Protein AF-0000000085769544 (afdb_homodimer)

Radius of gyration: 34.04 Å; Cα contacts (8 Å, |Δi|>4): 1632; chains: 2; bounding box: 81×108×80 Å

Secondary structure (DSSP, 8-state):
------------SS--S----HHHHHHHHHHHHHTTS---------------SSS-GGG-TTS------SSS-S--S-S------SS--SSSS-------------------------------------SSS-HHHHHHHS-EEEEEHHHHHHHHHT-B-TTT-PBEEEEEEEEETTEEEEEEEETTS-EEEEEESS-EETTEEHHHHHHHHHHHHHT--HHHHHHHHHHHTB----HHHHHHHIIIIIHHHHHHHHHHHHHHHHHHHTTSEEEEEEEEEEPPBTBSTTEEEEEEEETTT--EEEEEEEETTT-S-HHHHHHHHHHHHHHTTPEEEEEEE-S-HHHHHHHHHH-TTSEEEE-HHHHHHHHHHHHHHHHTSTT-GGGGGGHHHHHHHHHHHHHHSTT-HHHHHHHHHTHHHHTTT--B-S-SSS--B-SSPPPPHHHHHHS-PPPTTSHHHHHHHHHHT-HHHHHHGGGSTT----HHHHHHHHHHHHHS-TTS---HHHHHHHHH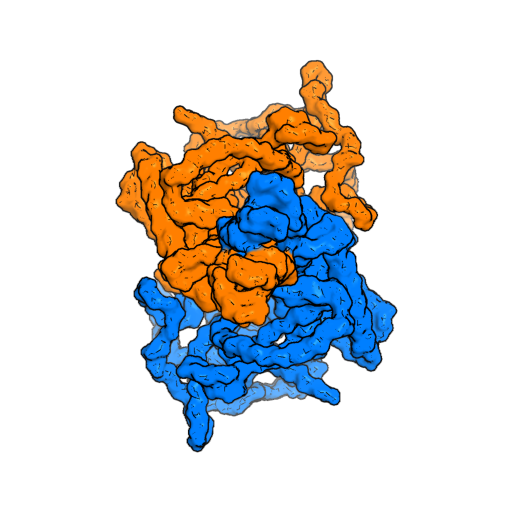HHHHHHHHTTTPPBPB--S--SSS-STTPBPEEEEEETTTTEEEEEEPBPPPP-HHHH-/------------SS----B--HHHHHHHHHHHHHTTS---------------STT-GGG-TTS------SSS-S--S------S--S---SSS-------------------------------------SS--HHHHHHHS-EEEEEHHHHHHHHHT-B-TTT-PBEEEEEEEEETTEEEEEEEETTS-EEEEEESS-EETTEEHHHHHHHHHHHHHT--HHHHHHHHHHHTB----HHHHHHHIIIIIHHHHHHHHHHHHHHHHHHHTTSEEEEEEEEEEPPBTBSTTEEEEEEEETTT--EEEEEEEETTT-S-HHHHHHHHHHHHHHTTPEEEEEEE-S-HHHHHHHHHH-TTSEEEE-HHHHHHHHHHHHHHHHTSTT-GGGGGGHHHHHHHHHHHHHHSTT-HHHHHHHHHTHHHHTTT--B-S-SSS--B-SSPPPPHHHHHHB-PPPTTSHHHHHHHHHHT-HHHHHHGGGSTT----HHHHHHHHHHHHHS-TTS---HHHHHHHHHHHHHHHHHTTTPPBPB--S--SSS-STTPBPEEEEEETTTTEEEEEEPBPPPP-HHHH-

Solvent-accessible surface area (backbone atoms only — not comparable to full-atom values): 65311 Å² total; per-residue (Å²): 132,84,81,71,70,74,67,70,75,59,83,72,79,74,77,46,62,53,69,50,52,73,67,57,50,51,48,53,62,52,48,66,65,68,66,71,68,90,74,77,82,78,78,70,80,66,68,80,71,68,72,52,64,22,43,42,35,77,69,33,72,70,72,68,78,66,91,76,82,85,80,74,67,92,73,74,68,59,88,58,73,52,87,66,75,68,85,53,68,73,84,81,89,90,87,80,86,79,77,88,48,62,21,35,39,77,42,77,68,66,74,64,73,64,79,62,70,64,64,70,76,70,76,66,73,67,76,66,78,67,77,84,61,55,74,64,54,51,60,54,68,36,50,25,36,52,30,29,49,68,36,53,48,54,54,46,45,63,22,44,27,92,84,77,60,38,48,31,38,82,72,44,78,47,74,55,45,28,33,45,36,39,35,32,22,24,85,84,68,46,76,65,50,80,47,50,26,48,61,63,56,85,88,41,46,42,57,45,56,38,48,46,47,14,32,58,76,52,26,49,54,67,68,55,51,50,46,24,32,54,62,43,23,37,52,54,63,52,71,67,60,41,54,49,47,36,66,73,50,48,42,56,51,46,48,50,53,38,55,53,50,40,51,52,52,52,59,69,46,44,91,41,77,36,45,36,30,46,54,70,48,68,46,52,81,80,40,40,34,60,40,27,36,39,40,33,28,32,65,82,78,64,33,68,65,47,73,46,81,40,46,30,58,78,34,54,29,68,47,54,51,54,47,53,54,52,50,54,46,44,70,69,65,32,49,59,44,30,40,29,28,67,95,43,67,64,48,52,51,44,38,59,71,76,35,64,83,38,44,65,31,31,26,45,60,62,51,45,52,54,49,49,51,53,50,52,58,51,23,67,38,88,79,12,59,79,41,57,64,43,49,63,28,52,51,50,46,47,55,50,27,27,69,64,27,77,63,30,46,68,44,28,50,45,48,51,51,43,50,72,38,44,49,48,73,38,57,67,52,79,66,76,89,78,54,44,57,60,87,59,76,87,74,50,73,67,57,59,67,44,37,82,62,47,55,82,79,33,68,41,46,49,55,47,47,53,62,64,64,25,64,67,60,56,58,51,41,58,26,28,26,78,49,43,63,54,62,67,58,50,53,48,56,54,53,32,35,54,40,54,43,56,85,47,82,67,54,69,70,56,44,50,32,34,49,40,48,35,48,52,57,46,55,72,45,65,86,56,49,70,26,48,31,79,62,63,42,98,89,41,61,60,61,65,38,74,37,66,42,30,12,22,28,64,89,69,69,38,56,39,79,34,80,31,56,42,79,78,75,63,69,69,75,80,105,132,84,81,74,69,75,69,71,76,56,82,73,77,75,79,44,63,50,68,52,53,71,68,57,50,53,49,51,64,54,48,66,65,67,65,72,69,93,74,76,88,71,82,70,78,68,69,79,70,69,72,53,64,22,42,41,37,78,67,34,68,71,72,67,77,63,91,74,78,88,80,74,66,93,71,75,74,50,100,52,81,71,55,82,65,80,60,67,93,40,78,86,94,56,88,79,82,76,72,83,73,33,56,38,34,81,58,71,70,71,78,62,78,66,82,65,71,66,66,70,76,69,77,67,73,66,77,67,78,67,76,84,62,54,74,65,54,52,61,53,69,36,49,24,36,53,30,28,48,68,37,53,49,54,54,46,47,66,22,45,26,90,85,78,62,38,48,31,36,82,73,44,78,48,76,56,46,29,32,45,35,38,36,32,22,23,86,84,68,48,77,65,48,79,46,50,27,50,60,63,56,85,88,40,46,42,57,45,54,38,48,45,48,12,32,58,75,55,26,50,53,68,65,53,50,50,46,22,32,54,62,42,22,37,51,53,63,53,72,67,59,41,54,48,46,36,66,73,47,49,40,54,52,46,48,50,53,37,54,54,48,40,51,52,53,52,58,67,46,43,89,41,78,36,45,34,32,48,53,72,47,68,46,53,83,74,40,42,35,62,40,29,37,38,39,33,27,32,65,82,78,64,32,68,65,46,73,46,79,40,48,30,57,77,34,53,28,67,49,54,52,52,48,54,55,52,49,54,46,44,70,70,64,31,50,60,44,29,40,29,28,70,95,42,68,65,47,52,51,44,38,58,72,77,34,65,82,38,44,66,31,32,24,44,59,62,50,44,53,53,50,49,52,51,50,53,58,52,21,67,38,88,80,12,58,79,42,58,63,44,50,64,27,52,47,49,48,47,54,49,27,27,70,65,27,77,62,30,46,69,43,28,51,44,49,53,52,41,50,71,39,44,48,47,74,39,58,68,54,79,66,76,90,78,51,44,56,60,86,60,76,87,73,52,72,67,57,61,67,43,38,82,61,47,54,83,78,33,68,39,46,50,54,47,47,54,61,65,66,26,65,67,60,57,59,51,40,59,26,28,24,78,50,42,62,56,62,69,57,50,45,48,54,55,53,32,36,55,41,54,41,56,85,50,82,68,53,67,68,57,43,50,34,34,49,41,48,35,47,51,55,46,56,72,45,65,86,56,51,69,25,49,32,80,62,62,40,98,86,40,62,60,59,66,39,74,37,67,42,80,38,72,2,58,77,36,65,20,65,18,80,36,79,31,54,44,79,78,73,63,69,70,76,79,106

Nearest PDB structures (foldseek):
  6xgx-assembly1_B  TM=5.788E-01  e=4.417E-07  Acetivibrio thermocellus ATCC 27405
  6xg8-assembly1_A  TM=5.164E-01  e=3.560E-07  Acetivibrio thermocellus ATCC 27405
  6ozi-assembly1_B  TM=4.200E-01  e=2.528E-02  Ciona intestinalis
  3f2k-assembly1_A  TM=3.263E-01  e=1.188E-02  Homo sapiens
  3k9k-assembly3_B  TM=3.362E-01  e=1.188E-02  Homo sapiens

pLDDT: mean 72.61, std 26.91, range [18.3, 98.06]

Foldseek 3Di:
DDPPPVCPPQPDDLPQFQFDDPVNVVVVVVVVVPPPDDPDDPPPPPPPCPVPPPPCCVLVLVVPDDPDDDDDDPDAPPPCPDPDCDPPDPPDDDPFDPRPFAAAAPLVPPPPVPPPVPPPPPPPVPVPPVPPDDPLLCQLPDDADDDDPVRVQVVQQVDAAPVPRAGKDWDDWDDDFQKIWTWIDGPVGHGRDIDMRADDPVPHGPVQLSVLLVCQLQQHDPVVVVVVCVVVPHRHHDPVSSVVSCVPPVLVVLVVVLVVVLVVVLVVQAPDAWEKEKDKDADDPLWQNQKMKMWIATPPLRATNDMDIDGPVPDPDPLVVVVVVVCVSVVSVHHYAEYEYAPDPSNVVCCVPVPVNHQYAYALVNVLVVLLVLQVVLCPDPPQVLSVSCSSSLSSQLLVLLVPQQLDLQSSLVSSLCVLQVLQPHAAADDGDDDGGDPDDDDDPVSVVRGSRDHRPGPNSVSVCCSSVPPVSSVNSNNSNNVDHCVSVVSLVSLLCSNVPGNDYDDPSSSVSSNSSSSVQCSQFVPFAFDFACDDDPPHDDTGHGDWHWRQHPVVSGTDTDTHTDDGDDPVSSD/DDPPPVCPVQPDDLPQFQFDDPVNVVVVVVVVVPPPDDDDDPPPPPPPCPVPPPPCCVLVLVVPDDPDDDDDDPDDDPCDPPDDPDQPVAPDPHPRPCPPFQNFAPPVPPCPPPPPPPPPPPPPVPVPPVPPDDPLLCQLPDDDDDDDPVRVQVVQQVDAAPVPRAGKDWDDWDDDFQKIWTWIDGPVGHGRDIDMRADDPVPHGPVQLSVLLCCQLQQHDPVVVVVVCVVVPHRHHDPVSSVVSCVPPVLVVLVVVLVVVLVVVLVVQAPDAWEKEKDKDADDPLWQNQKMKMWIATPPLRATNDMDIDGPVPDPDPLVVVVVVVCVSVVSVHHYAEYEYAPDPSNVVCCVPVPVNHQYAYALVNVLVVLLVLQVVLCPDDPQVLSVSCSSSLSSQLLVLLVPQQLDLQSSLVSSLCVLQVLQPHAAADDGDDDGGDPDDDDDPVSVVRGSRDHRPGPNSVSVCCSSVPPVSSVNSNNSNNVDHCSSVVSLVVLLCSNVPGNDYDDPSSSVSSNSSSSVQCSQFVPFAFDFACDDDPPHDDGGHGDWDWDQRPVSSHTHTDTHTDDGDDPVSSD

Sequence (1150 aa):
MADFSEEVEGPLGYDFEPTMSEEQYQMMAASKATEQHEGTGSSDDEPELEEDRIGNTAWCQCGLCEAMESRVESVCCTEIGKLEEKVSERSEGSRAVTSSSSPSIPTSPLYSPSEEEEPEPYDSSDTSDDGSRSREEKLVNQKKFIIFEQSLDDLIGKMRCNQCLTPAVETSKSFKGTMVSVQLSCLNGHKITSWQSQPLLKETPCGNVLLAAAILYSGCSFSQIEQCMKFMGVQCIGKSMFYDTLRTTLIPVVNHTYLKHQAEVMQQLRGRDIWLSGDGRCDSPGYNAKYCSYTLMDSKTQQIVNTELVQVTDTTSSVAMEKKCVDKIEGNNIKVASVATDRHAGIRKLIRTDYPHITHNFDVWHFVKSLRKKLLAKAKKKDCDELTPWIQAICNHLWWCCQHCGQDAKTLREMWTSILKHIVNVHSWVDGEKFHQCAHPPLSEEETRLKCWLKAGSSTHLVLQEVVLNKTVLKDMEHLVHSCHTGALEVFHNSLLKYCPKRQEFTYPHMQARMHLAVLDHNMNINRKQAVVKRATKSTGAIGIPRFTMTYSKAQRKWVAKKVYEAKSYDYVKKMADFSEEVEGPLGYDFEPTMSEEQYQMMAASKATEQHEGTGSSDDEPELEEDRIGNTAWCQCGLCEAMESRVESVCCTEIGKLEEKVSERSEGSRAVTSSSSPSIPTSPLYSPSEEEEPEPYDSSDTSDDGSRSREEKLVNQKKFIIFEQSLDDLIGKMRCNQCLTPAVETSKSFKGTMVSVQLSCLNGHKITSWQSQPLLKETPCGNVLLAAAILYSGCSFSQIEQCMKFMGVQCIGKSMFYDTLRTTLIPVVNHTYLKHQAEVMQQLRGRDIWLSGDGRCDSPGYNAKYCSYTLMDSKTQQIVNTELVQVTDTTSSVAMEKKCVDKIEGNNIKVASVATDRHAGIRKLIRTDYPHITHNFDVWHFVKSLRKKLLAKAKKKDCDELTPWIQAICNHLWWCCQHCGQDAKTLREMWTSILKHIVNVHSWVDGEKFHQCAHPPLSEEETRLKCWLKAGSSTHLVLQEVVLNKTVLKDMEHLVHSCHTGALEVFHNSLLKYCPKRQEFTYPHMQARMHLAVLDHNMNINRKQAVVKRATKSTGAIGIPRFTMTYSKAQRKWVAKKVYEAKSYDYVKK

Structure (mmCIF, N/CA/C/O backbone):
data_AF-0000000085769544-model_v1
#
loop_
_entity.id
_entity.type
_entity.pdbx_description
1 polymer Transposase
#
loop_
_atom_site.group_PDB
_atom_site.id
_atom_site.type_symbol
_atom_site.label_atom_id
_atom_site.label_alt_id
_atom_site.label_comp_id
_atom_site.label_asym_id
_atom_site.label_entity_id
_atom_site.label_seq_id
_atom_site.pdbx_PDB_ins_code
_atom_site.Cartn_x
_atom_site.Cartn_y
_atom_site.Cartn_z
_atom_site.occupancy
_atom_site.B_iso_or_equiv
_atom_site.auth_seq_id
_atom_site.auth_comp_id
_atom_site.auth_asym_id
_atom_site.auth_atom_id
_atom_site.pdbx_PDB_model_num
ATOM 1 N N . MET A 1 1 ? -41.062 -4.812 2.402 1 18.3 1 MET A N 1
ATOM 2 C CA . MET A 1 1 ? -40.219 -3.623 2.414 1 18.3 1 MET A CA 1
ATOM 3 C C . MET A 1 1 ? -39.125 -3.74 3.473 1 18.3 1 MET A C 1
ATOM 5 O O . MET A 1 1 ? -39.375 -3.508 4.656 1 18.3 1 MET A O 1
ATOM 9 N N . ALA A 1 2 ? -38.312 -4.793 3.41 1 18.66 2 ALA A N 1
ATOM 10 C CA . ALA A 1 2 ? -37.5 -5.391 4.453 1 18.66 2 ALA A CA 1
ATOM 11 C C . ALA A 1 2 ? -36.438 -4.406 4.949 1 18.66 2 ALA A C 1
ATOM 13 O O . ALA A 1 2 ? -35.844 -3.686 4.156 1 18.66 2 ALA A O 1
ATOM 14 N N . ASP A 1 3 ? -36.656 -3.816 6.195 1 19.58 3 ASP A N 1
ATOM 15 C CA . ASP A 1 3 ? -36.062 -2.846 7.105 1 19.58 3 ASP A CA 1
ATOM 16 C C . ASP A 1 3 ? -34.594 -3.172 7.359 1 19.58 3 ASP A C 1
ATOM 18 O O . ASP A 1 3 ? -34.25 -4.016 8.203 1 19.58 3 ASP A O 1
ATOM 22 N N . PHE A 1 4 ? -33.906 -3.467 6.352 1 20.8 4 PHE A N 1
ATOM 23 C CA . PHE A 1 4 ? -32.469 -3.811 6.426 1 20.8 4 PHE A CA 1
ATOM 24 C C . PHE A 1 4 ? -31.688 -2.684 7.078 1 20.8 4 PHE A C 1
ATOM 26 O O . PHE A 1 4 ? -30.938 -1.977 6.398 1 20.8 4 PHE A O 1
ATOM 33 N N . SER A 1 5 ? -32.281 -1.913 8.062 1 22.41 5 SER A N 1
ATOM 34 C CA . SER A 1 5 ? -31.609 -0.896 8.852 1 22.41 5 SER A CA 1
ATOM 35 C C . SER A 1 5 ? -30.375 -1.474 9.547 1 22.41 5 SER A C 1
ATOM 37 O O . SER A 1 5 ? -30.5 -2.201 10.531 1 22.41 5 SER A O 1
ATOM 39 N N . GLU A 1 6 ? -29.578 -2.133 8.828 1 24.47 6 GLU A N 1
ATOM 40 C CA . GLU A 1 6 ? -28.375 -2.561 9.547 1 24.47 6 GLU A CA 1
ATOM 41 C C . GLU A 1 6 ? -27.844 -1.443 10.43 1 24.47 6 GLU A C 1
ATOM 43 O O . GLU A 1 6 ? -27.531 -0.352 9.945 1 24.47 6 GLU A O 1
ATOM 48 N N . GLU A 1 7 ? -28.219 -1.371 11.68 1 24.52 7 GLU A N 1
ATOM 49 C CA . GLU A 1 7 ? -27.984 -0.497 12.82 1 24.52 7 GLU A CA 1
ATOM 50 C C . GLU A 1 7 ? -26.484 -0.284 13.047 1 24.52 7 GLU A C 1
ATOM 52 O O . GLU A 1 7 ? -25.766 -1.23 13.344 1 24.52 7 GLU A O 1
ATOM 57 N N . VAL A 1 8 ? -25.797 0.271 12.117 1 28.41 8 VAL A N 1
ATOM 58 C CA . VAL A 1 8 ? -24.547 0.833 12.617 1 28.41 8 VAL A CA 1
ATOM 59 C C . VAL A 1 8 ? -24.734 1.288 14.062 1 28.41 8 VAL A C 1
ATOM 61 O O . VAL A 1 8 ? -25.578 2.143 14.352 1 28.41 8 VAL A O 1
ATOM 64 N N . GLU A 1 9 ? -24.656 0.336 14.93 1 28.03 9 GLU A N 1
ATOM 65 C CA . GLU A 1 9 ? -24.844 0.625 16.344 1 28.03 9 GLU A CA 1
ATOM 66 C C . GLU A 1 9 ? -24.219 1.957 16.734 1 28.03 9 GLU A C 1
ATOM 68 O O . GLU A 1 9 ? -23 2.139 16.594 1 28.03 9 GLU A O 1
ATOM 73 N N . GLY A 1 10 ? -24.797 3.131 16.406 1 28.88 10 GLY A N 1
ATOM 74 C CA . GLY A 1 10 ? -24.484 4.391 17.078 1 28.88 10 GLY A CA 1
ATOM 75 C C . GLY A 1 10 ? -24.078 4.215 18.516 1 28.88 10 GLY A C 1
ATOM 76 O O . GLY A 1 10 ? -24.281 3.154 19.109 1 28.88 10 GLY A O 1
ATOM 77 N N . PRO A 1 11 ? -22.891 4.867 18.891 1 29.56 11 PRO A N 1
ATOM 78 C CA . PRO A 1 11 ? -22.594 4.691 20.312 1 29.56 11 PRO A CA 1
ATOM 79 C C . PRO A 1 11 ? -23.859 4.57 21.156 1 29.56 11 PRO A C 1
ATOM 81 O O . PRO A 1 11 ? -24.922 5.074 20.766 1 29.56 11 PRO A O 1
ATOM 84 N N . LEU A 1 12 ? -24 3.471 21.859 1 29.02 12 LEU A N 1
ATOM 85 C CA . LEU A 1 12 ? -25.047 3.332 22.859 1 29.02 12 LEU A CA 1
ATOM 86 C C . LEU A 1 12 ? -25.391 4.68 23.484 1 29.02 12 LEU A C 1
ATOM 88 O O . LEU A 1 12 ? -24.625 5.641 23.359 1 29.02 12 LEU A O 1
ATOM 92 N N . GLY A 1 13 ? -26.312 4.734 24.609 1 28.17 13 GLY A N 1
ATOM 93 C CA . GLY A 1 13 ? -26.859 5.828 25.391 1 28.17 13 GLY A CA 1
ATOM 94 C C . GLY A 1 13 ? -25.828 6.859 25.781 1 28.17 13 GLY A C 1
ATOM 95 O O . GLY A 1 13 ? -24.656 6.723 25.453 1 28.17 13 GLY A O 1
ATOM 96 N N . TYR A 1 14 ? -26.328 7.934 26.594 1 32.69 14 TYR A N 1
ATOM 97 C CA . TYR A 1 14 ? -25.75 9.148 27.172 1 32.69 14 TYR A CA 1
ATOM 98 C C . TYR A 1 14 ? -24.453 8.836 27.922 1 32.69 14 TYR A C 1
ATOM 100 O O . TYR A 1 14 ? -23.891 9.719 28.562 1 32.69 14 TYR A O 1
ATOM 108 N N . ASP A 1 15 ? -24.141 7.602 28.141 1 33.41 15 ASP A N 1
ATOM 109 C CA . ASP A 1 15 ? -23.109 7.422 29.156 1 33.41 15 ASP A CA 1
ATOM 110 C C . ASP A 1 15 ? -21.734 7.801 28.625 1 33.41 15 ASP A C 1
ATOM 112 O O . ASP A 1 15 ? -20.844 6.949 28.516 1 33.41 15 ASP A O 1
ATOM 116 N N . PHE A 1 16 ? -21.688 8.789 27.891 1 38.16 16 PHE A N 1
ATOM 117 C CA . PHE A 1 16 ? -20.438 9.047 27.188 1 38.16 16 PHE A CA 1
ATOM 118 C C . PHE A 1 16 ? -19.484 9.859 28.062 1 38.16 16 PHE A C 1
ATOM 120 O O . PHE A 1 16 ? -18.516 10.445 27.547 1 38.16 16 PHE A O 1
ATOM 127 N N . GLU A 1 17 ? -19.922 9.992 29.391 1 38.97 17 GLU A N 1
ATOM 128 C CA . GLU A 1 17 ? -19.141 10.961 30.141 1 38.97 17 GLU A CA 1
ATOM 129 C C . GLU A 1 17 ? -17.812 10.359 30.609 1 38.97 17 GLU A C 1
ATOM 131 O O . GLU A 1 17 ? -17.766 9.18 30.969 1 38.97 17 GLU A O 1
ATOM 136 N N . PRO A 1 18 ? -16.812 10.992 30.297 1 36.19 18 PRO A N 1
ATOM 137 C CA . PRO A 1 18 ? -15.531 10.492 30.828 1 36.19 18 PRO A CA 1
ATOM 138 C C . PRO A 1 18 ? -15.57 10.258 32.344 1 36.19 18 PRO A C 1
ATOM 140 O O . PRO A 1 18 ? -16.172 11.047 33.062 1 36.19 18 PRO A O 1
ATOM 143 N N . THR A 1 19 ? -15.602 9.016 32.781 1 35.47 19 THR A N 1
ATOM 144 C CA . THR A 1 19 ? -15.523 8.711 34.219 1 35.47 19 THR A CA 1
ATOM 145 C C . THR A 1 19 ? -14.078 8.789 34.719 1 35.47 19 THR A C 1
ATOM 147 O O . THR A 1 19 ? -13.156 8.336 34.031 1 35.47 19 THR A O 1
ATOM 150 N N . MET A 1 20 ? -13.711 9.75 35.438 1 32.97 20 MET A N 1
ATOM 151 C CA . MET A 1 20 ? -12.422 9.781 36.125 1 32.97 20 MET A CA 1
ATOM 152 C C . MET A 1 20 ? -12.281 8.594 37.062 1 32.97 20 MET A C 1
ATOM 154 O O . MET A 1 20 ? -13.258 8.164 37.688 1 32.97 20 MET A O 1
ATOM 158 N N . SER A 1 21 ? -11.414 7.836 36.812 1 33.84 21 SER A N 1
ATOM 159 C CA . SER A 1 21 ? -11.211 6.84 37.875 1 33.84 21 SER A CA 1
ATOM 160 C C . SER A 1 21 ? -11.102 7.492 39.25 1 33.84 21 SER A C 1
ATOM 162 O O . SER A 1 21 ? -10.797 8.68 39.344 1 33.84 21 SER A O 1
ATOM 164 N N . GLU A 1 22 ? -11.539 6.875 40.281 1 33.72 22 GLU A N 1
ATOM 165 C CA . GLU A 1 22 ? -11.414 7.316 41.656 1 33.72 22 GLU A CA 1
ATOM 166 C C . GLU A 1 22 ? -9.992 7.789 41.969 1 33.72 22 GLU A C 1
ATOM 168 O O . GLU A 1 22 ? -9.797 8.797 42.656 1 33.72 22 GLU A O 1
ATOM 173 N N . GLU A 1 23 ? -8.992 7.09 41.5 1 35.09 23 GLU A N 1
ATOM 174 C CA . GLU A 1 23 ? -7.598 7.406 41.812 1 35.09 23 GLU A CA 1
ATOM 175 C C . GLU A 1 23 ? -7.152 8.672 41.062 1 35.09 23 GLU A C 1
ATOM 177 O O . GLU A 1 23 ? -6.48 9.523 41.656 1 35.09 23 GLU A O 1
ATOM 182 N N . GLN A 1 24 ? -7.551 8.898 39.938 1 33.81 24 GLN A N 1
ATOM 183 C CA . GLN A 1 24 ? -7.18 10.109 39.219 1 33.81 24 GLN A CA 1
ATOM 184 C C . GLN A 1 24 ? -7.906 11.328 39.781 1 33.81 24 GLN A C 1
ATOM 186 O O . GLN A 1 24 ? -7.336 12.422 39.875 1 33.81 24 GLN A O 1
ATOM 191 N N . TYR A 1 25 ? -9.117 11.156 40.312 1 31.83 25 TYR A N 1
ATOM 192 C CA . TYR A 1 25 ? -9.844 12.188 41.031 1 31.83 25 TYR A CA 1
ATOM 193 C C . TYR A 1 25 ? -9.109 12.586 42.281 1 31.83 25 TYR A C 1
ATOM 195 O O . TYR A 1 25 ? -8.977 13.773 42.594 1 31.83 25 TYR A O 1
ATOM 203 N N . GLN A 1 26 ? -8.617 11.617 42.969 1 33.28 26 GLN A N 1
ATOM 204 C CA . GLN A 1 26 ? -7.883 11.898 44.188 1 33.28 26 GLN A CA 1
ATOM 205 C C . GLN A 1 26 ? -6.57 12.617 43.906 1 33.28 26 GLN A C 1
ATOM 207 O O . GLN A 1 26 ? -6.176 13.531 44.625 1 33.28 26 GLN A O 1
ATOM 212 N N . MET A 1 27 ? -5.918 12.258 42.875 1 31.28 27 MET A N 1
ATOM 213 C CA . MET A 1 27 ? -4.633 12.891 42.594 1 31.28 27 MET A CA 1
ATOM 214 C C . MET A 1 27 ? -4.832 14.312 42.094 1 31.28 27 MET A C 1
ATOM 216 O O . MET A 1 27 ? -4.07 15.219 42.438 1 31.28 27 MET A O 1
ATOM 220 N N . MET A 1 28 ? -5.777 14.547 41.219 1 30.92 28 MET A N 1
ATOM 221 C CA . MET A 1 28 ? -6.012 15.922 40.812 1 30.92 28 MET A CA 1
ATOM 222 C C . MET A 1 28 ? -6.531 16.766 41.969 1 30.92 28 MET A C 1
ATOM 224 O O . MET A 1 28 ? -6.203 17.953 42.094 1 30.92 28 MET A O 1
ATOM 228 N N . ALA A 1 29 ? -7.387 16.219 42.781 1 28.75 29 ALA A N 1
ATOM 229 C CA . ALA A 1 29 ? -7.773 16.969 43.969 1 28.75 29 ALA A CA 1
ATOM 230 C C . ALA A 1 29 ? -6.559 17.328 44.812 1 28.75 29 ALA A C 1
ATOM 232 O O . ALA A 1 29 ? -6.492 18.422 45.375 1 28.75 29 ALA A O 1
ATOM 233 N N . ALA A 1 30 ? -5.629 16.406 44.938 1 29.17 30 ALA A N 1
ATOM 234 C CA . ALA A 1 30 ? -4.461 16.703 45.75 1 29.17 30 ALA A CA 1
ATOM 235 C C . ALA A 1 30 ? -3.539 17.703 45.062 1 29.17 30 ALA A C 1
ATOM 237 O O . ALA A 1 30 ? -2.932 18.562 45.688 1 29.17 30 ALA A O 1
ATOM 238 N N . SER A 1 31 ? -3.365 17.516 43.719 1 28.11 31 SER A N 1
ATOM 239 C CA . SER A 1 31 ? -2.387 18.375 43.094 1 28.11 31 SER A CA 1
ATOM 240 C C . SER A 1 31 ? -2.91 19.812 42.938 1 28.11 31 SER A C 1
ATOM 242 O O . SER A 1 31 ? -2.154 20.719 42.625 1 28.11 31 SER A O 1
ATOM 244 N N . LYS A 1 32 ? -4.23 20.047 42.938 1 28.16 32 LYS A N 1
ATOM 245 C CA . LYS A 1 32 ? -4.594 21.469 43 1 28.16 32 LYS A CA 1
ATOM 246 C C . LYS A 1 32 ? -3.924 22.172 44.188 1 28.16 32 LYS A C 1
ATOM 248 O O . LYS A 1 32 ? -3.914 23.406 44.25 1 28.16 32 LYS A O 1
ATOM 253 N N . ALA A 1 33 ? -3.771 21.422 45.25 1 25.39 33 ALA A N 1
ATOM 254 C CA . ALA A 1 33 ? -3.24 22.234 46.344 1 25.39 33 ALA A CA 1
ATOM 255 C C . ALA A 1 33 ? -1.842 22.75 46.031 1 25.39 33 ALA A C 1
ATOM 257 O O . ALA A 1 33 ? -1.482 23.875 46.406 1 25.39 33 ALA A O 1
ATOM 258 N N . THR A 1 34 ? -0.954 21.812 45.531 1 24.56 34 THR A N 1
ATOM 259 C CA . THR A 1 34 ? 0.44 22.234 45.625 1 24.56 34 THR A CA 1
ATOM 260 C C . THR A 1 34 ? 0.807 23.125 44.438 1 24.56 34 THR A C 1
ATOM 262 O O . THR A 1 34 ? 1.972 23.5 44.281 1 24.56 34 THR A O 1
ATOM 265 N N . GLU A 1 35 ? -0.039 23.297 43.438 1 23.84 35 GLU A N 1
ATOM 266 C CA . GLU A 1 35 ? 0.525 24.031 42.312 1 23.84 35 GLU A CA 1
ATOM 267 C C . GLU A 1 35 ? 0.774 25.484 42.656 1 23.84 35 GLU A C 1
ATOM 269 O O . GLU A 1 35 ? 0.875 26.344 41.781 1 23.84 35 GLU A O 1
ATOM 274 N N . GLN A 1 36 ? 0.928 25.859 43.906 1 21.53 36 GLN A N 1
ATOM 275 C CA . GLN A 1 36 ? 1.173 27.297 43.969 1 21.53 36 GLN A CA 1
ATOM 276 C C . GLN A 1 36 ? 2.338 27.688 43.094 1 21.53 36 GLN A C 1
ATOM 278 O O . GLN A 1 36 ? 2.264 28.703 42.375 1 21.53 36 GLN A O 1
ATOM 283 N N . HIS A 1 37 ? 3.604 27.406 43.5 1 19.39 37 HIS A N 1
ATOM 284 C CA . HIS A 1 37 ? 4.645 28.422 43.438 1 19.39 37 HIS A CA 1
ATOM 285 C C . HIS A 1 37 ? 5.246 28.484 42.031 1 19.39 37 HIS A C 1
ATOM 287 O O . HIS A 1 37 ? 5.836 29.5 41.656 1 19.39 37 HIS A O 1
ATOM 293 N N . GLU A 1 38 ? 5.766 27.312 41.438 1 20.84 38 GLU A N 1
ATOM 294 C CA . GLU A 1 38 ? 6.984 27.594 40.688 1 20.84 38 GLU A CA 1
ATOM 295 C C . GLU A 1 38 ? 6.66 28.219 39.312 1 20.84 38 GLU A C 1
ATOM 297 O O . GLU A 1 38 ? 5.934 27.625 38.531 1 20.84 38 GLU A O 1
ATOM 302 N N . GLY A 1 39 ? 6.586 29.562 39.125 1 19.05 39 GLY A N 1
ATOM 303 C CA . GLY A 1 39 ? 6.328 30.594 38.125 1 19.05 39 GLY A CA 1
ATOM 304 C C . GLY A 1 39 ? 7.137 30.422 36.844 1 19.05 39 GLY A C 1
ATOM 305 O O . GLY A 1 39 ? 7.105 31.266 35.969 1 19.05 39 GLY A O 1
ATOM 306 N N . THR A 1 40 ? 8.297 29.641 36.906 1 20.62 40 THR A N 1
ATOM 307 C CA . THR A 1 40 ? 9.344 30.266 36.094 1 20.62 40 THR A CA 1
ATOM 308 C C . THR A 1 40 ? 8.914 30.359 34.656 1 20.62 40 THR A C 1
ATOM 310 O O . THR A 1 40 ? 7.926 29.734 34.25 1 20.62 40 THR A O 1
ATOM 313 N N . GLY A 1 41 ? 9.953 30.531 33.688 1 18.61 41 GLY A N 1
ATOM 314 C CA . GLY A 1 41 ? 10.297 31.203 32.438 1 18.61 41 GLY A CA 1
ATOM 315 C C . GLY A 1 41 ? 9.68 30.547 31.219 1 18.61 41 GLY A C 1
ATOM 316 O O . GLY A 1 41 ? 9.516 29.328 31.172 1 18.61 41 GLY A O 1
ATOM 317 N N . SER A 1 42 ? 8.789 31.25 30.578 1 21.03 42 SER A N 1
ATOM 318 C CA . SER A 1 42 ? 7.906 31.219 29.406 1 21.03 42 SER A CA 1
ATOM 319 C C . SER A 1 42 ? 8.672 30.797 28.156 1 21.03 42 SER A C 1
ATOM 321 O O . SER A 1 42 ? 8.859 31.609 27.25 1 21.03 42 SER A O 1
ATOM 323 N N . SER A 1 43 ? 9.922 30.141 28.328 1 20.97 43 SER A N 1
ATOM 324 C CA . SER A 1 43 ? 10.562 30.172 27.016 1 20.97 43 SER A CA 1
ATOM 325 C C . SER A 1 43 ? 9.664 29.562 25.953 1 20.97 43 SER A C 1
ATOM 327 O O . SER A 1 43 ? 9.016 28.547 26.188 1 20.97 43 SER A O 1
ATOM 329 N N . ASP A 1 44 ? 9.18 30.375 25 1 22.52 44 ASP A N 1
ATOM 330 C CA . ASP A 1 44 ? 8.305 30.422 23.828 1 22.52 44 ASP A CA 1
ATOM 331 C C . ASP A 1 44 ? 8.555 29.219 22.906 1 22.52 44 ASP A C 1
ATOM 333 O O . ASP A 1 44 ? 7.832 29 21.938 1 22.52 44 ASP A O 1
ATOM 337 N N . ASP A 1 45 ? 9.852 28.875 22.781 1 24.28 45 ASP A N 1
ATOM 338 C CA . ASP A 1 45 ? 10.117 28.062 21.594 1 24.28 45 ASP A CA 1
ATOM 339 C C . ASP A 1 45 ? 9.391 26.719 21.688 1 24.28 45 ASP A C 1
ATOM 341 O O . ASP A 1 45 ? 9.789 25.844 22.453 1 24.28 45 ASP A O 1
ATOM 345 N N . GLU A 1 46 ? 8.133 26.812 21.797 1 24.58 46 GLU A N 1
ATOM 346 C CA . GLU A 1 46 ? 7.387 25.578 22.031 1 24.58 46 GLU A CA 1
ATOM 347 C C . GLU A 1 46 ? 7.758 24.5 21 1 24.58 46 GLU A C 1
ATOM 349 O O . GLU A 1 46 ? 7.602 24.703 19.797 1 24.58 46 GLU A O 1
ATOM 354 N N . PRO A 1 47 ? 8.773 23.703 21.297 1 26.16 47 PRO A N 1
ATOM 355 C CA . PRO A 1 47 ? 9.141 22.578 20.438 1 26.16 47 PRO A CA 1
ATOM 356 C C . PRO A 1 47 ? 7.926 21.828 19.906 1 26.16 47 PRO A C 1
ATOM 358 O O . PRO A 1 47 ? 6.93 21.672 20.625 1 26.16 47 PRO A O 1
ATOM 361 N N . GLU A 1 48 ? 7.562 22.094 18.672 1 26.53 48 GLU A N 1
ATOM 362 C CA . GLU A 1 48 ? 6.578 21.219 18.047 1 26.53 48 GLU A CA 1
ATOM 363 C C . GLU A 1 48 ? 6.645 19.812 18.625 1 26.53 48 GLU A C 1
ATOM 365 O O . GLU A 1 48 ? 7.672 19.141 18.516 1 26.53 48 GLU A O 1
ATOM 370 N N . LEU A 1 49 ? 6.09 19.641 19.75 1 26.02 49 LEU A N 1
ATOM 371 C CA . LEU A 1 49 ? 5.941 18.344 20.422 1 26.02 49 LEU A CA 1
ATOM 372 C C . LEU A 1 49 ? 5.523 17.266 19.438 1 26.02 49 LEU A C 1
ATOM 374 O O . LEU A 1 49 ? 4.371 17.234 18.984 1 26.02 49 LEU A O 1
ATOM 378 N N . GLU A 1 50 ? 6.238 17.125 18.359 1 27.61 50 GLU A N 1
ATOM 379 C CA . GLU A 1 50 ? 6.02 15.828 17.734 1 27.61 50 GLU A CA 1
ATOM 380 C C . GLU A 1 50 ? 5.82 14.734 18.781 1 27.61 50 GLU A C 1
ATOM 382 O O . GLU A 1 50 ? 6.746 14.414 19.531 1 27.61 50 GLU A O 1
ATOM 387 N N . GLU A 1 51 ? 4.715 14.773 19.422 1 29.11 51 GLU A N 1
ATOM 388 C CA . GLU A 1 51 ? 4.324 13.758 20.391 1 29.11 51 GLU A CA 1
ATOM 389 C C . GLU A 1 51 ? 4.938 12.398 20.031 1 29.11 51 GLU A C 1
ATOM 391 O O . GLU A 1 51 ? 4.715 11.875 18.938 1 29.11 51 GLU A O 1
ATOM 396 N N . ASP A 1 52 ? 6.098 12.203 20.484 1 29.7 52 ASP A N 1
ATOM 397 C CA . ASP A 1 52 ? 6.863 10.969 20.422 1 29.7 52 ASP A CA 1
ATOM 398 C C . ASP A 1 52 ? 5.969 9.758 20.672 1 29.7 52 ASP A C 1
ATOM 400 O O . ASP A 1 52 ? 5.324 9.656 21.719 1 29.7 52 ASP A O 1
ATOM 404 N N . ARG A 1 53 ? 5.332 9.297 19.656 1 32.94 53 ARG A N 1
ATOM 405 C CA . ARG A 1 53 ? 4.543 8.07 19.688 1 32.94 53 ARG A CA 1
ATOM 406 C C . ARG A 1 53 ? 5.23 7.004 20.531 1 32.94 53 ARG A C 1
ATOM 408 O O . ARG A 1 53 ? 4.578 6.086 21.031 1 32.94 53 ARG A O 1
ATOM 415 N N . ILE A 1 54 ? 6.582 7.098 20.688 1 30.81 54 ILE A N 1
ATOM 416 C CA . ILE A 1 54 ? 7.352 6.191 21.531 1 30.81 54 ILE A CA 1
ATOM 417 C C . ILE A 1 54 ? 7.141 6.547 23 1 30.81 54 ILE A C 1
ATOM 419 O O . ILE A 1 54 ? 7.273 7.711 23.391 1 30.81 54 ILE A O 1
ATOM 423 N N . GLY A 1 55 ? 6.68 5.773 23.984 1 30.45 55 GLY A N 1
ATOM 424 C CA . GLY A 1 55 ? 6.344 5.859 25.406 1 30.45 55 GLY A CA 1
ATOM 425 C C . GLY A 1 55 ? 4.871 6.113 25.656 1 30.45 55 GLY A C 1
ATOM 426 O O . GLY A 1 55 ? 4.422 6.129 26.797 1 30.45 55 GLY A O 1
ATOM 427 N N . ASN A 1 56 ? 4.414 6.875 24.781 1 30.48 56 ASN A N 1
ATOM 428 C CA . ASN A 1 56 ? 2.98 7.055 24.984 1 30.48 56 ASN A CA 1
ATOM 429 C C . ASN A 1 56 ? 2.219 5.746 24.812 1 30.48 56 ASN A C 1
ATOM 431 O O . ASN A 1 56 ? 2.139 5.219 23.688 1 30.48 56 ASN A O 1
ATOM 435 N N . THR A 1 57 ? 2.428 4.988 25.953 1 29.33 57 THR A N 1
ATOM 436 C CA . THR A 1 57 ? 1.73 3.715 26.094 1 29.33 57 THR A CA 1
ATOM 437 C C . THR A 1 57 ? 0.247 3.871 25.781 1 29.33 57 THR A C 1
ATOM 439 O O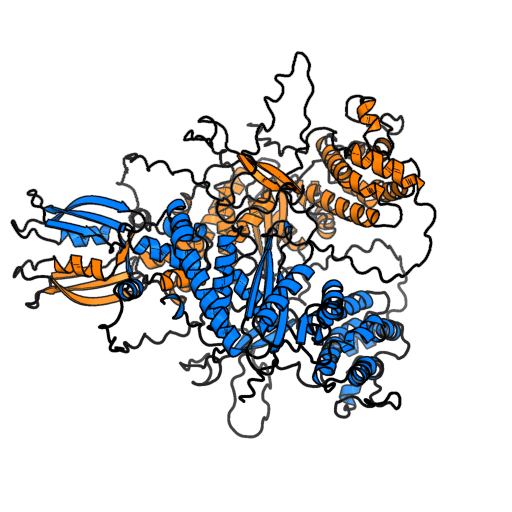 . THR A 1 57 ? -0.511 2.9 25.828 1 29.33 57 THR A O 1
ATOM 442 N N . ALA A 1 58 ? 0.022 5.172 25.891 1 31.09 58 ALA A N 1
ATOM 443 C CA . ALA A 1 58 ? -1.423 5.371 25.797 1 31.09 58 ALA A CA 1
ATOM 444 C C . ALA A 1 58 ? -1.971 4.816 24.484 1 31.09 58 ALA A C 1
ATOM 446 O O . ALA A 1 58 ? -3.174 4.574 24.359 1 31.09 58 ALA A O 1
ATOM 447 N N . TRP A 1 59 ? -0.969 4.805 23.703 1 29.3 59 TRP A N 1
ATOM 448 C CA . TRP A 1 59 ? -1.39 4.402 22.359 1 29.3 59 TRP A CA 1
ATOM 449 C C . TRP A 1 59 ? -1.469 2.885 22.25 1 29.3 59 TRP A C 1
ATOM 451 O O . TRP A 1 59 ? -1.964 2.354 21.25 1 29.3 59 TRP A O 1
ATOM 461 N N . CYS A 1 60 ? -0.568 2.279 23.25 1 29.83 60 CYS A N 1
ATOM 462 C CA . CYS A 1 60 ? -0.729 0.831 23.328 1 29.83 60 CYS A CA 1
ATOM 463 C C . CYS A 1 60 ? -2.131 0.462 23.797 1 29.83 60 CYS A C 1
ATOM 465 O O . CYS A 1 60 ? -2.523 0.797 24.906 1 29.83 60 CYS A O 1
ATOM 467 N N . GLN A 1 61 ? -2.783 0.586 22.906 1 27.78 61 GLN A N 1
ATOM 468 C CA . GLN A 1 61 ? -4.207 0.419 23.172 1 27.78 61 GLN A CA 1
ATOM 469 C C . GLN A 1 61 ? -4.445 -0.682 24.203 1 27.78 61 GLN A C 1
ATOM 471 O O . GLN A 1 61 ? -5.531 -0.774 24.781 1 27.78 61 GLN A O 1
ATOM 476 N N . CYS A 1 62 ? -3.447 -1.804 24.25 1 28.69 62 CYS A N 1
ATOM 477 C CA . CYS A 1 62 ? -3.799 -2.809 25.234 1 28.69 62 CYS A CA 1
ATOM 478 C C . CYS A 1 62 ? -3.383 -2.359 26.641 1 28.69 62 CYS A C 1
ATOM 480 O O . CYS A 1 62 ? -3.77 -2.975 27.625 1 28.69 62 CYS A O 1
ATOM 482 N N . GLY A 1 63 ? -2.893 -1.166 26.828 1 26.97 63 GLY A N 1
ATOM 483 C CA . GLY A 1 63 ? -2.48 -0.657 28.125 1 26.97 63 GLY A CA 1
ATOM 484 C C . GLY A 1 63 ? -1.724 -1.678 28.953 1 26.97 63 GLY A C 1
ATOM 485 O O . GLY A 1 63 ? -1.256 -1.37 30.062 1 26.97 63 GLY A O 1
ATOM 486 N N . LEU A 1 64 ? -2.195 -3.053 29.016 1 27.17 64 LEU A N 1
ATOM 487 C CA . LEU A 1 64 ? -1.74 -4.125 29.891 1 27.17 64 LEU A CA 1
ATOM 488 C C . LEU A 1 64 ? -0.53 -4.836 29.297 1 27.17 64 LEU A C 1
ATOM 490 O O . LEU A 1 64 ? -0.111 -5.879 29.812 1 27.17 64 LEU A O 1
ATOM 494 N N . CYS A 1 65 ? -0.058 -4.527 28.156 1 30.66 65 CYS A N 1
ATOM 495 C CA . CYS A 1 65 ? 1.031 -5.336 27.625 1 30.66 65 CYS A CA 1
ATOM 496 C C . CYS A 1 65 ? 2.311 -5.125 28.422 1 30.66 65 CYS A C 1
ATOM 498 O O . CYS A 1 65 ? 2.797 -4 28.547 1 30.66 65 CYS A O 1
ATOM 500 N N . GLU A 1 66 ? 2.525 -5.98 29.422 1 28.97 66 GLU A N 1
ATOM 501 C CA . GLU A 1 66 ? 3.846 -6.168 30.016 1 28.97 66 GLU A CA 1
ATOM 502 C C . GLU A 1 66 ? 4.859 -6.637 28.969 1 28.97 66 GLU A C 1
ATOM 504 O O . GLU A 1 66 ? 4.477 -7.09 27.891 1 28.97 66 GLU A O 1
ATOM 509 N N . ALA A 1 67 ? 6.207 -6.809 29.203 1 28.3 67 ALA A N 1
ATOM 510 C CA . ALA A 1 67 ? 7.348 -7.332 28.453 1 28.3 67 ALA A CA 1
ATOM 511 C C . ALA A 1 67 ? 7.051 -8.719 27.891 1 28.3 67 ALA A C 1
ATOM 513 O O . ALA A 1 67 ? 6.68 -9.625 28.641 1 28.3 67 ALA A O 1
ATOM 514 N N . MET A 1 68 ? 6.637 -9.023 26.781 1 28.75 68 MET A N 1
ATOM 515 C CA . MET A 1 68 ? 6.258 -10.367 26.359 1 28.75 68 MET A CA 1
ATOM 516 C C . MET A 1 68 ? 7.492 -11.211 26.062 1 28.75 68 MET A C 1
ATOM 518 O O . MET A 1 68 ? 8.43 -10.742 25.422 1 28.75 68 MET A O 1
ATOM 522 N N . GLU A 1 69 ? 7.871 -12.336 26.703 1 25.11 69 GLU A N 1
ATOM 523 C CA . GLU A 1 69 ? 8.812 -13.406 26.391 1 25.11 69 GLU A CA 1
ATOM 524 C C . GLU A 1 69 ? 8.625 -13.891 24.953 1 25.11 69 GLU A C 1
ATOM 526 O O . GLU A 1 69 ? 7.516 -13.828 24.406 1 25.11 69 GLU A O 1
ATOM 531 N N . SER A 1 70 ? 9.789 -14.344 24.125 1 25.2 70 SER A N 1
ATOM 532 C CA . SER A 1 70 ? 10.133 -14.711 22.766 1 25.2 70 SER A CA 1
ATOM 533 C C . SER A 1 70 ? 9.164 -15.766 22.219 1 25.2 70 SER A C 1
ATOM 535 O O . SER A 1 70 ? 9.188 -16.078 21.031 1 25.2 70 SER A O 1
ATOM 537 N N . ARG A 1 71 ? 9.109 -17 22.906 1 21.73 71 ARG A N 1
ATOM 538 C CA . ARG A 1 71 ? 8.719 -18.25 22.266 1 21.73 71 ARG A CA 1
ATOM 539 C C . ARG A 1 71 ? 7.406 -18.094 21.5 1 21.73 71 ARG A C 1
ATOM 541 O O . ARG A 1 71 ? 7.246 -18.625 20.406 1 21.73 71 ARG A O 1
ATOM 548 N N . VAL A 1 72 ? 6.371 -18.391 22.297 1 22.81 72 VAL A N 1
ATOM 549 C CA . VAL A 1 72 ? 5.047 -18.828 21.875 1 22.81 72 VAL A CA 1
ATOM 550 C C . VAL A 1 72 ? 4.395 -17.75 21.016 1 22.81 72 VAL A C 1
ATOM 552 O O . VAL A 1 72 ? 4.684 -16.562 21.172 1 22.81 72 VAL A O 1
ATOM 555 N N . GLU A 1 73 ? 3.746 -18.172 19.922 1 24.06 73 GLU A N 1
ATOM 556 C CA . GLU A 1 73 ? 2.854 -17.641 18.891 1 24.06 73 GLU A CA 1
ATOM 557 C C . GLU A 1 73 ? 1.963 -16.531 19.453 1 24.06 73 GLU A C 1
ATOM 559 O O . GLU A 1 73 ? 1.482 -16.641 20.594 1 24.06 73 GLU A O 1
ATOM 564 N N . SER A 1 74 ? 2.102 -15.32 19.188 1 25.52 74 SER A N 1
ATOM 565 C CA . SER A 1 74 ? 1.557 -14.211 19.969 1 25.52 74 SER A CA 1
ATOM 566 C C . SER A 1 74 ? 0.173 -14.547 20.516 1 25.52 74 SER A C 1
ATOM 568 O O . SER A 1 74 ? -0.808 -14.562 19.766 1 25.52 74 SER A O 1
ATOM 570 N N . VAL A 1 75 ? 0.088 -15.555 21.438 1 24 75 VAL A N 1
ATOM 571 C CA . VAL A 1 75 ? -1.086 -15.984 22.188 1 24 75 VAL A CA 1
ATOM 572 C C . VAL A 1 75 ? -1.878 -14.766 22.656 1 24 75 VAL A C 1
ATOM 574 O O . VAL A 1 75 ? -1.37 -13.641 22.641 1 24 75 VAL A O 1
ATOM 577 N N . CYS A 1 76 ? -2.895 -15.461 23.672 1 24.16 76 CYS A N 1
ATOM 578 C CA . CYS A 1 76 ? -4.074 -15.156 24.469 1 24.16 76 CYS A CA 1
ATOM 579 C C . CYS A 1 76 ? -3.744 -14.133 25.562 1 24.16 76 CYS A C 1
ATOM 581 O O . CYS A 1 76 ? -2.709 -14.234 26.219 1 24.16 76 CYS A O 1
ATOM 583 N N . CYS A 1 77 ? -3.979 -13.086 25.719 1 24.3 77 CYS A N 1
ATOM 584 C CA . CYS A 1 77 ? -3.932 -12.414 27.016 1 24.3 77 CYS A CA 1
ATOM 585 C C . CYS A 1 77 ? -4.219 -13.398 28.141 1 24.3 77 CYS A C 1
ATOM 587 O O . CYS A 1 77 ? -4.895 -14.406 27.938 1 24.3 77 CYS A O 1
ATOM 589 N N . THR A 1 78 ? -3.928 -13.969 29.016 1 24.38 78 THR A N 1
ATOM 590 C CA . THR A 1 78 ? -4.266 -15.031 29.953 1 24.38 78 THR A CA 1
ATOM 591 C C . THR A 1 78 ? -5.641 -15.617 29.641 1 24.38 78 THR A C 1
ATOM 593 O O . THR A 1 78 ? -6.504 -14.922 29.094 1 24.38 78 THR A O 1
ATOM 596 N N . GLU A 1 79 ? -5.633 -16.328 30.656 1 26.88 79 GLU A N 1
ATOM 597 C CA . GLU A 1 79 ? -5.199 -16.375 32.031 1 26.88 79 GLU A CA 1
ATOM 598 C C . GLU A 1 79 ? -4.895 -14.969 32.562 1 26.88 79 GLU A C 1
ATOM 600 O O . GLU A 1 79 ? -4.398 -14.805 33.688 1 26.88 79 GLU A O 1
ATOM 605 N N . ILE A 1 80 ? -5.047 -14 31.828 1 26.19 80 ILE A N 1
ATOM 606 C CA . ILE A 1 80 ? -5.707 -12.773 32.219 1 26.19 80 ILE A CA 1
ATOM 607 C C . ILE A 1 80 ? -7.117 -13.078 32.719 1 26.19 80 ILE A C 1
ATOM 609 O O . ILE A 1 80 ? -7.941 -13.617 31.984 1 26.19 80 ILE A O 1
ATOM 613 N N . GLY A 1 81 ? -7.168 -13.438 33.938 1 27.03 81 GLY A N 1
ATOM 614 C CA . GLY A 1 81 ? -7.98 -14.219 34.844 1 27.03 81 GLY A CA 1
ATOM 615 C C . GLY A 1 81 ? -9.469 -14.117 34.562 1 27.03 81 GLY A C 1
ATOM 616 O O . GLY A 1 81 ? -10.125 -15.133 34.312 1 27.03 81 GLY A O 1
ATOM 617 N N . LYS A 1 82 ? -10.031 -13.336 35.469 1 22.28 82 LYS A N 1
ATOM 618 C CA . LYS A 1 82 ? -11.352 -12.758 35.719 1 22.28 82 LYS A CA 1
ATOM 619 C C . LYS A 1 82 ? -11.742 -11.773 34.594 1 22.28 82 LYS A C 1
ATOM 621 O O . LYS A 1 82 ? -12.758 -11.086 34.719 1 22.28 82 LYS A O 1
ATOM 626 N N . LEU A 1 83 ? -10.977 -11.523 34.062 1 25.69 83 LEU A N 1
ATOM 627 C CA . LEU A 1 83 ? -11.617 -10.422 33.344 1 25.69 83 LEU A CA 1
ATOM 628 C C . LEU A 1 83 ? -13.094 -10.719 33.094 1 25.69 83 LEU A C 1
ATOM 630 O O . LEU A 1 83 ? -13.438 -11.75 32.531 1 25.69 83 LEU A O 1
ATOM 634 N N . GLU A 1 84 ? -13.75 -10 34.062 1 27.8 84 GLU A N 1
ATOM 635 C CA . GLU A 1 84 ? -14.5 -9.828 35.312 1 27.8 84 GLU A CA 1
ATOM 636 C C . GLU A 1 84 ? -15.82 -10.602 35.25 1 27.8 84 GLU A C 1
ATOM 638 O O . GLU A 1 84 ? -16.219 -11.102 34.219 1 27.8 84 GLU A O 1
ATOM 643 N N . GLU A 1 85 ? -16.734 -10.039 35.781 1 24.52 85 GLU A N 1
ATOM 644 C CA . GLU A 1 85 ? -18.172 -9.75 35.844 1 24.52 85 GLU A CA 1
ATOM 645 C C . GLU A 1 85 ? -18.75 -9.43 34.469 1 24.52 85 GLU A C 1
ATOM 647 O O . GLU A 1 85 ? -18.594 -8.32 33.969 1 24.52 85 GLU A O 1
ATOM 652 N N . LYS A 1 86 ? -18.297 -9.367 33.438 1 26.7 86 LYS A N 1
ATOM 653 C CA . LYS A 1 86 ? -19.156 -9.281 32.25 1 26.7 86 LYS A CA 1
ATOM 654 C C . LYS A 1 86 ? -20.625 -9.445 32.625 1 26.7 86 LYS A C 1
ATOM 656 O O . LYS A 1 86 ? -21.234 -8.508 33.156 1 26.7 86 LYS A O 1
ATOM 661 N N . VAL A 1 87 ? -21.641 -10.352 31.734 1 26.89 87 VAL A N 1
ATOM 662 C CA . VAL A 1 87 ? -23.078 -10.5 31.891 1 26.89 87 VAL A CA 1
ATOM 663 C C . VAL A 1 87 ? -23.406 -10.789 33.344 1 26.89 87 VAL A C 1
ATOM 665 O O . VAL A 1 87 ? -23.047 -11.836 33.875 1 26.89 87 VAL A O 1
ATOM 668 N N . SER A 1 88 ? -22.906 -10.234 34.344 1 27 88 SER A N 1
ATOM 669 C CA . SER A 1 88 ? -23.578 -10.43 35.625 1 27 88 SER A CA 1
ATOM 670 C C . SER A 1 88 ? -24.891 -11.203 35.469 1 27 88 SER A C 1
ATOM 672 O O . SER A 1 88 ? -25.422 -11.281 34.344 1 27 88 SER A O 1
ATOM 674 N N . GLU A 1 89 ? -25.719 -10.953 35.875 1 24.06 89 GLU A N 1
ATOM 675 C CA . GLU A 1 89 ? -27.141 -11.242 35.938 1 24.06 89 GLU A CA 1
ATOM 676 C C . GLU A 1 89 ? -27.844 -10.766 34.656 1 24.06 89 GLU A C 1
ATOM 678 O O . GLU A 1 89 ? -28.156 -9.586 34.531 1 24.06 89 GLU A O 1
ATOM 683 N N . ARG A 1 90 ? -27.438 -10.578 33.562 1 24.81 90 ARG A N 1
ATOM 684 C CA . ARG A 1 90 ? -28.688 -11.023 32.969 1 24.81 90 ARG A CA 1
ATOM 685 C C . ARG A 1 90 ? -29.125 -12.367 33.531 1 24.81 90 ARG A C 1
ATOM 687 O O . ARG A 1 90 ? -28.297 -13.242 33.812 1 24.81 90 ARG A O 1
ATOM 694 N N . SER A 1 91 ? -30.438 -12.531 34 1 25.05 91 SER A N 1
ATOM 695 C CA . SER A 1 91 ? -31.078 -13.016 35.219 1 25.05 91 SER A CA 1
ATOM 696 C C . SER A 1 91 ? -30.531 -14.383 35.625 1 25.05 91 SER A C 1
ATOM 698 O O . SER A 1 91 ? -30.109 -14.57 36.75 1 25.05 91 SER A O 1
ATOM 700 N N . GLU A 1 92 ? -31.125 -15.562 35.531 1 23.44 92 GLU A N 1
ATOM 701 C CA . GLU A 1 92 ? -31.219 -17 35.719 1 23.44 92 GLU A CA 1
ATOM 702 C C . GLU A 1 92 ? -30.328 -17.766 34.75 1 23.44 92 GLU A C 1
ATOM 704 O O . GLU A 1 92 ? -29.562 -18.641 35.156 1 23.44 92 GLU A O 1
ATOM 709 N N . GLY A 1 93 ? -30.484 -18.469 33.5 1 20.95 93 GLY A N 1
ATOM 710 C CA . GLY A 1 93 ? -29.875 -19.719 33.062 1 20.95 93 GLY A CA 1
ATOM 711 C C . GLY A 1 93 ? -28.578 -19.5 32.312 1 20.95 93 GLY A C 1
ATOM 712 O O . GLY A 1 93 ? -27.578 -20.172 32.562 1 20.95 93 GLY A O 1
ATOM 713 N N . SER A 1 94 ? -28.203 -19.172 30.875 1 20.42 94 SER A N 1
ATOM 714 C CA . SER A 1 94 ? -27.219 -19.672 29.922 1 20.42 94 SER A CA 1
ATOM 715 C C . SER A 1 94 ? -25.984 -18.797 29.875 1 20.42 94 SER A C 1
ATOM 717 O O . SER A 1 94 ? -26.062 -17.609 29.562 1 20.42 94 SER A O 1
ATOM 719 N N . ARG A 1 95 ? -24.75 -18.953 30.594 1 22.59 95 ARG A N 1
ATOM 720 C CA . ARG A 1 95 ? -23.438 -18.422 30.984 1 22.59 95 ARG A CA 1
ATOM 721 C C . ARG A 1 95 ? -22.578 -18.125 29.75 1 22.59 95 ARG A C 1
ATOM 723 O O . ARG A 1 95 ? -21.969 -19.031 29.188 1 22.59 95 ARG A O 1
ATOM 730 N N . ALA A 1 96 ? -22.828 -17.062 28.797 1 19.78 96 ALA A N 1
ATOM 731 C CA . ALA A 1 96 ? -22.25 -16.828 27.484 1 19.78 96 ALA A CA 1
ATOM 732 C C . ALA A 1 96 ? -20.781 -16.391 27.578 1 19.78 96 ALA A C 1
ATOM 734 O O . ALA A 1 96 ? -20.453 -15.523 28.406 1 19.78 96 ALA A O 1
ATOM 735 N N . VAL A 1 97 ? -19.672 -17.047 27.172 1 21.33 97 VAL A N 1
ATOM 736 C CA . VAL A 1 97 ? -18.219 -17.125 27.188 1 21.33 97 VAL A CA 1
ATOM 737 C C . VAL A 1 97 ? -17.625 -15.961 26.406 1 21.33 97 VAL A C 1
ATOM 739 O O . VAL A 1 97 ? -17.844 -15.852 25.188 1 21.33 97 VAL A O 1
ATOM 742 N N . THR A 1 98 ? -17.516 -14.617 26.875 1 20.75 98 THR A N 1
ATOM 743 C CA . THR A 1 98 ? -17.203 -13.344 26.25 1 20.75 98 THR A CA 1
ATOM 744 C C . THR A 1 98 ? -15.695 -13.227 26 1 20.75 98 THR A C 1
ATOM 746 O O . THR A 1 98 ? -14.906 -13.211 26.953 1 20.75 98 THR A O 1
ATOM 749 N N . SER A 1 99 ? -15.008 -13.898 25.156 1 21.03 99 SER A N 1
ATOM 750 C CA . SER A 1 99 ? -13.586 -13.898 24.844 1 21.03 99 SER A CA 1
ATOM 751 C C . SER A 1 99 ? -13.109 -12.508 24.438 1 21.03 99 SER A C 1
ATOM 753 O O . SER A 1 99 ? -13.805 -11.805 23.703 1 21.03 99 SER A O 1
ATOM 755 N N . SER A 1 100 ? -12.367 -11.789 25.266 1 22.11 100 SER A N 1
ATOM 756 C CA . SER A 1 100 ? -11.867 -10.414 25.312 1 22.11 100 SER A CA 1
ATOM 757 C C . SER A 1 100 ? -11.109 -10.062 24.047 1 22.11 100 SER A C 1
ATOM 759 O O . SER A 1 100 ? -9.977 -10.508 23.844 1 22.11 100 SER A O 1
ATOM 761 N N . SER A 1 101 ? -11.719 -10 22.891 1 20.47 101 SER A N 1
ATOM 762 C CA . SER A 1 101 ? -11.211 -9.906 21.516 1 20.47 101 SER A CA 1
ATOM 763 C C . SER A 1 101 ? -10.719 -8.5 21.203 1 20.47 101 SER A C 1
ATOM 765 O O . SER A 1 101 ? -11.414 -7.516 21.469 1 20.47 101 SER A O 1
ATOM 767 N N . SER A 1 102 ? -9.422 -8.258 21.312 1 22.47 102 SER A N 1
ATOM 768 C CA . SER A 1 102 ? -8.656 -7.031 21.109 1 22.47 102 SER A CA 1
ATOM 769 C C . SER A 1 102 ? -9.141 -6.289 19.859 1 22.47 102 SER A C 1
ATOM 771 O O . SER A 1 102 ? -9.484 -6.91 18.859 1 22.47 102 SER A O 1
ATOM 773 N N . PRO A 1 103 ? -9.453 -5.023 20.094 1 21.41 103 PRO A N 1
ATOM 774 C CA . PRO A 1 103 ? -10.227 -4.227 19.141 1 21.41 103 PRO A CA 1
ATOM 775 C C . PRO A 1 103 ? -9.508 -4.051 17.797 1 21.41 103 PRO A C 1
ATOM 777 O O . PRO A 1 103 ? -8.375 -3.568 17.75 1 21.41 103 PRO A O 1
ATOM 780 N N . SER A 1 104 ? -9.531 -4.934 16.859 1 22.19 104 SER A N 1
ATOM 781 C CA . SER A 1 104 ? -8.945 -4.918 15.523 1 22.19 104 SER A CA 1
ATOM 782 C C . SER A 1 104 ? -9.438 -3.717 14.727 1 22.19 104 SER A C 1
ATOM 784 O O . SER A 1 104 ? -10.625 -3.383 14.758 1 22.19 104 SER A O 1
ATOM 786 N N . ILE A 1 105 ? -8.719 -2.576 14.719 1 23.02 105 ILE A N 1
ATOM 787 C CA . ILE A 1 105 ? -8.984 -1.494 13.781 1 23.02 105 ILE A CA 1
ATOM 788 C C . ILE A 1 105 ? -9.625 -2.055 12.516 1 23.02 105 ILE A C 1
ATOM 790 O O . ILE A 1 105 ? -9.195 -3.092 12 1 23.02 105 ILE A O 1
ATOM 794 N N . PRO A 1 106 ? -10.82 -1.553 12.312 1 23.38 106 PRO A N 1
ATOM 795 C CA . PRO A 1 106 ? -11.453 -2.154 11.133 1 23.38 106 PRO A CA 1
ATOM 796 C C . PRO A 1 106 ? -10.57 -2.08 9.891 1 23.38 106 PRO A C 1
ATOM 798 O O . PRO A 1 106 ? -10.391 -1.002 9.32 1 23.38 106 PRO A O 1
ATOM 801 N N . THR A 1 107 ? -9.273 -2.154 9.969 1 23.47 107 THR A N 1
ATOM 802 C CA . THR A 1 107 ? -8.625 -2.387 8.68 1 23.47 107 THR A CA 1
ATOM 803 C C . THR A 1 107 ? -9.477 -3.297 7.801 1 23.47 107 THR A C 1
ATOM 805 O O . THR A 1 107 ? -10.211 -4.148 8.305 1 23.47 107 THR A O 1
ATOM 808 N N . SER A 1 108 ? -10.07 -2.746 6.707 1 22.45 108 SER A N 1
ATOM 809 C CA . SER A 1 108 ? -10.742 -3.803 5.961 1 22.45 108 SER A CA 1
ATOM 810 C C . SER A 1 108 ? -10.133 -5.168 6.262 1 22.45 108 SER A C 1
ATOM 812 O O . SER A 1 108 ? -8.914 -5.332 6.215 1 22.45 108 SER A O 1
ATOM 814 N N . PRO A 1 109 ? -10.734 -5.852 7.191 1 24.72 109 PRO A N 1
ATOM 815 C CA . PRO A 1 109 ? -10.188 -7.164 7.547 1 24.72 109 PRO A CA 1
ATOM 816 C C . PRO A 1 109 ? -9.531 -7.871 6.367 1 24.72 109 PRO A C 1
ATOM 818 O O . PRO A 1 109 ? -10.148 -8.031 5.312 1 24.72 109 PRO A O 1
ATOM 821 N N . LEU A 1 110 ? -8.367 -7.465 6.082 1 23.31 110 LEU A N 1
ATOM 822 C CA . LEU A 1 110 ? -7.797 -8.492 5.219 1 23.31 110 LEU A CA 1
ATOM 823 C C . LEU A 1 110 ? -8.305 -9.875 5.609 1 23.31 110 LEU A C 1
ATOM 825 O O . LEU A 1 110 ? -8.352 -10.211 6.793 1 23.31 110 LEU A O 1
ATOM 829 N N . TYR A 1 111 ? -9.352 -10.32 4.938 1 22.31 111 TYR A N 1
ATOM 830 C CA . TYR A 1 111 ? -9.883 -11.664 5.152 1 22.31 111 TYR A CA 1
ATOM 831 C C . TYR A 1 111 ? -8.797 -12.609 5.648 1 22.31 111 TYR A C 1
ATOM 833 O O . TYR A 1 111 ? -7.848 -12.914 4.922 1 22.31 111 TYR A O 1
ATOM 841 N N . SER A 1 112 ? -8.273 -12.234 6.77 1 23.31 112 SER A N 1
ATOM 842 C CA . SER A 1 112 ? -7.598 -13.477 7.152 1 23.31 112 SER A CA 1
ATOM 843 C C . SER A 1 112 ? -8.586 -14.625 7.281 1 23.31 112 SER A C 1
ATOM 845 O O . SER A 1 112 ? -9.547 -14.547 8.055 1 23.31 112 SER A O 1
ATOM 847 N N . PRO A 1 113 ? -8.844 -15.391 6.293 1 23.11 113 PRO A N 1
ATOM 848 C CA . PRO A 1 113 ? -9.711 -16.547 6.551 1 23.11 113 PRO A CA 1
ATOM 849 C C . PRO A 1 113 ? -9.445 -17.188 7.91 1 23.11 113 PRO A C 1
ATOM 851 O O . PRO A 1 113 ? -8.289 -17.375 8.297 1 23.11 113 PRO A O 1
ATOM 854 N N . SER A 1 114 ? -10.031 -16.703 8.945 1 24.08 114 SER A N 1
ATOM 855 C CA . SER A 1 114 ? -9.984 -17.562 10.109 1 24.08 114 SER A CA 1
ATOM 856 C C . SER A 1 114 ? -9.789 -19.031 9.711 1 24.08 114 SER A C 1
ATOM 858 O O . SER A 1 114 ? -10.219 -19.438 8.633 1 24.08 114 SER A O 1
ATOM 860 N N . GLU A 1 115 ? -8.906 -19.641 10.398 1 24.59 115 GLU A N 1
ATOM 861 C CA . GLU A 1 115 ? -8.609 -21.062 10.297 1 24.59 115 GLU A CA 1
ATOM 862 C C . GLU A 1 115 ? -9.891 -21.891 10.266 1 24.59 115 GLU A C 1
ATOM 864 O O . GLU A 1 115 ? -10.266 -22.516 11.266 1 24.59 115 GLU A O 1
ATOM 869 N N . GLU A 1 116 ? -11.031 -21.281 10.008 1 24.61 116 GLU A N 1
ATOM 870 C CA . GLU A 1 116 ? -11.961 -22.406 10.016 1 24.61 116 GLU A CA 1
ATOM 871 C C . GLU A 1 116 ? -11.422 -23.578 9.188 1 24.61 116 GLU A C 1
ATOM 873 O O . GLU A 1 116 ? -10.875 -23.375 8.102 1 24.61 116 GLU A O 1
ATOM 878 N N . GLU A 1 117 ? -11 -24.562 9.953 1 24.83 117 GLU A N 1
ATOM 879 C CA . GLU A 1 117 ? -10.844 -25.859 9.289 1 24.83 117 GLU A CA 1
ATOM 880 C C . GLU A 1 117 ? -11.859 -26.016 8.156 1 24.83 117 GLU A C 1
ATOM 882 O O . GLU A 1 117 ? -13.062 -25.953 8.391 1 24.83 117 GLU A O 1
ATOM 887 N N . GLU A 1 118 ? -11.672 -25.375 7.152 1 26.89 118 GLU A N 1
ATOM 888 C CA . GLU A 1 118 ? -12.586 -25.812 6.105 1 26.89 118 GLU A CA 1
ATOM 889 C C . GLU A 1 118 ? -13.008 -27.266 6.309 1 26.89 118 GLU A C 1
ATOM 891 O O . GLU A 1 118 ? -12.164 -28.141 6.52 1 26.89 118 GLU A O 1
ATOM 896 N N . PRO A 1 119 ? -14.164 -27.5 6.945 1 26.08 119 PRO A N 1
ATOM 897 C CA . PRO A 1 119 ? -14.469 -28.922 6.84 1 26.08 119 PRO A CA 1
ATOM 898 C C . PRO A 1 119 ? -13.891 -29.562 5.574 1 26.08 119 PRO A C 1
ATOM 900 O O . PRO A 1 119 ? -13.625 -28.859 4.598 1 26.08 119 PRO A O 1
ATOM 903 N N . GLU A 1 120 ? -13.227 -30.703 5.762 1 26.14 120 GLU A N 1
ATOM 904 C CA . GLU A 1 120 ? -12.922 -31.516 4.586 1 26.14 120 GLU A CA 1
ATOM 905 C C . GLU A 1 120 ? -13.953 -31.281 3.479 1 26.14 120 GLU A C 1
ATOM 907 O O . GLU A 1 120 ? -15.156 -31.234 3.742 1 26.14 120 GLU A O 1
ATOM 912 N N . PRO A 1 121 ? -13.625 -30.516 2.527 1 27.91 121 PRO A N 1
ATOM 913 C CA . PRO A 1 121 ? -14.648 -30.562 1.481 1 27.91 121 PRO A CA 1
ATOM 914 C C . PRO A 1 121 ? -15.445 -31.859 1.486 1 27.91 121 PRO A C 1
ATOM 916 O O . PRO A 1 121 ? -14.852 -32.938 1.489 1 27.91 121 PRO A O 1
ATOM 919 N N . TYR A 1 122 ? -16.406 -32 2.373 1 25.47 122 TYR A N 1
ATOM 920 C CA . TYR A 1 122 ? -17.312 -33.094 1.953 1 25.47 122 TYR A CA 1
ATOM 921 C C . TYR A 1 122 ? -17.438 -33.125 0.435 1 25.47 122 TYR A C 1
ATOM 923 O O . TYR A 1 122 ? -17.469 -32.062 -0.218 1 25.47 122 TYR A O 1
ATOM 931 N N . ASP A 1 123 ? -16.969 -34.188 -0.127 1 25.72 123 ASP A N 1
ATOM 932 C CA . ASP A 1 123 ? -17.234 -34.656 -1.48 1 25.72 123 ASP A CA 1
ATOM 933 C C . ASP A 1 123 ? -18.672 -34.344 -1.897 1 25.72 123 ASP A C 1
ATOM 935 O O . ASP A 1 123 ? -19.594 -35.125 -1.622 1 25.72 123 ASP A O 1
ATOM 939 N N . SER A 1 124 ? -19.219 -33.312 -1.4 1 27.94 124 SER A N 1
ATOM 940 C CA . SER A 1 124 ? -20.5 -33.312 -2.078 1 27.94 124 SER A CA 1
ATOM 941 C C . SER A 1 124 ? -20.344 -33.5 -3.58 1 27.94 124 SER A C 1
ATOM 943 O O . SER A 1 124 ? -19.578 -32.812 -4.23 1 27.94 124 SER A O 1
ATOM 945 N N . SER A 1 125 ? -20.5 -34.688 -3.947 1 27.11 125 SER A N 1
ATOM 946 C CA . SER A 1 125 ? -20.797 -35.125 -5.305 1 27.11 125 SER A CA 1
ATOM 947 C C . SER A 1 125 ? -21.766 -34.188 -6 1 27.11 125 SER A C 1
ATOM 949 O O . SER A 1 125 ? -22.984 -34.281 -5.844 1 27.11 125 SER A O 1
ATOM 951 N N . ASP A 1 126 ? -21.641 -32.938 -5.707 1 29.42 126 ASP A N 1
ATOM 952 C CA . ASP A 1 126 ? -22.547 -32.25 -6.633 1 29.42 126 ASP A CA 1
ATOM 953 C C . ASP A 1 126 ? -22.484 -32.906 -8.016 1 29.42 126 ASP A C 1
ATOM 955 O O . ASP A 1 126 ? -21.406 -33.094 -8.578 1 29.42 126 ASP A O 1
ATOM 959 N N . THR A 1 127 ? -23.312 -33.75 -8.258 1 29.44 127 THR A N 1
ATOM 960 C CA . THR A 1 127 ? -23.75 -34.219 -9.562 1 29.44 127 THR A CA 1
ATOM 961 C C . THR A 1 127 ? -23.703 -33.094 -10.594 1 29.44 127 THR A C 1
ATOM 963 O O . THR A 1 127 ? -24.516 -32.156 -10.523 1 29.44 127 THR A O 1
ATOM 966 N N . SER A 1 128 ? -22.578 -32.531 -10.805 1 32.5 128 SER A N 1
ATOM 967 C CA . SER A 1 128 ? -22.344 -31.672 -11.953 1 32.5 128 SER A CA 1
ATOM 968 C C . SER A 1 128 ? -23.172 -32.125 -13.164 1 32.5 128 SER A C 1
ATOM 970 O O . SER A 1 128 ? -23.062 -33.281 -13.602 1 32.5 128 SER A O 1
ATOM 972 N N . ASP A 1 129 ? -24.281 -31.734 -13.195 1 32.03 129 ASP A N 1
ATOM 973 C CA . ASP A 1 129 ? -24.875 -31.688 -14.516 1 32.03 129 ASP A CA 1
ATOM 974 C C . ASP A 1 129 ? -23.891 -31.172 -15.555 1 32.03 129 ASP A C 1
ATOM 976 O O . ASP A 1 129 ? -23.703 -29.969 -15.703 1 32.03 129 ASP A O 1
ATOM 980 N N . ASP A 1 130 ? -22.766 -31.688 -15.758 1 39.06 130 ASP A N 1
ATOM 981 C CA . ASP A 1 130 ? -21.641 -31.688 -16.672 1 39.06 130 ASP A CA 1
ATOM 982 C C . ASP A 1 130 ? -22.078 -31.406 -18.109 1 39.06 130 ASP A C 1
ATOM 984 O O . ASP A 1 130 ? -21.25 -31.234 -19 1 39.06 130 ASP A O 1
ATOM 988 N N . GLY A 1 131 ? -23.25 -31.75 -18.469 1 39.75 131 GLY A N 1
ATOM 989 C CA . GLY A 1 131 ? -23.578 -31.781 -19.875 1 39.75 131 GLY A CA 1
ATOM 990 C C . GLY A 1 131 ? -23.516 -30.422 -20.547 1 39.75 131 GLY A C 1
ATOM 991 O O . GLY A 1 131 ? -23.047 -30.297 -21.672 1 39.75 131 GLY A O 1
ATOM 992 N N . SER A 1 132 ? -24.328 -29.312 -20.031 1 46.12 132 SER A N 1
ATOM 993 C CA . SER A 1 132 ? -24.672 -28.141 -20.844 1 46.12 132 SER A CA 1
ATOM 994 C C . SER A 1 132 ? -23.625 -27.047 -20.688 1 46.12 132 SER A C 1
ATOM 996 O O . SER A 1 132 ? -23.828 -25.922 -21.141 1 46.12 132 SER A O 1
ATOM 998 N N . ARG A 1 133 ? -22.547 -27.312 -20.031 1 57.75 133 ARG A N 1
ATOM 999 C CA . ARG A 1 133 ? -21.609 -26.203 -19.953 1 57.75 133 ARG A CA 1
ATOM 1000 C C . ARG A 1 133 ? -20.781 -26.078 -21.234 1 57.75 133 ARG A C 1
ATOM 1002 O O . ARG A 1 133 ? -20.453 -27.094 -21.859 1 57.75 133 ARG A O 1
ATOM 1009 N N . SER A 1 134 ? -20.469 -24.781 -21.484 1 72.25 134 SER A N 1
ATOM 1010 C CA . SER A 1 134 ? -19.672 -24.484 -22.672 1 72.25 134 SER A CA 1
ATOM 1011 C C . SER A 1 134 ? -18.25 -25 -22.516 1 72.25 134 SER A C 1
ATOM 1013 O O . SER A 1 134 ? -17.828 -25.344 -21.406 1 72.25 134 SER A O 1
ATOM 1015 N N . ARG A 1 135 ? -17.594 -25.375 -23.453 1 71.31 135 ARG A N 1
ATOM 1016 C CA . ARG A 1 135 ? -16.203 -25.828 -23.484 1 71.31 135 ARG A CA 1
ATOM 1017 C C . ARG A 1 135 ? -15.305 -24.938 -22.656 1 71.31 135 ARG A C 1
ATOM 1019 O O . ARG A 1 135 ? -14.445 -25.422 -21.922 1 71.31 135 ARG A O 1
ATOM 1026 N N . GLU A 1 136 ? -15.578 -23.703 -22.594 1 75.56 136 GLU A N 1
ATOM 1027 C CA . GLU A 1 136 ? -14.758 -22.719 -21.891 1 75.56 136 GLU A CA 1
ATOM 1028 C C . GLU A 1 136 ? -14.961 -22.812 -20.375 1 75.56 136 GLU A C 1
ATOM 1030 O O . GLU A 1 136 ? -14 -22.703 -19.609 1 75.56 136 GLU A O 1
ATOM 1035 N N . GLU A 1 137 ? -16.125 -23.094 -19.969 1 77.56 137 GLU A N 1
ATOM 1036 C CA . GLU A 1 137 ? -16.422 -23.234 -18.547 1 77.56 137 GLU A CA 1
ATOM 1037 C C . GLU A 1 137 ? -15.727 -24.453 -17.969 1 77.56 137 GLU A C 1
ATOM 1039 O O . GLU A 1 137 ? -15.266 -24.438 -16.828 1 77.56 137 GLU A O 1
ATOM 1044 N N . LYS A 1 138 ? -15.625 -25.391 -18.812 1 81.56 138 LYS A N 1
ATOM 1045 C CA . LYS A 1 138 ? -14.961 -26.609 -18.375 1 81.56 138 LYS A CA 1
ATOM 1046 C C . LYS A 1 138 ? -13.469 -26.391 -18.172 1 81.56 138 LYS A C 1
ATOM 1048 O O . LYS A 1 138 ? -12.875 -26.906 -17.219 1 81.56 138 LYS A O 1
ATOM 1053 N N . LEU A 1 139 ? -12.953 -25.594 -19.016 1 86.44 139 LEU A N 1
ATOM 1054 C CA . LEU A 1 139 ? -11.523 -25.328 -18.953 1 86.44 139 LEU A CA 1
ATOM 1055 C C . LEU A 1 139 ? -11.195 -24.484 -17.703 1 86.44 139 LEU A C 1
ATOM 1057 O O . LEU A 1 139 ? -10.172 -24.719 -17.047 1 86.44 139 LEU A O 1
ATOM 1061 N N . VAL A 1 140 ? -12.094 -23.594 -17.359 1 87.38 140 VAL A N 1
ATOM 1062 C CA . VAL A 1 140 ? -11.883 -22.703 -16.219 1 87.38 140 VAL A CA 1
ATOM 1063 C C . VAL A 1 140 ? -12.023 -23.5 -14.922 1 87.38 140 VAL A C 1
ATOM 1065 O O . VAL A 1 140 ? -11.242 -23.312 -13.984 1 87.38 140 VAL A O 1
ATOM 1068 N N . ASN A 1 141 ? -12.906 -24.453 -14.945 1 87.06 141 ASN A N 1
ATOM 1069 C CA . ASN A 1 141 ? -13.227 -25.156 -13.711 1 87.06 141 ASN A CA 1
ATOM 1070 C C . ASN A 1 141 ? -12.312 -26.359 -13.5 1 87.06 141 ASN A C 1
ATOM 1072 O O . ASN A 1 141 ? -12.25 -26.922 -12.406 1 87.06 141 ASN A O 1
ATOM 1076 N N . GLN A 1 142 ? -11.625 -26.609 -14.516 1 91.5 142 GLN A N 1
ATOM 1077 C CA . GLN A 1 142 ? -10.695 -27.734 -14.422 1 91.5 142 GLN A CA 1
ATOM 1078 C C . GLN A 1 142 ? -9.562 -27.438 -13.453 1 91.5 142 GLN A C 1
ATOM 1080 O O . GLN A 1 142 ? -9.039 -26.328 -13.422 1 91.5 142 GLN A O 1
ATOM 1085 N N . LYS A 1 143 ? -9.188 -28.531 -12.688 1 94.5 143 LYS A N 1
ATOM 1086 C CA . LYS A 1 143 ? -8.062 -28.375 -11.773 1 94.5 143 LYS A CA 1
ATOM 1087 C C . LYS A 1 143 ? -6.738 -28.344 -12.531 1 94.5 143 LYS A C 1
ATOM 1089 O O . LYS A 1 143 ? -6.598 -29 -13.57 1 94.5 143 LYS A O 1
ATOM 1094 N N . LYS A 1 144 ? -5.902 -27.625 -12.055 1 97.31 144 LYS A N 1
ATOM 1095 C CA . LYS A 1 144 ? -4.543 -27.578 -12.586 1 97.31 144 LYS A CA 1
ATOM 1096 C C . LYS A 1 144 ? -3.52 -27.906 -11.5 1 97.31 144 LYS A C 1
ATOM 1098 O O . LYS A 1 144 ? -3.744 -27.625 -10.32 1 97.31 144 LYS A O 1
ATOM 1103 N N . PHE A 1 145 ? -2.375 -28.453 -11.93 1 97.75 145 PHE A N 1
ATOM 1104 C CA . PHE A 1 145 ? -1.392 -28.938 -10.969 1 97.75 145 PHE A CA 1
ATOM 1105 C C . PHE A 1 145 ? -0.011 -28.375 -11.273 1 97.75 145 PHE A C 1
ATOM 1107 O O . PHE A 1 145 ? 0.322 -28.125 -12.438 1 97.75 145 PHE A O 1
ATOM 1114 N N . ILE A 1 146 ? 0.716 -28.172 -10.203 1 97.12 146 ILE A N 1
ATOM 1115 C CA . ILE A 1 146 ? 2.137 -27.875 -10.344 1 97.12 146 ILE A CA 1
ATOM 1116 C C . ILE A 1 146 ? 2.939 -29.172 -10.336 1 97.12 146 ILE A C 1
ATOM 1118 O O . ILE A 1 146 ? 2.949 -29.891 -9.336 1 97.12 146 ILE A O 1
ATOM 1122 N N . ILE A 1 147 ? 3.604 -29.422 -11.398 1 98 147 ILE A N 1
ATOM 1123 C CA . ILE A 1 147 ? 4.34 -30.688 -11.531 1 98 147 ILE A CA 1
ATOM 1124 C C . ILE A 1 147 ? 5.82 -30.391 -11.766 1 98 147 ILE A C 1
ATOM 1126 O O . ILE A 1 147 ? 6.168 -29.562 -12.609 1 98 147 ILE A O 1
ATOM 1130 N N . PHE A 1 148 ? 6.625 -31.078 -10.992 1 97.56 148 PHE A N 1
ATOM 1131 C CA . PHE A 1 148 ? 8.07 -30.938 -11.148 1 97.56 148 PHE A CA 1
ATOM 1132 C C . PHE A 1 148 ? 8.539 -31.625 -12.43 1 97.56 148 PHE A C 1
ATOM 1134 O O . PHE A 1 148 ? 8.023 -32.688 -12.797 1 97.56 148 PHE A O 1
ATOM 1141 N N . GLU A 1 149 ? 9.484 -31.016 -13.031 1 95.88 149 GLU A N 1
ATOM 1142 C CA . GLU A 1 149 ? 9.992 -31.531 -14.297 1 95.88 149 GLU A CA 1
ATOM 1143 C C . GLU A 1 149 ? 10.43 -32.969 -14.164 1 95.88 149 GLU A C 1
ATOM 1145 O O . GLU A 1 149 ? 10.102 -33.812 -15.008 1 95.88 149 GLU A O 1
ATOM 1150 N N . GLN A 1 150 ? 11.141 -33.312 -13.102 1 94.31 150 GLN A N 1
ATOM 1151 C CA . GLN A 1 150 ? 11.617 -34.688 -12.891 1 94.31 150 GLN A CA 1
ATOM 1152 C C . GLN A 1 150 ? 10.453 -35.656 -12.734 1 94.31 150 GLN A C 1
ATOM 1154 O O . GLN A 1 150 ? 10.523 -36.781 -13.203 1 94.31 150 GLN A O 1
ATOM 1159 N N . SER A 1 151 ? 9.461 -35.25 -12.055 1 95.88 151 SER A N 1
ATOM 1160 C CA . SER A 1 151 ? 8.289 -36.125 -11.883 1 95.88 151 SER A CA 1
ATOM 1161 C C . SER A 1 151 ? 7.578 -36.344 -13.211 1 95.88 151 SER A C 1
ATOM 1163 O O . SER A 1 151 ? 7.062 -37.438 -13.461 1 95.88 151 SER A O 1
ATOM 1165 N N . LEU A 1 152 ? 7.5 -35.344 -14.023 1 95.06 152 LEU A N 1
ATOM 1166 C CA . LEU A 1 152 ? 6.93 -35.5 -15.359 1 95.06 152 LEU A CA 1
ATOM 1167 C C . LEU A 1 152 ? 7.758 -36.469 -16.188 1 95.06 152 LEU A C 1
ATOM 1169 O O . LEU A 1 152 ? 7.207 -37.344 -16.859 1 95.06 152 LEU A O 1
ATOM 1173 N N . ASP A 1 153 ? 9.055 -36.312 -16.094 1 93.19 153 ASP A N 1
ATOM 1174 C CA . ASP A 1 153 ? 9.953 -37.219 -16.812 1 93.19 153 ASP A CA 1
ATOM 1175 C C . ASP A 1 153 ? 9.805 -38.656 -16.344 1 93.19 153 ASP A C 1
ATOM 1177 O O . ASP A 1 153 ? 9.852 -39.594 -17.156 1 93.19 153 ASP A O 1
ATOM 1181 N N . ASP A 1 154 ? 9.648 -38.812 -15.078 1 92 154 ASP A N 1
ATOM 1182 C CA . ASP A 1 154 ? 9.453 -40.125 -14.508 1 92 154 ASP A CA 1
ATOM 1183 C C . ASP A 1 154 ? 8.188 -40.781 -15.062 1 92 154 ASP A C 1
ATOM 1185 O O . ASP A 1 154 ? 8.164 -42 -15.328 1 92 154 ASP A O 1
ATOM 1189 N N . LEU A 1 155 ? 7.227 -40 -15.172 1 91.5 155 LEU A N 1
ATOM 1190 C CA . LEU A 1 155 ? 5.969 -40.5 -15.703 1 91.5 155 LEU A CA 1
ATOM 1191 C C . LEU A 1 155 ? 6.117 -40.906 -17.172 1 91.5 155 LEU A C 1
ATOM 1193 O O . LEU A 1 155 ? 5.656 -41.969 -17.594 1 91.5 155 LEU A O 1
ATOM 1197 N N . ILE A 1 156 ? 6.738 -40.125 -17.953 1 90.12 156 ILE A N 1
ATOM 1198 C CA . ILE A 1 156 ? 6.969 -40.344 -19.359 1 90.12 156 ILE A CA 1
ATOM 1199 C C . ILE A 1 156 ? 7.832 -41.594 -19.547 1 90.12 156 ILE A C 1
ATOM 1201 O O . ILE A 1 156 ? 7.602 -42.406 -20.453 1 90.12 156 ILE A O 1
ATOM 1205 N N . GLY A 1 157 ? 8.773 -41.719 -18.688 1 87.5 157 GLY A N 1
ATOM 1206 C CA . GLY A 1 157 ? 9.672 -42.875 -18.75 1 87.5 157 GLY A CA 1
ATOM 1207 C C . GLY A 1 157 ? 8.969 -44.188 -18.547 1 87.5 157 GLY A C 1
ATOM 1208 O O . GLY A 1 157 ? 9.461 -45.219 -18.969 1 87.5 157 GLY A O 1
ATOM 1209 N N . LYS A 1 158 ? 7.879 -44.156 -17.953 1 85.69 158 LYS A N 1
ATOM 1210 C CA . LYS A 1 158 ? 7.125 -45.375 -17.688 1 85.69 158 LYS A CA 1
ATOM 1211 C C . LYS A 1 158 ? 6.25 -45.75 -18.875 1 85.69 158 LYS A C 1
ATOM 1213 O O . LYS A 1 158 ? 5.691 -46.844 -18.922 1 85.69 158 LYS A O 1
ATOM 1218 N N . MET A 1 159 ? 6.211 -44.875 -19.844 1 87.38 159 MET A N 1
ATOM 1219 C CA . MET A 1 159 ? 5.434 -45.156 -21.062 1 87.38 159 MET A CA 1
ATOM 1220 C C . MET A 1 159 ? 6.203 -46.094 -22 1 87.38 159 MET A C 1
ATOM 1222 O O . MET A 1 159 ? 7.43 -46.031 -22.078 1 87.38 159 MET A O 1
ATOM 1226 N N . ARG A 1 160 ? 5.43 -46.906 -22.656 1 85.88 160 ARG A N 1
ATOM 1227 C CA . ARG A 1 160 ? 6.043 -47.844 -23.578 1 85.88 160 ARG A CA 1
ATOM 1228 C C . ARG A 1 160 ? 5.508 -47.625 -25 1 85.88 160 ARG A C 1
ATOM 1230 O O . ARG A 1 160 ? 4.344 -47.281 -25.188 1 85.88 160 ARG A O 1
ATOM 1237 N N . CYS A 1 161 ? 6.449 -47.844 -25.891 1 86.69 161 CYS A N 1
ATOM 1238 C CA . CYS A 1 161 ? 6.082 -47.781 -27.297 1 86.69 161 CYS A CA 1
ATOM 1239 C C . CYS A 1 161 ? 5.09 -48.875 -27.656 1 86.69 161 CYS A C 1
ATOM 1241 O O . CYS A 1 161 ? 5.277 -50.031 -27.281 1 86.69 161 CYS A O 1
ATOM 1243 N N . ASN A 1 162 ? 4.09 -48.5 -28.375 1 79.88 162 ASN A N 1
ATOM 1244 C CA . ASN A 1 162 ? 3.074 -49.469 -28.766 1 79.88 162 ASN A CA 1
ATOM 1245 C C . ASN A 1 162 ? 3.605 -50.469 -29.812 1 79.88 162 ASN A C 1
ATOM 1247 O O . ASN A 1 162 ? 3.104 -51.562 -29.938 1 79.88 162 ASN A O 1
ATOM 1251 N N . GLN A 1 163 ? 4.645 -49.969 -30.453 1 83.31 163 GLN A N 1
ATOM 1252 C CA . GLN A 1 163 ? 5.164 -50.781 -31.547 1 83.31 163 GLN A CA 1
ATOM 1253 C C . GLN A 1 163 ? 6.266 -51.719 -31.078 1 83.31 163 GLN A C 1
ATOM 1255 O O . GLN A 1 163 ? 6.281 -52.906 -31.438 1 83.31 163 GLN A O 1
ATOM 1260 N N . CYS A 1 164 ? 7.234 -51.25 -30.328 1 86.44 164 CYS A N 1
ATOM 1261 C CA . CYS A 1 164 ? 8.383 -52.094 -29.969 1 86.44 164 CYS A CA 1
ATOM 1262 C C . CYS A 1 164 ? 8.461 -52.281 -28.453 1 86.44 164 CYS A C 1
ATOM 1264 O O . CYS A 1 164 ? 9.383 -52.938 -27.953 1 86.44 164 CYS A O 1
ATOM 1266 N N . LEU A 1 165 ? 7.648 -51.75 -27.672 1 82.19 165 LEU A N 1
ATOM 1267 C CA . LEU A 1 165 ? 7.465 -51.906 -26.234 1 82.19 165 LEU A CA 1
ATOM 1268 C C . LEU A 1 165 ? 8.648 -51.312 -25.484 1 82.19 165 LEU A C 1
ATOM 1270 O O . LEU A 1 165 ? 8.781 -51.531 -24.266 1 82.19 165 LEU A O 1
ATOM 1274 N N . THR A 1 166 ? 9.492 -50.656 -26.266 1 85.81 166 THR A N 1
ATOM 1275 C CA . THR A 1 166 ? 10.602 -49.938 -25.609 1 85.81 166 THR A CA 1
ATOM 1276 C C . THR A 1 166 ? 10.109 -48.688 -24.906 1 85.81 166 THR A C 1
ATOM 1278 O O . THR A 1 166 ? 9.094 -48.094 -25.297 1 85.81 166 THR A O 1
ATOM 1281 N N . PRO A 1 167 ? 10.836 -48.281 -23.859 1 85.88 167 PRO A N 1
ATOM 1282 C CA . PRO A 1 167 ? 10.414 -47.125 -23.094 1 85.88 167 PRO A CA 1
ATOM 1283 C C . PRO A 1 167 ? 10.406 -45.844 -23.938 1 85.88 167 PRO A C 1
ATOM 1285 O O . PRO A 1 167 ? 11.203 -45.719 -24.875 1 85.88 167 PRO A O 1
ATOM 1288 N N . ALA A 1 168 ? 9.469 -44.969 -23.578 1 87.88 168 ALA A N 1
ATOM 1289 C CA . ALA A 1 168 ? 9.367 -43.688 -24.234 1 87.88 168 ALA A CA 1
ATOM 1290 C C . ALA A 1 168 ? 10.492 -42.75 -23.797 1 87.88 168 ALA A C 1
ATOM 1292 O O . ALA A 1 168 ? 10.945 -42.812 -22.641 1 87.88 168 ALA A O 1
ATOM 1293 N N . VAL A 1 169 ? 10.984 -42 -24.703 1 86.81 169 VAL A N 1
ATOM 1294 C CA . VAL A 1 169 ? 12 -41 -24.406 1 86.81 169 VAL A CA 1
ATOM 1295 C C . VAL A 1 169 ? 11.562 -39.656 -24.969 1 86.81 169 VAL A C 1
ATOM 1297 O O . VAL A 1 169 ? 10.938 -39.562 -26.031 1 86.81 169 VAL A O 1
ATOM 1300 N N . GLU A 1 170 ? 11.867 -38.688 -24.078 1 82.75 170 GLU A N 1
ATOM 1301 C CA . GLU A 1 170 ? 11.586 -37.344 -24.516 1 82.75 170 GLU A CA 1
ATOM 1302 C C . GLU A 1 170 ? 12.57 -36.875 -25.594 1 82.75 170 GLU A C 1
ATOM 1304 O O . GLU A 1 170 ? 13.781 -36.875 -25.359 1 82.75 170 GLU A O 1
ATOM 1309 N N . THR A 1 171 ? 12.039 -36.469 -26.688 1 79.62 171 THR A N 1
ATOM 1310 C CA . THR A 1 171 ? 12.898 -36.062 -27.797 1 79.62 171 THR A CA 1
ATOM 1311 C C . THR A 1 171 ? 12.977 -34.531 -27.891 1 79.62 171 THR A C 1
ATOM 1313 O O . THR A 1 171 ? 13.992 -34 -28.328 1 79.62 171 THR A O 1
ATOM 1316 N N . SER A 1 172 ? 11.922 -33.906 -27.594 1 89.38 172 SER A N 1
ATOM 1317 C CA . SER A 1 172 ? 11.922 -32.469 -27.656 1 89.38 172 SER A CA 1
ATOM 1318 C C . SER A 1 172 ? 10.977 -31.859 -26.609 1 89.38 172 SER A C 1
ATOM 1320 O O . SER A 1 172 ? 9.938 -32.469 -26.297 1 89.38 172 SER A O 1
ATOM 1322 N N . LYS A 1 173 ? 11.461 -30.797 -26.031 1 92.75 173 LYS A N 1
ATOM 1323 C CA . LYS A 1 173 ? 10.664 -30.047 -25.062 1 92.75 173 LYS A CA 1
ATOM 1324 C C . LYS A 1 173 ? 10.633 -28.562 -25.422 1 92.75 173 LYS A C 1
ATOM 1326 O O . LYS A 1 173 ? 11.68 -27.953 -25.672 1 92.75 173 LYS A O 1
ATOM 1331 N N . SER A 1 174 ? 9.445 -28.016 -25.562 1 94.12 174 SER A N 1
ATOM 1332 C CA . SER A 1 174 ? 9.305 -26.594 -25.875 1 94.12 174 SER A CA 1
ATOM 1333 C C . SER A 1 174 ? 8.352 -25.922 -24.906 1 94.12 174 SER A C 1
ATOM 1335 O O . SER A 1 174 ? 7.527 -26.578 -24.266 1 94.12 174 SER A O 1
ATOM 1337 N N . PHE A 1 175 ? 8.555 -24.594 -24.797 1 94.44 175 PHE A N 1
ATOM 1338 C CA . PHE A 1 175 ? 7.773 -23.828 -23.828 1 94.44 175 PHE A CA 1
ATOM 1339 C C . PHE A 1 175 ? 7.094 -22.641 -24.5 1 94.44 175 PHE A C 1
ATOM 1341 O O . PHE A 1 175 ? 7.684 -21.984 -25.359 1 94.44 175 PHE A O 1
ATOM 1348 N N . LYS A 1 176 ? 5.875 -22.438 -24.203 1 94.88 176 LYS A N 1
ATOM 1349 C CA . LYS A 1 176 ? 5.117 -21.234 -24.547 1 94.88 176 LYS A CA 1
ATOM 1350 C C . LYS A 1 176 ? 4.352 -20.703 -23.344 1 94.88 176 LYS A C 1
ATOM 1352 O O . LYS A 1 176 ? 3.217 -21.109 -23.094 1 94.88 176 LYS A O 1
ATOM 1357 N N . GLY A 1 177 ? 4.961 -19.703 -22.688 1 95.38 177 GLY A N 1
ATOM 1358 C CA . GLY A 1 177 ? 4.371 -19.219 -21.453 1 95.38 177 GLY A CA 1
ATOM 1359 C C . GLY A 1 177 ? 4.258 -20.297 -20.391 1 95.38 177 GLY A C 1
ATOM 1360 O O . GLY A 1 177 ? 5.254 -20.922 -20.016 1 95.38 177 GLY A O 1
ATOM 1361 N N . THR A 1 178 ? 2.988 -20.641 -20.062 1 96.69 178 THR A N 1
ATOM 1362 C CA . THR A 1 178 ? 2.775 -21.625 -19.016 1 96.69 178 THR A CA 1
ATOM 1363 C C . THR A 1 178 ? 2.705 -23.031 -19.594 1 96.69 178 THR A C 1
ATOM 1365 O O . THR A 1 178 ? 2.664 -24.016 -18.859 1 96.69 178 THR A O 1
ATOM 1368 N N . MET A 1 179 ? 2.775 -23.172 -20.875 1 97.31 179 MET A N 1
ATOM 1369 C CA . MET A 1 179 ? 2.584 -24.469 -21.531 1 97.31 179 MET A CA 1
ATOM 1370 C C . MET A 1 179 ? 3.924 -25.141 -21.812 1 97.31 179 MET A C 1
ATOM 1372 O O . MET A 1 179 ? 4.859 -24.484 -22.281 1 97.31 179 MET A O 1
ATOM 1376 N N . VAL A 1 180 ? 3.986 -26.359 -21.469 1 96.81 180 VAL A N 1
ATOM 1377 C CA . VAL A 1 180 ? 5.094 -27.203 -21.891 1 96.81 180 VAL A CA 1
ATOM 1378 C C . VAL A 1 180 ? 4.594 -28.234 -22.906 1 96.81 180 VAL A C 1
ATOM 1380 O O . VAL A 1 180 ? 3.512 -28.797 -22.734 1 96.81 180 VAL A O 1
ATOM 1383 N N . SER A 1 181 ? 5.277 -28.328 -24.031 1 95.75 181 SER A N 1
ATOM 1384 C CA . SER A 1 181 ? 5 -29.312 -25.062 1 95.75 181 SER A CA 1
ATOM 1385 C C . SER A 1 181 ? 6.148 -30.312 -25.203 1 95.75 181 SER A C 1
ATOM 1387 O O . SER A 1 181 ? 7.312 -29.922 -25.266 1 95.75 181 SER A O 1
ATOM 1389 N N . VAL A 1 182 ? 5.73 -31.562 -25.203 1 94.94 182 VAL A N 1
ATOM 1390 C CA . VAL A 1 182 ? 6.75 -32.625 -25.266 1 94.94 182 VAL A CA 1
ATOM 1391 C C . VAL A 1 182 ? 6.461 -33.562 -26.422 1 94.94 182 VAL A C 1
ATOM 1393 O O . VAL A 1 182 ? 5.312 -33.938 -26.656 1 94.94 182 VAL A O 1
ATOM 1396 N N . GLN A 1 183 ? 7.535 -33.875 -27.188 1 93.81 183 GLN A N 1
ATOM 1397 C CA . GLN A 1 183 ? 7.469 -34.906 -28.203 1 93.81 183 GLN A CA 1
ATOM 1398 C C . GLN A 1 183 ? 8.117 -36.188 -27.719 1 93.81 183 GLN A C 1
ATOM 1400 O O . GLN A 1 183 ? 9.266 -36.188 -27.25 1 93.81 183 GLN A O 1
ATOM 1405 N N . LEU A 1 184 ? 7.34 -37.25 -27.766 1 92.25 184 LEU A N 1
ATOM 1406 C CA . LEU A 1 184 ? 7.809 -38.5 -27.219 1 92.25 184 LEU A CA 1
ATOM 1407 C C . LEU A 1 184 ? 8.062 -39.531 -28.328 1 92.25 184 LEU A C 1
ATOM 1409 O O . LEU A 1 184 ? 7.246 -39.688 -29.234 1 92.25 184 LEU A O 1
ATOM 1413 N N . SER A 1 185 ? 9.227 -40.062 -28.281 1 91.62 185 SER A N 1
ATOM 1414 C CA . SER A 1 185 ? 9.594 -41.156 -29.156 1 91.62 185 SER A CA 1
ATOM 1415 C C . SER A 1 185 ? 10.25 -42.281 -28.375 1 91.62 185 SER A C 1
ATOM 1417 O O . SER A 1 185 ? 10.508 -42.156 -27.172 1 91.62 185 SER A O 1
ATOM 1419 N N . CYS A 1 186 ? 10.312 -43.469 -29 1 88.56 186 CYS A N 1
ATOM 1420 C CA . CYS A 1 186 ? 11.008 -44.531 -28.328 1 88.56 186 CYS A CA 1
ATOM 1421 C C . CYS A 1 186 ? 12.469 -44.594 -28.766 1 88.56 186 CYS A C 1
ATOM 1423 O O . CYS A 1 186 ? 12.883 -43.875 -29.672 1 88.56 186 CYS A O 1
ATOM 1425 N N . LEU A 1 187 ? 13.219 -45.406 -28.125 1 86.12 187 LEU A N 1
ATOM 1426 C CA . LEU A 1 187 ? 14.648 -45.531 -28.406 1 86.12 187 LEU A CA 1
ATOM 1427 C C . LEU A 1 187 ? 14.891 -46 -29.828 1 86.12 187 LEU A C 1
ATOM 1429 O O . LEU A 1 187 ? 15.961 -45.75 -30.391 1 86.12 187 LEU A O 1
ATOM 1433 N N . ASN A 1 188 ? 13.914 -46.625 -30.375 1 88.94 188 ASN A N 1
ATOM 1434 C CA . ASN A 1 188 ? 14.047 -47.125 -31.734 1 88.94 188 ASN A CA 1
ATOM 1435 C C . ASN A 1 188 ? 13.555 -46.125 -32.781 1 88.94 188 ASN A C 1
ATOM 1437 O O . ASN A 1 188 ? 13.461 -46.469 -33.969 1 88.94 188 ASN A O 1
ATOM 1441 N N . GLY A 1 189 ? 13.18 -44.938 -32.375 1 87.19 189 GLY A N 1
ATOM 1442 C CA . GLY A 1 189 ? 12.836 -43.875 -33.281 1 87.19 189 GLY A CA 1
ATOM 1443 C C . GLY A 1 189 ? 11.359 -43.812 -33.594 1 87.19 189 GLY A C 1
ATOM 1444 O O . GLY A 1 189 ? 10.93 -43 -34.438 1 87.19 189 GLY A O 1
ATOM 1445 N N . HIS A 1 190 ? 10.555 -44.719 -33 1 90.69 190 HIS A N 1
ATOM 1446 C CA . HIS A 1 190 ? 9.117 -44.656 -33.219 1 90.69 190 HIS A CA 1
ATOM 1447 C C . HIS A 1 190 ? 8.484 -43.469 -32.5 1 90.69 190 HIS A C 1
ATOM 1449 O O . HIS A 1 190 ? 8.766 -43.25 -31.328 1 90.69 190 HIS A O 1
ATOM 1455 N N . LYS A 1 191 ? 7.711 -42.781 -33.312 1 87.94 191 LYS A N 1
ATOM 1456 C CA . LYS A 1 191 ? 6.984 -41.688 -32.688 1 87.94 191 LYS A CA 1
ATOM 1457 C C . LYS A 1 191 ? 5.84 -42.188 -31.828 1 87.94 191 LYS A C 1
ATOM 1459 O O . LYS A 1 191 ? 4.984 -42.938 -32.312 1 87.94 191 LYS A O 1
ATOM 1464 N N . ILE A 1 192 ? 5.883 -41.906 -30.625 1 85.81 192 ILE A N 1
ATOM 1465 C CA . ILE A 1 192 ? 4.848 -42.344 -29.703 1 85.81 192 ILE A CA 1
ATOM 1466 C C . ILE A 1 192 ? 3.695 -41.344 -29.688 1 85.81 192 ILE A C 1
ATOM 1468 O O . ILE A 1 192 ? 2.576 -41.688 -30.094 1 85.81 192 ILE A O 1
ATOM 1472 N N . THR A 1 193 ? 3.941 -40.062 -29.203 1 86 193 THR A N 1
ATOM 1473 C CA . THR A 1 193 ? 2.879 -39.062 -29.172 1 86 193 THR A CA 1
ATOM 1474 C C . THR A 1 193 ? 3.455 -37.656 -28.922 1 86 193 THR A C 1
ATOM 1476 O O . THR A 1 193 ? 4.633 -37.531 -28.578 1 86 193 THR A O 1
ATOM 1479 N N . SER A 1 194 ? 2.66 -36.688 -29.375 1 91.19 194 SER A N 1
ATOM 1480 C CA . SER A 1 194 ? 2.889 -35.312 -28.969 1 91.19 194 SER A CA 1
ATOM 1481 C C . SER A 1 194 ? 1.938 -34.875 -27.844 1 91.19 194 SER A C 1
ATOM 1483 O O . SER A 1 194 ? 0.729 -35.094 -27.938 1 91.19 194 SER A O 1
ATOM 1485 N N . TRP A 1 195 ? 2.543 -34.438 -26.781 1 94.94 195 TRP A N 1
ATOM 1486 C CA . TRP A 1 195 ? 1.75 -34.156 -25.594 1 94.94 195 TRP A CA 1
ATOM 1487 C C . TRP A 1 195 ? 1.937 -32.688 -25.188 1 94.94 195 TRP A C 1
ATOM 1489 O O . TRP A 1 195 ? 3.049 -32.156 -25.234 1 94.94 195 TRP A O 1
ATOM 1499 N N . GLN A 1 196 ? 0.804 -32.062 -24.812 1 96.12 196 GLN A N 1
ATOM 1500 C CA . GLN A 1 196 ? 0.815 -30.703 -24.312 1 96.12 196 GLN A CA 1
ATOM 1501 C C . GLN A 1 196 ? 0.194 -30.625 -22.922 1 96.12 196 GLN A C 1
ATOM 1503 O O . GLN A 1 196 ? -0.793 -31.297 -22.641 1 96.12 196 GLN A O 1
ATOM 1508 N N . SER A 1 197 ? 0.716 -29.75 -22.078 1 97.06 197 SER A N 1
ATOM 1509 C CA . SER A 1 197 ? 0.318 -29.672 -20.672 1 97.06 197 SER A CA 1
ATOM 1510 C C . SER A 1 197 ? -1.048 -29.016 -20.531 1 97.06 197 SER A C 1
ATOM 1512 O O . SER A 1 197 ? -1.635 -29.031 -19.453 1 97.06 197 SER A O 1
ATOM 1514 N N . GLN A 1 198 ? -1.547 -28.375 -21.562 1 96.5 198 GLN A N 1
ATOM 1515 C CA . GLN A 1 198 ? -2.812 -27.656 -21.531 1 96.5 198 GLN A CA 1
ATOM 1516 C C . GLN A 1 198 ? -3.416 -27.531 -22.922 1 96.5 198 GLN A C 1
ATOM 1518 O O . GLN A 1 198 ? -2.711 -27.672 -23.938 1 96.5 198 GLN A O 1
ATOM 1523 N N . PRO A 1 199 ? -4.738 -27.281 -22.938 1 94.69 199 PRO A N 1
ATOM 1524 C CA . PRO A 1 199 ? -5.367 -27.062 -24.25 1 94.69 199 PRO A CA 1
ATOM 1525 C C . PRO A 1 199 ? -5.055 -25.688 -24.828 1 94.69 199 PRO A C 1
ATOM 1527 O O . PRO A 1 199 ? -4.602 -24.797 -24.109 1 94.69 199 PRO A O 1
ATOM 1530 N N . LEU A 1 200 ? -5.285 -25.562 -26.094 1 93.19 200 LEU A N 1
ATOM 1531 C CA . LEU A 1 200 ? -5.07 -24.297 -26.797 1 93.19 200 LEU A CA 1
ATOM 1532 C C . LEU A 1 200 ? -6.395 -23.594 -27.047 1 93.19 200 LEU A C 1
ATOM 1534 O O . LEU A 1 200 ? -7.395 -24.234 -27.391 1 93.19 200 LEU A O 1
ATOM 1538 N N . LEU A 1 201 ? -6.453 -22.328 -26.703 1 90 201 LEU A N 1
ATOM 1539 C CA . LEU A 1 201 ? -7.512 -21.438 -27.172 1 90 201 LEU A CA 1
ATOM 1540 C C . LEU A 1 201 ? -7.102 -20.734 -28.453 1 90 201 LEU A C 1
ATOM 1542 O O . LEU A 1 201 ? -6.402 -19.719 -28.422 1 90 201 LEU A O 1
ATOM 1546 N N . LYS A 1 202 ? -7.504 -21.312 -29.531 1 84.88 202 LYS A N 1
ATOM 1547 C CA . LYS A 1 202 ? -6.98 -20.922 -30.844 1 84.88 202 LYS A CA 1
ATOM 1548 C C . LYS A 1 202 ? -5.477 -21.156 -30.922 1 84.88 202 LYS A C 1
ATOM 1550 O O . LYS A 1 202 ? -5.016 -22.297 -30.906 1 84.88 202 LYS A O 1
ATOM 1555 N N . GLU A 1 203 ? -4.711 -20.078 -30.703 1 88.38 203 GLU A N 1
ATOM 1556 C CA . GLU A 1 203 ? -3.266 -20.25 -30.812 1 88.38 203 GLU A CA 1
ATOM 1557 C C . GLU A 1 203 ? -2.57 -19.953 -29.484 1 88.38 203 GLU A C 1
ATOM 1559 O O . GLU A 1 203 ? -1.356 -20.125 -29.359 1 88.38 203 GLU A O 1
ATOM 1564 N N . THR A 1 204 ? -3.373 -19.656 -28.578 1 91.56 204 THR A N 1
ATOM 1565 C CA . THR A 1 204 ? -2.801 -19.266 -27.297 1 91.56 204 THR A CA 1
ATOM 1566 C C . THR A 1 204 ? -3.088 -20.328 -26.234 1 91.56 204 THR A C 1
ATOM 1568 O O . THR A 1 204 ? -4.238 -20.734 -26.047 1 91.56 204 THR A O 1
ATOM 1571 N N . PRO A 1 205 ? -2.029 -20.828 -25.625 1 95.62 205 PRO A N 1
ATOM 1572 C CA . PRO A 1 205 ? -2.285 -21.766 -24.531 1 95.62 205 PRO A CA 1
ATOM 1573 C C . PRO A 1 205 ? -3.287 -21.219 -23.516 1 95.62 205 PRO A C 1
ATOM 1575 O O . PRO A 1 205 ? -3.193 -20.062 -23.109 1 95.62 205 PRO A O 1
ATOM 1578 N N . CYS A 1 206 ? -4.246 -22.016 -23.078 1 95.75 206 CYS A N 1
ATOM 1579 C CA . CYS A 1 206 ? -5.32 -21.625 -22.172 1 95.75 206 CYS A CA 1
ATOM 1580 C C . CYS A 1 206 ? -4.754 -21.109 -20.859 1 95.75 206 CYS A C 1
ATOM 1582 O O . CYS A 1 206 ? -5.273 -20.156 -20.281 1 95.75 206 CYS A O 1
ATOM 1584 N N . GLY A 1 207 ? -3.736 -21.75 -20.391 1 96.44 207 GLY A N 1
ATOM 1585 C CA . GLY A 1 207 ? -3.131 -21.375 -19.125 1 96.44 207 GLY A CA 1
ATOM 1586 C C . GLY A 1 207 ? -2.594 -19.953 -19.125 1 96.44 207 GLY A C 1
ATOM 1587 O O . GLY A 1 207 ? -2.564 -19.312 -18.078 1 96.44 207 GLY A O 1
ATOM 1588 N N . ASN A 1 208 ? -2.156 -19.484 -20.266 1 96.44 208 ASN A N 1
ATOM 1589 C CA . ASN A 1 208 ? -1.656 -18.125 -20.375 1 96.44 208 ASN A CA 1
ATOM 1590 C C . ASN A 1 208 ? -2.758 -17.094 -20.094 1 96.44 208 ASN A C 1
ATOM 1592 O O . ASN A 1 208 ? -2.553 -16.141 -19.344 1 96.44 208 ASN A O 1
ATOM 1596 N N . VAL A 1 209 ? -3.863 -17.359 -20.625 1 95.38 209 VAL A N 1
ATOM 1597 C CA . VAL A 1 209 ? -4.996 -16.453 -20.484 1 95.38 209 VAL A CA 1
ATOM 1598 C C . VAL A 1 209 ? -5.547 -16.531 -19.062 1 95.38 209 VAL A C 1
ATOM 1600 O O . VAL A 1 209 ? -5.84 -15.508 -18.438 1 95.38 209 VAL A O 1
ATOM 1603 N N . LEU A 1 210 ? -5.641 -17.719 -18.578 1 96.19 210 LEU A N 1
ATOM 1604 C CA . LEU A 1 210 ? -6.188 -17.922 -17.25 1 96.19 210 LEU A CA 1
ATOM 1605 C C . LEU A 1 210 ? -5.293 -17.281 -16.188 1 96.19 210 LEU A C 1
ATOM 1607 O O . LEU A 1 210 ? -5.785 -16.719 -15.211 1 96.19 210 LEU A O 1
ATOM 1611 N N . LEU A 1 211 ? -4.004 -17.438 -16.391 1 97.12 211 LEU A N 1
ATOM 1612 C CA . LEU A 1 211 ? -3.084 -16.828 -15.438 1 97.12 211 LEU A CA 1
ATOM 1613 C C . LEU A 1 211 ? -3.205 -15.305 -15.469 1 97.12 211 LEU A C 1
ATOM 1615 O O . LEU A 1 211 ? -3.26 -14.656 -14.422 1 97.12 211 LEU A O 1
ATOM 1619 N N . ALA A 1 212 ? -3.234 -14.758 -16.625 1 97 212 ALA A N 1
ATOM 1620 C CA . ALA A 1 212 ? -3.404 -13.312 -16.766 1 97 212 ALA A CA 1
ATOM 1621 C C . ALA A 1 212 ? -4.695 -12.844 -16.094 1 97 212 ALA A C 1
ATOM 1623 O O . ALA A 1 212 ? -4.707 -11.836 -15.391 1 97 212 ALA A O 1
ATOM 1624 N N . ALA A 1 213 ? -5.746 -13.57 -16.328 1 96.75 213 ALA A N 1
ATOM 1625 C CA . ALA A 1 213 ? -7.035 -13.25 -15.727 1 96.75 213 ALA A CA 1
ATOM 1626 C C . ALA A 1 213 ? -6.973 -13.352 -14.211 1 96.75 213 ALA A C 1
ATOM 1628 O O . ALA A 1 213 ? -7.473 -12.469 -13.5 1 96.75 213 ALA A O 1
ATOM 1629 N N . ALA A 1 214 ? -6.363 -14.398 -13.781 1 96.81 214 ALA A N 1
ATOM 1630 C CA . ALA A 1 214 ? -6.25 -14.602 -12.336 1 96.81 214 ALA A CA 1
ATOM 1631 C C . ALA A 1 214 ? -5.5 -13.445 -11.68 1 96.81 214 ALA A C 1
ATOM 1633 O O . ALA A 1 214 ? -5.887 -12.977 -10.609 1 96.81 214 ALA A O 1
ATOM 1634 N N . ILE A 1 215 ? -4.449 -13.008 -12.297 1 96.62 215 ILE A N 1
ATOM 1635 C CA . ILE A 1 215 ? -3.654 -11.898 -11.773 1 96.62 215 ILE A CA 1
ATOM 1636 C C . ILE A 1 215 ? -4.512 -10.641 -11.703 1 96.62 215 ILE A C 1
ATOM 1638 O O . ILE A 1 215 ? -4.594 -10 -10.656 1 96.62 215 ILE A O 1
ATOM 1642 N N . LEU A 1 216 ? -5.164 -10.336 -12.766 1 96.31 216 LEU A N 1
ATOM 1643 C CA . LEU A 1 216 ? -5.973 -9.117 -12.828 1 96.31 216 LEU A CA 1
ATOM 1644 C C . LEU A 1 216 ? -7.148 -9.203 -11.859 1 96.31 216 LEU A C 1
ATOM 1646 O O . LEU A 1 216 ? -7.402 -8.266 -11.102 1 96.31 216 LEU A O 1
ATOM 1650 N N . TYR A 1 217 ? -7.871 -10.312 -11.836 1 96.56 217 TYR A N 1
ATOM 1651 C CA . TYR A 1 217 ? -9.125 -10.438 -11.109 1 96.56 217 TYR A CA 1
ATOM 1652 C C . TYR A 1 217 ? -8.883 -10.539 -9.609 1 96.56 217 TYR A C 1
ATOM 1654 O O . TYR A 1 217 ? -9.773 -10.25 -8.812 1 96.56 217 TYR A O 1
ATOM 1662 N N . SER A 1 218 ? -7.699 -10.953 -9.258 1 94.44 218 SER A N 1
ATOM 1663 C CA . SER A 1 218 ? -7.387 -11.039 -7.836 1 94.44 218 SER A CA 1
ATOM 1664 C C . SER A 1 218 ? -6.852 -9.711 -7.312 1 94.44 218 SER A C 1
ATOM 1666 O O . SER A 1 218 ? -6.703 -9.531 -6.102 1 94.44 218 SER A O 1
ATOM 1668 N N . GLY A 1 219 ? -6.551 -8.805 -8.188 1 92.81 219 GLY A N 1
ATOM 1669 C CA . GLY A 1 219 ? -6 -7.523 -7.781 1 92.81 219 GLY A CA 1
ATOM 1670 C C . GLY A 1 219 ? -4.488 -7.543 -7.637 1 92.81 219 GLY A C 1
ATOM 1671 O O . GLY A 1 219 ? -3.893 -6.57 -7.168 1 92.81 219 GLY A O 1
ATOM 1672 N N . CYS A 1 220 ? -3.844 -8.609 -8.055 1 92.94 220 CYS A N 1
ATOM 1673 C CA . CYS A 1 220 ? -2.393 -8.727 -7.969 1 92.94 220 CYS A CA 1
ATOM 1674 C C . CYS A 1 220 ? -1.715 -7.977 -9.109 1 92.94 220 CYS A C 1
ATOM 1676 O O . CYS A 1 220 ? -2.344 -7.688 -10.133 1 92.94 220 CYS A O 1
ATOM 1678 N N . SER A 1 221 ? -0.461 -7.66 -8.844 1 90.25 221 SER A N 1
ATOM 1679 C CA . SER A 1 221 ? 0.36 -7.113 -9.914 1 90.25 221 SER A CA 1
ATOM 1680 C C . SER A 1 221 ? 1.149 -8.211 -10.625 1 90.25 221 SER A C 1
ATOM 1682 O O . SER A 1 221 ? 1.496 -9.227 -10.016 1 90.25 221 SER A O 1
ATOM 1684 N N . PHE A 1 222 ? 1.348 -7.98 -11.875 1 93.12 222 PHE A N 1
ATOM 1685 C CA . PHE A 1 222 ? 2.098 -8.961 -12.656 1 93.12 222 PHE A CA 1
ATOM 1686 C C . PHE A 1 222 ? 3.492 -9.156 -12.07 1 93.12 222 PHE A C 1
ATOM 1688 O O . PHE A 1 222 ? 3.965 -10.289 -11.953 1 93.12 222 PHE A O 1
ATOM 1695 N N . SER A 1 223 ? 4.137 -8.094 -11.711 1 89.56 223 SER A N 1
ATOM 1696 C CA . SER A 1 223 ? 5.512 -8.164 -11.234 1 89.56 223 SER A CA 1
ATOM 1697 C C . SER A 1 223 ? 5.621 -9.023 -9.977 1 89.56 223 SER A C 1
ATOM 1699 O O . SER A 1 223 ? 6.582 -9.781 -9.82 1 89.56 223 SER A O 1
ATOM 1701 N N . GLN A 1 224 ? 4.699 -8.922 -9.18 1 89.12 224 GLN A N 1
ATOM 1702 C CA . GLN A 1 224 ? 4.707 -9.688 -7.941 1 89.12 224 GLN A CA 1
ATOM 1703 C C . GLN A 1 224 ? 4.527 -11.18 -8.219 1 89.12 224 GLN A C 1
ATOM 1705 O O . GLN A 1 224 ? 5.254 -12.008 -7.672 1 89.12 224 GLN A O 1
ATOM 1710 N N . ILE A 1 225 ? 3.584 -11.438 -9.016 1 94.31 225 ILE A N 1
ATOM 1711 C CA . ILE A 1 225 ? 3.293 -12.828 -9.328 1 94.31 225 ILE A CA 1
ATOM 1712 C C . ILE A 1 225 ? 4.453 -13.438 -10.117 1 94.31 225 ILE A C 1
ATOM 1714 O O . ILE A 1 225 ? 4.848 -14.578 -9.867 1 94.31 225 ILE A O 1
ATOM 1718 N N . GLU A 1 226 ? 4.945 -12.664 -11.008 1 94.56 226 GLU A N 1
ATOM 1719 C CA . GLU A 1 226 ? 6.082 -13.141 -11.797 1 94.56 226 GLU A CA 1
ATOM 1720 C C . GLU A 1 226 ? 7.262 -13.5 -10.891 1 94.56 226 GLU A C 1
ATOM 1722 O O . GLU A 1 226 ? 7.883 -14.547 -11.062 1 94.56 226 GLU A O 1
ATOM 1727 N N . GLN A 1 227 ? 7.582 -12.641 -10 1 93.38 227 GLN A N 1
ATOM 1728 C CA . GLN A 1 227 ? 8.695 -12.898 -9.086 1 93.38 227 GLN A CA 1
ATOM 1729 C C . GLN A 1 227 ? 8.422 -14.125 -8.219 1 93.38 227 GLN A C 1
ATOM 1731 O O . GLN A 1 227 ? 9.32 -14.945 -7.996 1 93.38 227 GLN A O 1
ATOM 1736 N N . CYS A 1 228 ? 7.227 -14.211 -7.75 1 95.62 228 CYS A N 1
ATOM 1737 C CA . CYS A 1 228 ? 6.844 -15.367 -6.945 1 95.62 228 CYS A CA 1
ATOM 1738 C C . CYS A 1 228 ? 7.012 -16.656 -7.73 1 95.62 228 CYS A C 1
ATOM 1740 O O . CYS A 1 228 ? 7.598 -17.625 -7.23 1 95.62 228 CYS A O 1
ATOM 1742 N N . MET A 1 229 ? 6.543 -16.656 -8.961 1 96.06 229 MET A N 1
ATOM 1743 C CA . MET A 1 229 ? 6.645 -17.844 -9.812 1 96.06 229 MET A CA 1
ATOM 1744 C C . MET A 1 229 ? 8.102 -18.156 -10.141 1 96.06 229 MET A C 1
ATOM 1746 O O . MET A 1 229 ? 8.5 -19.312 -10.18 1 96.06 229 MET A O 1
ATOM 1750 N N . LYS A 1 230 ? 8.844 -17.109 -10.32 1 94.19 230 LYS A N 1
ATOM 1751 C CA . LYS A 1 230 ? 10.266 -17.297 -10.594 1 94.19 230 LYS A CA 1
ATOM 1752 C C . LYS A 1 230 ? 10.977 -17.938 -9.398 1 94.19 230 LYS A C 1
ATOM 1754 O O . LYS A 1 230 ? 11.805 -18.828 -9.57 1 94.19 230 LYS A O 1
ATOM 1759 N N . PHE A 1 231 ? 10.688 -17.484 -8.266 1 94.75 231 PHE A N 1
ATOM 1760 C CA . PHE A 1 231 ? 11.312 -18.031 -7.062 1 94.75 231 PHE A CA 1
ATOM 1761 C C . PHE A 1 231 ? 10.914 -19.484 -6.863 1 94.75 231 PHE A C 1
ATOM 1763 O O . PHE A 1 231 ? 11.711 -20.297 -6.379 1 94.75 231 PHE A O 1
ATOM 1770 N N . MET A 1 232 ? 9.711 -19.781 -7.242 1 94.94 232 MET A N 1
ATOM 1771 C CA . MET A 1 232 ? 9.25 -21.156 -7.113 1 94.94 232 MET A CA 1
ATOM 1772 C C . MET A 1 232 ? 9.789 -22.016 -8.25 1 94.94 232 MET A C 1
ATOM 1774 O O . MET A 1 232 ? 9.812 -23.25 -8.148 1 94.94 232 MET A O 1
ATOM 1778 N N . GLY A 1 233 ? 10.141 -21.453 -9.344 1 94.62 233 GLY A N 1
ATOM 1779 C CA . GLY A 1 233 ? 10.648 -22.156 -10.5 1 94.62 233 GLY A CA 1
ATOM 1780 C C . GLY A 1 233 ? 9.555 -22.609 -11.453 1 94.62 233 GLY A C 1
ATOM 1781 O O . GLY A 1 233 ? 9.734 -23.594 -12.188 1 94.62 233 GLY A O 1
ATOM 1782 N N . VAL A 1 234 ? 8.43 -21.984 -11.383 1 96.88 234 VAL A N 1
ATOM 1783 C CA . VAL A 1 234 ? 7.305 -22.344 -12.242 1 96.88 234 VAL A CA 1
ATOM 1784 C C . VAL A 1 234 ? 7.371 -21.547 -13.547 1 96.88 234 VAL A C 1
ATOM 1786 O O . VAL A 1 234 ? 7.539 -20.328 -13.531 1 96.88 234 VAL A O 1
ATOM 1789 N N . GLN A 1 235 ? 7.242 -22.281 -14.609 1 95.62 235 GLN A N 1
ATOM 1790 C CA . GLN A 1 235 ? 7.191 -21.641 -15.914 1 95.62 235 GLN A CA 1
ATOM 1791 C C . GLN A 1 235 ? 5.977 -20.719 -16.031 1 95.62 235 GLN A C 1
ATOM 1793 O O . GLN A 1 235 ? 4.855 -21.109 -15.711 1 95.62 235 GLN A O 1
ATOM 1798 N N . CYS A 1 236 ? 6.215 -19.453 -16.469 1 94.5 236 CYS A N 1
ATOM 1799 C CA . CYS A 1 236 ? 5.16 -18.438 -16.438 1 94.5 236 CYS A CA 1
ATOM 1800 C C . CYS A 1 236 ? 5.184 -17.594 -17.703 1 94.5 236 CYS A C 1
ATOM 1802 O O . CYS A 1 236 ? 6.09 -17.719 -18.531 1 94.5 236 CYS A O 1
ATOM 1804 N N . ILE A 1 237 ? 4.191 -16.812 -17.922 1 96.06 237 ILE A N 1
ATOM 1805 C CA . ILE A 1 237 ? 4.109 -15.914 -19.062 1 96.06 237 ILE A CA 1
ATOM 1806 C C . ILE A 1 237 ? 5.027 -14.711 -18.828 1 96.06 237 ILE A C 1
ATOM 1808 O O . ILE A 1 237 ? 5.332 -14.367 -17.688 1 96.06 237 ILE A O 1
ATOM 1812 N N . GLY A 1 238 ? 5.43 -14.094 -19.922 1 94.19 238 GLY A N 1
ATOM 1813 C CA . GLY A 1 238 ? 6.223 -12.883 -19.828 1 94.19 238 GLY A CA 1
ATOM 1814 C C . GLY A 1 238 ? 5.383 -11.625 -19.688 1 94.19 238 GLY A C 1
ATOM 1815 O O . GLY A 1 238 ? 4.156 -11.68 -19.781 1 94.19 238 GLY A O 1
ATOM 1816 N N . LYS A 1 239 ? 6.035 -10.562 -19.438 1 91.62 239 LYS A N 1
ATOM 1817 C CA . LYS A 1 239 ? 5.398 -9.266 -19.219 1 91.62 239 LYS A CA 1
ATOM 1818 C C . LYS A 1 239 ? 4.617 -8.82 -20.453 1 91.62 239 LYS A C 1
ATOM 1820 O O . LYS A 1 239 ? 3.469 -8.391 -20.344 1 91.62 239 LYS A O 1
ATOM 1825 N N . SER A 1 240 ? 5.223 -8.953 -21.578 1 89.88 240 SER A N 1
ATOM 1826 C CA . SER A 1 240 ? 4.586 -8.508 -22.812 1 89.88 240 SER A CA 1
ATOM 1827 C C . SER A 1 240 ? 3.314 -9.305 -23.094 1 89.88 240 SER A C 1
ATOM 1829 O O . SER A 1 240 ? 2.289 -8.734 -23.469 1 89.88 240 SER A O 1
ATOM 1831 N N . MET A 1 241 ? 3.432 -10.539 -22.922 1 93.25 241 MET A N 1
ATOM 1832 C CA . MET A 1 241 ? 2.266 -11.391 -23.141 1 93.25 241 MET A CA 1
ATOM 1833 C C . MET A 1 241 ? 1.142 -11.031 -22.172 1 93.25 241 MET A C 1
ATOM 1835 O O . MET A 1 241 ? -0.029 -11.008 -22.562 1 93.25 241 MET A O 1
ATOM 1839 N N . PHE A 1 242 ? 1.45 -10.75 -21 1 95.31 242 PHE A N 1
ATOM 1840 C CA . PHE A 1 242 ? 0.463 -10.367 -20 1 95.31 242 PHE A CA 1
ATOM 1841 C C . PHE A 1 242 ? -0.276 -9.102 -20.422 1 95.31 242 PHE A C 1
ATOM 1843 O O . PHE A 1 242 ? -1.508 -9.078 -20.453 1 95.31 242 PHE A O 1
ATOM 1850 N N . TYR A 1 243 ? 0.427 -8.141 -20.734 1 93.38 243 TYR A N 1
ATOM 1851 C CA . TYR A 1 243 ? -0.198 -6.855 -21.016 1 93.38 243 TYR A CA 1
ATOM 1852 C C . TYR A 1 243 ? -0.943 -6.898 -22.344 1 93.38 243 TYR A C 1
ATOM 1854 O O . TYR A 1 243 ? -1.959 -6.219 -22.516 1 93.38 243 TYR A O 1
ATOM 1862 N N . ASP A 1 244 ? -0.445 -7.684 -23.219 1 92.5 244 ASP A N 1
ATOM 1863 C CA . ASP A 1 244 ? -1.185 -7.871 -24.453 1 92.5 244 ASP A CA 1
ATOM 1864 C C . ASP A 1 244 ? -2.529 -8.547 -24.203 1 92.5 244 ASP A C 1
ATOM 1866 O O . ASP A 1 244 ? -3.555 -8.125 -24.734 1 92.5 244 ASP A O 1
ATOM 1870 N N . THR A 1 245 ? -2.463 -9.602 -23.438 1 94.5 245 THR A N 1
ATOM 1871 C CA . THR A 1 245 ? -3.691 -10.297 -23.078 1 94.5 245 THR A CA 1
ATOM 1872 C C . THR A 1 245 ? -4.637 -9.367 -22.328 1 94.5 245 THR A C 1
ATOM 1874 O O . THR A 1 245 ? -5.852 -9.414 -22.531 1 94.5 245 THR A O 1
ATOM 1877 N N . LEU A 1 246 ? -4.121 -8.562 -21.5 1 95.44 246 LEU A N 1
ATOM 1878 C CA . LEU A 1 246 ? -4.891 -7.59 -20.734 1 95.44 246 LEU A CA 1
ATOM 1879 C C . LEU A 1 246 ? -5.625 -6.629 -21.672 1 95.44 246 LEU A C 1
ATOM 1881 O O . LEU A 1 246 ? -6.84 -6.445 -21.547 1 95.44 246 LEU A O 1
ATOM 1885 N N . ARG A 1 247 ? -4.977 -6.059 -22.547 1 94 247 ARG A N 1
ATOM 1886 C CA . ARG A 1 247 ? -5.5 -5.02 -23.422 1 94 247 ARG A CA 1
ATOM 1887 C C . ARG A 1 247 ? -6.512 -5.594 -24.422 1 94 247 ARG A C 1
ATOM 1889 O O . ARG A 1 247 ? -7.559 -4.988 -24.672 1 94 247 ARG A O 1
ATOM 1896 N N . THR A 1 248 ? -6.18 -6.711 -24.875 1 92.75 248 THR A N 1
ATOM 1897 C CA . THR A 1 248 ? -6.957 -7.227 -26 1 92.75 248 THR A CA 1
ATOM 1898 C C . THR A 1 248 ? -8.148 -8.047 -25.5 1 92.75 248 THR A C 1
ATOM 1900 O O . THR A 1 248 ? -9.188 -8.109 -26.172 1 92.75 248 THR A O 1
ATOM 1903 N N . THR A 1 249 ? -8 -8.656 -24.359 1 93.62 249 THR A N 1
ATOM 1904 C CA . THR A 1 249 ? -9.031 -9.617 -23.984 1 93.62 249 THR A CA 1
ATOM 1905 C C . THR A 1 249 ? -9.641 -9.258 -22.625 1 93.62 249 THR A C 1
ATOM 1907 O O . THR A 1 249 ? -10.859 -9.125 -22.516 1 93.62 249 THR A O 1
ATOM 1910 N N . LEU A 1 250 ? -8.906 -9.055 -21.672 1 96 250 LEU A N 1
ATOM 1911 C CA . LEU A 1 250 ? -9.406 -9.008 -20.312 1 96 250 LEU A CA 1
ATOM 1912 C C . LEU A 1 250 ? -10.102 -7.684 -20.031 1 96 250 LEU A C 1
ATOM 1914 O O . LEU A 1 250 ? -11.18 -7.656 -19.438 1 96 250 LEU A O 1
ATOM 1918 N N . ILE A 1 251 ? -9.531 -6.551 -20.406 1 96.25 251 ILE A N 1
ATOM 1919 C CA . ILE A 1 251 ? -10.094 -5.234 -20.141 1 96.25 251 ILE A CA 1
ATOM 1920 C C . ILE A 1 251 ? -11.461 -5.105 -20.812 1 96.25 251 ILE A C 1
ATOM 1922 O O . ILE A 1 251 ? -12.445 -4.719 -20.172 1 96.25 251 ILE A O 1
ATOM 1926 N N . PRO A 1 252 ? -11.547 -5.461 -22.031 1 95.12 252 PRO A N 1
ATOM 1927 C CA . PRO A 1 252 ? -12.867 -5.391 -22.656 1 95.12 252 PRO A CA 1
ATOM 1928 C C . PRO A 1 252 ? -13.906 -6.254 -21.953 1 95.12 252 PRO A C 1
ATOM 1930 O O . PRO A 1 252 ? -15.055 -5.84 -21.812 1 95.12 252 PRO A O 1
ATOM 1933 N N . VAL A 1 253 ? -13.531 -7.438 -21.516 1 95.12 253 VAL A N 1
ATOM 1934 C CA . VAL A 1 253 ? -14.453 -8.336 -20.828 1 95.12 253 VAL A CA 1
ATOM 1935 C C . VAL A 1 253 ? -14.906 -7.707 -19.516 1 95.12 253 VAL A C 1
ATOM 1937 O O . VAL A 1 253 ? -16.094 -7.73 -19.188 1 95.12 253 VAL A O 1
ATOM 1940 N N . VAL A 1 254 ? -13.984 -7.164 -18.75 1 96.44 254 VAL A N 1
ATOM 1941 C CA . VAL A 1 254 ? -14.289 -6.539 -17.469 1 96.44 254 VAL A CA 1
ATOM 1942 C C . VAL A 1 254 ? -15.227 -5.352 -17.688 1 96.44 254 VAL A C 1
ATOM 1944 O O . VAL A 1 254 ? -16.234 -5.215 -16.984 1 96.44 254 VAL A O 1
ATOM 1947 N N . ASN A 1 255 ? -14.914 -4.52 -18.656 1 95.62 255 ASN A N 1
ATOM 1948 C CA . ASN A 1 255 ? -15.719 -3.332 -18.938 1 95.62 255 ASN A CA 1
ATOM 1949 C C . ASN A 1 255 ? -17.125 -3.703 -19.375 1 95.62 255 ASN A C 1
ATOM 1951 O O . ASN A 1 255 ? -18.109 -3.094 -18.938 1 95.62 255 ASN A O 1
ATOM 1955 N N . HIS A 1 256 ? -17.156 -4.672 -20.172 1 95.5 256 HIS A N 1
ATOM 1956 C CA . HIS A 1 256 ? -18.453 -5.133 -20.625 1 95.5 256 HIS A CA 1
ATOM 1957 C C . HIS A 1 256 ? -19.297 -5.66 -19.469 1 95.5 256 HIS A C 1
ATOM 1959 O O . HIS A 1 256 ? -20.484 -5.336 -19.359 1 95.5 256 HIS A O 1
ATOM 1965 N N . THR A 1 257 ? -18.719 -6.496 -18.688 1 96 257 THR A N 1
ATOM 1966 C CA . THR A 1 257 ? -19.422 -7.066 -17.531 1 96 257 THR A CA 1
ATOM 1967 C C . THR A 1 257 ? -19.859 -5.965 -16.578 1 96 257 THR A C 1
ATOM 1969 O O . THR A 1 257 ? -20.969 -6.023 -16.031 1 96 257 THR A O 1
ATOM 1972 N N . TYR A 1 258 ? -19.047 -4.992 -16.359 1 96.5 258 TYR A N 1
ATOM 1973 C CA . TYR A 1 258 ? -19.375 -3.873 -15.492 1 96.5 258 TYR A CA 1
ATOM 1974 C C . TYR A 1 258 ? -20.562 -3.078 -16.031 1 96.5 258 TYR A C 1
ATOM 1976 O O . TYR A 1 258 ? -21.484 -2.756 -15.281 1 96.5 258 TYR A O 1
ATOM 1984 N N . LEU A 1 259 ? -20.484 -2.734 -17.281 1 95.94 259 LEU A N 1
ATOM 1985 C CA . LEU A 1 259 ? -21.547 -1.935 -17.891 1 95.94 259 LEU A CA 1
ATOM 1986 C C . LEU A 1 259 ? -22.875 -2.668 -17.828 1 95.94 259 LEU A C 1
ATOM 1988 O O . LEU A 1 259 ? -23.922 -2.055 -17.562 1 95.94 259 LEU A O 1
ATOM 1992 N N . LYS A 1 260 ? -22.797 -3.93 -18.031 1 95.56 260 LYS A N 1
ATOM 1993 C CA . LYS A 1 260 ? -24.016 -4.734 -17.906 1 95.56 260 LYS A CA 1
ATOM 1994 C C . LYS A 1 260 ? -24.531 -4.715 -16.469 1 95.56 260 LYS A C 1
ATOM 1996 O O . LYS A 1 260 ? -25.734 -4.543 -16.234 1 95.56 260 LYS A O 1
ATOM 2001 N N . HIS A 1 261 ? -23.656 -4.93 -15.57 1 95.81 261 HIS A N 1
ATOM 2002 C CA . HIS A 1 261 ? -24.031 -4.91 -14.156 1 95.81 261 HIS A CA 1
ATOM 2003 C C . HIS A 1 261 ? -24.578 -3.543 -13.75 1 95.81 261 HIS A C 1
ATOM 2005 O O . HIS A 1 261 ? -25.562 -3.451 -13.023 1 95.81 261 HIS A O 1
ATOM 2011 N N . GLN A 1 262 ? -23.953 -2.498 -14.172 1 95.12 262 GLN A N 1
ATOM 2012 C CA . GLN A 1 262 ? -24.391 -1.141 -13.875 1 95.12 262 GLN A CA 1
ATOM 2013 C C . GLN A 1 262 ? -25.812 -0.901 -14.383 1 95.12 262 GLN A C 1
ATOM 2015 O O . GLN A 1 262 ? -26.625 -0.293 -13.688 1 95.12 262 GLN A O 1
ATOM 2020 N N . ALA A 1 263 ? -26.062 -1.373 -15.547 1 94.19 263 ALA A N 1
ATOM 2021 C CA . ALA A 1 263 ? -27.391 -1.236 -16.125 1 94.19 263 ALA A CA 1
ATOM 2022 C C . ALA A 1 263 ? -28.438 -1.955 -15.258 1 94.19 263 ALA A C 1
ATOM 2024 O O . ALA A 1 263 ? -29.531 -1.447 -15.055 1 94.19 263 ALA A O 1
ATOM 2025 N N . GLU A 1 264 ? -28.031 -3.07 -14.789 1 94.88 264 GLU A N 1
ATOM 2026 C CA . GLU A 1 264 ? -28.922 -3.818 -13.906 1 94.88 264 GLU A CA 1
ATOM 2027 C C . GLU A 1 264 ? -29.188 -3.059 -12.609 1 94.88 264 GLU A C 1
ATOM 2029 O O . GLU A 1 264 ? -30.312 -3.008 -12.133 1 94.88 264 GLU A O 1
ATOM 2034 N N . VAL A 1 265 ? -28.141 -2.516 -12.062 1 94.5 265 VAL A N 1
ATOM 2035 C CA . VAL A 1 265 ? -28.266 -1.752 -10.82 1 94.5 265 VAL A CA 1
ATOM 2036 C C . VAL A 1 265 ? -29.156 -0.529 -11.055 1 94.5 265 VAL A C 1
ATOM 2038 O O . VAL A 1 265 ? -30.031 -0.236 -10.25 1 94.5 265 VAL A O 1
ATOM 2041 N N . MET A 1 266 ? -29 0.131 -12.148 1 92.56 266 MET A N 1
ATOM 2042 C CA . MET A 1 266 ? -29.781 1.322 -12.461 1 92.56 266 MET A CA 1
ATOM 2043 C C . MET A 1 266 ? -31.25 0.973 -12.656 1 92.56 266 MET A C 1
ATOM 2045 O O . MET A 1 266 ? -32.125 1.729 -12.25 1 92.56 266 MET A O 1
ATOM 2049 N N . GLN A 1 267 ? -31.438 -0.13 -13.219 1 92.31 267 GLN A N 1
ATOM 2050 C CA . GLN A 1 267 ? -32.812 -0.583 -13.414 1 92.31 267 GLN A CA 1
ATOM 2051 C C . GLN A 1 267 ? -33.5 -0.857 -12.078 1 92.31 267 GLN A C 1
ATOM 2053 O O . GLN A 1 267 ? -34.656 -0.537 -11.906 1 92.31 267 GLN A O 1
ATOM 2058 N N . GLN A 1 268 ? -32.75 -1.327 -11.164 1 91.88 268 GLN A N 1
ATOM 2059 C CA . GLN A 1 268 ? -33.281 -1.632 -9.844 1 91.88 268 GLN A CA 1
ATOM 2060 C C . GLN A 1 268 ? -33.594 -0.355 -9.07 1 91.88 268 GLN A C 1
ATOM 2062 O O . GLN A 1 268 ? -34.438 -0.358 -8.18 1 91.88 268 GLN A O 1
ATOM 2067 N N . LEU A 1 269 ? -32.938 0.662 -9.391 1 91.56 269 LEU A N 1
ATOM 2068 C CA . LEU A 1 269 ? -33.062 1.907 -8.648 1 91.56 269 LEU A CA 1
ATOM 2069 C C . LEU A 1 269 ? -34.188 2.762 -9.219 1 91.56 269 LEU A C 1
ATOM 2071 O O . LEU A 1 269 ? -34.656 3.717 -8.578 1 91.56 269 LEU A O 1
ATOM 2075 N N . ARG A 1 270 ? -34.656 2.35 -10.375 1 89.81 270 ARG A N 1
ATOM 2076 C CA . ARG A 1 270 ? -35.719 3.121 -11.016 1 89.81 270 ARG A CA 1
ATOM 2077 C C . ARG A 1 270 ? -37.031 3.035 -10.211 1 89.81 270 ARG A C 1
ATOM 2079 O O . ARG A 1 270 ? -37.375 1.979 -9.672 1 89.81 270 ARG A O 1
ATOM 2086 N N . GLY A 1 271 ? -37.719 4.195 -10.07 1 85.81 271 GLY A N 1
ATOM 2087 C CA . GLY A 1 271 ? -39.031 4.227 -9.438 1 85.81 271 GLY A CA 1
ATOM 2088 C C . GLY A 1 271 ? -38.969 4.613 -7.973 1 85.81 271 GLY A C 1
ATOM 2089 O O . GLY A 1 271 ? -40 4.773 -7.324 1 85.81 271 GLY A O 1
ATOM 2090 N N . ARG A 1 272 ? -37.812 4.68 -7.461 1 86.19 272 ARG A N 1
ATOM 2091 C CA . ARG A 1 272 ? -37.719 5.086 -6.062 1 86.19 272 ARG A CA 1
ATOM 2092 C C . ARG A 1 272 ? -36.812 6.305 -5.91 1 86.19 272 ARG A C 1
ATOM 2094 O O . ARG A 1 272 ? -36.031 6.605 -6.797 1 86.19 272 ARG A O 1
ATOM 2101 N N . ASP A 1 273 ? -37.062 7.008 -4.785 1 89.12 273 ASP A N 1
ATOM 2102 C CA . ASP A 1 273 ? -36.156 8.102 -4.43 1 89.12 273 ASP A CA 1
ATOM 2103 C C . ASP A 1 273 ? -34.844 7.57 -3.848 1 89.12 273 ASP A C 1
ATOM 2105 O O . ASP A 1 273 ? -34.844 6.859 -2.842 1 89.12 273 ASP A O 1
ATOM 2109 N N . ILE A 1 274 ? -33.812 7.984 -4.512 1 91.44 274 ILE A N 1
ATOM 2110 C CA . ILE A 1 274 ? -32.562 7.367 -4.129 1 91.44 274 ILE A CA 1
ATOM 2111 C C . ILE A 1 274 ? -31.719 8.359 -3.318 1 91.44 274 ILE A C 1
ATOM 2113 O O . ILE A 1 274 ? -31.734 9.562 -3.596 1 91.44 274 ILE A O 1
ATOM 2117 N N . TRP A 1 275 ? -31.078 7.816 -2.291 1 92.06 275 TRP A N 1
ATOM 2118 C CA . TRP A 1 275 ? -30.125 8.555 -1.473 1 92.06 275 TRP A CA 1
ATOM 2119 C C . TRP A 1 275 ? -28.688 8.141 -1.806 1 92.06 275 TRP A C 1
ATOM 2121 O O . TRP A 1 275 ? -28.312 6.984 -1.627 1 92.06 275 TRP A O 1
ATOM 2131 N N . LEU A 1 276 ? -27.969 9.117 -2.258 1 92.06 276 LEU A N 1
ATOM 2132 C CA . LEU A 1 276 ? -26.625 8.812 -2.754 1 92.06 276 LEU A CA 1
ATOM 2133 C C . LEU A 1 276 ? -25.562 9.383 -1.826 1 92.06 276 LEU A C 1
ATOM 2135 O O . LEU A 1 276 ? -25.781 10.406 -1.175 1 92.06 276 LEU A O 1
ATOM 2139 N N . SER A 1 277 ? -24.5 8.641 -1.692 1 91.5 277 SER A N 1
ATOM 2140 C CA . SER A 1 277 ? -23.25 9.125 -1.092 1 91.5 277 SER A CA 1
ATOM 2141 C C . SER A 1 277 ? -22.125 9.188 -2.119 1 91.5 277 SER A C 1
ATOM 2143 O O . SER A 1 277 ? -21.953 8.258 -2.912 1 91.5 277 SER A O 1
ATOM 2145 N N . GLY A 1 278 ? -21.438 10.281 -2.166 1 89 278 GLY A N 1
ATOM 2146 C CA . GLY A 1 278 ? -20.375 10.461 -3.139 1 89 278 GLY A CA 1
ATOM 2147 C C . GLY A 1 278 ? -19.047 10.852 -2.508 1 89 278 GLY A C 1
ATOM 2148 O O . GLY A 1 278 ? -19.016 11.578 -1.512 1 89 278 GLY A O 1
ATOM 2149 N N . ASP A 1 279 ? -17.953 10.297 -3.039 1 86.62 279 ASP A N 1
ATOM 2150 C CA . ASP A 1 279 ? -16.625 10.648 -2.576 1 86.62 279 ASP A CA 1
ATOM 2151 C C . ASP A 1 279 ? -15.594 10.5 -3.699 1 86.62 279 ASP A C 1
ATOM 2153 O O . ASP A 1 279 ? -15.695 9.586 -4.52 1 86.62 279 ASP A O 1
ATOM 2157 N N . GLY A 1 280 ? -14.734 11.477 -3.691 1 82.12 280 GLY A N 1
ATOM 2158 C CA . GLY A 1 280 ? -13.656 11.445 -4.66 1 82.12 280 GLY A CA 1
ATOM 2159 C C . GLY A 1 280 ? -12.32 11.047 -4.051 1 82.12 280 GLY A C 1
ATOM 2160 O O . GLY A 1 280 ? -12.047 11.352 -2.889 1 82.12 280 GLY A O 1
ATOM 2161 N N . ARG A 1 281 ? -11.609 10.328 -4.816 1 80.31 281 ARG A N 1
ATOM 2162 C CA . ARG A 1 281 ? -10.266 9.945 -4.402 1 80.31 281 ARG A CA 1
ATOM 2163 C C . ARG A 1 281 ? -9.219 10.492 -5.355 1 80.31 281 ARG A C 1
ATOM 2165 O O . ARG A 1 281 ? -9.234 10.195 -6.551 1 80.31 281 ARG A O 1
ATOM 2172 N N . CYS A 1 282 ? -8.461 11.414 -4.809 1 73.88 282 CYS A N 1
ATOM 2173 C CA . CYS A 1 282 ? -7.324 11.977 -5.527 1 73.88 282 CYS A CA 1
ATOM 2174 C C . CYS A 1 282 ? -6.031 11.773 -4.75 1 73.88 282 CYS A C 1
ATOM 2176 O O . CYS A 1 282 ? -5.926 12.195 -3.596 1 73.88 282 CYS A O 1
ATOM 2178 N N . ASP A 1 283 ? -5.219 11.039 -5.34 1 65.62 283 ASP A N 1
ATOM 2179 C CA . ASP A 1 283 ? -3.967 10.773 -4.637 1 65.62 283 ASP A CA 1
ATOM 2180 C C . ASP A 1 283 ? -3.006 11.953 -4.762 1 65.62 283 ASP A C 1
ATOM 2182 O O . ASP A 1 283 ? -3.188 12.82 -5.617 1 65.62 283 ASP A O 1
ATOM 2186 N N . SER A 1 284 ? -2.189 12.023 -3.773 1 58.78 284 SER A N 1
ATOM 2187 C CA . SER A 1 284 ? -1.169 13.062 -3.76 1 58.78 284 SER A CA 1
ATOM 2188 C C . SER A 1 284 ? -0.044 12.75 -4.742 1 58.78 284 SER A C 1
ATOM 2190 O O . SER A 1 284 ? 0.104 11.602 -5.176 1 58.78 284 SER A O 1
ATOM 2192 N N . PRO A 1 285 ? 0.637 13.836 -4.996 1 51.47 285 PRO A N 1
ATOM 2193 C CA . PRO A 1 285 ? 1.8 13.578 -5.852 1 51.47 285 PRO A CA 1
ATOM 2194 C C . PRO A 1 285 ? 2.77 12.57 -5.242 1 51.47 285 PRO A C 1
ATOM 2196 O O . PRO A 1 285 ? 3.018 12.602 -4.035 1 51.47 285 PRO A O 1
ATOM 2199 N N . GLY A 1 286 ? 3.207 11.68 -5.93 1 51.97 286 GLY A N 1
ATOM 2200 C CA . GLY A 1 286 ? 4.016 10.562 -5.473 1 51.97 286 GLY A CA 1
ATOM 2201 C C . GLY A 1 286 ? 3.287 9.234 -5.539 1 51.97 286 GLY A C 1
ATOM 2202 O O . GLY A 1 286 ? 3.914 8.172 -5.5 1 51.97 286 GLY A O 1
ATOM 2203 N N . TYR A 1 287 ? 2.023 9.484 -5.539 1 61.25 287 TYR A N 1
ATOM 2204 C CA . TYR A 1 287 ? 1.181 8.32 -5.754 1 61.25 287 TYR A CA 1
ATOM 2205 C C . TYR A 1 287 ? 0.476 8.391 -7.105 1 61.25 287 TYR A C 1
ATOM 2207 O O . TYR A 1 287 ? 1.005 8.969 -8.055 1 61.25 287 TYR A O 1
ATOM 2215 N N . ASN A 1 288 ? -0.548 7.543 -7.27 1 62.09 288 ASN A N 1
ATOM 2216 C CA . ASN A 1 288 ? -1.325 7.594 -8.508 1 62.09 288 ASN A CA 1
ATOM 2217 C C . ASN A 1 288 ? -2.115 8.898 -8.617 1 62.09 288 ASN A C 1
ATOM 2219 O O . ASN A 1 288 ? -3.346 8.875 -8.633 1 62.09 288 ASN A O 1
ATOM 2223 N N . ALA A 1 289 ? -1.344 10.055 -8.703 1 63.25 289 ALA A N 1
ATOM 2224 C CA . ALA A 1 289 ? -1.981 11.367 -8.648 1 63.25 289 ALA A CA 1
ATOM 2225 C C . ALA A 1 289 ? -2.492 11.781 -10.023 1 63.25 289 ALA A C 1
ATOM 2227 O O . ALA A 1 289 ? -3.148 12.82 -10.164 1 63.25 289 ALA A O 1
ATOM 2228 N N . LYS A 1 290 ? -2.264 10.945 -10.938 1 69.62 290 LYS A N 1
ATOM 2229 C CA . LYS A 1 290 ? -2.641 11.289 -12.305 1 69.62 290 LYS A CA 1
ATOM 2230 C C . LYS A 1 290 ? -4.152 11.227 -12.492 1 69.62 290 LYS A C 1
ATOM 2232 O O . LYS A 1 290 ? -4.715 11.945 -13.312 1 69.62 290 LYS A O 1
ATOM 2237 N N . TYR A 1 291 ? -4.676 10.375 -11.734 1 78.44 291 TYR A N 1
ATOM 2238 C CA . TYR A 1 291 ? -6.102 10.141 -11.938 1 78.44 291 TYR A CA 1
ATOM 2239 C C . TYR A 1 291 ? -6.879 10.359 -10.641 1 78.44 291 TYR A C 1
ATOM 2241 O O . TYR A 1 291 ? -6.34 10.172 -9.547 1 78.44 291 TYR A O 1
ATOM 2249 N N . CYS A 1 292 ? -8.07 10.844 -10.867 1 83.06 292 CYS A N 1
ATOM 2250 C CA . CYS A 1 292 ? -9.031 10.977 -9.781 1 83.06 292 CYS A CA 1
ATOM 2251 C C . CYS A 1 292 ? -10.273 10.141 -10.047 1 83.06 292 CYS A C 1
ATOM 2253 O O . CYS A 1 292 ? -10.75 10.07 -11.18 1 83.06 292 CYS A O 1
ATOM 2255 N N . SER A 1 293 ? -10.641 9.484 -9.047 1 87.69 293 SER A N 1
ATOM 2256 C CA . SER A 1 293 ? -11.852 8.68 -9.172 1 87.69 293 SER A CA 1
ATOM 2257 C C . SER A 1 293 ? -12.977 9.234 -8.297 1 87.69 293 SER A C 1
ATOM 2259 O O . SER A 1 293 ? -12.719 9.812 -7.238 1 87.69 293 SER A O 1
ATOM 2261 N N . TYR A 1 294 ? -14.164 9.195 -8.742 1 88.69 294 TYR A N 1
ATOM 2262 C CA . TYR A 1 294 ? -15.352 9.578 -7.984 1 88.69 294 TYR A CA 1
ATOM 2263 C C . TYR A 1 294 ? -16.375 8.445 -7.973 1 88.69 294 TYR A C 1
ATOM 2265 O O . TYR A 1 294 ? -16.703 7.879 -9.016 1 88.69 294 TYR A O 1
ATOM 2273 N N . THR A 1 295 ? -16.797 8.102 -6.848 1 92.81 295 THR A N 1
ATOM 2274 C CA . THR A 1 295 ? -17.703 6.969 -6.688 1 92.81 295 THR A CA 1
ATOM 2275 C C . THR A 1 295 ? -19.016 7.406 -6.023 1 92.81 295 THR A C 1
ATOM 2277 O O . THR A 1 295 ? -19 8.211 -5.09 1 92.81 295 THR A O 1
ATOM 2280 N N . LEU A 1 296 ? -20.109 6.945 -6.535 1 93.31 296 LEU A N 1
ATOM 2281 C CA . LEU A 1 296 ? -21.438 7.164 -5.957 1 93.31 296 LEU A CA 1
ATOM 2282 C C . LEU A 1 296 ? -22.031 5.848 -5.469 1 93.31 296 LEU A C 1
ATOM 2284 O O . LEU A 1 296 ? -22.047 4.855 -6.199 1 93.31 296 LEU A O 1
ATOM 2288 N N . MET A 1 297 ? -22.516 5.852 -4.281 1 94.75 297 MET A N 1
ATOM 2289 C CA . MET A 1 297 ? -23.094 4.672 -3.65 1 94.75 297 MET A CA 1
ATOM 2290 C C . MET A 1 297 ? -24.531 4.953 -3.201 1 94.75 297 MET A C 1
ATOM 2292 O O . MET A 1 297 ? -24.828 6.035 -2.688 1 94.75 297 MET A O 1
ATOM 2296 N N . ASP A 1 298 ? -25.375 4.012 -3.465 1 93.5 298 ASP A N 1
ATOM 2297 C CA . ASP A 1 298 ? -26.703 4.082 -2.896 1 93.5 298 ASP A CA 1
ATOM 2298 C C . ASP A 1 298 ? -26.688 3.746 -1.406 1 93.5 298 ASP A C 1
ATOM 2300 O O . ASP A 1 298 ? -26.25 2.666 -1.013 1 93.5 298 ASP A O 1
ATOM 2304 N N . SER A 1 299 ? -27.234 4.613 -0.641 1 88.56 299 SER A N 1
ATOM 2305 C CA . SER A 1 299 ? -27.141 4.477 0.809 1 88.56 299 SER A CA 1
ATOM 2306 C C . SER A 1 299 ? -27.984 3.314 1.313 1 88.56 299 SER A C 1
ATOM 2308 O O . SER A 1 299 ? -27.656 2.693 2.324 1 88.56 299 SER A O 1
ATOM 2310 N N . LYS A 1 300 ? -28.953 2.98 0.698 1 86.25 300 LYS A N 1
ATOM 2311 C CA . LYS A 1 300 ? -29.875 1.928 1.146 1 86.25 300 LYS A CA 1
ATOM 2312 C C . LYS A 1 300 ? -29.312 0.545 0.804 1 86.25 300 LYS A C 1
ATOM 2314 O O . LYS A 1 300 ? -29.219 -0.322 1.674 1 86.25 300 LYS A O 1
ATOM 2319 N N . THR A 1 301 ? -29 0.393 -0.417 1 89.44 301 THR A N 1
ATOM 2320 C CA . THR A 1 301 ? -28.562 -0.919 -0.877 1 89.44 301 THR A CA 1
ATOM 2321 C C . THR A 1 301 ? -27.062 -1.088 -0.667 1 89.44 301 THR A C 1
ATOM 2323 O O . THR A 1 301 ? -26.547 -2.205 -0.725 1 89.44 301 THR A O 1
ATOM 2326 N N . GLN A 1 302 ? -26.312 0.022 -0.539 1 91.56 302 GLN A N 1
ATOM 2327 C CA . GLN A 1 302 ? -24.859 0.068 -0.412 1 91.56 302 GLN A CA 1
ATOM 2328 C C . GLN A 1 302 ? -24.188 -0.385 -1.701 1 91.56 302 GLN A C 1
ATOM 2330 O O . GLN A 1 302 ? -23 -0.738 -1.696 1 91.56 302 GLN A O 1
ATOM 2335 N N . GLN A 1 303 ? -24.969 -0.403 -2.74 1 94.69 303 GLN A N 1
ATOM 2336 C CA . GLN A 1 303 ? -24.391 -0.723 -4.039 1 94.69 303 GLN A CA 1
ATOM 2337 C C . GLN A 1 303 ? -23.75 0.509 -4.676 1 94.69 303 GLN A C 1
ATOM 2339 O O . GLN A 1 303 ? -24.281 1.616 -4.562 1 94.69 303 GLN A O 1
ATOM 2344 N N . ILE A 1 304 ? -22.625 0.256 -5.262 1 96.5 304 ILE A N 1
ATOM 2345 C CA . ILE A 1 304 ? -22.016 1.317 -6.062 1 96.5 304 ILE A CA 1
ATOM 2346 C C . ILE A 1 304 ? -22.797 1.486 -7.363 1 96.5 304 ILE A C 1
ATOM 2348 O O . ILE A 1 304 ? -22.938 0.538 -8.141 1 96.5 304 ILE A O 1
ATOM 2352 N N . VAL A 1 305 ? -23.25 2.637 -7.539 1 94.75 305 VAL A N 1
ATOM 2353 C CA . VAL A 1 305 ? -24.125 2.906 -8.68 1 94.75 305 VAL A CA 1
ATOM 2354 C C . VAL A 1 305 ? -23.281 3.365 -9.875 1 94.75 305 VAL A C 1
ATOM 2356 O O . VAL A 1 305 ? -23.578 3.006 -11.016 1 94.75 305 VAL A O 1
ATOM 2359 N N . ASN A 1 306 ? -22.312 4.172 -9.555 1 93.19 306 ASN A N 1
ATOM 2360 C CA . ASN A 1 306 ? -21.484 4.715 -10.617 1 93.19 306 ASN A CA 1
ATOM 2361 C C . ASN A 1 306 ? -20.094 5.074 -10.109 1 93.19 306 ASN A C 1
ATOM 2363 O O . ASN A 1 306 ? -19.922 5.445 -8.945 1 93.19 306 ASN A O 1
ATOM 2367 N N . THR A 1 307 ? -19.188 4.863 -10.938 1 93.25 307 THR A N 1
ATOM 2368 C CA . THR A 1 307 ? -17.828 5.316 -10.688 1 93.25 307 THR A CA 1
ATOM 2369 C C . THR A 1 307 ? -17.234 5.965 -11.938 1 93.25 307 THR A C 1
ATOM 2371 O O . THR A 1 307 ? -17.484 5.512 -13.055 1 93.25 307 THR A O 1
ATOM 2374 N N . GLU A 1 308 ? -16.547 7.066 -11.672 1 89.88 308 GLU A N 1
ATOM 2375 C CA . GLU A 1 308 ? -15.906 7.77 -12.773 1 89.88 308 GLU A CA 1
ATOM 2376 C C . GLU A 1 308 ? -14.422 7.984 -12.5 1 89.88 308 GLU A C 1
ATOM 2378 O O . GLU A 1 308 ? -14.023 8.25 -11.359 1 89.88 308 GLU A O 1
ATOM 2383 N N . LEU A 1 309 ? -13.688 7.738 -13.562 1 88.81 309 LEU A N 1
ATOM 2384 C CA . LEU A 1 309 ? -12.25 7.984 -13.523 1 88.81 309 LEU A CA 1
ATOM 2385 C C . LEU A 1 309 ? -11.867 9.109 -14.477 1 88.81 309 LEU A C 1
ATOM 2387 O O . LEU A 1 309 ? -12.227 9.086 -15.656 1 88.81 309 LEU A O 1
ATOM 2391 N N . VAL A 1 310 ? -11.195 10.141 -13.859 1 82.44 310 VAL A N 1
ATOM 2392 C CA . VAL A 1 310 ? -10.828 11.273 -14.703 1 82.44 310 VAL A CA 1
ATOM 2393 C C . VAL A 1 310 ? -9.359 11.633 -14.477 1 82.44 310 VAL A C 1
ATOM 2395 O O . VAL A 1 310 ? -8.828 11.438 -13.383 1 82.44 310 VAL A O 1
ATOM 2398 N N . GLN A 1 311 ? -8.805 12.016 -15.492 1 76.31 311 GLN A N 1
ATOM 2399 C CA . GLN A 1 311 ? -7.457 12.562 -15.344 1 76.31 311 GLN A CA 1
ATOM 2400 C C . GLN A 1 311 ? -7.492 13.93 -14.664 1 76.31 311 GLN A C 1
ATOM 2402 O O . GLN A 1 311 ? -8.352 14.758 -14.969 1 76.31 311 GLN A O 1
ATOM 2407 N N . VAL A 1 312 ? -6.637 14.047 -13.734 1 68 312 VAL A N 1
ATOM 2408 C CA . VAL A 1 312 ? -6.66 15.234 -12.883 1 68 312 VAL A CA 1
ATOM 2409 C C . VAL A 1 312 ? -6.531 16.484 -13.75 1 68 312 VAL A C 1
ATOM 2411 O O . VAL A 1 312 ? -7.082 17.547 -13.414 1 68 312 VAL A O 1
ATOM 2414 N N . THR A 1 313 ? -5.906 16.375 -14.938 1 59.97 313 THR A N 1
ATOM 2415 C CA . THR A 1 313 ? -5.711 17.516 -15.805 1 59.97 313 THR A CA 1
ATOM 2416 C C . THR A 1 313 ? -6.988 17.828 -16.578 1 59.97 313 THR A C 1
ATOM 2418 O O . THR A 1 313 ? -7.152 18.938 -17.109 1 59.97 313 THR A O 1
ATOM 2421 N N . ASP A 1 314 ? -7.832 16.922 -16.75 1 59.16 314 ASP A N 1
ATOM 2422 C CA . ASP A 1 314 ? -9.008 17.078 -17.609 1 59.16 314 ASP A CA 1
ATOM 2423 C C . ASP A 1 314 ? -10.117 17.828 -16.875 1 59.16 314 ASP A C 1
ATOM 2425 O O . ASP A 1 314 ? -11.008 18.406 -17.516 1 59.16 314 ASP A O 1
ATOM 2429 N N . THR A 1 315 ? -10.164 17.562 -15.625 1 57.97 315 THR A N 1
ATOM 2430 C CA . THR A 1 315 ? -11.281 18.219 -14.953 1 57.97 315 THR A CA 1
ATOM 2431 C C . THR A 1 315 ? -10.781 19.359 -14.07 1 57.97 315 THR A C 1
ATOM 2433 O O . THR A 1 315 ? -9.656 19.312 -13.562 1 57.97 315 THR A O 1
ATOM 2436 N N . THR A 1 316 ? -11.469 20.422 -14.164 1 53.19 316 THR A N 1
ATOM 2437 C CA . THR A 1 316 ? -11.164 21.672 -13.477 1 53.19 316 THR A CA 1
ATOM 2438 C C . THR A 1 316 ? -11.18 21.469 -11.961 1 53.19 316 THR A C 1
ATOM 2440 O O . THR A 1 316 ? -10.414 22.109 -11.234 1 53.19 316 THR A O 1
ATOM 2443 N N . SER A 1 317 ? -12.18 20.625 -11.477 1 60.16 317 SER A N 1
ATOM 2444 C CA . SER A 1 317 ? -12.336 20.516 -10.031 1 60.16 317 SER A CA 1
ATOM 2445 C C . SER A 1 317 ? -13.031 19.203 -9.648 1 60.16 317 SER A C 1
ATOM 2447 O O . SER A 1 317 ? -13.633 18.547 -10.5 1 60.16 317 SER A O 1
ATOM 2449 N N . SER A 1 318 ? -12.75 18.688 -8.5 1 64.75 318 SER A N 1
ATOM 2450 C CA . SER A 1 318 ? -13.531 17.594 -7.941 1 64.75 318 SER A CA 1
ATOM 2451 C C . SER A 1 318 ? -15.031 17.859 -8.078 1 64.75 318 SER A C 1
ATOM 2453 O O . SER A 1 318 ? -15.82 16.922 -8.219 1 64.75 318 SER A O 1
ATOM 2455 N N . VAL A 1 319 ? -15.344 19.031 -8.18 1 68.88 319 VAL A N 1
ATOM 2456 C CA . VAL A 1 319 ? -16.734 19.469 -8.297 1 68.88 319 VAL A CA 1
ATOM 2457 C C . VAL A 1 319 ? -17.281 19.062 -9.656 1 68.88 319 VAL A C 1
ATOM 2459 O O . VAL A 1 319 ? -18.438 18.609 -9.75 1 68.88 319 VAL A O 1
ATOM 2462 N N . ALA A 1 320 ? -16.453 19.172 -10.586 1 72.19 320 ALA A N 1
ATOM 2463 C CA . ALA A 1 320 ? -16.891 18.797 -11.93 1 72.19 320 ALA A CA 1
ATOM 2464 C C . ALA A 1 320 ? -17.172 17.297 -12.023 1 72.19 320 ALA A C 1
ATOM 2466 O O . ALA A 1 320 ? -18.078 16.875 -12.742 1 72.19 320 ALA A O 1
ATOM 2467 N N . MET A 1 321 ? -16.484 16.609 -11.242 1 74.5 321 MET A N 1
ATOM 2468 C CA . MET A 1 321 ? -16.656 15.164 -11.242 1 74.5 321 MET A CA 1
ATOM 2469 C C . MET A 1 321 ? -17.984 14.781 -10.578 1 74.5 321 MET A C 1
ATOM 2471 O O . MET A 1 321 ? -18.688 13.891 -11.055 1 74.5 321 MET A O 1
ATOM 2475 N N . GLU A 1 322 ? -18.219 15.383 -9.547 1 74.88 322 GLU A N 1
ATOM 2476 C CA . GLU A 1 322 ? -19.484 15.164 -8.875 1 74.88 322 GLU A CA 1
ATOM 2477 C C . GLU A 1 322 ? -20.672 15.453 -9.812 1 74.88 322 GLU A C 1
ATOM 2479 O O . GLU A 1 322 ? -21.625 14.68 -9.867 1 74.88 322 GLU A O 1
ATOM 2484 N N . LYS A 1 323 ? -20.516 16.516 -10.523 1 76.75 323 LYS A N 1
ATOM 2485 C CA . LYS A 1 323 ? -21.562 16.906 -11.469 1 76.75 323 LYS A CA 1
ATOM 2486 C C . LYS A 1 323 ? -21.766 15.836 -12.531 1 76.75 323 LYS A C 1
ATOM 2488 O O . LYS A 1 323 ? -22.906 15.445 -12.82 1 76.75 323 LYS A O 1
ATOM 2493 N N . LYS A 1 324 ? -20.703 15.398 -13.039 1 76.88 324 LYS A N 1
ATOM 2494 C CA . LYS A 1 324 ? -20.766 14.383 -14.078 1 76.88 324 LYS A CA 1
ATOM 2495 C C . LYS A 1 324 ? -21.469 13.125 -13.586 1 76.88 324 LYS A C 1
ATOM 2497 O O . LYS A 1 324 ? -22.281 12.539 -14.305 1 76.88 324 LYS A O 1
ATOM 2502 N N . CYS A 1 325 ? -21.203 12.758 -12.406 1 80.12 325 CYS A N 1
ATOM 2503 C CA . CYS A 1 325 ? -21.766 11.539 -11.844 1 80.12 325 CYS A CA 1
ATOM 2504 C C . CYS A 1 325 ? -23.25 11.695 -11.578 1 80.12 325 CYS A C 1
ATOM 2506 O O . CYS A 1 325 ? -24.047 10.797 -11.898 1 80.12 325 CYS A O 1
ATOM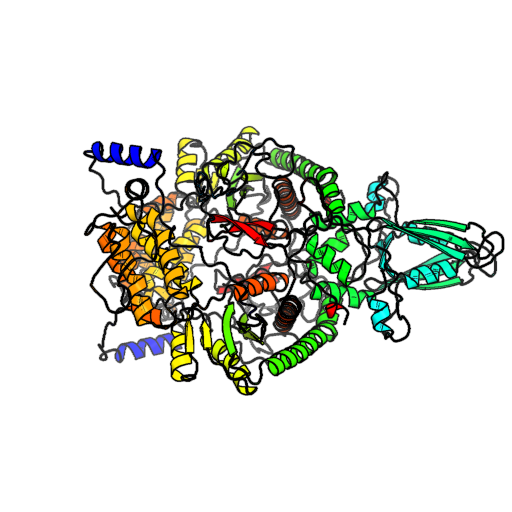 2508 N N . VAL A 1 326 ? -23.672 12.82 -11.086 1 82.5 326 VAL A N 1
ATOM 2509 C CA . VAL A 1 326 ? -25.078 13.055 -10.773 1 82.5 326 VAL A CA 1
ATOM 2510 C C . VAL A 1 326 ? -25.875 13.195 -12.062 1 82.5 326 VAL A C 1
ATOM 2512 O O . VAL A 1 326 ? -26.969 12.648 -12.18 1 82.5 326 VAL A O 1
ATOM 2515 N N . ASP A 1 327 ? -25.266 13.82 -13.047 1 85.56 327 ASP A N 1
ATOM 2516 C CA . ASP A 1 327 ? -25.922 13.984 -14.336 1 85.56 327 ASP A CA 1
ATOM 2517 C C . ASP A 1 327 ? -26.156 12.625 -15 1 85.56 327 ASP A C 1
ATOM 2519 O O . ASP A 1 327 ? -27.203 12.414 -15.609 1 85.56 327 ASP A O 1
ATOM 2523 N N . LYS A 1 328 ? -25.219 11.812 -14.859 1 84.81 328 LYS A N 1
ATOM 2524 C CA . LYS A 1 328 ? -25.344 10.484 -15.461 1 84.81 328 LYS A CA 1
ATOM 2525 C C . LYS A 1 328 ? -26.5 9.703 -14.82 1 84.81 328 LYS A C 1
ATOM 2527 O O . LYS A 1 328 ? -27.25 9.023 -15.516 1 84.81 328 LYS A O 1
ATOM 2532 N N . ILE A 1 329 ? -26.625 9.82 -13.562 1 87.19 329 ILE A N 1
ATOM 2533 C CA . ILE A 1 329 ? -27.672 9.094 -12.844 1 87.19 329 ILE A CA 1
ATOM 2534 C C . ILE A 1 329 ? -29.047 9.68 -13.188 1 87.19 329 ILE A C 1
ATOM 2536 O O . ILE A 1 329 ? -29.984 8.945 -13.5 1 87.19 329 ILE A O 1
ATOM 2540 N N . GLU A 1 330 ? -29.125 10.945 -13.164 1 85.81 330 GLU A N 1
ATOM 2541 C CA . GLU A 1 330 ? -30.391 11.602 -13.492 1 85.81 330 GLU A CA 1
ATOM 2542 C C . GLU A 1 330 ? -30.75 11.383 -14.953 1 85.81 330 GLU A C 1
ATOM 2544 O O . GLU A 1 330 ? -31.938 11.297 -15.297 1 85.81 330 GLU A O 1
ATOM 2549 N N . GLY A 1 331 ? -29.75 11.305 -15.781 1 85.25 331 GLY A N 1
ATOM 2550 C CA . GLY A 1 331 ? -29.969 11.031 -17.188 1 85.25 331 GLY A CA 1
ATOM 2551 C C . GLY A 1 331 ? -30.594 9.664 -17.438 1 85.25 331 GLY A C 1
ATOM 2552 O O . GLY A 1 331 ? -31.234 9.445 -18.469 1 85.25 331 GLY A O 1
ATOM 2553 N N . ASN A 1 332 ? -30.453 8.805 -16.562 1 88.25 332 ASN A N 1
ATOM 2554 C CA . ASN A 1 332 ? -31.031 7.465 -16.672 1 88.25 332 ASN A CA 1
ATOM 2555 C C . ASN A 1 332 ? -32.406 7.387 -16.016 1 88.25 332 ASN A C 1
ATOM 2557 O O . ASN A 1 332 ? -32.875 6.301 -15.656 1 88.25 332 ASN A O 1
ATOM 2561 N N . ASN A 1 333 ? -32.969 8.531 -15.742 1 87.06 333 ASN A N 1
ATOM 2562 C CA . ASN A 1 333 ? -34.344 8.656 -15.211 1 87.06 333 ASN A CA 1
ATOM 2563 C C . ASN A 1 333 ? -34.406 8.156 -13.773 1 87.06 333 ASN A C 1
ATOM 2565 O O . ASN A 1 333 ? -35.375 7.465 -13.406 1 87.06 333 ASN A O 1
ATOM 2569 N N . ILE A 1 334 ? -33.406 8.32 -13.07 1 90.62 334 ILE A N 1
ATOM 2570 C CA . ILE A 1 334 ? -33.375 8 -11.648 1 90.62 334 ILE A CA 1
ATOM 2571 C C . ILE A 1 334 ? -33.531 9.281 -10.828 1 90.62 334 ILE A C 1
ATOM 2573 O O . ILE A 1 334 ? -32.812 10.266 -11.07 1 90.62 334 ILE A O 1
ATOM 2577 N N . LYS A 1 335 ? -34.438 9.258 -9.961 1 90.75 335 LYS A N 1
ATOM 2578 C CA . LYS A 1 335 ? -34.688 10.43 -9.133 1 90.75 335 LYS A CA 1
ATOM 2579 C C . LYS A 1 335 ? -33.781 10.445 -7.906 1 90.75 335 LYS A C 1
ATOM 2581 O O . LYS A 1 335 ? -33.875 9.586 -7.031 1 90.75 335 LYS A O 1
ATOM 2586 N N . VAL A 1 336 ? -33 11.391 -7.836 1 91.56 336 VAL A N 1
ATOM 2587 C CA . VAL A 1 336 ? -32.062 11.539 -6.711 1 91.56 336 VAL A CA 1
ATOM 2588 C C . VAL A 1 336 ? -32.688 12.484 -5.672 1 91.56 336 VAL A C 1
ATOM 2590 O O . VAL A 1 336 ? -32.938 13.648 -5.957 1 91.56 336 VAL A O 1
ATOM 2593 N N . ALA A 1 337 ? -32.906 11.898 -4.543 1 91.38 337 ALA A N 1
ATOM 2594 C CA . ALA A 1 337 ? -33.5 12.68 -3.479 1 91.38 337 ALA A CA 1
ATOM 2595 C C . ALA A 1 337 ? -32.469 13.422 -2.66 1 91.38 337 ALA A C 1
ATOM 2597 O O . ALA A 1 337 ? -32.688 14.555 -2.221 1 91.38 337 ALA A O 1
ATOM 2598 N N . SER A 1 338 ? -31.422 12.75 -2.461 1 92.12 338 SER A N 1
ATOM 2599 C CA . SER A 1 338 ? -30.406 13.328 -1.593 1 92.12 338 SER A CA 1
ATOM 2600 C C . SER A 1 338 ? -29.016 12.852 -1.979 1 92.12 338 SER A C 1
ATOM 2602 O O . SER A 1 338 ? -28.844 11.758 -2.52 1 92.12 338 SER A O 1
ATOM 2604 N N . VAL A 1 339 ? -28.062 13.75 -1.737 1 90.25 339 VAL A N 1
ATOM 2605 C CA . VAL A 1 339 ? -26.672 13.406 -1.934 1 90.25 339 VAL A CA 1
ATOM 2606 C C . VAL A 1 339 ? -25.859 13.797 -0.695 1 90.25 339 VAL A C 1
ATOM 2608 O O . VAL A 1 339 ? -25.969 14.93 -0.21 1 90.25 339 VAL A O 1
ATOM 2611 N N . ALA A 1 340 ? -25.188 12.82 -0.185 1 90.81 340 ALA A N 1
ATOM 2612 C CA . ALA A 1 340 ? -24.312 13.07 0.957 1 90.81 340 ALA A CA 1
ATOM 2613 C C . ALA A 1 340 ? -22.859 13.188 0.517 1 90.81 340 ALA A C 1
ATOM 2615 O O . ALA A 1 340 ? -22.359 12.336 -0.221 1 90.81 340 ALA A O 1
ATOM 2616 N N . THR A 1 341 ? -22.219 14.266 0.817 1 87.25 341 THR A N 1
ATOM 2617 C CA . THR A 1 341 ? -20.812 14.492 0.479 1 87.25 341 THR A CA 1
ATOM 2618 C C . THR A 1 341 ? -20.047 15.039 1.68 1 87.25 341 THR A C 1
ATOM 2620 O O . THR A 1 341 ? -20.609 15.203 2.764 1 87.25 341 THR A O 1
ATOM 2623 N N . ASP A 1 342 ? -18.75 15.203 1.397 1 82.38 342 ASP A N 1
ATOM 2624 C CA . ASP A 1 342 ? -17.969 15.898 2.406 1 82.38 342 ASP A CA 1
ATOM 2625 C C . ASP A 1 342 ? -18.297 17.391 2.424 1 82.38 342 ASP A C 1
ATOM 2627 O O . ASP A 1 342 ? -19.078 17.875 1.6 1 82.38 342 ASP A O 1
ATOM 2631 N N . ARG A 1 343 ? -17.812 18.125 3.441 1 78.94 343 ARG A N 1
ATOM 2632 C CA . ARG A 1 343 ? -18.109 19.547 3.609 1 78.94 343 ARG A CA 1
ATOM 2633 C C . ARG A 1 343 ? -17.297 20.391 2.635 1 78.94 343 ARG A C 1
ATOM 2635 O O . ARG A 1 343 ? -16.453 21.203 3.049 1 78.94 343 ARG A O 1
ATOM 2642 N N . HIS A 1 344 ? -17.625 20.125 1.343 1 76.75 344 HIS A N 1
ATOM 2643 C CA . HIS A 1 344 ? -16.891 20.891 0.338 1 76.75 344 HIS A CA 1
ATOM 2644 C C . HIS A 1 344 ? -17.734 22.062 -0.167 1 76.75 344 HIS A C 1
ATOM 2646 O O . HIS A 1 344 ? -18.859 21.875 -0.637 1 76.75 344 HIS A O 1
ATOM 2652 N N . ALA A 1 345 ? -17.188 23.188 -0.061 1 76.44 345 ALA A N 1
ATOM 2653 C CA . ALA A 1 345 ? -17.922 24.406 -0.414 1 76.44 345 ALA A CA 1
ATOM 2654 C C . ALA A 1 345 ? -18.312 24.406 -1.889 1 76.44 345 ALA A C 1
ATOM 2656 O O . ALA A 1 345 ? -19.406 24.828 -2.246 1 76.44 345 ALA A O 1
ATOM 2657 N N . GLY A 1 346 ? -17.406 23.906 -2.707 1 77.19 346 GLY A N 1
ATOM 2658 C CA . GLY A 1 346 ? -17.688 23.844 -4.133 1 77.19 346 GLY A CA 1
ATOM 2659 C C . GLY A 1 346 ? -18.844 22.938 -4.473 1 77.19 346 GLY A C 1
ATOM 2660 O O . GLY A 1 346 ? -19.672 23.25 -5.328 1 77.19 346 GLY A O 1
ATOM 2661 N N . ILE A 1 347 ? -18.922 21.875 -3.783 1 81.38 347 ILE A N 1
ATOM 2662 C CA . ILE A 1 347 ? -20 20.906 -4.027 1 81.38 347 ILE A CA 1
ATOM 2663 C C . ILE A 1 347 ? -21.328 21.484 -3.527 1 81.38 347 ILE A C 1
ATOM 2665 O O . ILE A 1 347 ? -22.359 21.312 -4.172 1 81.38 347 ILE A O 1
ATOM 2669 N N . ARG A 1 348 ? -21.234 22.141 -2.414 1 82.69 348 ARG A N 1
ATOM 2670 C CA . ARG A 1 348 ? -22.438 22.781 -1.871 1 82.69 348 ARG A CA 1
ATOM 2671 C C . ARG A 1 348 ? -23.016 23.781 -2.863 1 82.69 348 ARG A C 1
ATOM 2673 O O . ARG A 1 348 ? -24.234 23.812 -3.074 1 82.69 348 ARG A O 1
ATOM 2680 N N . LYS A 1 349 ? -22.094 24.578 -3.363 1 84.31 349 LYS A N 1
ATOM 2681 C CA . LYS A 1 349 ? -22.531 25.562 -4.352 1 84.31 349 LYS A CA 1
ATOM 2682 C C . LYS A 1 349 ? -23.109 24.875 -5.586 1 84.31 349 LYS A C 1
ATOM 2684 O O . LYS A 1 349 ? -24.141 25.297 -6.109 1 84.31 349 LYS A O 1
ATOM 2689 N N . LEU A 1 350 ? -22.5 23.844 -5.996 1 85.56 350 LEU A N 1
ATOM 2690 C CA . LEU A 1 350 ? -22.938 23.094 -7.172 1 85.56 350 LEU A CA 1
ATOM 2691 C C . LEU A 1 350 ? -24.344 22.547 -6.98 1 85.56 350 LEU A C 1
ATOM 2693 O O . LEU A 1 350 ? -25.203 22.688 -7.863 1 85.56 350 LEU A O 1
ATOM 2697 N N . ILE A 1 351 ? -24.578 21.953 -5.895 1 86.19 351 ILE A N 1
ATOM 2698 C CA . ILE A 1 351 ? -25.875 21.328 -5.637 1 86.19 351 ILE A CA 1
ATOM 2699 C C . ILE A 1 351 ? -26.953 22.406 -5.52 1 86.19 351 ILE A C 1
ATOM 2701 O O . ILE A 1 351 ? -28.047 22.25 -6.059 1 86.19 351 ILE A O 1
ATOM 2705 N N . ARG A 1 352 ? -26.641 23.484 -4.918 1 86.31 352 ARG A N 1
ATOM 2706 C CA . ARG A 1 352 ? -27.594 24.562 -4.723 1 86.31 352 ARG A CA 1
ATOM 2707 C C . ARG A 1 352 ? -27.984 25.203 -6.055 1 86.31 352 ARG A C 1
ATOM 2709 O O . ARG A 1 352 ? -29.156 25.547 -6.266 1 86.31 352 ARG A O 1
ATOM 2716 N N . THR A 1 353 ? -27 25.312 -6.926 1 89.44 353 THR A N 1
ATOM 2717 C CA . THR A 1 353 ? -27.219 26.031 -8.172 1 89.44 353 THR A CA 1
ATOM 2718 C C . THR A 1 353 ? -27.75 25.109 -9.258 1 89.44 353 THR A C 1
ATOM 2720 O O . THR A 1 353 ? -28.719 25.438 -9.953 1 89.44 353 THR A O 1
ATOM 2723 N N . ASP A 1 354 ? -27.141 23.953 -9.367 1 87.56 354 ASP A N 1
ATOM 2724 C CA . ASP A 1 354 ? -27.438 23.094 -10.508 1 87.56 354 ASP A CA 1
ATOM 2725 C C . ASP A 1 354 ? -28.5 22.047 -10.156 1 87.56 354 ASP A C 1
ATOM 2727 O O . ASP A 1 354 ? -29.203 21.562 -11.039 1 87.56 354 ASP A O 1
ATOM 2731 N N . TYR A 1 355 ? -28.578 21.75 -8.859 1 90.12 355 TYR A N 1
ATOM 2732 C CA . TYR A 1 355 ? -29.516 20.703 -8.453 1 90.12 355 TYR A CA 1
ATOM 2733 C C . TYR A 1 355 ? -30.328 21.141 -7.234 1 90.12 355 TYR A C 1
ATOM 2735 O O . TYR A 1 355 ? -30.344 20.469 -6.211 1 90.12 355 TYR A O 1
ATOM 2743 N N . PRO A 1 356 ? -31.109 22.109 -7.344 1 89.25 356 PRO A N 1
ATOM 2744 C CA . PRO A 1 356 ? -31.844 22.641 -6.188 1 89.25 356 PRO A CA 1
ATOM 2745 C C . PRO A 1 356 ? -32.875 21.656 -5.645 1 89.25 356 PRO A C 1
ATOM 2747 O O . PRO A 1 356 ? -33.281 21.766 -4.484 1 89.25 356 PRO A O 1
ATOM 2750 N N . HIS A 1 357 ? -33.25 20.719 -6.434 1 90.19 357 HIS A N 1
ATOM 2751 C CA . HIS A 1 357 ? -34.25 19.75 -6.012 1 90.19 357 HIS A CA 1
ATOM 2752 C C . HIS A 1 357 ? -33.656 18.641 -5.164 1 90.19 357 HIS A C 1
ATOM 2754 O O . HIS A 1 357 ? -34.375 17.859 -4.551 1 90.19 357 HIS A O 1
ATOM 2760 N N . ILE A 1 358 ? -32.406 18.562 -5.125 1 91.38 358 ILE A N 1
ATOM 2761 C CA . ILE A 1 358 ? -31.703 17.516 -4.375 1 91.38 358 ILE A CA 1
ATOM 2762 C C . ILE A 1 358 ? -31.328 18.047 -2.994 1 91.38 358 ILE A C 1
ATOM 2764 O O . ILE A 1 358 ? -30.797 19.156 -2.869 1 91.38 358 ILE A O 1
ATOM 2768 N N . THR A 1 359 ? -31.609 17.281 -1.979 1 91.19 359 THR A N 1
ATOM 2769 C CA . THR A 1 359 ? -31.203 17.625 -0.625 1 91.19 359 THR A CA 1
ATOM 2770 C C . THR A 1 359 ? -29.734 17.297 -0.403 1 91.19 359 THR A C 1
ATOM 2772 O O . THR A 1 359 ? -29.297 16.156 -0.64 1 91.19 359 THR A O 1
ATOM 2775 N N . HIS A 1 360 ? -29.031 18.25 -0.009 1 91.38 360 HIS A N 1
ATOM 2776 C CA . HIS A 1 360 ? -27.609 18.016 0.236 1 91.38 360 HIS A CA 1
ATOM 2777 C C . HIS A 1 360 ? -27.344 17.688 1.703 1 91.38 360 HIS A C 1
ATOM 2779 O O . HIS A 1 360 ? -27.625 18.516 2.582 1 91.38 360 HIS A O 1
ATOM 2785 N N . ASN A 1 361 ? -26.812 16.578 1.957 1 91.62 361 ASN A N 1
ATOM 2786 C CA . ASN A 1 361 ? -26.438 16.156 3.303 1 91.62 361 ASN A CA 1
ATOM 2787 C C . ASN A 1 361 ? -24.922 16.078 3.465 1 91.62 361 ASN A C 1
ATOM 2789 O O . ASN A 1 361 ? -24.203 15.766 2.514 1 91.62 361 ASN A O 1
ATOM 2793 N N . PHE A 1 362 ? -24.5 16.406 4.672 1 91.38 362 PHE A N 1
ATOM 2794 C CA . PHE A 1 362 ? -23.078 16.25 4.992 1 91.38 362 PHE A CA 1
ATOM 2795 C C . PHE A 1 362 ? -22.812 14.914 5.672 1 91.38 362 PHE A C 1
ATOM 2797 O O . PHE A 1 362 ? -23.688 14.375 6.352 1 91.38 362 PHE A O 1
ATOM 2804 N N . ASP A 1 363 ? -21.609 14.438 5.402 1 88.62 363 ASP A N 1
ATOM 2805 C CA . ASP A 1 363 ? -21.141 13.258 6.121 1 88.62 363 ASP A CA 1
ATOM 2806 C C . ASP A 1 363 ? -20.906 13.57 7.598 1 88.62 363 ASP A C 1
ATOM 2808 O O . ASP A 1 363 ? -20 14.336 7.938 1 88.62 363 ASP A O 1
ATOM 2812 N N . VAL A 1 364 ? -21.641 12.961 8.438 1 87.69 364 VAL A N 1
ATOM 2813 C CA . VAL A 1 364 ? -21.594 13.227 9.875 1 87.69 364 VAL A CA 1
ATOM 2814 C C . VAL A 1 364 ? -20.219 12.852 10.414 1 87.69 364 VAL A C 1
ATOM 2816 O O . VAL A 1 364 ? -19.656 13.555 11.258 1 87.69 364 VAL A O 1
ATOM 2819 N N . TRP A 1 365 ? -19.719 11.836 9.891 1 84.38 365 TRP A N 1
ATOM 2820 C CA . TRP A 1 365 ? -18.422 11.383 10.375 1 84.38 365 TRP A CA 1
ATOM 2821 C C . TRP A 1 365 ? -17.344 12.43 10.102 1 84.38 365 TRP A C 1
ATOM 2823 O O . TRP A 1 365 ? -16.547 12.75 10.992 1 84.38 365 TRP A O 1
ATOM 2833 N N . HIS A 1 366 ? -17.312 12.859 8.93 1 84.75 366 HIS A N 1
ATOM 2834 C CA . HIS A 1 366 ? -16.312 13.867 8.578 1 84.75 366 HIS A CA 1
ATOM 2835 C C . HIS A 1 366 ? -16.531 15.141 9.383 1 84.75 366 HIS A C 1
ATOM 2837 O O . HIS A 1 366 ? -15.555 15.828 9.734 1 84.75 366 HIS A O 1
ATOM 2843 N N . PHE A 1 367 ? -17.719 15.422 9.602 1 89.75 367 PHE A N 1
ATOM 2844 C CA . PHE A 1 367 ? -18.031 16.609 10.406 1 89.75 367 PHE A CA 1
ATOM 2845 C C . PHE A 1 367 ? -17.531 16.438 11.828 1 89.75 367 PHE A C 1
ATOM 2847 O O . PHE A 1 367 ? -16.891 17.344 12.375 1 89.75 367 PHE A O 1
ATOM 2854 N N . VAL A 1 368 ? -17.766 15.336 12.391 1 87.25 368 VAL A N 1
ATOM 2855 C CA . VAL A 1 368 ? -17.344 15.047 13.758 1 87.25 368 VAL A CA 1
ATOM 2856 C C . VAL A 1 368 ? -15.82 15.047 13.844 1 87.25 368 VAL A C 1
ATOM 2858 O O . VAL A 1 368 ? -15.25 15.555 14.812 1 87.25 368 VAL A O 1
ATOM 2861 N N . LYS A 1 369 ? -15.242 14.508 12.844 1 82.31 369 LYS A N 1
ATOM 2862 C CA . LYS A 1 369 ? -13.789 14.5 12.812 1 82.31 369 LYS A CA 1
ATOM 2863 C C . LYS A 1 369 ? -13.227 15.922 12.812 1 82.31 369 LYS A C 1
ATOM 2865 O O . LYS A 1 369 ? -12.242 16.203 13.508 1 82.31 369 LYS A O 1
ATOM 2870 N N . SER A 1 370 ? -13.812 16.734 12.023 1 87.12 370 SER A N 1
ATOM 2871 C CA . SER A 1 370 ? -13.391 18.125 11.969 1 87.12 370 SER A CA 1
ATOM 2872 C C . SER A 1 370 ? -13.594 18.828 13.305 1 87.12 370 SER A C 1
ATOM 2874 O O . SER A 1 370 ? -12.75 19.609 13.742 1 87.12 370 SER A O 1
ATOM 2876 N N . LEU A 1 371 ? -14.664 18.547 13.891 1 90.88 371 LEU A N 1
ATOM 2877 C CA . LEU A 1 371 ? -14.977 19.125 15.188 1 90.88 371 LEU A CA 1
ATOM 2878 C C . LEU A 1 371 ? -13.992 18.641 16.25 1 90.88 371 LEU A C 1
ATOM 2880 O O . LEU A 1 371 ? -13.531 19.438 17.078 1 90.88 371 LEU A O 1
ATOM 2884 N N . ARG A 1 372 ? -13.727 17.422 16.203 1 88.69 372 ARG A N 1
ATOM 2885 C CA . ARG A 1 372 ? -12.773 16.844 17.141 1 88.69 372 ARG A CA 1
ATOM 2886 C C . ARG A 1 372 ? -11.414 17.531 17.031 1 88.69 372 ARG A C 1
ATOM 2888 O O . ARG A 1 372 ? -10.781 17.844 18.031 1 88.69 372 ARG A O 1
ATOM 2895 N N . LYS A 1 373 ? -11 17.734 15.859 1 86.12 373 LYS A N 1
ATOM 2896 C CA . LYS A 1 373 ? -9.727 18.391 15.625 1 86.12 373 LYS A CA 1
ATOM 2897 C C . LYS A 1 373 ? -9.719 19.797 16.219 1 86.12 373 LYS A C 1
ATOM 2899 O O . LYS A 1 373 ? -8.734 20.219 16.828 1 86.12 373 LYS A O 1
ATOM 2904 N N . LYS A 1 374 ? -10.773 20.5 16.031 1 90.75 374 LYS A N 1
ATOM 2905 C CA . LYS A 1 374 ? -10.906 21.859 16.578 1 90.75 374 LYS A CA 1
ATOM 2906 C C . LYS A 1 374 ? -10.867 21.844 18.109 1 90.75 374 LYS A C 1
ATOM 2908 O O . LYS A 1 374 ? -10.211 22.688 18.719 1 90.75 374 LYS A O 1
ATOM 2913 N N . LEU A 1 375 ? -11.547 20.922 18.672 1 92 375 LEU A N 1
ATOM 2914 C CA . LEU A 1 375 ? -11.594 20.797 20.125 1 92 375 LEU A CA 1
ATOM 2915 C C . LEU A 1 375 ? -10.219 20.453 20.688 1 92 375 LEU A C 1
ATOM 2917 O O . LEU A 1 375 ? -9.812 21 21.703 1 92 375 LEU A O 1
ATOM 2921 N N . LEU A 1 376 ? -9.555 19.609 19.938 1 89.06 376 LEU A N 1
ATOM 2922 C CA . LEU A 1 376 ? -8.211 19.219 20.375 1 89.06 376 LEU A CA 1
ATOM 2923 C C . LEU A 1 376 ? -7.262 20.422 20.312 1 89.06 376 LEU A C 1
ATOM 2925 O O . LEU A 1 376 ? -6.438 20.609 21.219 1 89.06 376 LEU A O 1
ATOM 2929 N N . ALA A 1 377 ? -7.371 21.156 19.297 1 89.19 377 ALA A N 1
ATOM 2930 C CA . ALA A 1 377 ? -6.547 22.359 19.156 1 89.19 377 ALA A CA 1
ATOM 2931 C C . ALA A 1 377 ? -6.828 23.359 20.266 1 89.19 377 ALA A C 1
ATOM 2933 O O . ALA A 1 377 ? -5.906 23.969 20.812 1 89.19 377 ALA A O 1
ATOM 2934 N N . LYS A 1 378 ? -8.07 23.484 20.641 1 91.19 378 LYS A N 1
ATOM 2935 C CA . LYS A 1 378 ? -8.469 24.391 21.703 1 91.19 378 LYS A CA 1
ATOM 2936 C C . LYS A 1 378 ? -8.031 23.875 23.062 1 91.19 378 LYS A C 1
ATOM 2938 O O . LYS A 1 378 ? -7.691 24.656 23.953 1 91.19 378 LYS A O 1
ATOM 2943 N N . ALA A 1 379 ? -8.055 22.609 23.172 1 89.12 379 ALA A N 1
ATOM 2944 C CA . ALA A 1 379 ? -7.68 21.984 24.438 1 89.12 379 ALA A CA 1
ATOM 2945 C C . ALA A 1 379 ? -6.191 22.172 24.719 1 89.12 379 ALA A C 1
ATOM 2947 O O . ALA A 1 379 ? -5.758 22.094 25.875 1 89.12 379 ALA A O 1
ATOM 2948 N N . LYS A 1 380 ? -5.5 22.375 23.672 1 83.94 380 LYS A N 1
ATOM 2949 C CA . LYS A 1 380 ? -4.059 22.562 23.812 1 83.94 380 LYS A CA 1
ATOM 2950 C C . LYS A 1 380 ? -3.729 23.984 24.281 1 83.94 380 LYS A C 1
ATOM 2952 O O . LYS A 1 380 ? -2.621 24.234 24.75 1 83.94 380 LYS A O 1
ATOM 2957 N N . LYS A 1 381 ? -4.688 24.828 24.203 1 84.81 381 LYS A N 1
ATOM 2958 C CA . LYS A 1 381 ? -4.465 26.188 24.656 1 84.81 381 LYS A CA 1
ATOM 2959 C C . LYS A 1 381 ? -4.246 26.234 26.172 1 84.81 381 LYS A C 1
ATOM 2961 O O . LYS A 1 381 ? -4.625 25.297 26.891 1 84.81 381 LYS A O 1
ATOM 2966 N N . LYS A 1 382 ? -3.59 27.297 26.531 1 81.56 382 LYS A N 1
ATOM 2967 C CA . LYS A 1 382 ? -3.271 27.453 27.953 1 81.56 382 LYS A CA 1
ATOM 2968 C C . LYS A 1 382 ? -4.535 27.438 28.797 1 81.56 382 LYS A C 1
ATOM 2970 O O . LYS A 1 382 ? -5.531 28.078 28.453 1 81.56 382 LYS A O 1
ATOM 2975 N N . ASP A 1 383 ? -4.715 26.703 29.891 1 81.69 383 ASP A N 1
ATOM 2976 C CA . ASP A 1 383 ? -5.766 26.625 30.906 1 81.69 383 ASP A CA 1
ATOM 2977 C C . ASP A 1 383 ? -7.016 25.953 30.359 1 81.69 383 ASP A C 1
ATOM 2979 O O . ASP A 1 383 ? -8.133 26.219 30.812 1 81.69 383 ASP A O 1
ATOM 2983 N N . CYS A 1 384 ? -6.879 25.219 29.297 1 89.38 384 CYS A N 1
ATOM 2984 C CA . CYS A 1 384 ? -8.047 24.547 28.734 1 89.38 384 CYS A CA 1
ATOM 2985 C C . CYS A 1 384 ? -7.871 23.047 28.734 1 89.38 384 CYS A C 1
ATOM 2987 O O . CYS A 1 384 ? -8.531 22.328 27.984 1 89.38 384 CYS A O 1
ATOM 2989 N N . ASP A 1 385 ? -7.027 22.609 29.547 1 86.06 385 ASP A N 1
ATOM 2990 C CA . ASP A 1 385 ? -6.691 21.188 29.609 1 86.06 385 ASP A CA 1
ATOM 2991 C C . ASP A 1 385 ? -7.883 20.375 30.109 1 86.06 385 ASP A C 1
ATOM 2993 O O . ASP A 1 385 ? -7.988 19.172 29.797 1 86.06 385 ASP A O 1
ATOM 2997 N N . GLU A 1 386 ? -8.727 21.031 30.781 1 87.25 386 GLU A N 1
ATOM 2998 C CA . GLU A 1 386 ? -9.891 20.344 31.344 1 87.25 386 GLU A CA 1
ATOM 2999 C C . GLU A 1 386 ? -10.844 19.906 30.234 1 87.25 386 GLU A C 1
ATOM 3001 O O . GLU A 1 386 ? -11.719 19.062 30.469 1 87.25 386 GLU A O 1
ATOM 3006 N N . LEU A 1 387 ? -10.562 20.406 29.109 1 90.75 387 LEU A N 1
ATOM 3007 C CA . LEU A 1 387 ? -11.438 20.078 27.984 1 90.75 387 LEU A CA 1
ATOM 3008 C C . LEU A 1 387 ? -11.117 18.703 27.406 1 90.75 387 LEU A C 1
ATOM 3010 O O . LEU A 1 387 ? -11.977 18.062 26.797 1 90.75 387 LEU A O 1
ATOM 3014 N N . THR A 1 388 ? -9.969 18.25 27.578 1 85.88 388 THR A N 1
ATOM 3015 C CA . THR A 1 388 ? -9.445 17.047 26.922 1 85.88 388 THR A CA 1
ATOM 3016 C C . THR A 1 388 ? -10.289 15.828 27.266 1 85.88 388 THR A C 1
ATOM 3018 O O . THR A 1 388 ? -10.711 15.086 26.375 1 85.88 388 THR A O 1
ATOM 3021 N N . PRO A 1 389 ? -10.688 15.711 28.484 1 82.19 389 PRO A N 1
ATOM 3022 C CA . PRO A 1 389 ? -11.469 14.508 28.812 1 82.19 389 PRO A CA 1
ATOM 3023 C C . PRO A 1 389 ? -12.883 14.562 28.25 1 82.19 389 PRO A C 1
ATOM 3025 O O . PRO A 1 389 ? -13.531 13.516 28.094 1 82.19 389 PRO A O 1
ATOM 3028 N N . TRP A 1 390 ? -13.336 15.727 27.906 1 89.19 390 TRP A N 1
ATOM 3029 C CA . TRP A 1 390 ? -14.711 15.891 27.453 1 89.19 390 TRP A CA 1
ATOM 3030 C C . TRP A 1 390 ? -14.812 15.742 25.938 1 89.19 390 TRP A C 1
ATOM 3032 O O . TRP A 1 390 ? -15.906 15.609 25.391 1 89.19 390 TRP A O 1
ATOM 3042 N N . ILE A 1 391 ? -13.773 15.695 25.234 1 88.06 391 ILE A N 1
ATOM 3043 C CA . ILE A 1 391 ? -13.773 15.773 23.781 1 88.06 391 ILE A CA 1
ATOM 3044 C C . ILE A 1 391 ? -14.555 14.594 23.203 1 88.06 391 ILE A C 1
ATOM 3046 O O . ILE A 1 391 ? -15.414 14.766 22.344 1 88.06 391 ILE A O 1
ATOM 3050 N N . GLN A 1 392 ? -14.305 13.422 23.672 1 82.12 392 GLN A N 1
ATOM 3051 C CA . GLN A 1 392 ? -15 12.242 23.156 1 82.12 392 GLN A CA 1
ATOM 3052 C C . GLN A 1 392 ? -16.5 12.328 23.453 1 82.12 392 GLN A C 1
ATOM 3054 O O . GLN A 1 392 ? -17.312 11.969 22.594 1 82.12 392 GLN A O 1
ATOM 3059 N N . ALA A 1 393 ? -16.75 12.758 24.594 1 84.38 393 ALA A N 1
ATOM 3060 C CA . ALA A 1 393 ? -18.156 12.883 24.984 1 84.38 393 ALA A CA 1
ATOM 3061 C C . ALA A 1 393 ? -18.875 13.914 24.109 1 84.38 393 ALA A C 1
ATOM 3063 O O . ALA A 1 393 ? -20.031 13.711 23.734 1 84.38 393 ALA A O 1
ATOM 3064 N N . ILE A 1 394 ? -18.203 14.906 23.844 1 90.94 394 ILE A N 1
ATOM 3065 C CA . ILE A 1 394 ? -18.781 15.961 23.016 1 90.94 394 ILE A CA 1
ATOM 3066 C C . ILE A 1 394 ? -19.031 15.43 21.594 1 90.94 394 ILE A C 1
ATOM 3068 O O . ILE A 1 394 ? -20.094 15.68 21.016 1 90.94 394 ILE A O 1
ATOM 3072 N N . CYS A 1 395 ? -18.125 14.688 21.062 1 87.69 395 CYS A N 1
ATOM 3073 C CA . CYS A 1 395 ? -18.266 14.094 19.734 1 87.69 395 CYS A CA 1
ATOM 3074 C C . CYS A 1 395 ? -19.422 13.109 19.703 1 87.69 395 CYS A C 1
ATOM 3076 O O . CYS A 1 395 ? -20.234 13.117 18.766 1 87.69 395 CYS A O 1
ATOM 3078 N N . ASN A 1 396 ? -19.547 12.359 20.719 1 85.81 396 ASN A N 1
ATOM 3079 C CA . ASN A 1 396 ? -20.641 11.406 20.828 1 85.81 396 ASN A CA 1
ATOM 3080 C C . ASN A 1 396 ? -22 12.117 20.922 1 85.81 396 ASN A C 1
ATOM 3082 O O . ASN A 1 396 ? -22.984 11.648 20.359 1 85.81 396 ASN A O 1
ATOM 3086 N N . HIS A 1 397 ? -21.938 13.148 21.609 1 91 397 HIS A N 1
ATOM 3087 C CA . HIS A 1 397 ? -23.141 13.953 21.75 1 91 397 HIS A CA 1
ATOM 3088 C C . HIS A 1 397 ? -23.625 14.461 20.391 1 91 397 HIS A C 1
ATOM 3090 O O . HIS A 1 397 ? -24.812 14.422 20.094 1 91 397 HIS A O 1
ATOM 3096 N N . LEU A 1 398 ? -22.719 14.883 19.641 1 92.44 398 LEU A N 1
ATOM 3097 C CA . LEU A 1 398 ? -23.094 15.367 18.328 1 92.44 398 LEU A CA 1
ATOM 3098 C C . LEU A 1 398 ? -23.703 14.234 17.484 1 92.44 398 LEU A C 1
ATOM 3100 O O . LEU A 1 398 ? -24.719 14.438 16.812 1 92.44 398 LEU A O 1
ATOM 3104 N N . TRP A 1 399 ? -23.078 13.117 17.547 1 87.75 399 TRP A N 1
ATOM 3105 C CA . TRP A 1 399 ? -23.609 11.953 16.844 1 87.75 399 TRP A CA 1
ATOM 3106 C C . TRP A 1 399 ? -25.031 11.641 17.281 1 87.75 399 TRP A C 1
ATOM 3108 O O . TRP A 1 399 ? -25.906 11.414 16.438 1 87.75 399 TRP A O 1
ATOM 3118 N N . TRP A 1 400 ? -25.172 11.664 18.484 1 89.25 400 TRP A N 1
ATOM 3119 C CA . TRP A 1 400 ? -26.469 11.383 19.062 1 89.25 400 TRP A CA 1
ATOM 3120 C C . TRP A 1 400 ? -27.5 12.422 18.609 1 89.25 400 TRP A C 1
ATOM 3122 O O . TRP A 1 400 ? -28.625 12.078 18.266 1 89.25 400 TRP A O 1
ATOM 3132 N N . CYS A 1 401 ? -27.125 13.602 18.656 1 92.62 401 CYS A N 1
ATOM 3133 C CA . CYS A 1 401 ? -28.016 14.68 18.234 1 92.62 401 CYS A CA 1
ATOM 3134 C C . CYS A 1 401 ? -28.469 14.492 16.797 1 92.62 401 CYS A C 1
ATOM 3136 O O . CYS A 1 401 ? -29.656 14.656 16.484 1 92.62 401 CYS A O 1
ATOM 3138 N N . CYS A 1 402 ? -27.578 14.125 15.961 1 90.88 402 CYS A N 1
ATOM 3139 C CA . CYS A 1 402 ? -27.891 13.945 14.547 1 90.88 402 CYS A CA 1
ATOM 3140 C C . CYS A 1 402 ? -28.875 12.789 14.344 1 90.88 402 CYS A C 1
ATOM 3142 O O . CYS A 1 402 ? -29.766 12.859 13.5 1 90.88 402 CYS A O 1
ATOM 3144 N N . GLN A 1 403 ? -28.781 11.812 15.109 1 88 403 GLN A N 1
ATOM 3145 C CA . GLN A 1 403 ? -29.594 10.617 14.969 1 88 403 GLN A CA 1
ATOM 3146 C C . GLN A 1 403 ? -31 10.828 15.547 1 88 403 GLN A C 1
ATOM 3148 O O . GLN A 1 403 ? -31.969 10.211 15.094 1 88 403 GLN A O 1
ATOM 3153 N N . HIS A 1 404 ? -31.094 11.766 16.484 1 90.06 404 HIS A N 1
ATOM 3154 C CA . HIS A 1 404 ? -32.344 11.82 17.25 1 90.06 404 HIS A CA 1
ATOM 3155 C C . HIS A 1 404 ? -33.031 13.156 17.047 1 90.06 404 HIS A C 1
ATOM 3157 O O . HIS A 1 404 ? -34.031 13.438 17.703 1 90.06 404 HIS A O 1
ATOM 3163 N N . CYS A 1 405 ? -32.625 13.906 16.219 1 91.75 405 CYS A N 1
ATOM 3164 C CA . CYS A 1 405 ? -33.188 15.234 16.016 1 91.75 405 CYS A CA 1
ATOM 3165 C C . CYS A 1 405 ? -34.5 15.156 15.227 1 91.75 405 CYS A C 1
ATOM 3167 O O . CYS A 1 405 ? -35.156 16.172 15.023 1 91.75 405 CYS A O 1
ATOM 3169 N N . GLY A 1 406 ? -34.875 13.992 14.75 1 89.31 406 GLY A N 1
ATOM 3170 C CA . GLY A 1 406 ? -36.094 13.852 14 1 89.31 406 GLY A CA 1
ATOM 3171 C C . GLY A 1 406 ? -36.094 14.609 12.68 1 89.31 406 GLY A C 1
ATOM 3172 O O . GLY A 1 406 ? -37.094 15.164 12.266 1 89.31 406 GLY A O 1
ATOM 3173 N N . GLN A 1 407 ? -35.062 14.883 12.094 1 91.38 407 GLN A N 1
ATOM 3174 C CA . GLN A 1 407 ? -34.844 15.523 10.797 1 91.38 407 GLN A CA 1
ATOM 3175 C C . GLN A 1 407 ? -35.25 16.984 10.844 1 91.38 407 GLN A C 1
ATOM 3177 O O . GLN A 1 407 ? -35.75 17.531 9.859 1 91.38 407 GLN A O 1
ATOM 3182 N N . ASP A 1 408 ? -35.094 17.578 12.016 1 93.62 408 ASP A N 1
ATOM 3183 C CA . ASP A 1 408 ? -35.375 19 12.219 1 93.62 408 ASP A CA 1
ATOM 3184 C C . ASP A 1 408 ? -34.125 19.75 12.633 1 93.62 408 ASP A C 1
ATOM 3186 O O . ASP A 1 408 ? -33.5 19.453 13.656 1 93.62 408 ASP A O 1
ATOM 3190 N N . ALA A 1 409 ? -33.844 20.766 11.859 1 94.38 409 ALA A N 1
ATOM 3191 C CA . ALA A 1 409 ? -32.594 21.5 12.062 1 94.38 409 ALA A CA 1
ATOM 3192 C C . ALA A 1 409 ? -32.625 22.281 13.375 1 94.38 409 ALA A C 1
ATOM 3194 O O . ALA A 1 409 ? -31.609 22.375 14.07 1 94.38 409 ALA A O 1
ATOM 3195 N N . LYS A 1 410 ? -33.75 22.828 13.703 1 94.44 410 LYS A N 1
ATOM 3196 C CA . LYS A 1 410 ? -33.875 23.594 14.945 1 94.44 410 LYS A CA 1
ATOM 3197 C C . LYS A 1 410 ? -33.688 22.703 16.172 1 94.44 410 LYS A C 1
ATOM 3199 O O . LYS A 1 410 ? -32.969 23.078 17.094 1 94.44 410 LYS A O 1
ATOM 3204 N N . THR A 1 411 ? -34.312 21.578 16.109 1 95.38 411 THR A N 1
ATOM 3205 C CA . THR A 1 411 ? -34.156 20.625 17.188 1 95.38 411 THR A CA 1
ATOM 3206 C C . THR A 1 411 ? -32.688 20.203 17.312 1 95.38 411 THR A C 1
ATOM 3208 O O . THR A 1 411 ? -32.156 20.094 18.422 1 95.38 411 THR A O 1
ATOM 3211 N N . LEU A 1 412 ? -32.062 19.953 16.219 1 96.12 412 LEU A N 1
ATOM 3212 C CA . LEU A 1 412 ? -30.672 19.547 16.219 1 96.12 412 LEU A CA 1
ATOM 3213 C C . LEU A 1 412 ? -29.781 20.609 16.844 1 96.12 412 LEU A C 1
ATOM 3215 O O . LEU A 1 412 ? -28.922 20.281 17.656 1 96.12 412 LEU A O 1
ATOM 3219 N N . ARG A 1 413 ? -30.016 21.875 16.562 1 96.31 413 ARG A N 1
ATOM 3220 C CA . ARG A 1 413 ? -29.219 22.984 17.094 1 96.31 413 ARG A CA 1
ATOM 3221 C C . ARG A 1 413 ? -29.375 23.094 18.609 1 96.31 413 ARG A C 1
ATOM 3223 O O . ARG A 1 413 ? -28.406 23.281 19.328 1 96.31 413 ARG A O 1
ATOM 3230 N N . GLU A 1 414 ? -30.578 22.953 19 1 95.56 414 GLU A N 1
ATOM 3231 C CA . GLU A 1 414 ? -30.844 23.047 20.438 1 95.56 414 GLU A CA 1
ATOM 3232 C C . GLU A 1 414 ? -30.234 21.891 21.203 1 95.56 414 GLU A C 1
ATOM 3234 O O . GLU A 1 414 ? -29.656 22.062 22.281 1 95.56 414 GLU A O 1
ATOM 3239 N N . MET A 1 415 ? -30.391 20.734 20.609 1 95.12 415 MET A N 1
ATOM 3240 C CA . MET A 1 415 ? -29.781 19.562 21.219 1 95.12 415 MET A CA 1
ATOM 3241 C C . MET A 1 415 ? -28.266 19.719 21.312 1 95.12 415 MET A C 1
ATOM 3243 O O . MET A 1 415 ? -27.672 19.453 22.344 1 95.12 415 MET A O 1
ATOM 3247 N N . TRP A 1 416 ? -27.688 20.125 20.219 1 96.06 416 TRP A N 1
ATOM 3248 C CA . TRP A 1 416 ? -26.25 20.297 20.141 1 96.06 416 TRP A CA 1
ATOM 3249 C C . TRP A 1 416 ? -25.75 21.328 21.156 1 96.06 416 TRP A C 1
ATOM 3251 O O . TRP A 1 416 ? -24.812 21.062 21.906 1 96.06 416 TRP A O 1
ATOM 3261 N N . THR A 1 417 ? -26.422 22.422 21.297 1 96 417 THR A N 1
ATOM 3262 C CA . THR A 1 417 ? -25.984 23.5 22.172 1 96 417 THR A CA 1
ATOM 3263 C C . THR A 1 417 ? -26.234 23.156 23.641 1 96 417 THR A C 1
ATOM 3265 O O . THR A 1 417 ? -25.656 23.781 24.531 1 96 417 THR A O 1
ATOM 3268 N N . SER A 1 418 ? -27.016 22.172 23.891 1 94.56 418 SER A N 1
ATOM 3269 C CA . SER A 1 418 ? -27.328 21.781 25.266 1 94.56 418 SER A CA 1
ATOM 3270 C C . SER A 1 418 ? -26.094 21.219 25.969 1 94.56 418 SER A C 1
ATOM 3272 O O . SER A 1 418 ? -26.078 21.109 27.203 1 94.56 418 SER A O 1
ATOM 3274 N N . ILE A 1 419 ? -25.125 20.891 25.156 1 94.94 419 ILE A N 1
ATOM 3275 C CA . ILE A 1 419 ? -23.906 20.344 25.75 1 94.94 419 ILE A CA 1
ATOM 3276 C C . ILE A 1 419 ? -23.266 21.375 26.672 1 94.94 419 ILE A C 1
ATOM 3278 O O . ILE A 1 419 ? -22.609 21.016 27.656 1 94.94 419 ILE A O 1
ATOM 3282 N N . LEU A 1 420 ? -23.484 22.688 26.391 1 94.94 420 LEU A N 1
ATOM 3283 C CA . LEU A 1 420 ? -22.922 23.766 27.188 1 94.94 420 LEU A CA 1
ATOM 3284 C C . LEU A 1 420 ? -23.516 23.797 28.594 1 94.94 420 LEU A C 1
ATOM 3286 O O . LEU A 1 420 ? -22.844 24.188 29.547 1 94.94 420 LEU A O 1
ATOM 3290 N N . LYS A 1 421 ? -24.703 23.312 28.703 1 94.12 421 LYS A N 1
ATOM 3291 C CA . LYS A 1 421 ? -25.375 23.219 30 1 94.12 421 LYS A CA 1
ATOM 3292 C C . LYS A 1 421 ? -25.047 21.891 30.688 1 94.12 421 LYS A C 1
ATOM 3294 O O . LYS A 1 421 ? -24.719 21.875 31.891 1 94.12 421 LYS A O 1
ATOM 3299 N N . HIS A 1 422 ? -25.016 20.891 29.891 1 92.38 422 HIS A N 1
ATOM 3300 C CA . HIS A 1 422 ? -24.766 19.547 30.422 1 92.38 422 HIS A CA 1
ATOM 3301 C C . HIS A 1 422 ? -23.375 19.469 31.062 1 92.38 422 HIS A C 1
ATOM 3303 O O . HIS A 1 422 ? -23.219 18.922 32.156 1 92.38 422 HIS A O 1
ATOM 3309 N N . ILE A 1 423 ? -22.438 20.016 30.438 1 92.31 423 ILE A N 1
ATOM 3310 C CA . ILE A 1 423 ? -21.031 19.859 30.828 1 92.31 423 ILE A CA 1
ATOM 3311 C C . ILE A 1 423 ? -20.781 20.578 32.156 1 92.31 423 ILE A C 1
ATOM 3313 O O . ILE A 1 423 ? -19.812 20.281 32.844 1 92.31 423 ILE A O 1
ATOM 3317 N N . VAL A 1 424 ? -21.641 21.562 32.531 1 92.81 424 VAL A N 1
ATOM 3318 C CA . VAL A 1 424 ? -21.516 22.281 33.812 1 92.81 424 VAL A CA 1
ATOM 3319 C C . VAL A 1 424 ? -22.531 21.734 34.812 1 92.81 424 VAL A C 1
ATOM 3321 O O . VAL A 1 424 ? -22.906 22.406 35.781 1 92.81 424 VAL A O 1
ATOM 3324 N N . ASN A 1 425 ? -23.125 20.594 34.562 1 91.38 425 ASN A N 1
ATOM 3325 C CA . ASN A 1 425 ? -24 19.828 35.438 1 91.38 425 ASN A CA 1
ATOM 3326 C C . ASN A 1 425 ? -25.391 20.453 35.531 1 91.38 425 ASN A C 1
ATOM 3328 O O . ASN A 1 425 ? -25.984 20.469 36.625 1 91.38 425 ASN A O 1
ATOM 3332 N N . VAL A 1 426 ? -25.797 21.047 34.531 1 92.25 426 VAL A N 1
ATOM 3333 C CA . VAL A 1 426 ? -27.156 21.531 34.375 1 92.25 426 VAL A CA 1
ATOM 3334 C C . VAL A 1 426 ? -27.922 20.641 33.406 1 92.25 426 VAL A C 1
ATOM 3336 O O . VAL A 1 426 ? -27.562 20.547 32.219 1 92.25 426 VAL A O 1
ATOM 3339 N N . HIS A 1 427 ? -29.016 20.031 33.844 1 92.06 427 HIS A N 1
ATOM 3340 C CA . HIS A 1 427 ? -29.641 18.984 33.031 1 92.06 427 HIS A CA 1
ATOM 3341 C C . HIS A 1 427 ? -31.062 19.375 32.656 1 92.06 427 HIS A C 1
ATOM 3343 O O . HIS A 1 427 ? -31.75 18.609 31.969 1 92.06 427 HIS A O 1
ATOM 3349 N N . SER A 1 428 ? -31.5 20.547 33.125 1 92.69 428 SER A N 1
ATOM 3350 C CA . SER A 1 428 ? -32.812 21.078 32.719 1 92.69 428 SER A CA 1
ATOM 3351 C C . SER A 1 428 ? -32.75 22.594 32.562 1 92.69 428 SER A C 1
ATOM 3353 O O . SER A 1 428 ? -32.094 23.281 33.312 1 92.69 428 SER A O 1
ATOM 3355 N N . TRP A 1 429 ? -33.438 23.047 31.484 1 92.56 429 TRP A N 1
ATOM 3356 C CA . TRP A 1 429 ? -33.438 24.469 31.188 1 92.56 429 TRP A CA 1
ATOM 3357 C C . TRP A 1 429 ? -34.75 24.906 30.531 1 92.56 429 TRP A C 1
ATOM 3359 O O . TRP A 1 429 ? -35.5 24.062 30.047 1 92.56 429 TRP A O 1
ATOM 3369 N N . VAL A 1 430 ? -35 26.188 30.578 1 89.06 430 VAL A N 1
ATOM 3370 C CA . VAL A 1 430 ? -36.25 26.734 30.062 1 89.06 430 VAL A CA 1
ATOM 3371 C C . VAL A 1 430 ? -36 27.375 28.703 1 89.06 430 VAL A C 1
ATOM 3373 O O . VAL A 1 430 ? -36.938 27.516 27.906 1 89.06 430 VAL A O 1
ATOM 3376 N N . ASP A 1 431 ? -34.844 27.641 28.453 1 87.56 431 ASP A N 1
ATOM 3377 C CA . ASP A 1 431 ? -34.531 28.328 27.203 1 87.56 431 ASP A CA 1
ATOM 3378 C C . ASP A 1 431 ? -34.656 27.391 26 1 87.56 431 ASP A C 1
ATOM 3380 O O . ASP A 1 431 ? -34.469 26.172 26.141 1 87.56 431 ASP A O 1
ATOM 3384 N N . GLY A 1 432 ? -35.094 27.906 24.922 1 86.25 432 GLY A N 1
ATOM 3385 C CA . GLY A 1 432 ? -35.25 27.109 23.719 1 86.25 432 GLY A CA 1
ATOM 3386 C C . GLY A 1 432 ? -36.719 26.75 23.438 1 86.25 432 GLY A C 1
ATOM 3387 O O . GLY A 1 432 ? -37.594 27.141 24.188 1 86.25 432 GLY A O 1
ATOM 3388 N N . GLU A 1 433 ? -36.969 26.047 22.391 1 91.56 433 GLU A N 1
ATOM 3389 C CA . GLU A 1 433 ? -38.312 25.75 21.969 1 91.56 433 GLU A CA 1
ATOM 3390 C C . GLU A 1 433 ? -38.594 24.25 22.031 1 91.56 433 GLU A C 1
ATOM 3392 O O . GLU A 1 433 ? -39.688 23.828 22.406 1 91.56 433 GLU A O 1
ATOM 3397 N N . LYS A 1 434 ? -37.656 23.484 21.734 1 92.31 434 LYS A N 1
ATOM 3398 C CA . LYS A 1 434 ? -37.969 22.094 21.453 1 92.31 434 LYS A CA 1
ATOM 3399 C C . LYS A 1 434 ? -37.25 21.156 22.406 1 92.31 434 LYS A C 1
ATOM 3401 O O . LYS A 1 434 ? -37.719 20.047 22.672 1 92.31 434 LYS A O 1
ATOM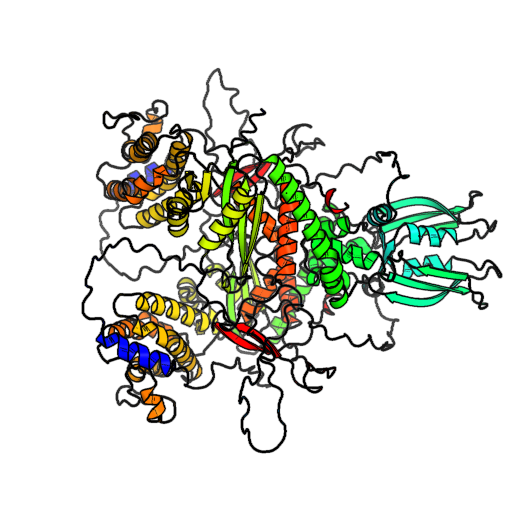 3406 N N . PHE A 1 435 ? -36.125 21.5 22.906 1 93.38 435 PHE A N 1
ATOM 3407 C CA . PHE A 1 435 ? -35.281 20.625 23.734 1 93.38 435 PHE A CA 1
ATOM 3408 C C . PHE A 1 435 ? -34.969 21.266 25.078 1 93.38 435 PHE A C 1
ATOM 3410 O O . PHE A 1 435 ? -34.25 22.25 25.141 1 93.38 435 PHE A O 1
ATOM 3417 N N . HIS A 1 436 ? -35.438 20.641 26.234 1 93.62 436 HIS A N 1
ATOM 3418 C CA . HIS A 1 436 ? -35.375 21.359 27.5 1 93.62 436 HIS A CA 1
ATOM 3419 C C . HIS A 1 436 ? -34.719 20.5 28.594 1 93.62 436 HIS A C 1
ATOM 3421 O O . HIS A 1 436 ? -34.625 20.938 29.75 1 93.62 436 HIS A O 1
ATOM 3427 N N . GLN A 1 437 ? -34.375 19.328 28.203 1 91.81 437 GLN A N 1
ATOM 3428 C CA . GLN A 1 437 ? -33.719 18.469 29.203 1 91.81 437 GLN A CA 1
ATOM 3429 C C . GLN A 1 437 ? -32.812 17.438 28.547 1 91.81 437 GLN A C 1
ATOM 3431 O O . GLN A 1 437 ? -33.062 17.031 27.406 1 91.81 437 GLN A O 1
ATOM 3436 N N . CYS A 1 438 ? -31.797 17.078 29.25 1 89.69 438 CYS A N 1
ATOM 3437 C CA . CYS A 1 438 ? -30.891 16.031 28.766 1 89.69 438 CYS A CA 1
ATOM 3438 C C . CYS A 1 438 ? -31.625 14.695 28.656 1 89.69 438 CYS A C 1
ATOM 3440 O O . CYS A 1 438 ? -32.531 14.422 29.422 1 89.69 438 CYS A O 1
ATOM 3442 N N . ALA A 1 439 ? -31.281 13.922 27.688 1 85.06 439 ALA A N 1
ATOM 3443 C CA . ALA A 1 439 ? -31.953 12.656 27.391 1 85.06 439 ALA A CA 1
ATOM 3444 C C . ALA A 1 439 ? -31.328 11.508 28.172 1 85.06 439 ALA A C 1
ATOM 3446 O O . ALA A 1 439 ? -30.875 10.516 27.594 1 85.06 439 ALA A O 1
ATOM 3447 N N . HIS A 1 440 ? -31.156 11.609 29.391 1 81.75 440 HIS A N 1
ATOM 3448 C CA . HIS A 1 440 ? -30.688 10.547 30.266 1 81.75 440 HIS A CA 1
ATOM 3449 C C . HIS A 1 440 ? -31.438 10.547 31.594 1 81.75 440 HIS A C 1
ATOM 3451 O O . HIS A 1 440 ? -32.031 11.562 31.984 1 81.75 440 HIS A O 1
ATOM 3457 N N . PRO A 1 441 ? -31.484 9.469 32.281 1 80.25 441 PRO A N 1
ATOM 3458 C CA . PRO A 1 441 ? -32.094 9.422 33.594 1 80.25 441 PRO A CA 1
ATOM 3459 C C . PRO A 1 441 ? -31.328 10.234 34.625 1 80.25 441 PRO A C 1
ATOM 3461 O O . PRO A 1 441 ? -30.156 10.555 34.438 1 80.25 441 PRO A O 1
ATOM 3464 N N . PRO A 1 442 ? -32.062 10.602 35.688 1 81.44 442 PRO A N 1
ATOM 3465 C CA . PRO A 1 442 ? -31.359 11.352 36.719 1 81.44 442 PRO A CA 1
ATOM 3466 C C . PRO A 1 442 ? -30.109 10.633 37.25 1 81.44 442 PRO A C 1
ATOM 3468 O O . PRO A 1 442 ? -30.125 9.406 37.375 1 81.44 442 PRO A O 1
ATOM 3471 N N . LEU A 1 443 ? -29.109 11.43 37.344 1 81.06 443 LEU A N 1
ATOM 3472 C CA . LEU A 1 443 ? -27.812 10.883 37.75 1 81.06 443 LEU A CA 1
ATOM 3473 C C . LEU A 1 443 ? -27.812 10.633 39.25 1 81.06 443 LEU A C 1
ATOM 3475 O O . LEU A 1 443 ? -28.375 11.422 40.031 1 81.06 443 LEU A O 1
ATOM 3479 N N . SER A 1 444 ? -27.25 9.578 39.625 1 78.19 444 SER A N 1
ATOM 3480 C CA . SER A 1 444 ? -27.078 9.312 41.031 1 78.19 444 SER A CA 1
ATOM 3481 C C . SER A 1 444 ? -26.031 10.25 41.656 1 78.19 444 SER A C 1
ATOM 3483 O O . SER A 1 444 ? -25.25 10.875 40.938 1 78.19 444 SER A O 1
ATOM 3485 N N . GLU A 1 445 ? -26.078 10.414 42.938 1 77.12 445 GLU A N 1
ATOM 3486 C CA . GLU A 1 445 ? -25.141 11.266 43.656 1 77.12 445 GLU A CA 1
ATOM 3487 C C . GLU A 1 445 ? -23.703 10.812 43.406 1 77.12 445 GLU A C 1
ATOM 3489 O O . GLU A 1 445 ? -22.797 11.641 43.281 1 77.12 445 GLU A O 1
ATOM 3494 N N . GLU A 1 446 ? -23.547 9.57 43.312 1 73.81 446 GLU A N 1
ATOM 3495 C CA . GLU A 1 446 ? -22.203 9.016 43.125 1 73.81 446 GLU A CA 1
ATOM 3496 C C . GLU A 1 446 ? -21.688 9.344 41.719 1 73.81 446 GLU A C 1
ATOM 3498 O O . GLU A 1 446 ? -20.516 9.711 41.562 1 73.81 446 GLU A O 1
ATOM 3503 N N . GLU A 1 447 ? -22.516 9.258 40.812 1 74.5 447 GLU A N 1
ATOM 3504 C CA . GLU A 1 447 ? -22.141 9.547 39.438 1 74.5 447 GLU A CA 1
ATOM 3505 C C . GLU A 1 447 ? -21.766 11.023 39.25 1 74.5 447 GLU A C 1
ATOM 3507 O O . GLU A 1 447 ? -20.812 11.352 38.562 1 74.5 447 GLU A O 1
ATOM 3512 N N . THR A 1 448 ? -22.531 11.82 39.938 1 78.44 448 THR A N 1
ATOM 3513 C CA . THR A 1 448 ? -22.328 13.258 39.812 1 78.44 448 THR A CA 1
ATOM 3514 C C . THR A 1 448 ? -21 13.664 40.438 1 78.44 448 THR A C 1
ATOM 3516 O O . THR A 1 448 ? -20.312 14.562 39.938 1 78.44 448 THR A O 1
ATOM 3519 N N . ARG A 1 449 ? -20.688 12.922 41.406 1 72.5 449 ARG A N 1
ATOM 3520 C CA . ARG A 1 449 ? -19.453 13.25 42.094 1 72.5 449 ARG A CA 1
ATOM 3521 C C . ARG A 1 449 ? -18.234 12.789 41.312 1 72.5 449 ARG A C 1
ATOM 3523 O O . ARG A 1 449 ? -17.172 13.438 41.344 1 72.5 449 ARG A O 1
ATOM 3530 N N . LEU A 1 450 ? -18.422 11.82 40.5 1 70.75 450 LEU A N 1
ATOM 3531 C CA . LEU A 1 450 ? -17.281 11.195 39.844 1 70.75 450 LEU A CA 1
ATOM 3532 C C . LEU A 1 450 ? -17 11.859 38.5 1 70.75 450 LEU A C 1
ATOM 3534 O O . LEU A 1 450 ? -15.914 11.703 37.938 1 70.75 450 LEU A O 1
ATOM 3538 N N . LYS A 1 451 ? -17.859 12.695 38.062 1 78.38 451 LYS A N 1
ATOM 3539 C CA . LYS A 1 451 ? -17.688 13.312 36.75 1 78.38 451 LYS A CA 1
ATOM 3540 C C . LYS A 1 451 ? -16.922 14.625 36.844 1 78.38 451 LYS A C 1
ATOM 3542 O O . LYS A 1 451 ? -16.984 15.32 37.875 1 78.38 451 LYS A O 1
ATOM 3547 N N . CYS A 1 452 ? -16.094 14.922 35.844 1 80.94 452 CYS A N 1
ATOM 3548 C CA . CYS A 1 452 ? -15.266 16.125 35.812 1 80.94 452 CYS A CA 1
ATOM 3549 C C . CYS A 1 452 ? -16.031 17.281 35.188 1 80.94 452 CYS A C 1
ATOM 3551 O O . CYS A 1 452 ? -15.734 17.719 34.062 1 80.94 452 CYS A O 1
ATOM 3553 N N . TRP A 1 453 ? -16.922 17.859 36.094 1 89.19 453 TRP A N 1
ATOM 3554 C CA . TRP A 1 453 ? -17.719 18.969 35.594 1 89.19 453 TRP A CA 1
ATOM 3555 C C . TRP A 1 453 ? -16.875 20.203 35.375 1 89.19 453 TRP A C 1
ATOM 3557 O O . TRP A 1 453 ? -15.93 20.453 36.125 1 89.19 453 TRP A O 1
ATOM 3567 N N . LEU A 1 454 ? -17.219 20.906 34.344 1 91 454 LEU A N 1
ATOM 3568 C CA . LEU A 1 454 ? -16.562 22.203 34.156 1 91 454 LEU A CA 1
ATOM 3569 C C . LEU A 1 454 ? -17.281 23.297 34.938 1 91 454 LEU A C 1
ATOM 3571 O O . LEU A 1 454 ? -18.453 23.141 35.281 1 91 454 LEU A O 1
ATOM 3575 N N . LYS A 1 455 ? -16.438 24.281 35.312 1 90.81 455 LYS A N 1
ATOM 3576 C CA . LYS A 1 455 ? -17.047 25.438 35.938 1 90.81 455 LYS A CA 1
ATOM 3577 C C . LYS A 1 455 ? -17.641 26.406 34.906 1 90.81 455 LYS A C 1
ATOM 3579 O O . LYS A 1 455 ? -16.984 26.734 33.938 1 90.81 455 LYS A O 1
ATOM 3584 N N . ALA A 1 456 ? -18.875 26.766 35.188 1 93.19 456 ALA A N 1
ATOM 3585 C CA . ALA A 1 456 ? -19.531 27.703 34.281 1 93.19 456 ALA A CA 1
ATOM 3586 C C . ALA A 1 456 ? -18.766 29.016 34.188 1 93.19 456 ALA A C 1
ATOM 3588 O O . ALA A 1 456 ? -18.375 29.578 35.219 1 93.19 456 ALA A O 1
ATOM 3589 N N . GLY A 1 457 ? -18.406 29.438 33.031 1 90.94 457 GLY A N 1
ATOM 3590 C CA . GLY A 1 457 ? -17.719 30.703 32.844 1 90.94 457 GLY A CA 1
ATOM 3591 C C . GLY A 1 457 ? -16.203 30.562 32.875 1 90.94 457 GLY A C 1
ATOM 3592 O O . GLY A 1 457 ? -15.484 31.531 32.688 1 90.94 457 GLY A O 1
ATOM 3593 N N . SER A 1 458 ? -15.781 29.406 33.188 1 91.69 458 SER A N 1
ATOM 3594 C CA . SER A 1 458 ? -14.344 29.172 33.188 1 91.69 458 SER A CA 1
ATOM 3595 C C . SER A 1 458 ? -13.766 29.375 31.781 1 91.69 458 SER A C 1
ATOM 3597 O O . SER A 1 458 ? -14.508 29.469 30.812 1 91.69 458 SER A O 1
ATOM 3599 N N . SER A 1 459 ? -12.523 29.578 31.703 1 91.25 459 SER A N 1
ATOM 3600 C CA . SER A 1 459 ? -11.852 29.75 30.422 1 91.25 459 SER A CA 1
ATOM 3601 C C . SER A 1 459 ? -12.133 28.578 29.484 1 91.25 459 SER A C 1
ATOM 3603 O O . SER A 1 459 ? -12.367 28.781 28.281 1 91.25 459 SER A O 1
ATOM 3605 N N . THR A 1 460 ? -12.156 27.438 30.062 1 92.12 460 THR A N 1
ATOM 3606 C CA . THR A 1 460 ? -12.445 26.234 29.281 1 92.12 460 THR A CA 1
ATOM 3607 C C . THR A 1 460 ? -13.875 26.25 28.766 1 92.12 460 THR A C 1
ATOM 3609 O O . THR A 1 460 ? -14.133 25.891 27.609 1 92.12 460 THR A O 1
ATOM 3612 N N . HIS A 1 461 ? -14.75 26.641 29.641 1 94.19 461 HIS A N 1
ATOM 3613 C CA . HIS A 1 461 ? -16.156 26.703 29.25 1 94.19 461 HIS A CA 1
ATOM 3614 C C . HIS A 1 461 ? -16.375 27.75 28.156 1 94.19 461 HIS A C 1
ATOM 3616 O O . HIS A 1 461 ? -17.172 27.516 27.234 1 94.19 461 HIS A O 1
ATOM 3622 N N . LEU A 1 462 ? -15.703 28.812 28.203 1 93.88 462 LEU A N 1
ATOM 3623 C CA . LEU A 1 462 ? -15.844 29.875 27.219 1 93.88 462 LEU A CA 1
ATOM 3624 C C . LEU A 1 462 ? -15.281 29.453 25.875 1 93.88 462 LEU A C 1
ATOM 3626 O O . LEU A 1 462 ? -15.859 29.766 24.828 1 93.88 462 LEU A O 1
ATOM 3630 N N . VAL A 1 463 ? -14.203 28.797 25.938 1 93.19 463 VAL A N 1
ATOM 3631 C CA . VAL A 1 463 ? -13.586 28.297 24.719 1 93.19 463 VAL A CA 1
ATOM 3632 C C . VAL A 1 463 ? -14.516 27.281 24.047 1 93.19 463 VAL A C 1
ATOM 3634 O O . VAL A 1 463 ? -14.648 27.266 22.828 1 93.19 463 VAL A O 1
ATOM 3637 N N . LEU A 1 464 ? -15.078 26.484 24.828 1 94.69 464 LEU A N 1
ATOM 3638 C CA . LEU A 1 464 ? -16.031 25.531 24.297 1 94.69 464 LEU A CA 1
ATOM 3639 C C . LEU A 1 464 ? -17.234 26.25 23.672 1 94.69 464 LEU A C 1
ATOM 3641 O O . LEU A 1 464 ? -17.734 25.812 22.641 1 94.69 464 LEU A O 1
ATOM 3645 N N . GLN A 1 465 ? -17.688 27.281 24.328 1 94.94 465 GLN A N 1
ATOM 3646 C CA . GLN A 1 465 ? -18.812 28.062 23.812 1 94.94 465 GLN A CA 1
ATOM 3647 C C . GLN A 1 465 ? -18.484 28.609 22.422 1 94.94 465 GLN A C 1
ATOM 3649 O O . GLN A 1 465 ? -19.359 28.672 21.547 1 94.94 465 GLN A O 1
ATOM 3654 N N . GLU A 1 466 ? -17.312 28.938 22.234 1 94.06 466 GLU A N 1
ATOM 3655 C CA . GLU A 1 466 ? -16.891 29.453 20.922 1 94.06 466 GLU A CA 1
ATOM 3656 C C . GLU A 1 466 ? -17.031 28.391 19.844 1 94.06 466 GLU A C 1
ATOM 3658 O O . GLU A 1 466 ? -17.422 28.688 18.719 1 94.06 466 GLU A O 1
ATOM 3663 N N . VAL A 1 467 ? -16.719 27.203 20.188 1 94.5 467 VAL A N 1
ATOM 3664 C CA . VAL A 1 467 ? -16.766 26.109 19.219 1 94.5 467 VAL A CA 1
ATOM 3665 C C . VAL A 1 467 ? -18.203 25.688 18.969 1 94.5 467 VAL A C 1
ATOM 3667 O O . VAL A 1 467 ? -18.625 25.516 17.812 1 94.5 467 VAL A O 1
ATOM 3670 N N . VAL A 1 468 ? -18.953 25.578 20.031 1 95.62 468 VAL A N 1
ATOM 3671 C CA . VAL A 1 468 ? -20.297 25.047 19.969 1 95.62 468 VAL A CA 1
ATOM 3672 C C . VAL A 1 468 ? -21.234 26.078 19.312 1 95.62 468 VAL A C 1
ATOM 3674 O O . VAL A 1 468 ? -22.109 25.719 18.531 1 95.62 468 VAL A O 1
ATOM 3677 N N . LEU A 1 469 ? -20.984 27.328 19.609 1 95.12 469 LEU A N 1
ATOM 3678 C CA . LEU A 1 469 ? -21.875 28.375 19.125 1 95.12 469 LEU A CA 1
ATOM 3679 C C . LEU A 1 469 ? -21.312 29.016 17.859 1 95.12 469 LEU A C 1
ATOM 3681 O O . LEU A 1 469 ? -21.781 30.078 17.438 1 95.12 469 LEU A O 1
ATOM 3685 N N . ASN A 1 470 ? -20.359 28.391 17.297 1 94.31 470 ASN A N 1
ATOM 3686 C CA . ASN A 1 470 ? -19.812 28.891 16.031 1 94.31 470 ASN A CA 1
ATOM 3687 C C . ASN A 1 470 ? -20.906 29 14.961 1 94.31 470 ASN A C 1
ATOM 3689 O O . ASN A 1 470 ? -21.641 28.047 14.727 1 94.31 470 ASN A O 1
ATOM 3693 N N . LYS A 1 471 ? -21 30.047 14.312 1 92.19 471 LYS A N 1
ATOM 3694 C CA . LYS A 1 471 ? -22.078 30.344 13.375 1 92.19 471 LYS A CA 1
ATOM 3695 C C . LYS A 1 471 ? -22.078 29.375 12.203 1 92.19 471 LYS A C 1
ATOM 3697 O O . LYS A 1 471 ? -23.125 28.906 11.766 1 92.19 471 LYS A O 1
ATOM 3702 N N . THR A 1 472 ? -20.906 29.125 11.695 1 90.19 472 THR A N 1
ATOM 3703 C CA . THR A 1 472 ? -20.781 28.219 10.547 1 90.19 472 THR A CA 1
ATOM 3704 C C . THR A 1 472 ? -21.203 26.812 10.93 1 90.19 472 THR A C 1
ATOM 3706 O O . THR A 1 472 ? -21.875 26.125 10.156 1 90.19 472 THR A O 1
ATOM 3709 N N . VAL A 1 473 ? -20.781 26.438 12.094 1 92.5 473 VAL A N 1
ATOM 3710 C CA . VAL A 1 473 ? -21.125 25.109 12.578 1 92.5 473 VAL A CA 1
ATOM 3711 C C . VAL A 1 473 ? -22.641 24.984 12.719 1 92.5 473 VAL A C 1
ATOM 3713 O O . VAL A 1 473 ? -23.234 24 12.258 1 92.5 473 VAL A O 1
ATOM 3716 N N . LEU A 1 474 ? -23.234 25.953 13.289 1 94.25 474 LEU A N 1
ATOM 3717 C CA . LEU A 1 474 ? -24.672 25.922 13.516 1 94.25 474 LEU A CA 1
ATOM 3718 C C . LEU A 1 474 ? -25.438 25.969 12.188 1 94.25 474 LEU A C 1
ATOM 3720 O O . LEU A 1 474 ? -26.453 25.297 12.031 1 94.25 474 LEU A O 1
ATOM 3724 N N . LYS A 1 475 ? -24.906 26.688 11.258 1 91.69 475 LYS A N 1
ATOM 3725 C CA . LYS A 1 475 ? -25.531 26.75 9.945 1 91.69 475 LYS A CA 1
ATOM 3726 C C . LYS A 1 475 ? -25.422 25.406 9.219 1 91.69 475 LYS A C 1
ATOM 3728 O O . LYS A 1 475 ? -26.375 24.969 8.57 1 91.69 475 LYS A O 1
ATOM 3733 N N . ASP A 1 476 ? -24.312 24.797 9.32 1 91.44 476 ASP A N 1
ATOM 3734 C CA . ASP A 1 476 ? -24.031 23.531 8.633 1 91.44 476 ASP A CA 1
ATOM 3735 C C . ASP A 1 476 ? -24.891 22.406 9.188 1 91.44 476 ASP A C 1
ATOM 3737 O O . ASP A 1 476 ? -25.078 21.375 8.523 1 91.44 476 ASP A O 1
ATOM 3741 N N . MET A 1 477 ? -25.406 22.594 10.359 1 92.88 477 MET A N 1
ATOM 3742 C CA . MET A 1 477 ? -26.188 21.531 11 1 92.88 477 MET A CA 1
ATOM 3743 C C . MET A 1 477 ? -27.453 21.25 10.211 1 92.88 477 MET A C 1
ATOM 3745 O O . MET A 1 477 ? -28.047 20.172 10.336 1 92.88 477 MET A O 1
ATOM 3749 N N . GLU A 1 478 ? -27.812 22.156 9.406 1 91.75 478 GLU A N 1
ATOM 3750 C CA . GLU A 1 478 ? -28.969 21.938 8.555 1 91.75 478 GLU A CA 1
ATOM 3751 C C . GLU A 1 478 ? -28.734 20.766 7.602 1 91.75 478 GLU A C 1
ATOM 3753 O O . GLU A 1 478 ? -29.688 20.094 7.195 1 91.75 478 GLU A O 1
ATOM 3758 N N . HIS A 1 479 ? -27.531 20.516 7.312 1 93.19 479 HIS A N 1
ATOM 3759 C CA . HIS A 1 479 ? -27.156 19.469 6.371 1 93.19 479 HIS A CA 1
ATOM 3760 C C . HIS A 1 479 ? -26.875 18.156 7.098 1 93.19 479 HIS A C 1
ATOM 3762 O O . HIS A 1 479 ? -26.453 17.172 6.473 1 93.19 479 HIS A O 1
ATOM 3768 N N . LEU A 1 480 ? -27.109 18.094 8.414 1 93.88 480 LEU A N 1
ATOM 3769 C CA . LEU A 1 480 ? -26.781 16.922 9.203 1 93.88 480 LEU A CA 1
ATOM 3770 C C . LEU A 1 480 ? -28.047 16.25 9.734 1 93.88 480 LEU A C 1
ATOM 3772 O O . LEU A 1 480 ? -27.984 15.242 10.438 1 93.88 480 LEU A O 1
ATOM 3776 N N . VAL A 1 481 ? -29.141 16.719 9.391 1 91.62 481 VAL A N 1
ATOM 3777 C CA . VAL A 1 481 ? -30.406 16.359 10.023 1 91.62 481 VAL A CA 1
ATOM 3778 C C . VAL A 1 481 ? -30.766 14.914 9.68 1 91.62 481 VAL A C 1
ATOM 3780 O O . VAL A 1 481 ? -31.469 14.242 10.438 1 91.62 481 VAL A O 1
ATOM 3783 N N . HIS A 1 482 ? -30.281 14.398 8.594 1 89.69 482 HIS A N 1
ATOM 3784 C CA . HIS A 1 482 ? -30.641 13.055 8.18 1 89.69 482 HIS A CA 1
ATOM 3785 C C . HIS A 1 482 ? -29.594 12.039 8.633 1 89.69 482 HIS A C 1
ATOM 3787 O O . HIS A 1 482 ? -29.734 10.844 8.352 1 89.69 482 HIS A O 1
ATOM 3793 N N . SER A 1 483 ? -28.562 12.414 9.32 1 85.88 483 SER A N 1
ATOM 3794 C CA . SER A 1 483 ? -27.531 11.57 9.898 1 85.88 483 SER A CA 1
ATOM 3795 C C . SER A 1 483 ? -26.922 10.641 8.859 1 85.88 483 SER A C 1
ATOM 3797 O O . SER A 1 483 ? -26.797 9.438 9.086 1 85.88 483 SER A O 1
ATOM 3799 N N . CYS A 1 484 ? -26.688 11.227 7.723 1 83.75 484 CYS A N 1
ATOM 3800 C CA . CYS A 1 484 ? -26.062 10.445 6.664 1 83.75 484 CYS A CA 1
ATOM 3801 C C . CYS A 1 484 ? -24.562 10.297 6.906 1 83.75 484 CYS A C 1
ATOM 3803 O O . CYS A 1 484 ? -23.906 11.234 7.367 1 83.75 484 CYS A O 1
ATOM 3805 N N . HIS A 1 485 ? -24.109 9.047 6.773 1 79.81 485 HIS A N 1
ATOM 3806 C CA . HIS A 1 485 ? -22.672 8.852 6.883 1 79.81 485 HIS A CA 1
ATOM 3807 C C . HIS A 1 485 ? -22.125 8.008 5.73 1 79.81 485 HIS A C 1
ATOM 3809 O O . HIS A 1 485 ? -22.859 7.191 5.164 1 79.81 485 HIS A O 1
ATOM 3815 N N . THR A 1 486 ? -20.891 8.258 5.371 1 78.5 486 THR A N 1
ATOM 3816 C CA . THR A 1 486 ? -20.281 7.633 4.203 1 78.5 486 THR A CA 1
ATOM 3817 C C . THR A 1 486 ? -19.375 6.484 4.625 1 78.5 486 THR A C 1
ATOM 3819 O O . THR A 1 486 ? -18.375 6.203 3.959 1 78.5 486 THR A O 1
ATOM 3822 N N . GLY A 1 487 ? -19.656 5.812 5.742 1 77 487 GLY A N 1
ATOM 3823 C CA . GLY A 1 487 ? -18.828 4.711 6.223 1 77 487 GLY A CA 1
ATOM 3824 C C . GLY A 1 487 ? -18.734 3.566 5.23 1 77 487 GLY A C 1
ATOM 3825 O O . GLY A 1 487 ? -17.656 3.029 5 1 77 487 GLY A O 1
ATOM 3826 N N . ALA A 1 488 ? -19.891 3.238 4.629 1 82.75 488 ALA A N 1
ATOM 3827 C CA . ALA A 1 488 ? -19.906 2.152 3.654 1 82.75 488 ALA A CA 1
ATOM 3828 C C . ALA A 1 488 ? -19.047 2.484 2.443 1 82.75 488 ALA A C 1
ATOM 3830 O O . ALA A 1 488 ? -18.375 1.608 1.889 1 82.75 488 ALA A O 1
ATOM 3831 N N . LEU A 1 489 ? -19.094 3.697 2.107 1 89.88 489 LEU A N 1
ATOM 3832 C CA . LEU A 1 489 ? -18.266 4.133 0.977 1 89.88 489 LEU A CA 1
ATOM 3833 C C . LEU A 1 489 ? -16.781 4.043 1.311 1 89.88 489 LEU A C 1
ATOM 3835 O O . LEU A 1 489 ? -15.977 3.703 0.448 1 89.88 489 LEU A O 1
ATOM 3839 N N . GLU A 1 490 ? -16.453 4.301 2.508 1 83.69 490 GLU A N 1
ATOM 3840 C CA . GLU A 1 490 ? -15.07 4.16 2.947 1 83.69 490 GLU A CA 1
ATOM 3841 C C . GLU A 1 490 ? -14.625 2.699 2.906 1 83.69 490 GLU A C 1
ATOM 3843 O O . GLU A 1 490 ? -13.469 2.406 2.576 1 83.69 490 GLU A O 1
ATOM 3848 N N . VAL A 1 491 ? -15.523 1.873 3.279 1 83.38 491 VAL A N 1
ATOM 3849 C CA . VAL A 1 491 ? -15.227 0.446 3.211 1 83.38 491 VAL A CA 1
ATOM 3850 C C . VAL A 1 491 ? -14.93 0.049 1.767 1 83.38 491 VAL A C 1
ATOM 3852 O O . VAL A 1 491 ? -13.969 -0.68 1.501 1 83.38 491 VAL A O 1
ATOM 3855 N N . PHE A 1 492 ? -15.711 0.556 0.901 1 92.12 492 PHE A N 1
ATOM 3856 C CA . PHE A 1 492 ? -15.461 0.277 -0.509 1 92.12 492 PHE A CA 1
ATOM 3857 C C . PHE A 1 492 ? -14.102 0.821 -0.938 1 92.12 492 PHE A C 1
ATOM 3859 O O . PHE A 1 492 ? -13.352 0.146 -1.649 1 92.12 492 PHE A O 1
ATOM 3866 N N . HIS A 1 493 ? -13.805 1.988 -0.576 1 88.81 493 HIS A N 1
ATOM 3867 C CA . HIS A 1 493 ? -12.547 2.604 -0.992 1 88.81 493 HIS A CA 1
ATOM 3868 C C . HIS A 1 493 ? -11.352 1.83 -0.449 1 88.81 493 HIS A C 1
ATOM 3870 O O . HIS A 1 493 ? -10.305 1.766 -1.097 1 88.81 493 HIS A O 1
ATOM 3876 N N . ASN A 1 494 ? -11.539 1.31 0.679 1 84 494 ASN A N 1
ATOM 3877 C CA . ASN A 1 494 ? -10.492 0.432 1.192 1 84 494 ASN A CA 1
ATOM 3878 C C . ASN A 1 494 ? -10.344 -0.826 0.341 1 84 494 ASN A C 1
ATOM 3880 O O . ASN A 1 494 ? -9.227 -1.271 0.069 1 84 494 ASN A O 1
ATOM 3884 N N . SER A 1 495 ? -11.5 -1.363 -0.028 1 87.88 495 SER A N 1
ATOM 3885 C CA . SER A 1 495 ? -11.492 -2.543 -0.886 1 87.88 495 SER A CA 1
ATOM 3886 C C . SER A 1 495 ? -10.906 -2.225 -2.258 1 87.88 495 SER A C 1
ATOM 3888 O O . SER A 1 495 ? -10.297 -3.088 -2.895 1 87.88 495 SER A O 1
ATOM 3890 N N . LEU A 1 496 ? -11.148 -0.995 -2.629 1 93.19 496 LEU A N 1
ATOM 3891 C CA . LEU A 1 496 ? -10.617 -0.54 -3.91 1 93.19 496 LEU A CA 1
ATOM 3892 C C . LEU A 1 496 ? -9.094 -0.615 -3.926 1 93.19 496 LEU A C 1
ATOM 3894 O O . LEU A 1 496 ? -8.492 -0.868 -4.973 1 93.19 496 LEU A O 1
ATOM 3898 N N . LEU A 1 497 ? -8.484 -0.52 -2.836 1 89.19 497 LEU A N 1
ATOM 3899 C CA . LEU A 1 497 ? -7.031 -0.517 -2.74 1 89.19 497 LEU A CA 1
ATOM 3900 C C . LEU A 1 497 ? -6.465 -1.9 -3.041 1 89.19 497 LEU A C 1
ATOM 3902 O O . LEU A 1 497 ? -5.289 -2.029 -3.398 1 89.19 497 LEU A O 1
ATOM 3906 N N . LYS A 1 498 ? -7.258 -2.914 -2.859 1 88.94 498 LYS A N 1
ATOM 3907 C CA . LYS A 1 498 ? -6.852 -4.258 -3.264 1 88.94 498 LYS A CA 1
ATOM 3908 C C . LYS A 1 498 ? -6.562 -4.316 -4.762 1 88.94 498 LYS A C 1
ATOM 3910 O O . LYS A 1 498 ? -5.609 -4.973 -5.188 1 88.94 498 LYS A O 1
ATOM 3915 N N . TYR A 1 499 ? -7.348 -3.568 -5.422 1 93.06 499 TYR A N 1
ATOM 3916 C CA . TYR A 1 499 ? -7.25 -3.615 -6.875 1 93.06 499 TYR A CA 1
ATOM 3917 C C . TYR A 1 499 ? -6.367 -2.492 -7.402 1 93.06 499 TYR A C 1
ATOM 3919 O O . TYR A 1 499 ? -5.609 -2.684 -8.359 1 93.06 499 TYR A O 1
ATOM 3927 N N . CYS A 1 500 ? -6.48 -1.356 -6.746 1 91.19 500 CYS A N 1
ATOM 3928 C CA . CYS A 1 500 ? -5.715 -0.186 -7.156 1 91.19 500 CYS A CA 1
ATOM 3929 C C . CYS A 1 500 ? -4.922 0.385 -5.988 1 91.19 500 CYS A C 1
ATOM 3931 O O . CYS A 1 500 ? -5.242 1.46 -5.48 1 91.19 500 CYS A O 1
ATOM 3933 N N . PRO A 1 501 ? -3.875 -0.318 -5.715 1 83.88 501 PRO A N 1
ATOM 3934 C CA . PRO A 1 501 ? -3.051 0.249 -4.645 1 83.88 501 PRO A CA 1
ATOM 3935 C C . PRO A 1 501 ? -2.471 1.613 -5.008 1 83.88 501 PRO A C 1
ATOM 3937 O O . PRO A 1 501 ? -2.117 1.85 -6.168 1 83.88 501 PRO A O 1
ATOM 3940 N N . LYS A 1 502 ? -2.291 2.502 -4.031 1 76.69 502 LYS A N 1
ATOM 3941 C CA . LYS A 1 502 ? -1.878 3.883 -4.262 1 76.69 502 LYS A CA 1
ATOM 3942 C C . LYS A 1 502 ? -0.421 3.953 -4.707 1 76.69 502 LYS A C 1
ATOM 3944 O O . LYS A 1 502 ? -0.016 4.906 -5.379 1 76.69 502 LYS A O 1
ATOM 3949 N N . ARG A 1 503 ? 0.357 2.979 -4.367 1 73.5 503 ARG A N 1
ATOM 3950 C CA . ARG A 1 503 ? 1.795 3.023 -4.613 1 73.5 503 ARG A CA 1
ATOM 3951 C C . ARG A 1 503 ? 2.125 2.547 -6.023 1 73.5 503 ARG A C 1
ATOM 3953 O O . ARG A 1 503 ? 3.264 2.678 -6.477 1 73.5 503 ARG A O 1
ATOM 3960 N N . GLN A 1 504 ? 1.13 1.994 -6.664 1 78.56 504 GLN A N 1
ATOM 3961 C CA . GLN A 1 504 ? 1.37 1.456 -7.996 1 78.56 504 GLN A CA 1
ATOM 3962 C C . GLN A 1 504 ? 0.793 2.373 -9.07 1 78.56 504 GLN A C 1
ATOM 3964 O O . GLN A 1 504 ? -0.292 2.932 -8.898 1 78.56 504 GLN A O 1
ATOM 3969 N N . GLU A 1 505 ? 1.561 2.428 -10.094 1 76.62 505 GLU A N 1
ATOM 3970 C CA . GLU A 1 505 ? 1.101 3.236 -11.219 1 76.62 505 GLU A CA 1
ATOM 3971 C C . GLU A 1 505 ? 0.338 2.387 -12.234 1 76.62 505 GLU A C 1
ATOM 3973 O O . GLU A 1 505 ? 0.718 1.248 -12.508 1 76.62 505 GLU A O 1
ATOM 3978 N N . PHE A 1 506 ? -0.71 2.963 -12.734 1 83.75 506 PHE A N 1
ATOM 3979 C CA . PHE A 1 506 ? -1.528 2.287 -13.734 1 83.75 506 PHE A CA 1
ATOM 3980 C C . PHE A 1 506 ? -1.78 3.193 -14.93 1 83.75 506 PHE A C 1
ATOM 3982 O O . PHE A 1 506 ? -1.841 4.418 -14.789 1 83.75 506 PHE A O 1
ATOM 3989 N N . THR A 1 507 ? -1.934 2.516 -16.094 1 81.81 507 THR A N 1
ATOM 3990 C CA . THR A 1 507 ? -2.51 3.24 -17.219 1 81.81 507 THR A CA 1
ATOM 3991 C C . THR A 1 507 ? -4.012 3.439 -17.016 1 81.81 507 THR A C 1
ATOM 3993 O O . THR A 1 507 ? -4.629 2.768 -16.188 1 81.81 507 THR A O 1
ATOM 3996 N N . TYR A 1 508 ? -4.594 4.371 -17.766 1 86.81 508 TYR A N 1
ATOM 3997 C CA . TYR A 1 508 ? -6.004 4.703 -17.594 1 86.81 508 TYR A CA 1
ATOM 3998 C C . TYR A 1 508 ? -6.879 3.475 -17.797 1 86.81 508 TYR A C 1
ATOM 4000 O O . TYR A 1 508 ? -7.676 3.123 -16.906 1 86.81 508 TYR A O 1
ATOM 4008 N N . PRO A 1 509 ? -6.73 2.771 -18.922 1 90.31 509 PRO A N 1
ATOM 4009 C CA . PRO A 1 509 ? -7.613 1.617 -19.109 1 90.31 509 PRO A CA 1
ATOM 4010 C C . PRO A 1 509 ? -7.422 0.547 -18.031 1 90.31 509 PRO A C 1
ATOM 4012 O O . PRO A 1 509 ? -8.383 -0.11 -17.641 1 90.31 509 PRO A O 1
ATOM 4015 N N . HIS A 1 510 ? -6.191 0.449 -17.688 1 91.75 510 HIS A N 1
ATOM 4016 C CA . HIS A 1 510 ? -5.875 -0.539 -16.656 1 91.75 510 HIS A CA 1
ATOM 4017 C C . HIS A 1 510 ? -6.516 -0.17 -15.32 1 91.75 510 HIS A C 1
ATOM 4019 O O . HIS A 1 510 ? -7.121 -1.019 -14.664 1 91.75 510 HIS A O 1
ATOM 4025 N N . MET A 1 511 ? -6.41 1.06 -14.961 1 91.88 511 MET A N 1
ATOM 4026 C CA . MET A 1 511 ? -6.98 1.527 -13.703 1 91.88 511 MET A CA 1
ATOM 4027 C C . MET A 1 511 ? -8.5 1.459 -13.734 1 91.88 511 MET A C 1
ATOM 4029 O O . MET A 1 511 ? -9.133 1.072 -12.75 1 91.88 511 MET A O 1
ATOM 4033 N N . GLN A 1 512 ? -8.984 1.853 -14.836 1 94.19 512 GLN A N 1
ATOM 4034 C CA . GLN A 1 512 ? -10.438 1.81 -14.984 1 94.19 512 GLN A CA 1
ATOM 4035 C C . GLN A 1 512 ? -10.969 0.387 -14.828 1 94.19 512 GLN A C 1
ATOM 4037 O O . GLN A 1 512 ? -11.953 0.162 -14.125 1 94.19 512 GLN A O 1
ATOM 4042 N N . ALA A 1 513 ? -10.344 -0.529 -15.469 1 96 513 ALA A N 1
ATOM 4043 C CA . ALA A 1 513 ? -10.766 -1.925 -15.375 1 96 513 ALA A CA 1
ATOM 4044 C C . ALA A 1 513 ? -10.68 -2.426 -13.93 1 96 513 ALA A C 1
ATOM 4046 O O . ALA A 1 513 ? -11.57 -3.141 -13.469 1 96 513 ALA A O 1
ATOM 4047 N N . ARG A 1 514 ? -9.625 -2.082 -13.281 1 96 514 ARG A N 1
ATOM 4048 C CA . ARG A 1 514 ? -9.445 -2.488 -11.891 1 96 514 ARG A CA 1
ATOM 4049 C C . ARG A 1 514 ? -10.516 -1.86 -11 1 96 514 ARG A C 1
ATOM 4051 O O . ARG A 1 514 ? -10.984 -2.49 -10.055 1 96 514 ARG A O 1
ATOM 4058 N N . MET A 1 515 ? -10.891 -0.679 -11.297 1 95.94 515 MET A N 1
ATOM 4059 C CA . MET A 1 515 ? -11.984 -0.034 -10.57 1 95.94 515 MET A CA 1
ATOM 4060 C C . MET A 1 515 ? -13.297 -0.77 -10.797 1 95.94 515 MET A C 1
ATOM 4062 O O . MET A 1 515 ? -14.062 -0.988 -9.859 1 95.94 515 MET A O 1
ATOM 4066 N N . HIS A 1 516 ? -13.5 -1.084 -12.031 1 97.12 516 HIS A N 1
ATOM 4067 C CA . HIS A 1 516 ? -14.703 -1.849 -12.359 1 97.12 516 HIS A CA 1
ATOM 4068 C C . HIS A 1 516 ? -14.727 -3.176 -11.609 1 97.12 516 HIS A C 1
ATOM 4070 O O . HIS A 1 516 ? -15.781 -3.592 -11.117 1 97.12 516 HIS A O 1
ATOM 4076 N N . LEU A 1 517 ? -13.602 -3.787 -11.562 1 96.69 517 LEU A N 1
ATOM 4077 C CA . LEU A 1 517 ? -13.508 -5.047 -10.828 1 96.69 517 LEU A CA 1
ATOM 4078 C C . LEU A 1 517 ? -13.836 -4.84 -9.352 1 96.69 517 LEU A C 1
ATOM 4080 O O . LEU A 1 517 ? -14.508 -5.672 -8.742 1 96.69 517 LEU A O 1
ATOM 4084 N N . ALA A 1 518 ? -13.32 -3.771 -8.789 1 96.62 518 ALA A N 1
ATOM 4085 C CA . ALA A 1 518 ? -13.594 -3.461 -7.387 1 96.62 518 ALA A CA 1
ATOM 4086 C C . ALA A 1 518 ? -15.086 -3.285 -7.148 1 96.62 518 ALA A C 1
ATOM 4088 O O . ALA A 1 518 ? -15.625 -3.764 -6.145 1 96.62 518 ALA A O 1
ATOM 4089 N N . VAL A 1 519 ? -15.734 -2.584 -8.047 1 97.12 519 VAL A N 1
ATOM 4090 C CA . VAL A 1 519 ? -17.172 -2.352 -7.926 1 97.12 519 VAL A CA 1
ATOM 4091 C C . VAL A 1 519 ? -17.922 -3.682 -8 1 97.12 519 VAL A C 1
ATOM 4093 O O . VAL A 1 519 ? -18.812 -3.947 -7.191 1 97.12 519 VAL A O 1
ATOM 4096 N N . LEU A 1 520 ? -17.547 -4.48 -8.992 1 96.19 520 LEU A N 1
ATOM 4097 C CA . LEU A 1 520 ? -18.188 -5.785 -9.141 1 96.19 520 LEU A CA 1
ATOM 4098 C C . LEU A 1 520 ? -18 -6.629 -7.883 1 96.19 520 LEU A C 1
ATOM 4100 O O . LEU A 1 520 ? -18.953 -7.242 -7.395 1 96.19 520 LEU A O 1
ATOM 4104 N N . ASP A 1 521 ? -16.812 -6.691 -7.418 1 94.81 521 ASP A N 1
ATOM 4105 C CA . ASP A 1 521 ? -16.5 -7.441 -6.203 1 94.81 521 ASP A CA 1
ATOM 4106 C C . ASP A 1 521 ? -17.328 -6.957 -5.027 1 94.81 521 ASP A C 1
ATOM 4108 O O . ASP A 1 521 ? -17.906 -7.766 -4.289 1 94.81 521 ASP A O 1
ATOM 4112 N N . HIS A 1 522 ? -17.438 -5.684 -4.895 1 95.25 522 HIS A N 1
ATOM 4113 C CA . HIS A 1 522 ? -18.203 -5.098 -3.799 1 95.25 522 HIS A CA 1
ATOM 4114 C C . HIS A 1 522 ? -19.703 -5.395 -3.949 1 95.25 522 HIS A C 1
ATOM 4116 O O . HIS A 1 522 ? -20.328 -5.918 -3.027 1 95.25 522 HIS A O 1
ATOM 4122 N N . ASN A 1 523 ? -20.266 -5.062 -5.09 1 95 523 ASN A N 1
ATOM 4123 C CA . ASN A 1 523 ? -21.703 -5.191 -5.32 1 95 523 ASN A CA 1
ATOM 4124 C C . ASN A 1 523 ? -22.156 -6.641 -5.215 1 95 523 ASN A C 1
ATOM 4126 O O . ASN A 1 523 ? -23.281 -6.914 -4.781 1 95 523 ASN A O 1
ATOM 4130 N N . MET A 1 524 ? -21.312 -7.543 -5.574 1 92.56 524 MET A N 1
ATOM 4131 C CA . MET A 1 524 ? -21.688 -8.953 -5.547 1 92.56 524 MET A CA 1
ATOM 4132 C C . MET A 1 524 ? -21.562 -9.523 -4.141 1 92.56 524 MET A C 1
ATOM 4134 O O . MET A 1 524 ? -22.062 -10.617 -3.859 1 92.56 524 MET A O 1
ATOM 4138 N N . ASN A 1 525 ? -20.938 -8.75 -3.217 1 89.81 525 ASN A N 1
ATOM 4139 C CA . ASN A 1 525 ? -20.672 -9.297 -1.889 1 89.81 525 ASN A CA 1
ATOM 4140 C C . ASN A 1 525 ? -21.203 -8.383 -0.791 1 89.81 525 ASN A C 1
ATOM 4142 O O . ASN A 1 525 ? -20.703 -8.398 0.335 1 89.81 525 ASN A O 1
ATOM 4146 N N . ILE A 1 526 ? -22.094 -7.477 -0.965 1 85.38 526 ILE A N 1
ATOM 4147 C CA . ILE A 1 526 ? -22.641 -6.535 0.003 1 85.38 526 ILE A CA 1
ATOM 4148 C C . ILE A 1 526 ? -23.469 -7.289 1.046 1 85.38 526 ILE A C 1
ATOM 4150 O O . ILE A 1 526 ? -23.422 -6.961 2.234 1 85.38 526 ILE A O 1
ATOM 4154 N N . ASN A 1 527 ? -24.297 -8.211 0.806 1 79.19 527 ASN A N 1
ATOM 4155 C CA . ASN A 1 527 ? -25.219 -8.852 1.734 1 79.19 527 ASN A CA 1
ATOM 4156 C C . ASN A 1 527 ? -24.703 -10.203 2.207 1 79.19 527 ASN A C 1
ATOM 4158 O O . ASN A 1 527 ? -25.438 -11.195 2.209 1 79.19 527 ASN A O 1
ATOM 4162 N N . ARG A 1 528 ? -23.406 -10.023 2.721 1 83.25 528 ARG A N 1
ATOM 4163 C CA . ARG A 1 528 ? -22.859 -11.266 3.256 1 83.25 528 ARG A CA 1
ATOM 4164 C C . ARG A 1 528 ? -23.391 -11.539 4.66 1 83.25 528 ARG A C 1
ATOM 4166 O O . ARG A 1 528 ? -23.516 -10.617 5.469 1 83.25 528 ARG A O 1
ATOM 4173 N N . LYS A 1 529 ? -23.75 -12.688 4.859 1 82.75 529 LYS A N 1
ATOM 4174 C CA . LYS A 1 529 ? -24.266 -13.078 6.172 1 82.75 529 LYS A CA 1
ATOM 4175 C C . LYS A 1 529 ? -23.125 -13.211 7.184 1 82.75 529 LYS A C 1
ATOM 4177 O O . LYS A 1 529 ? -21.984 -13.453 6.805 1 82.75 529 LYS A O 1
ATOM 4182 N N . GLN A 1 530 ? -23.516 -12.867 8.344 1 83.06 530 GLN A N 1
ATOM 4183 C CA . GLN A 1 530 ? -22.531 -13.055 9.406 1 83.06 530 GLN A CA 1
ATOM 4184 C C . GLN A 1 530 ? -22.141 -14.523 9.547 1 83.06 530 GLN A C 1
ATOM 4186 O O . GLN A 1 530 ? -23 -15.406 9.477 1 83.06 530 GLN A O 1
ATOM 4191 N N . ALA A 1 531 ? -20.875 -14.781 9.688 1 82 531 ALA A N 1
ATOM 4192 C CA . ALA A 1 531 ? -20.375 -16.141 9.836 1 82 531 ALA A CA 1
ATOM 4193 C C . ALA A 1 531 ? -20.797 -16.734 11.18 1 82 531 ALA A C 1
ATOM 4195 O O . ALA A 1 531 ? -20.922 -16 12.172 1 82 531 ALA A O 1
ATOM 4196 N N . VAL A 1 532 ? -21.094 -17.906 11.188 1 80.06 532 VAL A N 1
ATOM 4197 C CA . VAL A 1 532 ? -21.469 -18.609 12.406 1 80.06 532 VAL A CA 1
ATOM 4198 C C . VAL A 1 532 ? -20.453 -19.719 12.695 1 80.06 532 VAL A C 1
ATOM 4200 O O . VAL A 1 532 ? -19.734 -20.156 11.797 1 80.06 532 VAL A O 1
ATOM 4203 N N . VAL A 1 533 ? -20.312 -20 13.977 1 76.75 533 VAL A N 1
ATOM 4204 C CA . VAL A 1 533 ? -19.406 -21.078 14.383 1 76.75 533 VAL A CA 1
ATOM 4205 C C . VAL A 1 533 ? -19.906 -22.406 13.836 1 76.75 533 VAL A C 1
ATOM 4207 O O . VAL A 1 533 ? -21.031 -22.828 14.141 1 76.75 533 VAL A O 1
ATOM 4210 N N . LYS A 1 534 ? -19.172 -22.938 12.961 1 73.38 534 LYS A N 1
ATOM 4211 C CA . LYS A 1 534 ? -19.562 -24.188 12.328 1 73.38 534 LYS A CA 1
ATOM 4212 C C . LYS A 1 534 ? -19.062 -25.391 13.125 1 73.38 534 LYS A C 1
ATOM 4214 O O . LYS A 1 534 ? -19.703 -26.453 13.133 1 73.38 534 LYS A O 1
ATOM 4219 N N . ARG A 1 535 ? -17.938 -25.203 13.602 1 70.56 535 ARG A N 1
ATOM 4220 C CA . ARG A 1 535 ? -17.375 -26.266 14.422 1 70.56 535 ARG A CA 1
ATOM 4221 C C . ARG A 1 535 ? -17.031 -25.766 15.82 1 70.56 535 ARG A C 1
ATOM 4223 O O . ARG A 1 535 ? -16.375 -24.734 15.977 1 70.56 535 ARG A O 1
ATOM 4230 N N . ALA A 1 536 ? -17.688 -26.344 16.75 1 65.06 536 ALA A N 1
ATOM 4231 C CA . ALA A 1 536 ? -17.469 -25.953 18.141 1 65.06 536 ALA A CA 1
ATOM 4232 C C . ALA A 1 536 ? -16.078 -26.344 18.609 1 65.06 536 ALA A C 1
ATOM 4234 O O . ALA A 1 536 ? -15.68 -27.516 18.484 1 65.06 536 ALA A O 1
ATOM 4235 N N . THR A 1 537 ? -15.266 -25.469 18.547 1 60.47 537 THR A N 1
ATOM 4236 C CA . THR A 1 537 ? -14.008 -25.781 19.219 1 60.47 537 THR A CA 1
ATOM 4237 C C . THR A 1 537 ? -13.953 -25.125 20.594 1 60.47 537 THR A C 1
ATOM 4239 O O . THR A 1 537 ? -14.875 -24.406 20.984 1 60.47 537 THR A O 1
ATOM 4242 N N . LYS A 1 538 ? -12.898 -25.484 21.438 1 57.75 538 LYS A N 1
ATOM 4243 C CA . LYS A 1 538 ? -12.734 -24.969 22.797 1 57.75 538 LYS A CA 1
ATOM 4244 C C . LYS A 1 538 ? -12.695 -23.438 22.781 1 57.75 538 LYS A C 1
ATOM 4246 O O . LYS A 1 538 ? -13.156 -22.797 23.734 1 57.75 538 LYS A O 1
ATOM 4251 N N . SER A 1 539 ? -12.164 -22.984 21.641 1 58.47 539 SER A N 1
ATOM 4252 C CA . SER A 1 539 ? -11.945 -21.531 21.578 1 58.47 539 SER A CA 1
ATOM 4253 C C . SER A 1 539 ? -13.102 -20.828 20.875 1 58.47 539 SER A C 1
ATOM 4255 O O . SER A 1 539 ? -13.195 -19.609 20.906 1 58.47 539 SER A O 1
ATOM 4257 N N . THR A 1 540 ? -13.812 -21.766 20.234 1 62.31 540 THR A N 1
ATOM 4258 C CA . THR A 1 540 ? -14.922 -21.156 19.5 1 62.31 540 THR A CA 1
ATOM 4259 C C . THR A 1 540 ? -16.234 -21.375 20.234 1 62.31 540 THR A C 1
ATOM 4261 O O . THR A 1 540 ? -16.359 -22.297 21.047 1 62.31 540 THR A O 1
ATOM 4264 N N . GLY A 1 541 ? -17.156 -20.562 20.438 1 60.56 541 GLY A N 1
ATOM 4265 C CA . GLY A 1 541 ? -18.469 -20.688 21.047 1 60.56 541 GLY A CA 1
ATOM 4266 C C . GLY A 1 541 ? -19.281 -21.828 20.469 1 60.56 541 GLY A C 1
ATOM 4267 O O . GLY A 1 541 ? -18.75 -22.672 19.734 1 60.56 541 GLY A O 1
ATOM 4268 N N . ALA A 1 542 ? -20.438 -22.016 20.969 1 68.56 542 ALA A N 1
ATOM 4269 C CA . ALA A 1 542 ? -21.375 -23.062 20.516 1 68.56 542 ALA A CA 1
ATOM 4270 C C . ALA A 1 542 ? -21.672 -22.906 19.031 1 68.56 542 ALA A C 1
ATOM 4272 O O . ALA A 1 542 ? -21.562 -21.828 18.469 1 68.56 542 ALA A O 1
ATOM 4273 N N . ILE A 1 543 ? -21.859 -23.984 18.375 1 77 543 ILE A N 1
ATOM 4274 C CA . ILE A 1 543 ? -22.234 -24.016 16.969 1 77 543 ILE A CA 1
ATOM 4275 C C . ILE A 1 543 ? -23.422 -23.109 16.719 1 77 543 ILE A C 1
ATOM 4277 O O . ILE A 1 543 ? -24.375 -23.094 17.5 1 77 543 ILE A O 1
ATOM 4281 N N . GLY A 1 544 ? -23.359 -22.25 15.742 1 75.44 544 GLY A N 1
ATOM 4282 C CA . GLY A 1 544 ? -24.469 -21.375 15.367 1 75.44 544 GLY A CA 1
ATOM 4283 C C . GLY A 1 544 ? -24.328 -19.969 15.898 1 75.44 544 GLY A C 1
ATOM 4284 O O . GLY A 1 544 ? -25.094 -19.078 15.516 1 75.44 544 GLY A O 1
ATOM 4285 N N . ILE A 1 545 ? -23.438 -19.844 16.766 1 75.25 545 ILE A N 1
ATOM 4286 C CA . ILE A 1 545 ? -23.25 -18.516 17.359 1 75.25 545 ILE A CA 1
ATOM 4287 C C . ILE A 1 545 ? -22.516 -17.625 16.375 1 75.25 545 ILE A C 1
ATOM 4289 O O . ILE A 1 545 ? -21.562 -18.047 15.719 1 75.25 545 ILE A O 1
ATOM 4293 N N . PRO A 1 546 ? -23.172 -16.438 16.234 1 78.88 546 PRO A N 1
ATOM 4294 C CA . PRO A 1 546 ? -22.5 -15.5 15.336 1 78.88 546 PRO A CA 1
ATOM 4295 C C . PRO A 1 546 ? -21.062 -15.211 15.758 1 78.88 546 PRO A C 1
ATOM 4297 O O . PRO A 1 546 ? -20.766 -15.125 16.953 1 78.88 546 PRO A O 1
ATOM 4300 N N . ARG A 1 547 ? -20.203 -15.18 14.797 1 77.31 547 ARG A N 1
ATOM 4301 C CA . ARG A 1 547 ? -18.781 -14.969 15.039 1 77.31 547 ARG A CA 1
ATOM 4302 C C . ARG A 1 547 ? -18.453 -13.484 15.109 1 77.31 547 ARG A C 1
ATOM 4304 O O . ARG A 1 547 ? -18.969 -12.688 14.312 1 77.31 547 ARG A O 1
ATOM 4311 N N . PHE A 1 548 ? -17.688 -13.086 16.047 1 70.56 548 PHE A N 1
ATOM 4312 C CA . PHE A 1 548 ? -17.203 -11.711 16.188 1 70.56 548 PHE A CA 1
ATOM 4313 C C . PHE A 1 548 ? -15.688 -11.68 16.281 1 70.56 548 PHE A C 1
ATOM 4315 O O . PHE A 1 548 ? -15.055 -12.664 16.672 1 70.56 548 PHE A O 1
ATOM 4322 N N . THR A 1 549 ? -15.141 -10.672 15.609 1 66.12 549 THR A N 1
ATOM 4323 C CA . THR A 1 549 ? -13.703 -10.461 15.742 1 66.12 549 THR A CA 1
ATOM 4324 C C . THR A 1 549 ? -13.414 -9.141 16.453 1 66.12 549 THR A C 1
ATOM 4326 O O . THR A 1 549 ? -14.18 -8.18 16.328 1 66.12 549 THR A O 1
ATOM 4329 N N . MET A 1 550 ? -12.5 -9.102 17.312 1 58.09 550 MET A N 1
ATOM 4330 C CA . MET A 1 550 ? -12.133 -7.875 18.016 1 58.09 550 MET A CA 1
ATOM 4331 C C . MET A 1 550 ? -11.133 -7.062 17.203 1 58.09 550 MET A C 1
ATOM 4333 O O . MET A 1 550 ? -10.125 -7.594 16.734 1 58.09 550 MET A O 1
ATOM 4337 N N . THR A 1 551 ? -11.672 -5.879 16.781 1 56.84 551 THR A N 1
ATOM 4338 C CA . THR A 1 551 ? -10.781 -4.992 16.047 1 56.84 551 THR A CA 1
ATOM 4339 C C . THR A 1 551 ? -10.562 -3.689 16.812 1 56.84 551 THR A C 1
ATOM 4341 O O . THR A 1 551 ? -11.461 -3.211 17.5 1 56.84 551 THR A O 1
ATOM 4344 N N . TYR A 1 552 ? -9.383 -3.203 16.781 1 44.66 552 TYR A N 1
ATOM 4345 C CA . TYR A 1 552 ? -9.094 -1.937 17.453 1 44.66 552 TYR A CA 1
ATOM 4346 C C . TYR A 1 552 ? -9.492 -0.758 16.562 1 44.66 552 TYR A C 1
ATOM 4348 O O . TYR A 1 552 ? -9.031 -0.637 15.43 1 44.66 552 TYR A O 1
ATOM 4356 N N . SER A 1 553 ? -10.578 -0.032 16.969 1 51.91 553 SER A N 1
ATOM 4357 C CA . SER A 1 553 ? -11.031 1.169 16.266 1 51.91 553 SER A CA 1
ATOM 4358 C C . SER A 1 553 ? -10.094 2.344 16.531 1 51.91 553 SER A C 1
ATOM 4360 O O . SER A 1 553 ? -9.969 2.805 17.672 1 51.91 553 SER A O 1
ATOM 4362 N N . LYS A 1 554 ? -9.406 2.725 15.453 1 48.78 554 LYS A N 1
ATOM 4363 C CA . LYS A 1 554 ? -8.523 3.879 15.539 1 48.78 554 LYS A CA 1
ATOM 4364 C C . LYS A 1 554 ? -9.266 5.105 16.062 1 48.78 554 LYS A C 1
ATOM 4366 O O . LYS A 1 554 ? -8.734 5.863 16.875 1 48.78 554 LYS A O 1
ATOM 4371 N N . ALA A 1 555 ? -10.469 5.191 15.516 1 46.09 555 ALA A N 1
ATOM 4372 C CA . ALA A 1 555 ? -11.305 6.348 15.812 1 46.09 555 ALA A CA 1
ATOM 4373 C C . ALA A 1 555 ? -11.703 6.375 17.297 1 46.09 555 ALA A C 1
ATOM 4375 O O . ALA A 1 555 ? -11.672 7.434 17.922 1 46.09 555 ALA A O 1
ATOM 4376 N N . GLN A 1 556 ? -11.93 5.227 17.766 1 47.94 556 GLN A N 1
ATOM 4377 C CA . GLN A 1 556 ? -12.492 5.156 19.109 1 47.94 556 GLN A CA 1
ATOM 4378 C C . GLN A 1 556 ? -11.43 4.766 20.125 1 47.94 556 GLN A C 1
ATOM 4380 O O . GLN A 1 556 ? -11.672 4.816 21.344 1 47.94 556 GLN A O 1
ATOM 4385 N N . ARG A 1 557 ? -10.258 4.531 19.547 1 44.78 557 ARG A N 1
ATOM 4386 C CA . ARG A 1 557 ? -9.133 4.102 20.375 1 44.78 557 ARG A CA 1
ATOM 4387 C C . ARG A 1 557 ? -9.555 2.988 21.328 1 44.78 557 ARG A C 1
ATOM 4389 O O . ARG A 1 557 ? -9.211 3.016 22.516 1 44.78 557 ARG A O 1
ATOM 4396 N N . LYS A 1 558 ? -10.555 2.266 20.984 1 50.78 558 LYS A N 1
ATOM 4397 C CA . LYS A 1 558 ? -11.062 1.138 21.75 1 50.78 558 LYS A CA 1
ATOM 4398 C C . LYS A 1 558 ? -11.266 -0.089 20.875 1 50.78 558 LYS A C 1
ATOM 4400 O O . LYS A 1 558 ? -11.344 0.028 19.641 1 50.78 558 LYS A O 1
ATOM 4405 N N . TRP A 1 559 ? -11.125 -1.336 21.484 1 46.47 559 TRP A N 1
ATOM 4406 C CA . TRP A 1 559 ? -11.438 -2.574 20.781 1 46.47 559 TRP A CA 1
ATOM 4407 C C . TRP A 1 559 ? -12.938 -2.703 20.547 1 46.47 559 TRP A C 1
ATOM 4409 O O . TRP A 1 559 ? -13.734 -2.445 21.453 1 46.47 559 TRP A O 1
ATOM 4419 N N . VAL A 1 560 ? -13.289 -2.811 19.469 1 60 560 VAL A N 1
ATOM 4420 C CA . VAL A 1 560 ? -14.695 -2.951 19.094 1 60 560 VAL A CA 1
ATOM 4421 C C . VAL A 1 560 ? -14.93 -4.32 18.469 1 60 560 VAL A C 1
ATOM 4423 O O . VAL A 1 560 ? -14.07 -4.828 17.734 1 60 560 VAL A O 1
ATOM 4426 N N . ALA A 1 561 ? -15.93 -5.062 18.969 1 62.31 561 ALA A N 1
ATOM 4427 C CA . ALA A 1 561 ? -16.344 -6.312 18.344 1 62.31 561 ALA A CA 1
ATOM 4428 C C . ALA A 1 561 ? -16.984 -6.051 16.984 1 62.31 561 ALA A C 1
ATOM 4430 O O . ALA A 1 561 ? -17.922 -5.262 16.859 1 62.31 561 ALA A O 1
ATOM 4431 N N . LYS A 1 562 ? -16.281 -6.641 16.094 1 67.31 562 LYS A N 1
ATOM 4432 C CA . LYS A 1 562 ? -16.844 -6.512 14.75 1 67.31 562 LYS A CA 1
ATOM 4433 C C . LYS A 1 562 ? -17.406 -7.844 14.266 1 67.31 562 LYS A C 1
ATOM 4435 O O . LYS A 1 562 ? -16.859 -8.906 14.57 1 67.31 562 LYS A O 1
ATOM 4440 N N . LYS A 1 563 ? -18.469 -7.793 13.641 1 72.31 563 LYS A N 1
ATOM 4441 C CA . LYS A 1 563 ? -19.078 -8.977 13.031 1 72.31 563 LYS A CA 1
ATOM 4442 C C . LYS A 1 563 ? -18.156 -9.578 11.977 1 72.31 563 LYS A C 1
ATOM 4444 O O . LYS A 1 563 ? -17.5 -8.852 11.219 1 72.31 563 LYS A O 1
ATOM 4449 N N . VAL A 1 564 ? -18.016 -10.898 12.086 1 76.31 564 VAL A N 1
ATOM 4450 C CA . VAL A 1 564 ? -17.297 -11.617 11.039 1 76.31 564 VAL A CA 1
ATOM 4451 C C . VAL A 1 564 ? -18.281 -12.133 10 1 76.31 564 VAL A C 1
ATOM 4453 O O . VAL A 1 564 ? -19.266 -12.789 10.336 1 76.31 564 VAL A O 1
ATOM 4456 N N . TYR A 1 565 ? -18 -11.766 8.812 1 77.69 565 TYR A N 1
ATOM 4457 C CA . TYR A 1 565 ? -18.906 -12.164 7.738 1 77.69 565 TYR A CA 1
ATOM 4458 C C . TYR A 1 565 ? -18.391 -13.406 7.023 1 77.69 565 TYR A C 1
ATOM 4460 O O . TYR A 1 565 ? -17.203 -13.734 7.117 1 77.69 565 TYR A O 1
ATOM 4468 N N . GLU A 1 566 ? -19.297 -14.07 6.418 1 81.19 566 GLU A N 1
ATOM 4469 C CA . GLU A 1 566 ? -18.938 -15.211 5.578 1 81.19 566 GLU A CA 1
ATOM 4470 C C . GLU A 1 566 ? -17.984 -14.789 4.465 1 81.19 566 GLU A C 1
ATOM 4472 O O . GLU A 1 566 ? -17.922 -13.609 4.098 1 81.19 566 GLU A O 1
ATOM 4477 N N . ALA A 1 567 ? -17.266 -15.82 4.023 1 79.38 567 ALA A N 1
ATOM 4478 C CA . ALA A 1 567 ? -16.297 -15.547 2.973 1 79.38 567 ALA A CA 1
ATOM 4479 C C . ALA A 1 567 ? -16.984 -15.031 1.71 1 79.38 567 ALA A C 1
ATOM 4481 O O . ALA A 1 567 ? -18.125 -15.375 1.435 1 79.38 567 ALA A O 1
ATOM 4482 N N . LYS A 1 568 ? -16.328 -14.141 1.082 1 85.06 568 LYS A N 1
ATOM 4483 C CA . LYS A 1 568 ? -16.828 -13.609 -0.182 1 85.06 568 LYS A CA 1
ATOM 4484 C C . LYS A 1 568 ? -17.016 -14.727 -1.208 1 85.06 568 LYS A C 1
ATOM 4486 O O . LYS A 1 568 ? -16.281 -15.719 -1.197 1 85.06 568 LYS A O 1
ATOM 4491 N N . SER A 1 569 ? -17.984 -14.531 -1.952 1 83.25 569 SER A N 1
ATOM 4492 C CA . SER A 1 569 ? -18.203 -15.438 -3.074 1 83.25 569 SER A CA 1
ATOM 4493 C C . SER A 1 569 ? -17.625 -14.867 -4.367 1 83.25 569 SER A C 1
ATOM 4495 O O . SER A 1 569 ? -17.781 -13.68 -4.645 1 83.25 569 SER A O 1
ATOM 4497 N N . TYR A 1 570 ? -16.906 -15.688 -5.102 1 85.19 570 TYR A N 1
ATOM 4498 C CA . TYR A 1 570 ? -16.328 -15.234 -6.359 1 85.19 570 TYR A CA 1
ATOM 4499 C C . TYR A 1 570 ? -16.812 -16.078 -7.523 1 85.19 570 TYR A C 1
ATOM 4501 O O . TYR A 1 570 ? -16.125 -16.234 -8.531 1 85.19 570 TYR A O 1
ATOM 4509 N N . ASP A 1 571 ? -17.938 -16.5 -7.414 1 80.25 571 ASP A N 1
ATOM 4510 C CA . ASP A 1 571 ? -18.516 -17.328 -8.469 1 80.25 571 ASP A CA 1
ATOM 4511 C C . ASP A 1 571 ? -18.719 -16.516 -9.75 1 80.25 571 ASP A C 1
ATOM 4513 O O . ASP A 1 571 ? -18.672 -17.062 -10.852 1 80.25 571 ASP A O 1
ATOM 4517 N N . TYR A 1 572 ? -18.828 -15.289 -9.562 1 81.19 572 TYR A N 1
ATOM 4518 C CA . TYR A 1 572 ? -19.078 -14.414 -10.703 1 81.19 572 TYR A CA 1
ATOM 4519 C C . TYR A 1 572 ? -17.812 -14.258 -11.547 1 81.19 572 TYR A C 1
ATOM 4521 O O . TYR A 1 572 ? -17.891 -13.906 -12.727 1 81.19 572 TYR A O 1
ATOM 4529 N N . VAL A 1 573 ? -16.688 -14.492 -10.984 1 86.06 573 VAL A N 1
ATOM 4530 C CA . VAL A 1 573 ? -15.414 -14.32 -11.672 1 86.06 573 VAL A CA 1
ATOM 4531 C C . VAL A 1 573 ? -15.266 -15.391 -12.75 1 86.06 573 VAL A C 1
ATOM 4533 O O . VAL A 1 573 ? -14.727 -15.117 -13.828 1 86.06 573 VAL A O 1
ATOM 4536 N N . LYS A 1 574 ? -15.828 -16.594 -12.539 1 75.94 574 LYS A N 1
ATOM 4537 C CA . LYS A 1 574 ? -15.727 -17.703 -13.484 1 75.94 574 LYS A CA 1
ATOM 4538 C C . LYS A 1 574 ? -16.625 -17.469 -14.703 1 75.94 574 LYS A C 1
ATOM 4540 O O . LYS A 1 574 ? -16.359 -17.984 -15.781 1 75.94 574 LYS A O 1
ATOM 4545 N N . LYS A 1 575 ? -17.656 -16.594 -14.469 1 69.38 575 LYS A N 1
ATOM 4546 C CA . LYS A 1 575 ? -18.609 -16.344 -15.539 1 69.38 575 LYS A CA 1
ATOM 4547 C C . LYS A 1 575 ? -18.109 -15.25 -16.484 1 69.38 575 LYS A C 1
ATOM 4549 O O . LYS A 1 575 ? -18.359 -15.297 -17.688 1 69.38 575 LYS A O 1
ATOM 4554 N N . MET B 1 1 ? 41.344 2.92 -4.031 1 18.47 1 MET B N 1
ATOM 4555 C CA . MET B 1 1 ? 40.406 3.568 -3.102 1 18.47 1 MET B CA 1
ATOM 4556 C C . MET B 1 1 ? 39.281 4.277 -3.85 1 18.47 1 MET B C 1
ATOM 4558 O O . MET B 1 1 ? 39.469 5.383 -4.359 1 18.47 1 MET B O 1
ATOM 4562 N N . ALA B 1 2 ? 38.562 3.557 -4.68 1 18.7 2 ALA B N 1
ATOM 4563 C CA . ALA B 1 2 ? 37.75 3.973 -5.812 1 18.7 2 ALA B CA 1
ATOM 4564 C C . ALA B 1 2 ? 36.594 4.891 -5.359 1 18.7 2 ALA B C 1
ATOM 4566 O O . ALA B 1 2 ? 36 4.664 -4.312 1 18.7 2 ALA B O 1
ATOM 4567 N N . ASP B 1 3 ? 36.719 6.23 -5.656 1 19.56 3 ASP B N 1
ATOM 4568 C CA . ASP B 1 3 ? 36 7.488 -5.477 1 19.56 3 ASP B CA 1
ATOM 4569 C C . ASP B 1 3 ? 34.531 7.359 -5.938 1 19.56 3 ASP B C 1
ATOM 4571 O O . ASP B 1 3 ? 34.25 7.461 -7.133 1 19.56 3 ASP B O 1
ATOM 4575 N N . PHE B 1 4 ? 33.906 6.328 -5.578 1 20.86 4 PHE B N 1
ATOM 4576 C CA . PHE B 1 4 ? 32.531 6.039 -5.938 1 20.86 4 PHE B CA 1
ATOM 4577 C C . PHE B 1 4 ? 31.609 7.172 -5.508 1 20.86 4 PHE B C 1
ATOM 4579 O O . PHE B 1 4 ? 30.875 7.043 -4.527 1 20.86 4 PHE B O 1
ATOM 4586 N N . SER B 1 5 ? 32.125 8.469 -5.547 1 22.47 5 SER B N 1
ATOM 4587 C CA . SER B 1 5 ? 31.312 9.664 -5.305 1 22.47 5 SER B CA 1
ATOM 4588 C C . SER B 1 5 ? 30.078 9.695 -6.207 1 22.47 5 SER B C 1
ATOM 4590 O O . SER B 1 5 ? 30.188 9.984 -7.398 1 22.47 5 SER B O 1
ATOM 4592 N N . GLU B 1 6 ? 29.391 8.641 -6.254 1 24.45 6 GLU B N 1
ATOM 4593 C CA . GLU B 1 6 ? 28.188 8.75 -7.07 1 24.45 6 GLU B CA 1
ATOM 4594 C C . GLU B 1 6 ? 27.469 10.078 -6.816 1 24.45 6 GLU B C 1
ATOM 4596 O O . GLU B 1 6 ? 27.094 10.375 -5.68 1 24.45 6 GLU B O 1
ATOM 4601 N N . GLU B 1 7 ? 27.75 11.109 -7.562 1 24.69 7 GLU B N 1
ATOM 4602 C CA . GLU B 1 7 ? 27.359 12.508 -7.641 1 24.69 7 GLU B CA 1
ATOM 4603 C C . GLU B 1 7 ? 25.844 12.648 -7.656 1 24.69 7 GLU B C 1
ATOM 4605 O O . GLU B 1 7 ? 25.172 12.18 -8.586 1 24.69 7 GLU B O 1
ATOM 4610 N N . VAL B 1 8 ? 25.172 12.242 -6.66 1 28.75 8 VAL B N 1
ATOM 4611 C CA . VAL B 1 8 ? 23.844 12.844 -6.582 1 28.75 8 VAL B CA 1
ATOM 4612 C C . VAL B 1 8 ? 23.891 14.25 -7.164 1 28.75 8 VAL B C 1
ATOM 4614 O O . VAL B 1 8 ? 24.625 15.117 -6.672 1 28.75 8 VAL B O 1
ATOM 4617 N N . GLU B 1 9 ? 23.812 14.297 -8.461 1 28.88 9 GLU B N 1
ATOM 4618 C CA . GLU B 1 9 ? 23.891 15.578 -9.148 1 28.88 9 GLU B CA 1
ATOM 4619 C C . GLU B 1 9 ? 23.078 16.641 -8.422 1 28.88 9 GLU B C 1
ATOM 4621 O O . GLU B 1 9 ? 21.859 16.516 -8.281 1 28.88 9 GLU B O 1
ATOM 4626 N N . GLY B 1 10 ? 23.531 17.188 -7.254 1 29.7 10 GLY B N 1
ATOM 4627 C CA . GLY B 1 10 ? 23.047 18.453 -6.742 1 29.7 10 GLY B CA 1
ATOM 4628 C C . GLY B 1 10 ? 22.609 19.406 -7.836 1 29.7 10 GLY B C 1
ATOM 4629 O O . GLY B 1 10 ? 22.953 19.219 -9.008 1 29.7 10 GLY B O 1
ATOM 4630 N N . PRO B 1 11 ? 21.359 20 -7.668 1 30.23 11 PRO B N 1
ATOM 4631 C CA . PRO B 1 11 ? 21.062 20.953 -8.742 1 30.23 11 PRO B CA 1
ATOM 4632 C C . PRO B 1 11 ? 22.312 21.641 -9.289 1 30.23 11 PRO B C 1
ATOM 4634 O O . PRO B 1 11 ? 23.312 21.766 -8.578 1 30.23 11 PRO B O 1
ATOM 4637 N N . LEU B 1 12 ? 22.547 21.5 -10.562 1 30.08 12 LEU B N 1
ATOM 4638 C CA . LEU B 1 12 ? 23.594 22.266 -11.242 1 30.08 12 LEU B CA 1
ATOM 4639 C C . LEU B 1 12 ? 23.75 23.641 -10.617 1 30.08 12 LEU B C 1
ATOM 4641 O O . LEU B 1 12 ? 22.906 24.078 -9.836 1 30.08 12 LEU B O 1
ATOM 4645 N N . GLY B 1 13 ? 24.531 24.625 -11.336 1 29.56 13 GLY B N 1
ATOM 4646 C CA . GLY B 1 13 ? 24.938 25.984 -11.031 1 29.56 13 GLY B CA 1
ATOM 4647 C C . GLY B 1 13 ? 23.812 26.859 -10.523 1 29.56 13 GLY B C 1
ATOM 4648 O O . GLY B 1 13 ? 22.672 26.406 -10.438 1 29.56 13 GLY B O 1
ATOM 4649 N N . TYR B 1 14 ? 24.172 28.188 -10.164 1 33.53 14 TYR B N 1
ATOM 4650 C CA . TYR B 1 14 ? 23.453 29.328 -9.641 1 33.53 14 TYR B CA 1
ATOM 4651 C C . TYR B 1 14 ? 22.172 29.594 -10.445 1 33.53 14 TYR B C 1
ATOM 4653 O O . TYR B 1 14 ? 21.484 30.578 -10.219 1 33.53 14 TYR B O 1
ATOM 4661 N N . ASP B 1 15 ? 21.953 28.922 -11.531 1 34.47 15 ASP B N 1
ATOM 4662 C CA . ASP B 1 15 ? 20.906 29.469 -12.398 1 34.47 15 ASP B CA 1
ATOM 4663 C C . ASP B 1 15 ? 19.531 29.156 -11.844 1 34.47 15 ASP B C 1
ATOM 4665 O O . ASP B 1 15 ? 18.797 28.328 -12.406 1 34.47 15 ASP B O 1
ATOM 4669 N N . PHE B 1 16 ? 19.375 29.359 -10.633 1 39.25 16 PHE B N 1
ATOM 4670 C CA . PHE B 1 16 ? 18.141 28.844 -10.047 1 39.25 16 PHE B CA 1
ATOM 4671 C C . PHE B 1 16 ? 17.047 29.906 -10.078 1 39.25 16 PHE B C 1
ATOM 4673 O O . PHE B 1 16 ? 16.062 29.812 -9.352 1 39.25 16 PHE B O 1
ATOM 4680 N N . GLU B 1 17 ? 17.359 31.031 -10.875 1 39.78 17 GLU B N 1
ATOM 4681 C CA . GLU B 1 17 ? 16.438 32.125 -10.68 1 39.78 17 GLU B CA 1
ATOM 4682 C C . GLU B 1 17 ? 15.172 31.953 -11.508 1 39.78 17 GLU B C 1
ATOM 4684 O O . GLU B 1 17 ? 15.227 31.469 -12.633 1 39.78 17 GLU B O 1
ATOM 4689 N N . PRO B 1 18 ? 14.094 32.062 -10.867 1 37.09 18 PRO B N 1
ATOM 4690 C CA . PRO B 1 18 ? 12.859 32 -11.648 1 37.09 18 PRO B CA 1
ATOM 4691 C C . PRO B 1 18 ? 12.836 33 -12.797 1 37.09 18 PRO B C 1
ATOM 4693 O O . PRO B 1 18 ? 13.344 34.125 -12.656 1 37.09 18 PRO B O 1
ATOM 4696 N N . THR B 1 19 ? 12.914 32.562 -14.055 1 35.72 19 THR B N 1
ATOM 4697 C CA . THR B 1 19 ? 12.797 33.438 -15.211 1 35.72 19 THR B CA 1
ATOM 4698 C C . THR B 1 19 ? 11.336 33.719 -15.531 1 35.72 19 THR B C 1
ATOM 4700 O O . THR B 1 19 ? 10.492 32.812 -15.453 1 35.72 19 THR B O 1
ATOM 4703 N N . MET B 1 20 ? 10.836 34.844 -15.312 1 32.97 20 MET B N 1
ATOM 4704 C CA . MET B 1 20 ? 9.523 35.281 -15.781 1 32.97 20 MET B CA 1
ATOM 4705 C C . MET B 1 20 ? 9.438 35.188 -17.297 1 32.97 20 MET B C 1
ATOM 4707 O O . MET B 1 20 ? 10.43 35.469 -18 1 32.97 20 MET B O 1
ATOM 4711 N N . SER B 1 21 ? 8.625 34.469 -17.75 1 34.28 21 SER B N 1
ATOM 4712 C CA . SER B 1 21 ? 8.453 34.594 -19.203 1 34.28 21 SER B CA 1
ATOM 4713 C C . SER B 1 21 ? 8.242 36.062 -19.594 1 34.28 21 SER B C 1
ATOM 4715 O O . SER B 1 21 ? 7.84 36.875 -18.766 1 34.28 21 SER B O 1
ATOM 4717 N N . GLU B 1 22 ? 8.688 36.469 -20.734 1 34.09 22 GLU B N 1
ATOM 4718 C CA . GLU B 1 22 ? 8.469 37.812 -21.297 1 34.09 22 GLU B CA 1
ATOM 4719 C C . GLU B 1 22 ? 7 38.219 -21.188 1 34.09 22 GLU B C 1
ATOM 4721 O O . GLU B 1 22 ? 6.691 39.344 -20.875 1 34.09 22 GLU B O 1
ATOM 4726 N N . GLU B 1 23 ? 6.086 37.344 -21.484 1 35.12 23 GLU B N 1
ATOM 4727 C CA . GLU B 1 23 ? 4.66 37.656 -21.5 1 35.12 23 GLU B CA 1
ATOM 4728 C C . GLU B 1 23 ? 4.137 37.875 -20.078 1 35.12 23 GLU B C 1
ATOM 4730 O O . GLU B 1 23 ? 3.371 38.812 -19.844 1 35.12 23 GLU B O 1
ATOM 4735 N N . GLN B 1 24 ? 4.543 37.219 -19.156 1 33.22 24 GLN B N 1
ATOM 4736 C CA . GLN B 1 24 ? 4.105 37.438 -17.781 1 33.22 24 GLN B CA 1
ATOM 4737 C C . GLN B 1 24 ? 4.711 38.719 -17.203 1 33.22 24 GLN B C 1
ATOM 4739 O O . GLN B 1 24 ? 4.055 39.406 -16.438 1 33.22 24 GLN B O 1
ATOM 4744 N N . TYR B 1 25 ? 5.918 39.094 -17.594 1 31.73 25 TYR B N 1
ATOM 4745 C CA . TYR B 1 25 ? 6.527 40.375 -17.25 1 31.73 25 TYR B CA 1
ATOM 4746 C C . TYR B 1 25 ? 5.711 41.531 -17.812 1 31.73 25 TYR B C 1
ATOM 4748 O O . TYR B 1 25 ? 5.465 42.5 -17.109 1 31.73 25 TYR B O 1
ATOM 4756 N N . GLN B 1 26 ? 5.281 41.375 -19.016 1 33.47 26 GLN B N 1
ATOM 4757 C CA . GLN B 1 26 ? 4.473 42.438 -19.609 1 33.47 26 GLN B CA 1
ATOM 4758 C C . GLN B 1 26 ? 3.121 42.562 -18.922 1 33.47 26 GLN B C 1
ATOM 4760 O O . GLN B 1 26 ? 2.619 43.656 -18.719 1 33.47 26 GLN B O 1
ATOM 4765 N N . MET B 1 27 ? 2.533 41.5 -18.578 1 31.5 27 MET B N 1
ATOM 4766 C CA . MET B 1 27 ? 1.219 41.594 -17.938 1 31.5 27 MET B CA 1
ATOM 4767 C C . MET B 1 27 ? 1.324 42.125 -16.531 1 31.5 27 MET B C 1
ATOM 4769 O O . MET B 1 27 ? 0.481 42.938 -16.094 1 31.5 27 MET B O 1
ATOM 4773 N N . MET B 1 28 ? 2.289 41.719 -15.766 1 30.8 28 MET B N 1
ATOM 4774 C CA . MET B 1 28 ? 2.426 42.312 -14.438 1 30.8 28 MET B CA 1
ATOM 4775 C C . MET B 1 28 ? 2.836 43.781 -14.523 1 30.8 28 MET B C 1
ATOM 4777 O O . MET B 1 28 ? 2.41 44.594 -13.711 1 30.8 28 MET B O 1
ATOM 4781 N N . ALA B 1 29 ? 3.705 44.094 -15.43 1 28.83 29 ALA B N 1
ATOM 4782 C CA . ALA B 1 29 ? 3.986 45.531 -15.602 1 28.83 29 ALA B CA 1
ATOM 4783 C C . ALA B 1 29 ? 2.713 46.312 -15.93 1 28.83 29 ALA B C 1
ATOM 4785 O O . ALA B 1 29 ? 2.531 47.438 -15.469 1 28.83 29 ALA B O 1
ATOM 4786 N N . ALA B 1 30 ? 1.873 45.719 -16.766 1 29.19 30 ALA B N 1
ATOM 4787 C CA . ALA B 1 30 ? 0.655 46.438 -17.109 1 29.19 30 ALA B CA 1
ATOM 4788 C C . ALA B 1 30 ? -0.329 46.469 -15.945 1 29.19 30 ALA B C 1
ATOM 4790 O O . ALA B 1 30 ? -1.035 47.469 -15.734 1 29.19 30 ALA B O 1
ATOM 4791 N N . SER B 1 31 ? -0.425 45.312 -15.234 1 28.22 31 SER B N 1
ATOM 4792 C CA . SER B 1 31 ? -1.464 45.281 -14.211 1 28.22 31 SER B CA 1
ATOM 4793 C C . SER B 1 31 ? -1.064 46.125 -13 1 28.22 31 SER B C 1
ATOM 4795 O O . SER B 1 31 ? -1.884 46.375 -12.109 1 28.22 31 SER B O 1
ATOM 4797 N N . LYS B 1 32 ? 0.218 46.406 -12.719 1 29.08 32 LYS B N 1
ATOM 4798 C CA . LYS B 1 32 ? 0.435 47.375 -11.641 1 29.08 32 LYS B CA 1
ATOM 4799 C C . LYS B 1 32 ? -0.367 48.656 -11.883 1 29.08 32 LYS B C 1
ATOM 4801 O O . LYS B 1 32 ? -0.493 49.469 -10.984 1 29.08 32 LYS B O 1
ATOM 4806 N N . ALA B 1 33 ? -0.504 49 -13.141 1 25.25 33 ALA B N 1
ATOM 4807 C CA . ALA B 1 33 ? -1.175 50.312 -13.227 1 25.25 33 ALA B CA 1
ATOM 4808 C C . ALA B 1 33 ? -2.594 50.219 -12.672 1 25.25 33 ALA B C 1
ATOM 4810 O O . ALA B 1 33 ? -3.084 51.188 -12.07 1 25.25 33 ALA B O 1
ATOM 4811 N N . THR B 1 34 ? -3.363 49.156 -13.125 1 24.19 34 THR B N 1
ATOM 4812 C CA . THR B 1 34 ? -4.793 49.344 -12.906 1 24.19 34 THR B CA 1
ATOM 4813 C C . THR B 1 34 ? -5.18 48.969 -11.484 1 24.19 34 THR B C 1
ATOM 4815 O O . THR B 1 34 ? -6.363 49 -11.133 1 24.19 34 THR B O 1
ATOM 4818 N N . GLU B 1 35 ? -4.312 48.344 -10.703 1 23.91 35 GLU B N 1
ATOM 4819 C CA . GLU B 1 35 ? -4.902 47.875 -9.461 1 23.91 35 GLU B CA 1
ATOM 4820 C C . GLU B 1 35 ? -5.246 49.031 -8.523 1 23.91 35 GLU B C 1
ATOM 4822 O O . GLU B 1 35 ? -5.309 48.844 -7.309 1 23.91 35 GLU B O 1
ATOM 4827 N N . GLN B 1 36 ? -5.488 50.219 -9.016 1 21.44 36 GLN B N 1
ATOM 4828 C CA . GLN B 1 36 ? -5.828 51.156 -7.945 1 21.44 36 GLN B CA 1
ATOM 4829 C C . GLN B 1 36 ? -6.957 50.594 -7.078 1 21.44 36 GLN B C 1
ATOM 4831 O O . GLN B 1 36 ? -6.926 50.719 -5.852 1 21.44 36 GLN B O 1
ATOM 4836 N N . HIS B 1 37 ? -8.211 50.531 -7.641 1 19.12 37 HIS B N 1
ATOM 4837 C CA . HIS B 1 37 ? -9.336 51.031 -6.836 1 19.12 37 HIS B CA 1
ATOM 4838 C C . HIS B 1 37 ? -9.781 49.969 -5.832 1 19.12 37 HIS B C 1
ATOM 4840 O O . HIS B 1 37 ? -10.414 50.281 -4.824 1 19.12 37 HIS B O 1
ATOM 4846 N N . GLU B 1 38 ? -10.188 48.688 -6.324 1 21 38 GLU B N 1
ATOM 4847 C CA . GLU B 1 38 ? -11.359 48.188 -5.613 1 21 38 GLU B CA 1
ATOM 4848 C C . GLU B 1 38 ? -10.977 47.594 -4.254 1 21 38 GLU B C 1
ATOM 4850 O O . GLU B 1 38 ? -10.164 46.656 -4.172 1 21 38 GLU B O 1
ATOM 4855 N N . GLY B 1 39 ? -10.922 48.375 -3.117 1 18.86 39 GLY B N 1
ATOM 4856 C CA . GLY B 1 39 ? -10.602 48.344 -1.701 1 18.86 39 GLY B CA 1
ATOM 4857 C C . GLY B 1 39 ? -11.211 47.156 -0.97 1 18.86 39 GLY B C 1
ATOM 4858 O O . GLY B 1 39 ? -10.695 46.719 0.061 1 18.86 39 GLY B O 1
ATOM 4859 N N . THR B 1 40 ? -12.586 46.969 -1.063 1 19.38 40 THR B N 1
ATOM 4860 C CA . THR B 1 40 ? -13.266 46.938 0.226 1 19.38 40 THR B CA 1
ATOM 4861 C C . THR B 1 40 ? -12.992 45.594 0.932 1 19.38 40 THR B C 1
ATOM 4863 O O . THR B 1 40 ? -12.57 45.594 2.09 1 19.38 40 THR B O 1
ATOM 4866 N N . GLY B 1 41 ? -14.055 44.688 0.905 1 18.72 41 GLY B N 1
ATOM 4867 C CA . GLY B 1 41 ? -14.648 44 2.053 1 18.72 41 GLY B CA 1
ATOM 4868 C C . GLY B 1 41 ? -13.867 42.812 2.51 1 18.72 41 GLY B C 1
ATOM 4869 O O . GLY B 1 41 ? -13.195 42.156 1.705 1 18.72 41 GLY B O 1
ATOM 4870 N N . SER B 1 42 ? -13.43 42.781 3.76 1 20.31 42 SER B N 1
ATOM 4871 C CA . SER B 1 42 ? -12.641 42.031 4.738 1 20.31 42 SER B CA 1
ATOM 4872 C C . SER B 1 42 ? -13.094 40.594 4.824 1 20.31 42 SER B C 1
ATOM 4874 O O . SER B 1 42 ? -12.703 39.844 5.746 1 20.31 42 SER B O 1
ATOM 4876 N N . SER B 1 43 ? -14.125 40.125 4 1 21.06 43 SER B N 1
ATOM 4877 C CA . SER B 1 43 ? -14.703 39.031 4.742 1 21.06 43 SER B CA 1
ATOM 4878 C C . SER B 1 43 ? -13.672 37.938 4.98 1 21.06 43 SER B C 1
ATOM 4880 O O . SER B 1 43 ? -12.867 37.625 4.098 1 21.06 43 SER B O 1
ATOM 4882 N N . ASP B 1 44 ? -13.305 37.656 6.246 1 22.19 44 ASP B N 1
ATOM 4883 C CA . ASP B 1 44 ? -12.438 36.812 7.082 1 22.19 44 ASP B CA 1
ATOM 4884 C C . ASP B 1 44 ? -12.453 35.375 6.621 1 22.19 44 ASP B C 1
ATOM 4886 O O . ASP B 1 44 ? -11.648 34.562 7.086 1 22.19 44 ASP B O 1
ATOM 4890 N N . ASP B 1 45 ? -13.648 34.906 6.293 1 23.92 45 ASP B N 1
ATOM 4891 C CA . ASP B 1 45 ? -13.758 33.438 6.371 1 23.92 45 ASP B CA 1
ATOM 4892 C C . ASP B 1 45 ? -12.867 32.75 5.336 1 23.92 45 ASP B C 1
ATOM 4894 O O . ASP B 1 45 ? -13.156 32.781 4.137 1 23.92 45 ASP B O 1
ATOM 4898 N N . GLU B 1 46 ? -11.641 33.031 5.43 1 24.72 46 GLU B N 1
ATOM 4899 C CA . GLU B 1 46 ? -10.766 32.531 4.371 1 24.72 46 GLU B CA 1
ATOM 4900 C C . GLU B 1 46 ? -10.969 31.016 4.164 1 24.72 46 GLU B C 1
ATOM 4902 O O . GLU B 1 46 ? -10.781 30.234 5.09 1 24.72 46 GLU B O 1
ATOM 4907 N N . PRO B 1 47 ? -11.891 30.625 3.291 1 26.09 47 PRO B N 1
ATOM 4908 C CA . PRO B 1 47 ? -12.086 29.219 2.945 1 26.09 47 PRO B CA 1
ATOM 4909 C C . PRO B 1 47 ? -10.773 28.469 2.746 1 26.09 47 PRO B C 1
ATOM 4911 O O . PRO B 1 47 ? -9.812 29.031 2.215 1 26.09 47 PRO B O 1
ATOM 4914 N N . GLU B 1 48 ? -10.359 27.75 3.748 1 26.62 48 GLU B N 1
ATOM 4915 C CA . GLU B 1 48 ? -9.25 26.828 3.516 1 26.62 48 GLU B CA 1
ATOM 4916 C C . GLU B 1 48 ? -9.219 26.359 2.064 1 26.62 48 GLU B C 1
ATOM 4918 O O . GLU B 1 48 ? -10.172 25.734 1.584 1 26.62 48 GLU B O 1
ATOM 4923 N N . LEU B 1 49 ? -8.727 27.172 1.227 1 25.91 49 LEU B N 1
ATOM 4924 C CA . LEU B 1 49 ? -8.484 26.875 -0.181 1 25.91 49 LEU B CA 1
ATOM 4925 C C . LEU B 1 49 ? -7.918 25.469 -0.348 1 25.91 49 LEU B C 1
ATOM 4927 O O . LEU B 1 49 ? -6.75 25.219 -0.038 1 25.91 49 LEU B O 1
ATOM 4931 N N . GLU B 1 50 ? -8.547 24.484 0.223 1 27.95 50 GLU B N 1
ATOM 4932 C CA . GLU B 1 50 ? -8.172 23.188 -0.326 1 27.95 50 GLU B CA 1
ATOM 4933 C C . GLU B 1 50 ? -7.898 23.281 -1.824 1 27.95 50 GLU B C 1
ATOM 4935 O O . GLU B 1 50 ? -8.805 23.562 -2.611 1 27.95 50 GLU B O 1
ATOM 4940 N N . GLU B 1 51 ? -6.812 23.859 -2.168 1 29.75 51 GLU B N 1
ATOM 4941 C CA . GLU B 1 51 ? -6.336 23.953 -3.543 1 29.75 51 GLU B CA 1
ATOM 4942 C C . GLU B 1 51 ? -6.805 22.766 -4.379 1 29.75 51 GLU B C 1
ATOM 4944 O O . GLU B 1 51 ? -6.512 21.609 -4.051 1 29.75 51 GLU B O 1
ATOM 4949 N N . ASP B 1 52 ? -7.945 22.875 -4.902 1 30.66 52 ASP B N 1
ATOM 4950 C CA . ASP B 1 52 ? -8.594 21.969 -5.84 1 30.66 52 ASP B CA 1
ATOM 4951 C C . ASP B 1 52 ? -7.594 21.438 -6.867 1 30.66 52 ASP B C 1
ATOM 4953 O O . ASP B 1 52 ? -6.965 22.203 -7.586 1 30.66 52 ASP B O 1
ATOM 4957 N N . ARG B 1 53 ? -6.91 20.391 -6.531 1 34.19 53 ARG B N 1
ATOM 4958 C CA . ARG B 1 53 ? -6.023 19.672 -7.438 1 34.19 53 ARG B CA 1
ATOM 4959 C C . ARG B 1 53 ? -6.633 19.562 -8.828 1 34.19 53 ARG B C 1
ATOM 4961 O O . ARG B 1 53 ? -5.914 19.438 -9.82 1 34.19 53 ARG B O 1
ATOM 4968 N N . ILE B 1 54 ? -7.973 19.609 -8.914 1 31.47 54 ILE B N 1
ATOM 4969 C CA . ILE B 1 54 ? -8.672 19.562 -10.188 1 31.47 54 ILE B CA 1
ATOM 4970 C C . ILE B 1 54 ? -8.562 20.922 -10.883 1 31.47 54 ILE B C 1
ATOM 4972 O O . ILE B 1 54 ? -8.82 21.969 -10.281 1 31.47 54 ILE B O 1
ATOM 4976 N N . GLY B 1 55 ? -8.109 21.156 -12.102 1 31.02 55 GLY B N 1
ATOM 4977 C CA . GLY B 1 55 ? -7.863 22.312 -12.945 1 31.02 55 GLY B CA 1
ATOM 4978 C C . GLY B 1 55 ? -6.445 22.828 -12.836 1 31.02 55 GLY B C 1
ATOM 4979 O O . GLY B 1 55 ? -6.07 23.781 -13.531 1 31.02 55 GLY B O 1
ATOM 4980 N N . ASN B 1 56 ? -6.004 22.672 -11.672 1 30.67 56 ASN B N 1
ATOM 4981 C CA . ASN B 1 56 ? -4.609 23.094 -11.594 1 30.67 56 ASN B CA 1
ATOM 4982 C C . ASN B 1 56 ? -3.699 22.203 -12.43 1 30.67 56 ASN B C 1
ATOM 4984 O O . ASN B 1 56 ? -3.502 21.031 -12.102 1 30.67 56 ASN B O 1
ATOM 4988 N N . THR B 1 57 ? -3.861 22.562 -13.742 1 30.31 57 THR B N 1
ATOM 4989 C CA . THR B 1 57 ? -3.037 21.922 -14.758 1 30.31 57 THR B CA 1
ATOM 4990 C C . THR B 1 57 ? -1.566 21.938 -14.352 1 30.31 57 THR B C 1
ATOM 4992 O O . THR B 1 57 ? -0.715 21.391 -15.062 1 30.31 57 THR B O 1
ATOM 4995 N N . ALA B 1 58 ? -1.479 22.859 -13.414 1 31.56 58 ALA B N 1
ATOM 4996 C CA . ALA B 1 58 ? -0.065 23.062 -13.109 1 31.56 58 ALA B CA 1
ATOM 4997 C C . ALA B 1 58 ? 0.58 21.766 -12.625 1 31.56 58 ALA B C 1
ATOM 4999 O O . ALA B 1 58 ? 1.804 21.625 -12.664 1 31.56 58 ALA B O 1
ATOM 5000 N N . TRP B 1 59 ? -0.396 21.062 -12.219 1 29.36 59 TRP B N 1
ATOM 5001 C CA . TRP B 1 59 ? 0.129 19.844 -11.617 1 29.36 59 TRP B CA 1
ATOM 5002 C C . TRP B 1 59 ? 0.376 18.781 -12.68 1 29.36 59 TRP B C 1
ATOM 5004 O O . TRP B 1 59 ? 0.956 17.734 -12.391 1 29.36 59 TRP B O 1
ATOM 5014 N N . CYS B 1 60 ? -0.522 19.031 -13.82 1 30.11 60 CYS B N 1
ATOM 5015 C CA . CYS B 1 60 ? -0.215 18.125 -14.93 1 30.11 60 CYS B CA 1
ATOM 5016 C C . CYS B 1 60 ? 1.198 18.359 -15.453 1 30.11 60 CYS B C 1
ATOM 5018 O O . CYS B 1 60 ? 1.517 19.453 -15.922 1 30.11 60 CYS B O 1
ATOM 5020 N N . GLN B 1 61 ? 1.871 17.797 -14.781 1 27.73 61 GLN B N 1
ATOM 5021 C CA . GLN B 1 61 ? 3.295 18.016 -15.023 1 27.73 61 GLN B CA 1
ATOM 5022 C C . GLN B 1 61 ? 3.596 18.078 -16.516 1 27.73 61 GLN B C 1
ATOM 5024 O O . GLN B 1 61 ? 4.668 18.531 -16.922 1 27.73 61 GLN B O 1
ATOM 5029 N N . CYS B 1 62 ? 2.713 17.281 -17.438 1 28.67 62 CYS B N 1
ATOM 5030 C CA . CYS B 1 62 ? 3.111 17.391 -18.828 1 28.67 62 CYS B CA 1
ATOM 5031 C C . CYS B 1 62 ? 2.602 18.688 -19.453 1 28.67 62 CYS B C 1
ATOM 5033 O O . CYS B 1 62 ? 2.99 19.047 -20.562 1 28.67 62 CYS B O 1
ATOM 5035 N N . GLY B 1 63 ? 2.055 19.594 -18.703 1 27.06 63 GLY B N 1
ATOM 5036 C CA . GLY B 1 63 ? 1.545 20.859 -19.219 1 27.06 63 GLY B CA 1
ATOM 5037 C C . GLY B 1 63 ? 0.824 20.719 -20.547 1 27.06 63 GLY B C 1
ATOM 5038 O O . GLY B 1 63 ? 0.277 21.703 -21.062 1 27.06 63 GLY B O 1
ATOM 5039 N N . LEU B 1 64 ? 1.412 19.891 -21.594 1 27.03 64 LEU B N 1
ATOM 5040 C CA . LEU B 1 64 ? 0.965 19.766 -22.984 1 27.03 64 LEU B CA 1
ATOM 5041 C C . LEU B 1 64 ? -0.177 18.766 -23.094 1 27.03 64 LEU B C 1
ATOM 5043 O O . LEU B 1 64 ? -0.531 18.344 -24.203 1 27.03 64 LEU B O 1
ATOM 5047 N N . CYS B 1 65 ? -0.636 18.219 -22.094 1 30.8 65 CYS B N 1
ATOM 5048 C CA . CYS B 1 65 ? -1.666 17.203 -22.312 1 30.8 65 CYS B CA 1
ATOM 5049 C C . CYS B 1 65 ? -2.951 17.844 -22.828 1 30.8 65 CYS B C 1
ATOM 5051 O O . CYS B 1 65 ? -3.559 18.656 -22.141 1 30.8 65 CYS B O 1
ATOM 5053 N N . GLU B 1 66 ? -3.037 18.062 -24.141 1 29.16 66 GLU B N 1
ATOM 5054 C CA . GLU B 1 66 ? -4.336 18.219 -24.797 1 29.16 66 GLU B CA 1
ATOM 5055 C C . GLU B 1 66 ? -5.23 17.016 -24.547 1 29.16 66 GLU B C 1
ATOM 5057 O O . GLU B 1 66 ? -4.754 15.953 -24.125 1 29.16 66 GLU B O 1
ATOM 5062 N N . ALA B 1 67 ? -6.566 17.016 -24.922 1 28.25 67 ALA B N 1
ATOM 5063 C CA . ALA B 1 67 ? -7.582 15.969 -24.938 1 28.25 67 ALA B CA 1
ATOM 5064 C C . ALA B 1 67 ? -7.047 14.695 -25.578 1 28.25 67 ALA B C 1
ATOM 5066 O O . ALA B 1 67 ? -6.59 14.719 -26.719 1 28.25 67 ALA B O 1
ATOM 5067 N N . MET B 1 68 ? -6.453 13.82 -25.078 1 28.47 68 MET B N 1
ATOM 5068 C CA . MET B 1 68 ? -5.855 12.695 -25.797 1 28.47 68 MET B CA 1
ATOM 5069 C C . MET B 1 68 ? -6.93 11.742 -26.312 1 28.47 68 MET B C 1
ATOM 5071 O O . MET B 1 68 ? -7.895 11.445 -25.609 1 28.47 68 MET B O 1
ATOM 5075 N N . GLU B 1 69 ? -7.113 11.484 -27.578 1 24.89 69 GLU B N 1
ATOM 5076 C CA . GLU B 1 69 ? -7.871 10.414 -28.234 1 24.89 69 GLU B CA 1
ATOM 5077 C C . GLU B 1 69 ? -7.566 9.062 -27.594 1 24.89 69 GLU B C 1
ATOM 5079 O O . GLU B 1 69 ? -6.473 8.844 -27.062 1 24.89 69 GLU B O 1
ATOM 5084 N N . SER B 1 70 ? -8.602 8.055 -27.469 1 24.59 70 SER B N 1
ATOM 5085 C CA . SER B 1 70 ? -8.828 6.762 -26.828 1 24.59 70 SER B CA 1
ATOM 5086 C C . SER B 1 70 ? -7.688 5.789 -27.109 1 24.59 70 SER B C 1
ATOM 5088 O O . SER B 1 70 ? -7.629 4.703 -26.531 1 24.59 70 SER B O 1
ATOM 5090 N N . ARG B 1 71 ? -7.32 5.586 -28.469 1 21.22 71 ARG B N 1
ATOM 5091 C CA . ARG B 1 71 ? -6.648 4.375 -28.922 1 21.22 71 ARG B CA 1
ATOM 5092 C C . ARG B 1 71 ? -5.352 4.145 -28.156 1 21.22 71 ARG B C 1
ATOM 5094 O O . ARG B 1 71 ? -4.938 3 -27.953 1 21.22 71 ARG B O 1
ATOM 5101 N N . VAL B 1 72 ? -4.324 4.953 -28.578 1 23.06 72 VAL B N 1
ATOM 5102 C CA . VAL B 1 72 ? -2.912 4.605 -28.453 1 23.06 72 VAL B CA 1
ATOM 5103 C C . VAL B 1 72 ? -2.514 4.578 -26.969 1 23.06 72 VAL B C 1
ATOM 5105 O O . VAL B 1 72 ? -2.998 5.387 -26.172 1 23.06 72 VAL B O 1
ATOM 5108 N N . GLU B 1 73 ? -1.893 3.58 -26.469 1 24.53 73 GLU B N 1
ATOM 5109 C CA . GLU B 1 73 ? -1.189 3.121 -25.266 1 24.53 73 GLU B CA 1
ATOM 5110 C C . GLU B 1 73 ? -0.383 4.25 -24.641 1 24.53 73 GLU B C 1
ATOM 5112 O O . GLU B 1 73 ? 0.177 5.094 -25.344 1 24.53 73 GLU B O 1
ATOM 5117 N N . SER B 1 74 ? -0.573 4.723 -23.453 1 25.92 74 SER B N 1
ATOM 5118 C CA . SER B 1 74 ? -0.14 6.016 -22.922 1 25.92 74 SER B CA 1
ATOM 5119 C C . SER B 1 74 ? 1.295 6.324 -23.344 1 25.92 74 SER B C 1
ATOM 5121 O O . SER B 1 74 ? 2.244 5.883 -22.688 1 25.92 74 SER B O 1
ATOM 5123 N N . VAL B 1 75 ? 1.674 6.234 -24.672 1 23.66 75 VAL B N 1
ATOM 5124 C CA . VAL B 1 75 ? 2.973 6.574 -25.234 1 23.66 75 VAL B CA 1
ATOM 5125 C C . VAL B 1 75 ? 3.488 7.867 -24.609 1 23.66 75 VAL B C 1
ATOM 5127 O O . VAL B 1 75 ? 2.727 8.609 -23.984 1 23.66 75 VAL B O 1
ATOM 5130 N N . CYS B 1 76 ? 4.73 8.188 -25.438 1 24.41 76 CYS B N 1
ATOM 5131 C CA . CYS B 1 76 ? 5.816 9.156 -25.547 1 24.41 76 CYS B CA 1
ATOM 5132 C C . CYS B 1 76 ? 5.273 10.57 -25.719 1 24.41 76 CYS B C 1
ATOM 5134 O O . CYS B 1 76 ? 4.273 10.766 -26.406 1 24.41 76 CYS B O 1
ATOM 5136 N N . CYS B 1 77 ? 5.406 11.5 -25.078 1 24.59 77 CYS B N 1
ATOM 5137 C CA . CYS B 1 77 ? 5.191 12.875 -25.531 1 24.59 77 CYS B CA 1
ATOM 5138 C C . CYS B 1 77 ? 5.488 13.016 -27.016 1 24.59 77 CYS B C 1
ATOM 5140 O O . CYS B 1 77 ? 6.148 12.156 -27.609 1 24.59 77 CYS B O 1
ATOM 5142 N N . THR B 1 78 ? 5.977 13.648 -27.859 1 22.95 78 THR B N 1
ATOM 5143 C CA . THR B 1 78 ? 6.602 13.852 -29.156 1 22.95 78 THR B CA 1
ATOM 5144 C C . THR B 1 78 ? 7.785 12.898 -29.344 1 22.95 78 THR B C 1
ATOM 5146 O O . THR B 1 78 ? 8.656 12.82 -28.484 1 22.95 78 THR B O 1
ATOM 5149 N N . GLU B 1 79 ? 7.582 12.125 -30.391 1 26.88 79 GLU B N 1
ATOM 5150 C CA . GLU B 1 79 ? 7.113 12.516 -31.719 1 26.88 79 GLU B CA 1
ATOM 5151 C C . GLU B 1 79 ? 6.25 13.773 -31.656 1 26.88 79 GLU B C 1
ATOM 5153 O O . GLU B 1 79 ? 5.598 14.141 -32.625 1 26.88 79 GLU B O 1
ATOM 5158 N N . ILE B 1 80 ? 6.246 14.336 -30.656 1 25.78 80 ILE B N 1
ATOM 5159 C CA . ILE B 1 80 ? 6.586 15.734 -30.406 1 25.78 80 ILE B CA 1
ATOM 5160 C C . ILE B 1 80 ? 7.984 16.031 -30.938 1 25.78 80 ILE B C 1
ATOM 5162 O O . ILE B 1 80 ? 8.938 15.305 -30.641 1 25.78 80 ILE B O 1
ATOM 5166 N N . GLY B 1 81 ? 8.258 16.625 -32.156 1 26.47 81 GLY B N 1
ATOM 5167 C CA . GLY B 1 81 ? 9.227 16.859 -33.188 1 26.47 81 GLY B CA 1
ATOM 5168 C C . GLY B 1 81 ? 10.664 16.703 -32.75 1 26.47 81 GLY B C 1
ATOM 5169 O O . GLY B 1 81 ? 11.328 15.734 -33.125 1 26.47 81 GLY B O 1
ATOM 5170 N N . LYS B 1 82 ? 11.422 17.766 -33.125 1 22.52 82 LYS B N 1
ATOM 5171 C CA . LYS B 1 82 ? 12.773 18.266 -32.875 1 22.52 82 LYS B CA 1
ATOM 5172 C C . LYS B 1 82 ? 13.07 18.328 -31.375 1 22.52 82 LYS B C 1
ATOM 5174 O O . LYS B 1 82 ? 12.602 19.234 -30.672 1 22.52 82 LYS B O 1
ATOM 5179 N N . LEU B 1 83 ? 12.578 17.953 -30.891 1 25.25 83 LEU B N 1
ATOM 5180 C CA . LEU B 1 83 ? 13.031 18.406 -29.578 1 25.25 83 LEU B CA 1
ATOM 5181 C C . LEU B 1 83 ? 14.539 18.641 -29.578 1 25.25 83 LEU B C 1
ATOM 5183 O O . LEU B 1 83 ? 15.273 18.016 -30.344 1 25.25 83 LEU B O 1
ATOM 5187 N N . GLU B 1 84 ? 15.203 19.141 -28.766 1 24.45 84 GLU B N 1
ATOM 5188 C CA . GLU B 1 84 ? 16.375 19.969 -29.047 1 24.45 84 GLU B CA 1
ATOM 5189 C C . GLU B 1 84 ? 17.297 19.297 -30.047 1 24.45 84 GLU B C 1
ATOM 5191 O O . GLU B 1 84 ? 17.562 18.094 -29.938 1 24.45 84 GLU B O 1
ATOM 5196 N N . GLU B 1 85 ? 17.469 19.531 -31.25 1 25.38 85 GLU B N 1
ATOM 5197 C CA . GLU B 1 85 ? 18.781 19.703 -31.875 1 25.38 85 GLU B CA 1
ATOM 5198 C C . GLU B 1 85 ? 19.891 19.391 -30.891 1 25.38 85 GLU B C 1
ATOM 5200 O O . GLU B 1 85 ? 19.688 19.422 -29.672 1 25.38 85 GLU B O 1
ATOM 5205 N N . LYS B 1 86 ? 20.828 18.797 -31.219 1 25.58 86 LYS B N 1
ATOM 5206 C CA . LYS B 1 86 ? 22.266 19.016 -31.172 1 25.58 86 LYS B CA 1
ATOM 5207 C C . LYS B 1 86 ? 22.609 20.125 -30.172 1 25.58 86 LYS B C 1
ATOM 5209 O O . LYS B 1 86 ? 22.219 21.281 -30.359 1 25.58 86 LYS B O 1
ATOM 5214 N N . VAL B 1 87 ? 22.266 20.031 -28.891 1 26.69 87 VAL B N 1
ATOM 5215 C CA . VAL B 1 87 ? 23.078 20.734 -27.906 1 26.69 87 VAL B CA 1
ATOM 5216 C C . VAL B 1 87 ? 24.328 21.312 -28.578 1 26.69 87 VAL B C 1
ATOM 5218 O O . VAL B 1 87 ? 24.75 20.828 -29.625 1 26.69 87 VAL B O 1
ATOM 5221 N N . SER B 1 88 ? 25.016 21.922 -28.203 1 25.53 88 SER B N 1
ATOM 5222 C CA . SER B 1 88 ? 26.203 22.672 -28.609 1 25.53 88 SER B CA 1
ATOM 5223 C C . SER B 1 88 ? 27.156 21.781 -29.406 1 25.53 88 SER B C 1
ATOM 5225 O O . SER B 1 88 ? 27.688 20.812 -28.891 1 25.53 88 SER B O 1
ATOM 5227 N N . GLU B 1 89 ? 26.922 21.25 -30.453 1 26.69 89 GLU B N 1
ATOM 5228 C CA . GLU B 1 89 ? 27.578 22.047 -31.484 1 26.69 89 GLU B CA 1
ATOM 5229 C C . GLU B 1 89 ? 27.266 23.531 -31.328 1 26.69 89 GLU B C 1
ATOM 5231 O O . GLU B 1 89 ? 26.172 23.984 -31.641 1 26.69 89 GLU B O 1
ATOM 5236 N N . ARG B 1 90 ? 27.625 24.484 -30.188 1 24.23 90 ARG B N 1
ATOM 5237 C CA . ARG B 1 90 ? 28.672 24.891 -29.266 1 24.23 90 ARG B CA 1
ATOM 5238 C C . ARG B 1 90 ? 29.625 25.891 -29.922 1 24.23 90 ARG B C 1
ATOM 5240 O O . ARG B 1 90 ? 29.938 26.938 -29.328 1 24.23 90 ARG B O 1
ATOM 5247 N N . SER B 1 91 ? 31.047 25.859 -30.328 1 23.39 91 SER B N 1
ATOM 5248 C CA . SER B 1 91 ? 32.062 26.922 -30.406 1 23.39 91 SER B CA 1
ATOM 5249 C C . SER B 1 91 ? 31.797 27.828 -31.594 1 23.39 91 SER B C 1
ATOM 5251 O O . SER B 1 91 ? 32.5 28.812 -31.797 1 23.39 91 SER B O 1
ATOM 5253 N N . GLU B 1 92 ? 31.25 27.594 -32.656 1 24.08 92 GLU B N 1
ATOM 5254 C CA . GLU B 1 92 ? 31.438 29 -33.031 1 24.08 92 GLU B CA 1
ATOM 5255 C C . GLU B 1 92 ? 30.438 29.906 -32.312 1 24.08 92 GLU B C 1
ATOM 5257 O O . GLU B 1 92 ? 30.812 30.922 -31.75 1 24.08 92 GLU B O 1
ATOM 5262 N N . GLY B 1 93 ? 29.062 30.25 -32.844 1 22.72 93 GLY B N 1
ATOM 5263 C CA . GLY B 1 93 ? 27.969 31.172 -32.562 1 22.72 93 GLY B CA 1
ATOM 5264 C C . GLY B 1 93 ? 27.031 30.688 -31.484 1 22.72 93 GLY B C 1
ATOM 5265 O O . GLY B 1 93 ? 26.141 29.891 -31.734 1 22.72 93 GLY B O 1
ATOM 5266 N N . SER B 1 94 ? 27.266 30.375 -29.875 1 22.58 94 SER B N 1
ATOM 5267 C CA . SER B 1 94 ? 27.328 29.531 -28.688 1 22.58 94 SER B CA 1
ATOM 5268 C C . SER B 1 94 ? 25.953 29.422 -28.016 1 22.58 94 SER B C 1
ATOM 5270 O O . SER B 1 94 ? 25.875 29.297 -26.797 1 22.58 94 SER B O 1
ATOM 5272 N N . ARG B 1 95 ? 24.656 29.719 -28.516 1 21.67 95 ARG B N 1
ATOM 5273 C CA . ARG B 1 95 ? 23.5 30.156 -27.734 1 21.67 95 ARG B CA 1
ATOM 5274 C C . ARG B 1 95 ? 22.891 28.984 -26.969 1 21.67 95 ARG B C 1
ATOM 5276 O O . ARG B 1 95 ? 22.406 28.016 -27.562 1 21.67 95 ARG B O 1
ATOM 5283 N N . ALA B 1 96 ? 23.297 28.531 -25.594 1 21.02 96 ALA B N 1
ATOM 5284 C CA . ALA B 1 96 ? 23.156 27.547 -24.531 1 21.02 96 ALA B CA 1
ATOM 5285 C C . ALA B 1 96 ? 21.703 27.359 -24.141 1 21.02 96 ALA B C 1
ATOM 5287 O O . ALA B 1 96 ? 21.062 28.281 -23.625 1 21.02 96 ALA B O 1
ATOM 5288 N N . VAL B 1 97 ? 20.797 26.719 -24.906 1 21.81 97 VAL B N 1
ATOM 5289 C CA . VAL B 1 97 ? 19.375 26.547 -24.688 1 21.81 97 VAL B CA 1
ATOM 5290 C C . VAL B 1 97 ? 19.141 25.875 -23.328 1 21.81 97 VAL B C 1
ATOM 5292 O O . VAL B 1 97 ? 19.578 24.75 -23.109 1 21.81 97 VAL B O 1
ATOM 5295 N N . THR B 1 98 ? 19.188 26.453 -22.078 1 20.83 98 THR B N 1
ATOM 5296 C CA . THR B 1 98 ? 19.125 26.203 -20.641 1 20.83 98 THR B CA 1
ATOM 5297 C C . THR B 1 98 ? 17.812 25.516 -20.266 1 20.83 98 THR B C 1
ATOM 5299 O O . THR B 1 98 ? 16.75 26.141 -20.281 1 20.83 98 THR B O 1
ATOM 5302 N N . SER B 1 99 ? 17.578 24.406 -20.891 1 20.89 99 SER B N 1
ATOM 5303 C CA . SER B 1 99 ? 16.328 23.703 -20.578 1 20.89 99 SER B CA 1
ATOM 5304 C C . SER B 1 99 ? 16.266 23.344 -19.094 1 20.89 99 SER B C 1
ATOM 5306 O O . SER B 1 99 ? 17.219 22.828 -18.531 1 20.89 99 SER B O 1
ATOM 5308 N N . SER B 1 100 ? 15.594 24.109 -18.25 1 20.23 100 SER B N 1
ATOM 5309 C CA . SER B 1 100 ? 15.477 24.156 -16.797 1 20.23 100 SER B CA 1
ATOM 5310 C C . SER B 1 100 ? 15.039 22.812 -16.234 1 20.23 100 SER B C 1
ATOM 5312 O O . SER B 1 100 ? 13.945 22.328 -16.531 1 20.23 100 SER B O 1
ATOM 5314 N N . SER B 1 101 ? 15.992 21.938 -15.992 1 20.2 101 SER B N 1
ATOM 5315 C CA . SER B 1 101 ? 16.031 20.531 -15.602 1 20.2 101 SER B CA 1
ATOM 5316 C C . SER B 1 101 ? 15.531 20.344 -14.172 1 20.2 101 SER B C 1
ATOM 5318 O O . SER B 1 101 ? 16.203 20.75 -13.219 1 20.2 101 SER B O 1
ATOM 5320 N N . SER B 1 102 ? 14.258 20.562 -13.914 1 21.39 102 SER B N 1
ATOM 5321 C CA . SER B 1 102 ? 13.703 20.547 -12.562 1 21.39 102 SER B CA 1
ATOM 5322 C C . SER B 1 102 ? 14.023 19.25 -11.844 1 21.39 102 SER B C 1
ATOM 5324 O O . SER B 1 102 ? 14.023 18.172 -12.461 1 21.39 102 SER B O 1
ATOM 5326 N N . PRO B 1 103 ? 14.602 19.281 -10.648 1 20.38 103 PRO B N 1
ATOM 5327 C CA . PRO B 1 103 ? 15.227 18.219 -9.875 1 20.38 103 PRO B CA 1
ATOM 5328 C C . PRO B 1 103 ? 14.242 17.109 -9.5 1 20.38 103 PRO B C 1
ATOM 5330 O O . PRO B 1 103 ? 13.109 17.391 -9.117 1 20.38 103 PRO B O 1
ATOM 5333 N N . SER B 1 104 ? 14.242 15.969 -10.078 1 22.36 104 SER B N 1
ATOM 5334 C CA . SER B 1 104 ? 13.469 14.727 -10.016 1 22.36 104 SER B CA 1
ATOM 5335 C C . SER B 1 104 ? 13.531 14.109 -8.625 1 22.36 104 SER B C 1
ATOM 5337 O O . SER B 1 104 ? 14.617 13.945 -8.062 1 22.36 104 SER B O 1
ATOM 5339 N N . ILE B 1 105 ? 12.703 14.516 -7.711 1 22.45 105 ILE B N 1
ATOM 5340 C CA . ILE B 1 105 ? 12.695 13.742 -6.473 1 22.45 105 ILE B CA 1
ATOM 5341 C C . ILE B 1 105 ? 12.75 12.25 -6.785 1 22.45 105 ILE B C 1
ATOM 5343 O O . ILE B 1 105 ? 12.023 11.773 -7.664 1 22.45 105 ILE B O 1
ATOM 5347 N N . PRO B 1 106 ? 13.758 11.602 -6.375 1 22.92 106 PRO B N 1
ATOM 5348 C CA . PRO B 1 106 ? 14.023 10.195 -6.672 1 22.92 106 PRO B CA 1
ATOM 5349 C C . PRO B 1 106 ? 12.852 9.281 -6.285 1 22.92 106 PRO B C 1
ATOM 5351 O O . PRO B 1 106 ? 12.531 9.156 -5.102 1 22.92 106 PRO B O 1
ATOM 5354 N N . THR B 1 107 ? 11.695 9.562 -6.668 1 23.33 107 THR B N 1
ATOM 5355 C CA . THR B 1 107 ? 10.711 8.516 -6.434 1 23.33 107 THR B CA 1
ATOM 5356 C C . THR B 1 107 ? 11.25 7.16 -6.895 1 23.33 107 THR B C 1
ATOM 5358 O O . THR B 1 107 ? 11.906 7.07 -7.934 1 23.33 107 THR B O 1
ATOM 5361 N N . SER B 1 108 ? 11.648 6.344 -5.965 1 22.56 108 SER B N 1
ATOM 5362 C CA . SER B 1 108 ? 12.117 5.027 -6.395 1 22.56 108 SER B CA 1
ATOM 5363 C C . SER B 1 108 ? 11.297 4.516 -7.574 1 22.56 108 SER B C 1
ATOM 5365 O O . SER B 1 108 ? 10.062 4.52 -7.531 1 22.56 108 SER B O 1
ATOM 5367 N N . PRO B 1 109 ? 11.805 4.738 -8.734 1 24.38 109 PRO B N 1
ATOM 5368 C CA . PRO B 1 109 ? 11.164 4.234 -9.953 1 24.38 109 PRO B CA 1
ATOM 5369 C C . PRO B 1 109 ? 10.586 2.828 -9.773 1 24.38 109 PRO B C 1
ATOM 5371 O O . PRO B 1 109 ? 11.258 1.946 -9.234 1 24.38 109 PRO B O 1
ATOM 5374 N N . LEU B 1 110 ? 9.398 2.766 -9.414 1 23.02 110 LEU B N 1
ATOM 5375 C CA . LEU B 1 110 ? 8.797 1.45 -9.594 1 23.02 110 LEU B CA 1
ATOM 5376 C C . LEU B 1 110 ? 9.281 0.797 -10.883 1 23.02 110 LEU B C 1
ATOM 5378 O O . LEU B 1 110 ? 9.312 1.439 -11.938 1 23.02 110 LEU B O 1
ATOM 5382 N N . TYR B 1 111 ? 10.281 -0.06 -10.805 1 22.11 111 TYR B N 1
ATOM 5383 C CA . TYR B 1 111 ? 10.859 -0.835 -11.898 1 22.11 111 TYR B CA 1
ATOM 5384 C C . TYR B 1 111 ? 9.781 -1.272 -12.883 1 22.11 111 TYR B C 1
ATOM 5386 O O . TYR B 1 111 ? 8.891 -2.055 -12.531 1 22.11 111 TYR B O 1
ATOM 5394 N N . SER B 1 112 ? 9.219 -0.336 -13.531 1 23.03 112 SER B N 1
ATOM 5395 C CA . SER B 1 112 ? 8.539 -0.979 -14.648 1 23.03 112 SER B CA 1
ATOM 5396 C C . SER B 1 112 ? 9.523 -1.748 -15.531 1 23.03 112 SER B C 1
ATOM 5398 O O . SER B 1 112 ? 10.508 -1.182 -16.016 1 23.03 112 SER B O 1
ATOM 5400 N N . PRO B 1 113 ? 9.734 -3.023 -15.391 1 23.31 113 PRO B N 1
ATOM 5401 C CA . PRO B 1 113 ? 10.602 -3.688 -16.359 1 23.31 113 PRO B CA 1
ATOM 5402 C C . PRO B 1 113 ? 10.32 -3.242 -17.797 1 23.31 113 PRO B C 1
ATOM 5404 O O . PRO B 1 113 ? 9.156 -3.156 -18.203 1 23.31 113 PRO B O 1
ATOM 5407 N N . SER B 1 114 ? 10.898 -2.229 -18.234 1 23.77 114 SER B N 1
ATOM 5408 C CA . SER B 1 114 ? 10.859 -2.025 -19.672 1 23.77 114 SER B CA 1
ATOM 5409 C C . SER B 1 114 ? 10.82 -3.357 -20.422 1 23.77 114 SER B C 1
ATOM 5411 O O . SER B 1 114 ? 11.297 -4.371 -19.906 1 23.77 114 SER B O 1
ATOM 5413 N N . GLU B 1 115 ? 10.039 -3.398 -21.469 1 24.27 115 GLU B N 1
ATOM 5414 C CA . GLU B 1 115 ? 9.859 -4.477 -22.438 1 24.27 115 GLU B CA 1
ATOM 5415 C C . GLU B 1 115 ? 11.203 -5.004 -22.922 1 24.27 115 GLU B C 1
ATOM 5417 O O . GLU B 1 115 ? 11.633 -4.691 -24.047 1 24.27 115 GLU B O 1
ATOM 5422 N N . GLU B 1 116 ? 12.273 -4.758 -22.25 1 24.47 116 GLU B N 1
ATOM 5423 C CA . GLU B 1 116 ? 13.336 -5.422 -23 1 24.47 116 GLU B CA 1
ATOM 5424 C C . GLU B 1 116 ? 12.961 -6.863 -23.328 1 24.47 116 GLU B C 1
ATOM 5426 O O . GLU B 1 116 ? 12.414 -7.578 -22.484 1 24.47 116 GLU B O 1
ATOM 5431 N N . GLU B 1 117 ? 12.656 -7.02 -24.609 1 24.55 117 GLU B N 1
ATOM 5432 C CA . GLU B 1 117 ? 12.664 -8.383 -25.125 1 24.55 117 GLU B CA 1
ATOM 5433 C C . GLU B 1 117 ? 13.75 -9.219 -24.469 1 24.55 117 GLU B C 1
ATOM 5435 O O . GLU B 1 117 ? 14.93 -8.859 -24.516 1 24.55 117 GLU B O 1
ATOM 5440 N N . GLU B 1 118 ? 13.547 -9.641 -23.375 1 26.75 118 GLU B N 1
ATOM 5441 C CA . GLU B 1 118 ? 14.555 -10.594 -22.922 1 26.75 118 GLU B CA 1
ATOM 5442 C C . GLU B 1 118 ? 15.172 -11.344 -24.094 1 26.75 118 GLU B C 1
ATOM 5444 O O . GLU B 1 118 ? 14.461 -11.859 -24.953 1 26.75 118 GLU B O 1
ATOM 5449 N N . PRO B 1 119 ? 16.344 -10.891 -24.578 1 25.97 119 PRO B N 1
ATOM 5450 C CA . PRO B 1 119 ? 16.875 -11.844 -25.547 1 25.97 119 PRO B CA 1
ATOM 5451 C C . PRO B 1 119 ? 16.484 -13.289 -25.219 1 25.97 119 PRO B C 1
ATOM 5453 O O . PRO B 1 119 ? 16.188 -13.609 -24.078 1 25.97 119 PRO B O 1
ATOM 5456 N N . GLU B 1 120 ? 16.031 -14.008 -26.266 1 26.11 120 GLU B N 1
ATOM 5457 C CA . GLU B 1 120 ? 15.914 -15.461 -26.125 1 26.11 120 GLU B CA 1
ATOM 5458 C C . GLU B 1 120 ? 17 -16.016 -25.203 1 26.11 120 GLU B C 1
ATOM 5460 O O . GLU B 1 120 ? 18.156 -15.594 -25.281 1 26.11 120 GLU B O 1
ATOM 5465 N N . PRO B 1 121 ? 16.672 -16.312 -24.031 1 27.77 121 PRO B N 1
ATOM 5466 C CA . PRO B 1 121 ? 17.766 -16.969 -23.328 1 27.77 121 PRO B CA 1
ATOM 5467 C C . PRO B 1 121 ? 18.703 -17.719 -24.266 1 27.77 121 PRO B C 1
ATOM 5469 O O . PRO B 1 121 ? 18.25 -18.484 -25.125 1 27.77 121 PRO B O 1
ATOM 5472 N N . TYR B 1 122 ? 19.672 -17.031 -24.891 1 25.2 122 TYR B N 1
ATOM 5473 C CA . TYR B 1 122 ? 20.719 -17.906 -25.391 1 25.2 122 TYR B CA 1
ATOM 5474 C C . TYR B 1 122 ? 20.938 -19.078 -24.438 1 25.2 122 TYR B C 1
ATOM 5476 O O . TYR B 1 122 ? 20.875 -18.922 -23.219 1 25.2 122 TYR B O 1
ATOM 5484 N N . ASP B 1 123 ? 20.656 -20.25 -24.938 1 25.41 123 ASP B N 1
ATOM 5485 C CA . ASP B 1 123 ? 21.062 -21.562 -24.406 1 25.41 123 ASP B CA 1
ATOM 5486 C C . ASP B 1 123 ? 22.469 -21.5 -23.844 1 25.41 123 ASP B C 1
ATOM 5488 O O . ASP B 1 123 ? 23.453 -21.688 -24.578 1 25.41 123 ASP B O 1
ATOM 5492 N N . SER B 1 124 ? 22.859 -20.406 -23.359 1 27.94 124 SER B N 1
ATOM 5493 C CA . SER B 1 124 ? 24.188 -20.734 -22.828 1 27.94 124 SER B CA 1
ATOM 5494 C C . SER B 1 124 ? 24.156 -22.047 -22.047 1 27.94 124 SER B C 1
ATOM 5496 O O . SER B 1 124 ? 23.344 -22.203 -21.141 1 27.94 124 SER B O 1
ATOM 5498 N N . SER B 1 125 ? 24.516 -23.047 -22.688 1 27 125 SER B N 1
ATOM 5499 C CA . SER B 1 125 ? 24.953 -24.328 -22.156 1 27 125 SER B CA 1
ATOM 5500 C C . SER B 1 125 ? 25.812 -24.141 -20.891 1 27 125 SER B C 1
ATOM 5502 O O . SER B 1 125 ? 27.016 -23.938 -20.984 1 27 125 SER B O 1
ATOM 5504 N N . ASP B 1 126 ? 25.516 -23.172 -20.141 1 29.73 126 ASP B N 1
ATOM 5505 C CA . ASP B 1 126 ? 26.359 -23.344 -18.953 1 29.73 126 ASP B CA 1
ATOM 5506 C C . ASP B 1 126 ? 26.453 -24.828 -18.562 1 29.73 126 ASP B C 1
ATOM 5508 O O . ASP B 1 126 ? 25.438 -25.516 -18.469 1 29.73 126 ASP B O 1
ATOM 5512 N N . THR B 1 127 ? 27.438 -25.438 -18.953 1 29.7 127 THR B N 1
ATOM 5513 C CA . THR B 1 127 ? 27.984 -26.688 -18.438 1 29.7 127 THR B CA 1
ATOM 5514 C C . THR B 1 127 ? 27.75 -26.797 -16.938 1 29.7 127 THR B C 1
ATOM 5516 O O . THR B 1 127 ? 28.297 -26.016 -16.156 1 29.7 127 THR B O 1
ATOM 5519 N N . SER B 1 128 ? 26.547 -26.969 -16.547 1 32.56 128 SER B N 1
ATOM 5520 C CA . SER B 1 128 ? 26.125 -27.438 -15.219 1 32.56 128 SER B CA 1
ATOM 5521 C C . SER B 1 128 ? 27.141 -28.406 -14.641 1 32.56 128 SER B C 1
ATOM 5523 O O . SER B 1 128 ? 27.359 -29.5 -15.188 1 32.56 128 SER B O 1
ATOM 5525 N N . ASP B 1 129 ? 28.172 -27.953 -14.289 1 32.78 129 ASP B N 1
ATOM 5526 C CA . ASP B 1 129 ? 28.828 -28.797 -13.312 1 32.78 129 ASP B CA 1
ATOM 5527 C C . ASP B 1 129 ? 27.828 -29.359 -12.305 1 32.78 129 ASP B C 1
ATOM 5529 O O . ASP B 1 129 ? 27.516 -28.703 -11.312 1 32.78 129 ASP B O 1
ATOM 5533 N N . ASP B 1 130 ? 26.781 -29.969 -12.641 1 39.22 130 ASP B N 1
ATOM 5534 C CA . ASP B 1 130 ? 25.703 -30.766 -12.094 1 39.22 130 ASP B CA 1
ATOM 5535 C C . ASP B 1 130 ? 26.172 -31.625 -10.93 1 39.22 130 ASP B C 1
ATOM 5537 O O . ASP B 1 130 ? 25.375 -32.312 -10.281 1 39.22 130 ASP B O 1
ATOM 5541 N N . GLY B 1 131 ? 27.375 -32.031 -10.922 1 39.94 131 GLY B N 1
ATOM 5542 C CA . GLY B 1 131 ? 27.766 -33.062 -10.008 1 39.94 131 GLY B CA 1
ATOM 5543 C C . GLY B 1 131 ? 27.562 -32.719 -8.547 1 39.94 131 GLY B C 1
ATOM 5544 O O . GLY B 1 131 ? 27.109 -33.531 -7.754 1 39.94 131 GLY B O 1
ATOM 5545 N N . SER B 1 132 ? 28.234 -31.516 -7.98 1 46.62 132 SER B N 1
ATOM 5546 C CA . SER B 1 132 ? 28.453 -31.344 -6.551 1 46.62 132 SER B CA 1
ATOM 5547 C C . SER B 1 132 ? 27.297 -30.625 -5.887 1 46.62 132 SER B C 1
ATOM 5549 O O . SER B 1 132 ? 27.391 -30.219 -4.723 1 46.62 132 SER B O 1
ATOM 5551 N N . ARG B 1 133 ? 26.234 -30.422 -6.586 1 58.41 133 ARG B N 1
ATOM 5552 C CA . ARG B 1 133 ? 25.172 -29.719 -5.855 1 58.41 133 ARG B CA 1
ATOM 5553 C C . ARG B 1 133 ? 24.391 -30.688 -4.973 1 58.41 133 ARG B C 1
ATOM 5555 O O . ARG B 1 133 ? 24.203 -31.859 -5.336 1 58.41 133 ARG B O 1
ATOM 5562 N N . SER B 1 134 ? 23.953 -30.078 -3.826 1 72.5 134 SER B N 1
ATOM 5563 C CA . SER B 1 134 ? 23.188 -30.859 -2.867 1 72.5 134 SER B CA 1
ATOM 5564 C C . SER B 1 134 ? 21.812 -31.219 -3.43 1 72.5 134 SER B C 1
ATOM 5566 O O . SER B 1 134 ? 21.375 -30.641 -4.43 1 72.5 134 SER B O 1
ATOM 5568 N N . ARG B 1 135 ? 21.234 -32.219 -3.125 1 71.56 135 ARG B N 1
ATOM 5569 C CA . ARG B 1 135 ? 19.906 -32.688 -3.506 1 71.56 135 ARG B CA 1
ATOM 5570 C C . ARG B 1 135 ? 18.891 -31.562 -3.416 1 71.56 135 ARG B C 1
ATOM 5572 O O . ARG B 1 135 ? 18.047 -31.406 -4.301 1 71.56 135 ARG B O 1
ATOM 5579 N N . GLU B 1 136 ? 19.031 -30.688 -2.512 1 75.94 136 GLU B N 1
ATOM 5580 C CA . GLU B 1 136 ? 18.094 -29.594 -2.271 1 75.94 136 GLU B CA 1
ATOM 5581 C C . GLU B 1 136 ? 18.219 -28.5 -3.326 1 75.94 136 GLU B C 1
ATOM 5583 O O . GLU B 1 136 ? 17.219 -27.938 -3.787 1 75.94 136 GLU B O 1
ATOM 5588 N N . GLU B 1 137 ? 19.406 -28.266 -3.748 1 77.81 137 GLU B N 1
ATOM 5589 C CA . GLU B 1 137 ? 19.641 -27.25 -4.77 1 77.81 137 GLU B CA 1
ATOM 5590 C C . GLU B 1 137 ? 19.047 -27.672 -6.113 1 77.81 137 GLU B C 1
ATOM 5592 O O . GLU B 1 137 ? 18.531 -26.844 -6.863 1 77.81 137 GLU B O 1
ATOM 5597 N N . LYS B 1 138 ? 19.078 -28.922 -6.262 1 82 138 LYS B N 1
ATOM 5598 C CA . LYS B 1 138 ? 18.516 -29.438 -7.512 1 82 138 LYS B CA 1
ATOM 5599 C C . LYS B 1 138 ? 17 -29.297 -7.539 1 82 138 LYS B C 1
ATOM 5601 O O . LYS B 1 138 ? 16.422 -28.984 -8.578 1 82 138 LYS B O 1
ATOM 5606 N N . LEU B 1 139 ? 16.453 -29.484 -6.414 1 86.44 139 LEU B N 1
ATOM 5607 C CA . LEU B 1 139 ? 15 -29.391 -6.32 1 86.44 139 LEU B CA 1
ATOM 5608 C C . LEU B 1 139 ? 14.531 -27.953 -6.523 1 86.44 139 LEU B C 1
ATOM 5610 O O . LEU B 1 139 ? 13.516 -27.719 -7.184 1 86.44 139 LEU B O 1
ATOM 5614 N N . VAL B 1 140 ? 15.32 -27.016 -6.031 1 87.44 140 VAL B N 1
ATOM 5615 C CA . VAL B 1 140 ? 14.961 -25.609 -6.129 1 87.44 140 VAL B CA 1
ATOM 5616 C C . VAL B 1 140 ? 15.133 -25.125 -7.566 1 87.44 140 VAL B C 1
ATOM 5618 O O . VAL B 1 140 ? 14.297 -24.375 -8.078 1 87.44 140 VAL B O 1
ATOM 5621 N N . ASN B 1 141 ? 16.109 -25.672 -8.227 1 87.19 141 ASN B N 1
ATOM 5622 C CA . ASN B 1 141 ? 16.438 -25.172 -9.555 1 87.19 141 ASN B CA 1
ATOM 5623 C C . ASN B 1 141 ? 15.641 -25.906 -10.641 1 87.19 141 ASN B C 1
ATOM 5625 O O . ASN B 1 141 ? 15.594 -25.453 -11.789 1 87.19 141 ASN B O 1
ATOM 5629 N N . GLN B 1 142 ? 15.023 -26.906 -10.203 1 91.56 142 GLN B N 1
ATOM 5630 C CA . GLN B 1 142 ? 14.219 -27.656 -11.148 1 91.56 142 GLN B CA 1
ATOM 5631 C C . GLN B 1 142 ? 13.008 -26.859 -11.617 1 91.56 142 GLN B C 1
ATOM 5633 O O . GLN B 1 142 ? 12.375 -26.156 -10.82 1 91.56 142 GLN B O 1
ATOM 5638 N N . LYS B 1 143 ? 12.719 -27.031 -12.945 1 94.5 143 LYS B N 1
ATOM 5639 C CA . LYS B 1 143 ? 11.539 -26.359 -13.484 1 94.5 143 LYS B CA 1
ATOM 5640 C C . LYS B 1 143 ? 10.258 -27.047 -13.031 1 94.5 143 LYS B C 1
ATOM 5642 O O . LYS B 1 143 ? 10.234 -28.266 -12.844 1 94.5 143 LYS B O 1
ATOM 5647 N N . LYS B 1 144 ? 9.328 -26.312 -12.852 1 97.31 144 LYS B N 1
ATOM 5648 C CA . LYS B 1 144 ? 8 -26.812 -12.531 1 97.31 144 LYS B CA 1
ATOM 5649 C C . LYS B 1 144 ? 6.965 -26.312 -13.539 1 97.31 144 LYS B C 1
ATOM 5651 O O . LYS B 1 144 ? 7.105 -25.219 -14.086 1 97.31 144 LYS B O 1
ATOM 5656 N N . PHE B 1 145 ? 5.914 -27.125 -13.734 1 97.75 145 PHE B N 1
ATOM 5657 C CA . PHE B 1 145 ? 4.941 -26.812 -14.773 1 97.75 145 PHE B CA 1
ATOM 5658 C C . PHE B 1 145 ? 3.525 -26.812 -14.211 1 97.75 145 PHE B C 1
ATOM 5660 O O . PHE B 1 145 ? 3.225 -27.562 -13.281 1 97.75 145 PHE B O 1
ATOM 5667 N N . ILE B 1 146 ? 2.729 -25.953 -14.797 1 97.12 146 ILE B N 1
ATOM 5668 C CA . ILE B 1 146 ? 1.293 -26.016 -14.547 1 97.12 146 ILE B CA 1
ATOM 5669 C C . ILE B 1 146 ? 0.634 -26.938 -15.57 1 97.12 146 ILE B C 1
ATOM 5671 O O . ILE B 1 146 ? 0.659 -26.656 -16.766 1 97.12 146 ILE B O 1
ATOM 5675 N N . ILE B 1 147 ? 0.05 -27.984 -15.094 1 98.06 147 ILE B N 1
ATOM 5676 C CA . ILE B 1 147 ? -0.544 -28.969 -15.977 1 98.06 147 ILE B CA 1
ATOM 5677 C C . ILE B 1 147 ? -2.035 -29.109 -15.672 1 98.06 147 ILE B C 1
ATOM 5679 O O . ILE B 1 147 ? -2.428 -29.25 -14.516 1 98.06 147 ILE B O 1
ATOM 5683 N N . PHE B 1 148 ? -2.807 -29.047 -16.734 1 97.62 148 PHE B N 1
ATOM 5684 C CA . PHE B 1 148 ? -4.246 -29.234 -16.609 1 97.62 148 PHE B CA 1
ATOM 5685 C C . PHE B 1 148 ? -4.582 -30.688 -16.297 1 97.62 148 PHE B C 1
ATOM 5687 O O . PHE B 1 148 ? -3.945 -31.594 -16.828 1 97.62 148 PHE B O 1
ATOM 5694 N N . GLU B 1 149 ? -5.559 -30.844 -15.484 1 95.88 149 GLU B N 1
ATOM 5695 C CA . GLU B 1 149 ? -5.945 -32.188 -15.062 1 95.88 149 GLU B CA 1
ATOM 5696 C C . GLU B 1 149 ? -6.242 -33.062 -16.266 1 95.88 149 GLU B C 1
ATOM 5698 O O . GLU B 1 149 ? -5.789 -34.219 -16.312 1 95.88 149 GLU B O 1
ATOM 5703 N N . GLN B 1 150 ? -6.973 -32.562 -17.25 1 94.25 150 GLN B N 1
ATOM 5704 C CA . GLN B 1 150 ? -7.312 -33.344 -18.438 1 94.25 150 GLN B CA 1
ATOM 5705 C C . GLN B 1 150 ? -6.062 -33.75 -19.219 1 94.25 150 GLN B C 1
ATOM 5707 O O . GLN B 1 150 ? -5.992 -34.844 -19.766 1 94.25 150 GLN B O 1
ATOM 5712 N N . SER B 1 151 ? -5.137 -32.875 -19.328 1 95.81 151 SER B N 1
ATOM 5713 C CA . SER B 1 151 ? -3.893 -33.188 -20.016 1 95.81 151 SER B CA 1
ATOM 5714 C C . SER B 1 151 ? -3.105 -34.25 -19.297 1 95.81 151 SER B C 1
ATOM 5716 O O . SER B 1 151 ? -2.473 -35.125 -19.922 1 95.81 151 SER B O 1
ATOM 5718 N N . LEU B 1 152 ? -3.092 -34.188 -17.969 1 95.06 152 LEU B N 1
ATOM 5719 C CA . LEU B 1 152 ? -2.447 -35.25 -17.188 1 95.06 152 LEU B CA 1
ATOM 5720 C C . LEU B 1 152 ? -3.131 -36.594 -17.422 1 95.06 152 LEU B C 1
ATOM 5722 O O . LEU B 1 152 ? -2.459 -37.594 -17.625 1 95.06 152 LEU B O 1
ATOM 5726 N N . ASP B 1 153 ? -4.434 -36.562 -17.453 1 93.19 153 ASP B N 1
ATOM 5727 C CA . ASP B 1 153 ? -5.203 -37.781 -17.672 1 93.19 153 ASP B CA 1
ATOM 5728 C C . ASP B 1 153 ? -4.926 -38.344 -19.062 1 93.19 153 ASP B C 1
ATOM 5730 O O . ASP B 1 153 ? -4.844 -39.562 -19.234 1 93.19 153 ASP B O 1
ATOM 5734 N N . ASP B 1 154 ? -4.832 -37.469 -20.016 1 92 154 ASP B N 1
ATOM 5735 C CA . ASP B 1 154 ? -4.531 -37.906 -21.375 1 92 154 ASP B CA 1
ATOM 5736 C C . ASP B 1 154 ? -3.176 -38.594 -21.438 1 92 154 ASP B C 1
ATOM 5738 O O . ASP B 1 154 ? -3.018 -39.594 -22.172 1 92 154 ASP B O 1
ATOM 5742 N N . LEU B 1 155 ? -2.289 -38.062 -20.734 1 91.56 155 LEU B N 1
ATOM 5743 C CA . LEU B 1 155 ? -0.96 -38.688 -20.703 1 91.56 155 LEU B CA 1
ATOM 5744 C C . LEU B 1 155 ? -1 -40.062 -20.047 1 91.56 155 LEU B C 1
ATOM 5746 O O . LEU B 1 155 ? -0.412 -41 -20.562 1 91.56 155 LEU B O 1
ATOM 5750 N N . ILE B 1 156 ? -1.656 -40.188 -18.969 1 90.19 156 ILE B N 1
ATOM 5751 C CA . ILE B 1 156 ? -1.793 -41.438 -18.234 1 90.19 156 ILE B CA 1
ATOM 5752 C C . ILE B 1 156 ? -2.516 -42.469 -19.094 1 90.19 156 ILE B C 1
ATOM 5754 O O . ILE B 1 156 ? -2.16 -43.656 -19.094 1 90.19 156 ILE B O 1
ATOM 5758 N N . GLY B 1 157 ? -3.48 -42 -19.781 1 87.69 157 GLY B N 1
ATOM 5759 C CA . GLY B 1 157 ? -4.254 -42.875 -20.641 1 87.69 157 GLY B CA 1
ATOM 5760 C C . GLY B 1 157 ? -3.432 -43.5 -21.75 1 87.69 157 GLY B C 1
ATOM 5761 O O . GLY B 1 157 ? -3.795 -44.562 -22.281 1 87.69 157 GLY B O 1
ATOM 5762 N N . LYS B 1 158 ? -2.391 -42.906 -22.062 1 85.88 158 LYS B N 1
ATOM 5763 C CA . LYS B 1 158 ? -1.533 -43.438 -23.125 1 85.88 158 LYS B CA 1
ATOM 5764 C C . LYS B 1 158 ? -0.562 -44.469 -22.594 1 85.88 158 LYS B C 1
ATOM 5766 O O . LYS B 1 158 ? 0.107 -45.156 -23.375 1 85.88 158 LYS B O 1
ATOM 5771 N N . MET B 1 159 ? -0.563 -44.656 -21.297 1 87.38 159 MET B N 1
ATOM 5772 C CA . MET B 1 159 ? 0.296 -45.656 -20.672 1 87.38 159 MET B CA 1
ATOM 5773 C C . MET B 1 159 ? -0.323 -47.031 -20.781 1 87.38 159 MET B C 1
ATOM 5775 O O . MET B 1 159 ? -1.546 -47.188 -20.734 1 87.38 159 MET B O 1
ATOM 5779 N N . ARG B 1 160 ? 0.568 -47.969 -20.938 1 86 160 ARG B N 1
ATOM 5780 C CA . ARG B 1 160 ? 0.105 -49.344 -21.078 1 86 160 ARG B CA 1
ATOM 5781 C C . ARG B 1 160 ? 0.683 -50.219 -19.969 1 86 160 ARG B C 1
ATOM 5783 O O . ARG B 1 160 ? 1.812 -50.031 -19.516 1 86 160 ARG B O 1
ATOM 5790 N N . CYS B 1 161 ? -0.179 -51.156 -19.578 1 86.69 161 CYS B N 1
ATOM 5791 C CA . CYS B 1 161 ? 0.249 -52.125 -18.578 1 86.69 161 CYS B CA 1
ATOM 5792 C C . CYS B 1 161 ? 1.367 -53 -19.125 1 86.69 161 CYS B C 1
ATOM 5794 O O . CYS B 1 161 ? 1.286 -53.5 -20.25 1 86.69 161 CYS B O 1
ATOM 5796 N N . ASN B 1 162 ? 2.355 -53.156 -18.328 1 79.88 162 ASN B N 1
ATOM 5797 C CA . ASN B 1 162 ? 3.488 -54 -18.75 1 79.88 162 ASN B CA 1
ATOM 5798 C C . ASN B 1 162 ? 3.121 -55.469 -18.812 1 79.88 162 ASN B C 1
ATOM 5800 O O . ASN B 1 162 ? 3.752 -56.25 -19.547 1 79.88 162 ASN B O 1
ATOM 5804 N N . GLN B 1 163 ? 2.055 -55.781 -18.094 1 83.31 163 GLN B N 1
ATOM 5805 C CA . GLN B 1 163 ? 1.68 -57.188 -18 1 83.31 163 GLN B CA 1
ATOM 5806 C C . GLN B 1 163 ? 0.665 -57.562 -19.062 1 83.31 163 GLN B C 1
ATOM 5808 O O . GLN B 1 163 ? 0.792 -58.594 -19.719 1 83.31 163 GLN B O 1
ATOM 5813 N N . CYS B 1 164 ? -0.387 -56.781 -19.25 1 86.5 164 CYS B N 1
ATOM 5814 C CA . CYS B 1 164 ? -1.462 -57.188 -20.156 1 86.5 164 CYS B CA 1
ATOM 5815 C C . CYS B 1 164 ? -1.597 -56.188 -21.297 1 86.5 164 CYS B C 1
ATOM 5817 O O . CYS B 1 164 ? -2.457 -56.344 -22.172 1 86.5 164 CYS B O 1
ATOM 5819 N N . LEU B 1 165 ? -0.883 -55.188 -21.375 1 82.38 165 LEU B N 1
ATOM 5820 C CA . LEU B 1 165 ? -0.759 -54.188 -22.438 1 82.38 165 LEU B CA 1
ATOM 5821 C C . LEU B 1 165 ? -2.035 -53.344 -22.547 1 82.38 165 LEU B C 1
ATOM 5823 O O . LEU B 1 165 ? -2.203 -52.594 -23.516 1 82.38 165 LEU B O 1
ATOM 5827 N N . THR B 1 166 ? -2.914 -53.562 -21.562 1 85.88 166 THR B N 1
ATOM 5828 C CA . THR B 1 166 ? -4.117 -52.75 -21.516 1 85.88 166 THR B CA 1
ATOM 5829 C C . THR B 1 166 ? -3.791 -51.344 -21.016 1 85.88 166 THR B C 1
ATOM 5831 O O . THR B 1 166 ? -2.826 -51.156 -20.266 1 85.88 166 THR B O 1
ATOM 5834 N N . PRO B 1 167 ? -4.602 -50.406 -21.438 1 86.06 167 PRO B N 1
ATOM 5835 C CA . PRO B 1 167 ? -4.344 -49 -21.047 1 86.06 167 PRO B CA 1
ATOM 5836 C C . PRO B 1 167 ? -4.418 -48.812 -19.531 1 86.06 167 PRO B C 1
ATOM 5838 O O . PRO B 1 167 ? -5.176 -49.5 -18.844 1 86.06 167 PRO B O 1
ATOM 5841 N N . ALA B 1 168 ? -3.6 -47.844 -19.094 1 88.12 168 ALA B N 1
ATOM 5842 C CA . ALA B 1 168 ? -3.594 -47.5 -17.672 1 88.12 168 ALA B CA 1
ATOM 5843 C C . ALA B 1 168 ? -4.828 -46.688 -17.312 1 88.12 168 ALA B C 1
ATOM 5845 O O . ALA B 1 168 ? -5.332 -45.906 -18.125 1 88.12 168 ALA B O 1
ATOM 5846 N N . VAL B 1 169 ? -5.352 -46.938 -16.172 1 86.81 169 VAL B N 1
ATOM 5847 C CA . VAL B 1 169 ? -6.48 -46.156 -15.648 1 86.81 169 VAL B CA 1
ATOM 5848 C C . VAL B 1 169 ? -6.156 -45.656 -14.242 1 86.81 169 VAL B C 1
ATOM 5850 O O . VAL B 1 169 ? -5.488 -46.344 -13.469 1 86.81 169 VAL B O 1
ATOM 5853 N N . GLU B 1 170 ? -6.594 -44.406 -14.133 1 83.25 170 GLU B N 1
ATOM 5854 C CA . GLU B 1 170 ? -6.434 -43.812 -12.812 1 83.25 170 GLU B CA 1
ATOM 5855 C C . GLU B 1 170 ? -7.414 -44.406 -11.812 1 83.25 170 GLU B C 1
ATOM 5857 O O . GLU B 1 170 ? -8.625 -44.344 -12 1 83.25 170 GLU B O 1
ATOM 5862 N N . THR B 1 171 ? -6.883 -44.938 -10.758 1 80.19 171 THR B N 1
ATOM 5863 C CA . THR B 1 171 ? -7.73 -45.594 -9.766 1 80.19 171 THR B CA 1
ATOM 5864 C C . THR B 1 171 ? -7.969 -44.688 -8.562 1 80.19 171 THR B C 1
ATOM 5866 O O . THR B 1 171 ? -9.016 -44.75 -7.918 1 80.19 171 THR B O 1
ATOM 5869 N N . SER B 1 172 ? -7.004 -43.938 -8.227 1 89.5 172 SER B N 1
ATOM 5870 C CA . SER B 1 172 ? -7.152 -43.031 -7.098 1 89.5 172 SER B CA 1
ATOM 5871 C C . SER B 1 172 ? -6.32 -41.781 -7.293 1 89.5 172 SER B C 1
ATOM 5873 O O . SER B 1 172 ? -5.242 -41.812 -7.891 1 89.5 172 SER B O 1
ATOM 5875 N N . LYS B 1 173 ? -6.938 -40.656 -6.902 1 92.94 173 LYS B N 1
ATOM 5876 C CA . LYS B 1 173 ? -6.266 -39.375 -6.922 1 92.94 173 LYS B CA 1
ATOM 5877 C C . LYS B 1 173 ? -6.375 -38.688 -5.57 1 92.94 173 LYS B C 1
ATOM 5879 O O . LYS B 1 173 ? -7.469 -38.562 -5.012 1 92.94 173 LYS B O 1
ATOM 5884 N N . SER B 1 174 ? -5.246 -38.312 -5.004 1 94.25 174 SER B N 1
ATOM 5885 C CA . SER B 1 174 ? -5.238 -37.594 -3.723 1 94.25 174 SER B CA 1
ATOM 5886 C C . SER B 1 174 ? -4.406 -36.312 -3.795 1 94.25 174 SER B C 1
ATOM 5888 O O . SER B 1 174 ? -3.545 -36.188 -4.668 1 94.25 174 SER B O 1
ATOM 5890 N N . PHE B 1 175 ? -4.746 -35.406 -2.889 1 94.44 175 PHE B N 1
ATOM 5891 C CA . PHE B 1 175 ? -4.098 -34.094 -2.91 1 94.44 175 PHE B CA 1
ATOM 5892 C C . PHE B 1 175 ? -3.516 -33.781 -1.543 1 94.44 175 PHE B C 1
ATOM 5894 O O . PHE B 1 175 ? -4.133 -34.062 -0.513 1 94.44 175 PHE B O 1
ATOM 5901 N N . LYS B 1 176 ? -2.342 -33.281 -1.524 1 94.88 176 LYS B N 1
ATOM 5902 C CA . LYS B 1 176 ? -1.697 -32.688 -0.353 1 94.88 176 LYS B CA 1
ATOM 5903 C C . LYS B 1 176 ? -1.046 -31.359 -0.696 1 94.88 176 LYS B C 1
ATOM 5905 O O . LYS B 1 176 ? 0.113 -31.312 -1.114 1 94.88 176 LYS B O 1
ATOM 5910 N N . GLY B 1 177 ? -1.778 -30.266 -0.411 1 95.38 177 GLY B N 1
ATOM 5911 C CA . GLY B 1 177 ? -1.297 -28.969 -0.834 1 95.38 177 GLY B CA 1
ATOM 5912 C C . GLY B 1 177 ? -1.13 -28.844 -2.338 1 95.38 177 GLY B C 1
ATOM 5913 O O . GLY B 1 177 ? -2.076 -29.078 -3.094 1 95.38 177 GLY B O 1
ATOM 5914 N N . THR B 1 178 ? 0.144 -28.688 -2.75 1 96.69 178 THR B N 1
ATOM 5915 C CA . THR B 1 178 ? 0.401 -28.516 -4.176 1 96.69 178 THR B CA 1
ATOM 5916 C C . THR B 1 178 ? 0.646 -29.875 -4.848 1 96.69 178 THR B C 1
ATOM 5918 O O . THR B 1 178 ? 0.749 -29.953 -6.074 1 96.69 178 THR B O 1
ATOM 5921 N N . MET B 1 179 ? 0.656 -30.938 -4.105 1 97.31 179 MET B N 1
ATOM 5922 C CA . MET B 1 179 ? 1.01 -32.25 -4.648 1 97.31 179 MET B CA 1
ATOM 5923 C C . MET B 1 179 ? -0.24 -33.031 -5.027 1 97.31 17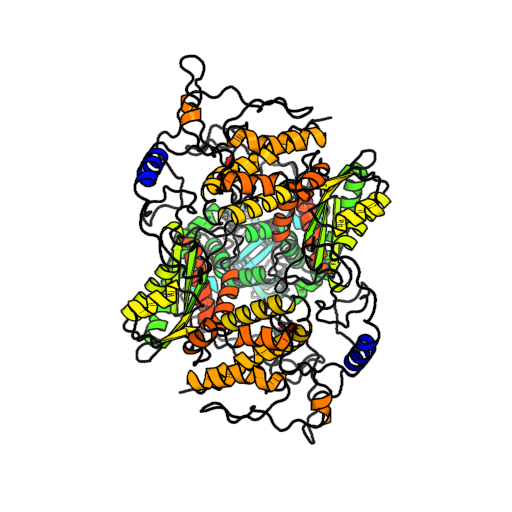9 MET B C 1
ATOM 5925 O O . MET B 1 179 ? -1.217 -33.062 -4.277 1 97.31 179 MET B O 1
ATOM 5929 N N . VAL B 1 180 ? -0.19 -33.594 -6.172 1 96.81 180 VAL B N 1
ATOM 5930 C CA . VAL B 1 180 ? -1.18 -34.562 -6.586 1 96.81 180 VAL B CA 1
ATOM 5931 C C . VAL B 1 180 ? -0.529 -35.938 -6.664 1 96.81 180 VAL B C 1
ATOM 5933 O O . VAL B 1 180 ? 0.599 -36.094 -7.148 1 96.81 180 VAL B O 1
ATOM 5936 N N . SER B 1 181 ? -1.14 -36.938 -6.039 1 95.81 181 SER B N 1
ATOM 5937 C CA . SER B 1 181 ? -0.715 -38.312 -6.086 1 95.81 181 SER B CA 1
ATOM 5938 C C . SER B 1 181 ? -1.746 -39.188 -6.801 1 95.81 181 SER B C 1
ATOM 5940 O O . SER B 1 181 ? -2.943 -39.094 -6.52 1 95.81 181 SER B O 1
ATOM 5942 N N . VAL B 1 182 ? -1.202 -39.969 -7.723 1 95 182 VAL B N 1
ATOM 5943 C CA . VAL B 1 182 ? -2.104 -40.781 -8.516 1 95 182 VAL B CA 1
ATOM 5944 C C . VAL B 1 182 ? -1.669 -42.25 -8.445 1 95 182 VAL B C 1
ATOM 5946 O O . VAL B 1 182 ? -0.476 -42.562 -8.523 1 95 182 VAL B O 1
ATOM 5949 N N . GLN B 1 183 ? -2.662 -43.156 -8.234 1 93.88 183 GLN B N 1
ATOM 5950 C CA . GLN B 1 183 ? -2.445 -44.594 -8.352 1 93.88 183 GLN B CA 1
ATOM 5951 C C . GLN B 1 183 ? -2.975 -45.125 -9.68 1 93.88 183 GLN B C 1
ATOM 5953 O O . GLN B 1 183 ? -4.133 -44.875 -10.023 1 93.88 183 GLN B O 1
ATOM 5958 N N . LEU B 1 184 ? -2.107 -45.781 -10.375 1 92.38 184 LEU B N 1
ATOM 5959 C CA . LEU B 1 184 ? -2.463 -46.219 -11.719 1 92.38 184 LEU B CA 1
ATOM 5960 C C . LEU B 1 184 ? -2.562 -47.75 -11.766 1 92.38 184 LEU B C 1
ATOM 5962 O O . LEU B 1 184 ? -1.692 -48.438 -11.242 1 92.38 184 LEU B O 1
ATOM 5966 N N . SER B 1 185 ? -3.646 -48.156 -12.258 1 91.56 185 SER B N 1
ATOM 5967 C CA . SER B 1 185 ? -3.861 -49.594 -12.539 1 91.56 185 SER B CA 1
ATOM 5968 C C . SER B 1 185 ? -4.414 -49.781 -13.945 1 91.56 185 SER B C 1
ATOM 5970 O O . SER B 1 185 ? -4.715 -48.812 -14.648 1 91.56 185 SER B O 1
ATOM 5972 N N . CYS B 1 186 ? -4.328 -51.031 -14.406 1 88.62 186 CYS B N 1
ATOM 5973 C CA . CYS B 1 186 ? -4.93 -51.312 -15.711 1 88.62 186 CYS B CA 1
ATOM 5974 C C . CYS B 1 186 ? -6.352 -51.844 -15.547 1 88.62 186 CYS B C 1
ATOM 5976 O O . CYS B 1 186 ? -6.809 -52.094 -14.43 1 88.62 186 CYS B O 1
ATOM 5978 N N . LEU B 1 187 ? -7.043 -51.969 -16.609 1 86.06 187 LEU B N 1
ATOM 5979 C CA . LEU B 1 187 ? -8.438 -52.406 -16.609 1 86.06 187 LEU B CA 1
ATOM 5980 C C . LEU B 1 187 ? -8.57 -53.812 -16.031 1 86.06 187 LEU B C 1
ATOM 5982 O O . LEU B 1 187 ? -9.633 -54.188 -15.539 1 86.06 187 LEU B O 1
ATOM 5986 N N . ASN B 1 188 ? -7.5 -54.5 -16.078 1 89.06 188 ASN B N 1
ATOM 5987 C CA . ASN B 1 188 ? -7.523 -55.875 -15.586 1 89.06 188 ASN B CA 1
ATOM 5988 C C . ASN B 1 188 ? -7.094 -55.969 -14.125 1 89.06 188 ASN B C 1
ATOM 5990 O O . ASN B 1 188 ? -6.898 -57.062 -13.586 1 89.06 188 ASN B O 1
ATOM 5994 N N . GLY B 1 189 ? -6.875 -54.844 -13.484 1 87.25 189 GLY B N 1
ATOM 5995 C CA . GLY B 1 189 ? -6.609 -54.812 -12.055 1 87.25 189 GLY B CA 1
ATOM 5996 C C . GLY B 1 189 ? -5.133 -54.844 -11.719 1 87.25 189 GLY B C 1
ATOM 5997 O O . GLY B 1 189 ? -4.758 -54.906 -10.547 1 87.25 189 GLY B O 1
ATOM 5998 N N . HIS B 1 190 ? -4.262 -54.906 -12.75 1 90.69 190 HIS B N 1
ATOM 5999 C CA . HIS B 1 190 ? -2.824 -54.875 -12.492 1 90.69 190 HIS B CA 1
ATOM 6000 C C . HIS B 1 190 ? -2.361 -53.5 -12.031 1 90.69 190 HIS B C 1
ATOM 6002 O O . HIS B 1 190 ? -2.715 -52.5 -12.633 1 90.69 190 HIS B O 1
ATOM 6008 N N . LYS B 1 191 ? -1.623 -53.594 -10.93 1 87.88 191 LYS B N 1
ATOM 6009 C CA . LYS B 1 191 ? -1.049 -52.312 -10.461 1 87.88 191 LYS B CA 1
ATOM 6010 C C . LYS B 1 191 ? 0.106 -51.875 -11.359 1 87.88 191 LYS B C 1
ATOM 6012 O O . LYS B 1 191 ? 1.06 -52.625 -11.562 1 87.88 191 LYS B O 1
ATOM 6017 N N . ILE B 1 192 ? -0.03 -50.812 -11.945 1 85.69 192 ILE B N 1
ATOM 6018 C CA . ILE B 1 192 ? 1.006 -50.281 -12.828 1 85.69 192 ILE B CA 1
ATOM 6019 C C . ILE B 1 192 ? 2.041 -49.5 -12.016 1 85.69 192 ILE B C 1
ATOM 6021 O O . ILE B 1 192 ? 3.205 -49.906 -11.938 1 85.69 192 ILE B O 1
ATOM 6025 N N . THR B 1 193 ? 1.63 -48.312 -11.367 1 85.94 193 THR B N 1
ATOM 6026 C CA . THR B 1 193 ? 2.576 -47.531 -10.586 1 85.94 193 THR B CA 1
ATOM 6027 C C . THR B 1 193 ? 1.845 -46.5 -9.734 1 85.94 193 THR B C 1
ATOM 6029 O O . THR B 1 193 ? 0.646 -46.281 -9.914 1 85.94 193 THR B O 1
ATOM 6032 N N . SER B 1 194 ? 2.562 -46.125 -8.664 1 91.25 194 SER B N 1
ATOM 6033 C CA . SER B 1 194 ? 2.172 -44.938 -7.906 1 91.25 194 SER B CA 1
ATOM 6034 C C . SER B 1 194 ? 3.023 -43.719 -8.281 1 91.25 194 SER B C 1
ATOM 6036 O O . SER B 1 194 ? 4.254 -43.812 -8.32 1 91.25 194 SER B O 1
ATOM 6038 N N . TRP B 1 195 ? 2.334 -42.688 -8.703 1 94.88 195 TRP B N 1
ATOM 6039 C CA . TRP B 1 195 ? 3.037 -41.531 -9.211 1 94.88 195 TRP B CA 1
ATOM 6040 C C . TRP B 1 195 ? 2.684 -40.281 -8.398 1 94.88 195 TRP B C 1
ATOM 6042 O O . TRP B 1 195 ? 1.525 -40.094 -8.016 1 94.88 195 TRP B O 1
ATOM 6052 N N . GLN B 1 196 ? 3.734 -39.5 -8.117 1 96.06 196 GLN B N 1
ATOM 6053 C CA . GLN B 1 196 ? 3.557 -38.219 -7.422 1 96.06 196 GLN B CA 1
ATOM 6054 C C . GLN B 1 196 ? 4.102 -37.062 -8.242 1 96.06 196 GLN B C 1
ATOM 6056 O O . GLN B 1 196 ? 5.141 -37.188 -8.898 1 96.06 196 GLN B O 1
ATOM 6061 N N . SER B 1 197 ? 3.451 -35.938 -8.172 1 97.12 197 SER B N 1
ATOM 6062 C CA . SER B 1 197 ? 3.771 -34.781 -9.008 1 97.12 197 SER B CA 1
ATOM 6063 C C . SER B 1 197 ? 5.051 -34.094 -8.539 1 97.12 197 SER B C 1
ATOM 6065 O O . SER B 1 197 ? 5.582 -33.219 -9.234 1 97.12 197 SER B O 1
ATOM 6067 N N . GLN B 1 198 ? 5.531 -34.406 -7.355 1 96.5 198 GLN B N 1
ATOM 6068 C CA . GLN B 1 198 ? 6.707 -33.781 -6.77 1 96.5 198 GLN B CA 1
ATOM 6069 C C . GLN B 1 198 ? 7.359 -34.688 -5.734 1 96.5 198 GLN B C 1
ATOM 6071 O O . GLN B 1 198 ? 6.723 -35.594 -5.211 1 96.5 198 GLN B O 1
ATOM 6076 N N . PRO B 1 199 ? 8.648 -34.406 -5.48 1 94.69 199 PRO B N 1
ATOM 6077 C CA . PRO B 1 199 ? 9.312 -35.156 -4.434 1 94.69 199 PRO B CA 1
ATOM 6078 C C . PRO B 1 199 ? 8.891 -34.75 -3.027 1 94.69 199 PRO B C 1
ATOM 6080 O O . PRO B 1 199 ? 8.312 -33.656 -2.852 1 94.69 199 PRO B O 1
ATOM 6083 N N . LEU B 1 200 ? 9.164 -35.594 -2.078 1 93.19 200 LEU B N 1
ATOM 6084 C CA . LEU B 1 200 ? 8.852 -35.312 -0.682 1 93.19 200 LEU B CA 1
ATOM 6085 C C . LEU B 1 200 ? 10.102 -34.906 0.087 1 93.19 200 LEU B C 1
ATOM 6087 O O . LEU B 1 200 ? 11.18 -35.469 -0.13 1 93.19 200 LEU B O 1
ATOM 6091 N N . LEU B 1 201 ? 10 -33.812 0.799 1 90 201 LEU B N 1
ATOM 6092 C CA . LEU B 1 201 ? 10.984 -33.469 1.824 1 90 201 LEU B CA 1
ATOM 6093 C C . LEU B 1 201 ? 10.562 -34.031 3.184 1 90 201 LEU B C 1
ATOM 6095 O O . LEU B 1 201 ? 9.766 -33.406 3.889 1 90 201 LEU B O 1
ATOM 6099 N N . LYS B 1 202 ? 11.07 -35.188 3.48 1 84.88 202 LYS B N 1
ATOM 6100 C CA . LYS B 1 202 ? 10.578 -35.969 4.605 1 84.88 202 LYS B CA 1
ATOM 6101 C C . LYS B 1 202 ? 9.109 -36.344 4.414 1 84.88 202 LYS B C 1
ATOM 6103 O O . LYS B 1 202 ? 8.766 -37.125 3.523 1 84.88 202 LYS B O 1
ATOM 6108 N N . GLU B 1 203 ? 8.219 -35.531 5.035 1 88.38 203 GLU B N 1
ATOM 6109 C CA . GLU B 1 203 ? 6.805 -35.875 4.906 1 88.38 203 GLU B CA 1
ATOM 6110 C C . GLU B 1 203 ? 6.023 -34.75 4.238 1 88.38 203 GLU B C 1
ATOM 6112 O O . GLU B 1 203 ? 4.824 -34.906 3.98 1 88.38 203 GLU B O 1
ATOM 6117 N N . THR B 1 204 ? 6.75 -33.812 3.887 1 91.56 204 THR B N 1
ATOM 6118 C CA . THR B 1 204 ? 6.086 -32.656 3.305 1 91.56 204 THR B CA 1
ATOM 6119 C C . THR B 1 204 ? 6.438 -32.5 1.827 1 91.56 204 THR B C 1
ATOM 6121 O O . THR B 1 204 ? 7.613 -32.531 1.458 1 91.56 204 THR B O 1
ATOM 6124 N N . PRO B 1 205 ? 5.406 -32.469 1.003 1 95.75 205 PRO B N 1
ATOM 6125 C CA . PRO B 1 205 ? 5.707 -32.25 -0.409 1 95.75 205 PRO B CA 1
ATOM 6126 C C . PRO B 1 205 ? 6.602 -31.016 -0.62 1 95.75 205 PRO B C 1
ATOM 6128 O O . PRO B 1 205 ? 6.371 -29.969 -0.018 1 95.75 205 PRO B O 1
ATOM 6131 N N . CYS B 1 206 ? 7.617 -31.125 -1.46 1 95.81 206 CYS B N 1
ATOM 6132 C CA . CYS B 1 206 ? 8.602 -30.078 -1.704 1 95.81 206 CYS B CA 1
ATOM 6133 C C . CYS B 1 206 ? 7.926 -28.812 -2.219 1 95.81 206 CYS B C 1
ATOM 6135 O O . CYS B 1 206 ? 8.312 -27.703 -1.844 1 95.81 206 CYS B O 1
ATOM 6137 N N . GLY B 1 207 ? 6.957 -28.984 -3.045 1 96.5 207 GLY B N 1
ATOM 6138 C CA . GLY B 1 207 ? 6.262 -27.844 -3.627 1 96.5 207 GLY B CA 1
ATOM 6139 C C . GLY B 1 207 ? 5.578 -26.969 -2.592 1 96.5 207 GLY B C 1
ATOM 6140 O O . GLY B 1 207 ? 5.438 -25.766 -2.789 1 96.5 207 GLY B O 1
ATOM 6141 N N . ASN B 1 208 ? 5.148 -27.578 -1.51 1 96.5 208 ASN B N 1
ATOM 6142 C CA . ASN B 1 208 ? 4.516 -26.812 -0.438 1 96.5 208 ASN B CA 1
ATOM 6143 C C . ASN B 1 208 ? 5.492 -25.828 0.206 1 96.5 208 ASN B C 1
ATOM 6145 O O . ASN B 1 208 ? 5.156 -24.672 0.425 1 96.5 208 ASN B O 1
ATOM 6149 N N . VAL B 1 209 ? 6.645 -26.281 0.408 1 95.5 209 VAL B N 1
ATOM 6150 C CA . VAL B 1 209 ? 7.672 -25.469 1.051 1 95.5 209 VAL B CA 1
ATOM 6151 C C . VAL B 1 209 ? 8.156 -24.391 0.083 1 95.5 209 VAL B C 1
ATOM 6153 O O . VAL B 1 209 ? 8.312 -23.234 0.464 1 95.5 209 VAL B O 1
ATOM 6156 N N . LEU B 1 210 ? 8.344 -24.781 -1.122 1 96.25 210 LEU B N 1
ATOM 6157 C CA . LEU B 1 210 ? 8.852 -23.859 -2.123 1 96.25 210 LEU B CA 1
ATOM 6158 C C . LEU B 1 210 ? 7.844 -22.734 -2.387 1 96.25 210 LEU B C 1
ATOM 6160 O O . LEU B 1 210 ? 8.227 -21.578 -2.578 1 96.25 210 LEU B O 1
ATOM 6164 N N . LEU B 1 211 ? 6.586 -23.125 -2.426 1 97.19 211 LEU B N 1
ATOM 6165 C CA . LEU B 1 211 ? 5.566 -22.109 -2.629 1 97.19 211 LEU B CA 1
ATOM 6166 C C . LEU B 1 211 ? 5.535 -21.125 -1.456 1 97.19 211 LEU B C 1
ATOM 6168 O O . LEU B 1 211 ? 5.477 -19.906 -1.656 1 97.19 211 LEU B O 1
ATOM 6172 N N . ALA B 1 212 ? 5.566 -21.625 -0.287 1 97.12 212 ALA B N 1
ATOM 6173 C CA . ALA B 1 212 ? 5.594 -20.781 0.898 1 97.12 212 ALA B CA 1
ATOM 6174 C C . ALA B 1 212 ? 6.801 -19.844 0.876 1 97.12 212 ALA B C 1
ATOM 6176 O O . ALA B 1 212 ? 6.676 -18.656 1.176 1 97.12 212 ALA B O 1
ATOM 6177 N N . ALA B 1 213 ? 7.926 -20.391 0.528 1 96.75 213 ALA B N 1
ATOM 6178 C CA . ALA B 1 213 ? 9.148 -19.594 0.434 1 96.75 213 ALA B CA 1
ATOM 6179 C C . ALA B 1 213 ? 9.023 -18.516 -0.642 1 96.75 213 ALA B C 1
ATOM 6181 O O . ALA B 1 213 ? 9.398 -17.359 -0.421 1 96.75 213 ALA B O 1
ATOM 6182 N N . ALA B 1 214 ? 8.508 -18.938 -1.745 1 96.88 214 ALA B N 1
ATOM 6183 C CA . ALA B 1 214 ? 8.344 -18 -2.848 1 96.88 214 ALA B CA 1
ATOM 6184 C C . ALA B 1 214 ? 7.453 -16.828 -2.441 1 96.88 214 ALA B C 1
ATOM 6186 O O . ALA B 1 214 ? 7.742 -15.68 -2.775 1 96.88 214 ALA B O 1
ATOM 6187 N N . ILE B 1 215 ? 6.391 -17.109 -1.755 1 96.69 215 ILE B N 1
ATOM 6188 C CA . ILE B 1 215 ? 5.465 -16.078 -1.303 1 96.69 215 ILE B CA 1
ATOM 6189 C C . ILE B 1 215 ? 6.18 -15.117 -0.355 1 96.69 215 ILE B C 1
ATOM 6191 O O . ILE B 1 215 ? 6.148 -13.906 -0.552 1 96.69 215 ILE B O 1
ATOM 6195 N N . LEU B 1 216 ? 6.844 -15.648 0.593 1 96.31 216 LEU B N 1
ATOM 6196 C CA . LEU B 1 216 ? 7.523 -14.82 1.588 1 96.31 216 LEU B CA 1
ATOM 6197 C C . LEU B 1 216 ? 8.656 -14.031 0.953 1 96.31 216 LEU B C 1
ATOM 6199 O O . LEU B 1 216 ? 8.781 -12.82 1.175 1 96.31 216 LEU B O 1
ATOM 6203 N N . TYR B 1 217 ? 9.492 -14.672 0.135 1 96.56 217 TYR B N 1
ATOM 6204 C CA . TYR B 1 217 ? 10.719 -14.078 -0.376 1 96.56 217 TYR B CA 1
ATOM 6205 C C . TYR B 1 217 ? 10.422 -13.031 -1.446 1 96.56 217 TYR B C 1
ATOM 6207 O O . TYR B 1 217 ? 11.242 -12.156 -1.717 1 96.56 217 TYR B O 1
ATOM 6215 N N . SER B 1 218 ? 9.266 -13.164 -2.051 1 94.44 218 SER B N 1
ATOM 6216 C CA . SER B 1 218 ? 8.898 -12.18 -3.059 1 94.44 218 SER B CA 1
ATOM 6217 C C . SER B 1 218 ? 8.203 -10.977 -2.43 1 94.44 218 SER B C 1
ATOM 6219 O O . SER B 1 218 ? 7.98 -9.961 -3.094 1 94.44 218 SER B O 1
ATOM 6221 N N . GLY B 1 219 ? 7.848 -11.078 -1.183 1 92.88 219 GLY B N 1
ATOM 6222 C CA . GLY B 1 219 ? 7.148 -10 -0.506 1 92.88 219 GLY B CA 1
ATOM 6223 C C . GLY B 1 219 ? 5.645 -10.055 -0.692 1 92.88 219 GLY B C 1
ATOM 6224 O O . GLY B 1 219 ? 4.926 -9.141 -0.289 1 92.88 219 GLY B O 1
ATOM 6225 N N . CYS B 1 220 ? 5.125 -11.133 -1.257 1 93 220 CYS B N 1
ATOM 6226 C CA . CYS B 1 220 ? 3.693 -11.281 -1.48 1 93 220 CYS B CA 1
ATOM 6227 C C . CYS B 1 220 ? 2.988 -11.727 -0.204 1 93 220 CYS B C 1
ATOM 6229 O O . CYS B 1 220 ? 3.625 -12.242 0.717 1 93 220 CYS B O 1
ATOM 6231 N N . SER B 1 221 ? 1.7 -11.445 -0.216 1 90.31 221 SER B N 1
ATOM 6232 C CA . SER B 1 221 ? 0.868 -11.977 0.859 1 90.31 221 SER B CA 1
ATOM 6233 C C . SER B 1 221 ? 0.236 -13.312 0.462 1 90.31 221 SER B C 1
ATOM 6235 O O . SER B 1 221 ? -0.027 -13.555 -0.717 1 90.31 221 SER B O 1
ATOM 6237 N N . PHE B 1 222 ? 0.086 -14.125 1.46 1 93.19 222 PHE B N 1
ATOM 6238 C CA . PHE B 1 222 ? -0.516 -15.43 1.202 1 93.19 222 PHE B CA 1
ATOM 6239 C C . PHE B 1 222 ? -1.911 -15.273 0.609 1 93.19 222 PHE B C 1
ATOM 6241 O O . PHE B 1 222 ? -2.268 -15.969 -0.344 1 93.19 222 PHE B O 1
ATOM 6248 N N . SER B 1 223 ? -2.682 -14.375 1.138 1 89.69 223 SER B N 1
ATOM 6249 C CA . SER B 1 223 ? -4.066 -14.203 0.713 1 89.69 223 SER B CA 1
ATOM 6250 C C . SER B 1 223 ? -4.152 -13.836 -0.764 1 89.69 223 SER B C 1
ATOM 6252 O O . SER B 1 223 ? -5.035 -14.312 -1.479 1 89.69 223 SER B O 1
ATOM 6254 N N . GLN B 1 224 ? -3.291 -13.062 -1.168 1 89.25 224 GLN B N 1
ATOM 6255 C CA . GLN B 1 224 ? -3.291 -12.633 -2.561 1 89.25 224 GLN B CA 1
ATOM 6256 C C . GLN B 1 224 ? -2.934 -13.789 -3.494 1 89.25 224 GLN B C 1
ATOM 6258 O O . GLN B 1 224 ? -3.596 -13.992 -4.512 1 89.25 224 GLN B O 1
ATOM 6263 N N . ILE B 1 225 ? -1.924 -14.461 -3.117 1 94.56 225 ILE B N 1
ATOM 6264 C CA . ILE B 1 225 ? -1.473 -15.57 -3.949 1 94.56 225 ILE B CA 1
ATOM 6265 C C . ILE B 1 225 ? -2.521 -16.672 -3.945 1 94.56 225 ILE B C 1
ATOM 6267 O O . ILE B 1 225 ? -2.809 -17.281 -4.984 1 94.56 225 ILE B O 1
ATOM 6271 N N . GLU B 1 226 ? -3.039 -16.906 -2.799 1 94.62 226 GLU B N 1
ATOM 6272 C CA . GLU B 1 226 ? -4.082 -17.922 -2.695 1 94.62 226 GLU B CA 1
ATOM 6273 C C . GLU B 1 226 ? -5.258 -17.609 -3.611 1 94.62 226 GLU B C 1
ATOM 6275 O O . GLU B 1 226 ? -5.754 -18.484 -4.32 1 94.62 226 GLU B O 1
ATOM 6280 N N . GLN B 1 227 ? -5.719 -16.406 -3.572 1 93.5 227 GLN B N 1
ATOM 6281 C CA . GLN B 1 227 ? -6.844 -16.016 -4.41 1 93.5 227 GLN B CA 1
ATOM 6282 C C . GLN B 1 227 ? -6.492 -16.125 -5.891 1 93.5 227 GLN B C 1
ATOM 6284 O O . GLN B 1 227 ? -7.305 -16.578 -6.695 1 93.5 227 GLN B O 1
ATOM 6289 N N . CYS B 1 228 ? -5.309 -15.695 -6.211 1 95.62 228 CYS B N 1
ATOM 6290 C CA . CYS B 1 228 ? -4.848 -15.805 -7.594 1 95.62 228 CYS B CA 1
ATOM 6291 C C . CYS B 1 228 ? -4.848 -17.25 -8.055 1 95.62 228 CYS B C 1
ATOM 6293 O O . CYS B 1 228 ? -5.355 -17.562 -9.133 1 95.62 228 CYS B O 1
ATOM 6295 N N . MET B 1 229 ? -4.316 -18.125 -7.227 1 96 229 MET B N 1
ATOM 6296 C CA . MET B 1 229 ? -4.254 -19.547 -7.559 1 96 229 MET B CA 1
ATOM 6297 C C . MET B 1 229 ? -5.656 -20.156 -7.645 1 96 229 MET B C 1
ATOM 6299 O O . MET B 1 229 ? -5.93 -20.984 -8.516 1 96 229 MET B O 1
ATOM 6303 N N . LYS B 1 230 ? -6.496 -19.688 -6.793 1 94.12 230 LYS B N 1
ATOM 6304 C CA . LYS B 1 230 ? -7.875 -20.156 -6.816 1 94.12 230 LYS B CA 1
ATOM 6305 C C . LYS B 1 230 ? -8.578 -19.734 -8.109 1 94.12 230 LYS B C 1
ATOM 6307 O O . LYS B 1 230 ? -9.297 -20.531 -8.711 1 94.12 230 LYS B O 1
ATOM 6312 N N . PHE B 1 231 ? -8.391 -18.562 -8.5 1 94.75 231 PHE B N 1
ATOM 6313 C CA . PHE B 1 231 ? -9.008 -18.078 -9.727 1 94.75 231 PHE B CA 1
ATOM 6314 C C . PHE B 1 231 ? -8.477 -18.844 -10.938 1 94.75 231 PHE B C 1
ATOM 6316 O O . PHE B 1 231 ? -9.211 -19.078 -11.898 1 94.75 231 PHE B O 1
ATOM 6323 N N . MET B 1 232 ? -7.223 -19.188 -10.844 1 94.88 232 MET B N 1
ATOM 6324 C CA . MET B 1 232 ? -6.629 -19.938 -11.945 1 94.88 232 MET B CA 1
ATOM 6325 C C . MET B 1 232 ? -7.031 -21.422 -11.875 1 94.88 232 MET B C 1
ATOM 6327 O O . MET B 1 232 ? -6.926 -22.141 -12.867 1 94.88 232 MET B O 1
ATOM 6331 N N . GLY B 1 233 ? -7.379 -21.891 -10.75 1 94.56 233 GLY B N 1
ATOM 6332 C CA . GLY B 1 233 ? -7.758 -23.281 -10.547 1 94.56 233 GLY B CA 1
ATOM 6333 C C . GLY B 1 233 ? -6.582 -24.188 -10.211 1 94.56 233 GLY B C 1
ATOM 6334 O O . GLY B 1 233 ? -6.621 -25.391 -10.461 1 94.56 233 GLY B O 1
ATOM 6335 N N . VAL B 1 234 ? -5.535 -23.609 -9.719 1 96.88 234 VAL B N 1
ATOM 6336 C CA . VAL B 1 234 ? -4.344 -24.375 -9.375 1 96.88 234 VAL B CA 1
ATOM 6337 C C . VAL B 1 234 ? -4.434 -24.844 -7.926 1 96.88 234 VAL B C 1
ATOM 6339 O O . VAL B 1 234 ? -4.738 -24.062 -7.027 1 96.88 234 VAL B O 1
ATOM 6342 N N . GLN B 1 235 ? -4.176 -26.094 -7.766 1 95.69 235 GLN B N 1
ATOM 6343 C CA . GLN B 1 235 ? -4.133 -26.656 -6.422 1 95.69 235 GLN B CA 1
ATOM 6344 C C . GLN B 1 235 ? -3.023 -26.016 -5.59 1 95.69 235 GLN B C 1
ATOM 6346 O O . GLN B 1 235 ? -1.878 -25.938 -6.039 1 95.69 235 GLN B O 1
ATOM 6351 N N . CYS B 1 236 ? -3.379 -25.562 -4.371 1 94.62 236 CYS B N 1
ATOM 6352 C CA . CYS B 1 236 ? -2.441 -24.766 -3.58 1 94.62 236 CYS B CA 1
ATOM 6353 C C . CYS B 1 236 ? -2.49 -25.172 -2.111 1 94.62 236 CYS B C 1
ATOM 6355 O O . CYS B 1 236 ? -3.338 -25.969 -1.71 1 94.62 236 CYS B O 1
ATOM 6357 N N . ILE B 1 237 ? -1.562 -24.719 -1.337 1 96.06 237 ILE B N 1
ATOM 6358 C CA . ILE B 1 237 ? -1.517 -24.984 0.098 1 96.06 237 ILE B CA 1
ATOM 6359 C C . ILE B 1 237 ? -2.562 -24.125 0.811 1 96.06 237 ILE B C 1
ATOM 6361 O O . ILE B 1 237 ? -2.959 -23.078 0.307 1 96.06 237 ILE B O 1
ATOM 6365 N N . GLY B 1 238 ? -2.965 -24.594 1.974 1 94.06 238 GLY B N 1
ATOM 6366 C CA . GLY B 1 238 ? -3.885 -23.812 2.797 1 94.06 238 GLY B CA 1
ATOM 6367 C C . GLY B 1 238 ? -3.184 -22.797 3.684 1 94.06 238 GLY B C 1
ATOM 6368 O O . GLY B 1 238 ? -1.954 -22.781 3.768 1 94.06 238 GLY B O 1
ATOM 6369 N N . LYS B 1 239 ? -3.959 -21.984 4.281 1 91.5 239 LYS B N 1
ATOM 6370 C CA . LYS B 1 239 ? -3.467 -20.906 5.141 1 91.5 239 LYS B CA 1
ATOM 6371 C C . LYS B 1 239 ? -2.684 -21.469 6.324 1 91.5 239 LYS B C 1
ATOM 6373 O O . LYS B 1 239 ? -1.592 -20.984 6.637 1 91.5 239 LYS B O 1
ATOM 6378 N N . SER B 1 240 ? -3.211 -22.469 6.926 1 89.44 240 SER B N 1
ATOM 6379 C CA . SER B 1 240 ? -2.568 -23.047 8.102 1 89.44 240 SER B CA 1
ATOM 6380 C C . SER B 1 240 ? -1.211 -23.641 7.746 1 89.44 240 SER B C 1
ATOM 6382 O O . SER B 1 240 ? -0.233 -23.453 8.469 1 89.44 240 SER B O 1
ATOM 6384 N N . MET B 1 241 ? -1.217 -24.328 6.695 1 93.19 241 MET B N 1
ATOM 6385 C CA . MET B 1 241 ? 0.041 -24.922 6.25 1 93.19 241 MET B CA 1
ATOM 6386 C C . MET B 1 241 ? 1.074 -23.844 5.945 1 93.19 241 MET B C 1
ATOM 6388 O O . MET B 1 241 ? 2.252 -24 6.27 1 93.19 241 MET B O 1
ATOM 6392 N N . PHE B 1 242 ? 0.684 -22.812 5.395 1 95.31 242 PHE B N 1
ATOM 6393 C CA . PHE B 1 242 ? 1.58 -21.703 5.062 1 95.31 242 PHE B CA 1
ATOM 6394 C C . PHE B 1 242 ? 2.205 -21.125 6.324 1 95.31 242 PHE B C 1
ATOM 6396 O O . PHE B 1 242 ? 3.43 -21 6.418 1 95.31 242 PHE B O 1
ATOM 6403 N N . TYR B 1 243 ? 1.426 -20.797 7.215 1 93.31 243 TYR B N 1
ATOM 6404 C CA . TYR B 1 243 ? 1.929 -20.125 8.398 1 93.31 243 TYR B CA 1
ATOM 6405 C C . TYR B 1 243 ? 2.734 -21.078 9.281 1 93.31 243 TYR B C 1
ATOM 6407 O O . TYR B 1 243 ? 3.68 -20.656 9.953 1 93.31 243 TYR B O 1
ATOM 6415 N N . ASP B 1 244 ? 2.359 -22.281 9.227 1 92.31 244 ASP B N 1
ATOM 6416 C CA . ASP B 1 244 ? 3.172 -23.266 9.93 1 92.31 244 ASP B CA 1
ATOM 6417 C C . ASP B 1 244 ? 4.566 -23.375 9.32 1 92.31 244 ASP B C 1
ATOM 6419 O O . ASP B 1 244 ? 5.566 -23.406 10.039 1 92.31 244 ASP B O 1
ATOM 6423 N N . THR B 1 245 ? 4.582 -23.5 8.031 1 94.5 245 THR B N 1
ATOM 6424 C CA . THR B 1 245 ? 5.855 -23.547 7.324 1 94.5 245 THR B CA 1
ATOM 6425 C C . THR B 1 245 ? 6.664 -22.281 7.574 1 94.5 245 THR B C 1
ATOM 6427 O O . THR B 1 245 ? 7.887 -22.344 7.738 1 94.5 245 THR B O 1
ATOM 6430 N N . LEU B 1 246 ? 6.031 -21.188 7.621 1 95.31 246 LEU B N 1
ATOM 6431 C CA . LEU B 1 246 ? 6.664 -19.906 7.887 1 95.31 246 LEU B CA 1
ATOM 6432 C C . LEU B 1 246 ? 7.34 -19.906 9.258 1 95.31 246 LEU B C 1
ATOM 6434 O O . LEU B 1 246 ? 8.523 -19.578 9.367 1 95.31 246 LEU B O 1
ATOM 6438 N N . ARG B 1 247 ? 6.672 -20.266 10.227 1 94 247 ARG B N 1
ATOM 6439 C CA . ARG B 1 247 ? 7.129 -20.188 11.609 1 94 247 ARG B CA 1
ATOM 6440 C C . ARG B 1 247 ? 8.234 -21.203 11.875 1 94 247 ARG B C 1
ATOM 6442 O O . ARG B 1 247 ? 9.227 -20.891 12.547 1 94 247 ARG B O 1
ATOM 6449 N N . THR B 1 248 ? 8.039 -22.328 11.32 1 92.56 248 THR B N 1
ATOM 6450 C CA . THR B 1 248 ? 8.914 -23.422 11.703 1 92.56 248 THR B CA 1
ATOM 6451 C C . THR B 1 248 ? 10.156 -23.453 10.82 1 92.56 248 THR B C 1
ATOM 6453 O O . THR B 1 248 ? 11.227 -23.891 11.258 1 92.56 248 THR B O 1
ATOM 6456 N N . THR B 1 249 ? 10.023 -23 9.602 1 93.69 249 THR B N 1
ATOM 6457 C CA . THR B 1 249 ? 11.133 -23.234 8.68 1 93.69 249 THR B CA 1
ATOM 6458 C C . THR B 1 249 ? 11.641 -21.922 8.094 1 93.69 249 THR B C 1
ATOM 6460 O O . THR B 1 249 ? 12.828 -21.609 8.188 1 93.69 249 THR B O 1
ATOM 6463 N N . LEU B 1 250 ? 10.844 -21.141 7.574 1 96.06 250 LEU B N 1
ATOM 6464 C CA . LEU B 1 250 ? 11.281 -20.031 6.73 1 96.06 250 LEU B CA 1
ATOM 6465 C C . LEU B 1 250 ? 11.812 -18.891 7.578 1 96.06 250 LEU B C 1
ATOM 6467 O O . LEU B 1 250 ? 12.859 -18.312 7.262 1 96.06 250 LEU B O 1
ATOM 6471 N N . ILE B 1 251 ? 11.156 -18.5 8.656 1 96.25 251 ILE B N 1
ATOM 6472 C CA . ILE B 1 251 ? 11.562 -17.375 9.492 1 96.25 251 ILE B CA 1
ATOM 6473 C C . ILE B 1 251 ? 12.938 -17.656 10.102 1 96.25 251 ILE B C 1
ATOM 6475 O O . ILE B 1 251 ? 13.844 -16.812 10.016 1 96.25 251 ILE B O 1
ATOM 6479 N N . PRO B 1 252 ? 13.109 -18.797 10.633 1 95.12 252 PRO B N 1
ATOM 6480 C CA . PRO B 1 252 ? 14.445 -19.094 11.164 1 95.12 252 PRO B CA 1
ATOM 6481 C C . PRO B 1 252 ? 15.531 -19.016 10.094 1 95.12 252 PRO B C 1
ATOM 6483 O O . PRO B 1 252 ? 16.625 -18.516 10.367 1 95.12 252 PRO B O 1
ATOM 6486 N N . VAL B 1 253 ? 15.258 -19.5 8.906 1 95.12 253 VAL B N 1
ATOM 6487 C CA . VAL B 1 253 ? 16.234 -19.469 7.824 1 95.12 253 VAL B CA 1
ATOM 6488 C C . VAL B 1 253 ? 16.562 -18.031 7.453 1 95.12 253 VAL B C 1
ATOM 6490 O O . VAL B 1 253 ? 17.734 -17.672 7.27 1 95.12 253 VAL B O 1
ATOM 6493 N N . VAL B 1 254 ? 15.547 -17.203 7.324 1 96.44 254 VAL B N 1
ATOM 6494 C CA . VAL B 1 254 ? 15.727 -15.797 6.969 1 96.44 254 VAL B CA 1
ATOM 6495 C C . VAL B 1 254 ? 16.547 -15.086 8.047 1 96.44 254 VAL B C 1
ATOM 6497 O O . VAL B 1 254 ? 17.5 -14.367 7.734 1 96.44 254 VAL B O 1
ATOM 6500 N N . ASN B 1 255 ? 16.203 -15.305 9.297 1 95.62 255 ASN B N 1
ATOM 6501 C CA . ASN B 1 255 ? 16.891 -14.656 10.406 1 95.62 255 ASN B CA 1
ATOM 6502 C C . ASN B 1 255 ? 18.359 -15.094 10.477 1 95.62 255 ASN B C 1
ATOM 6504 O O . ASN B 1 255 ? 19.25 -14.258 10.688 1 95.62 255 ASN B O 1
ATOM 6508 N N . HIS B 1 256 ? 18.531 -16.312 10.266 1 95.44 256 HIS B N 1
ATOM 6509 C CA . HIS B 1 256 ? 19.891 -16.828 10.281 1 95.44 256 HIS B CA 1
ATOM 6510 C C . HIS B 1 256 ? 20.719 -16.219 9.164 1 95.44 256 HIS B C 1
ATOM 6512 O O . HIS B 1 256 ? 21.859 -15.789 9.391 1 95.44 256 HIS B O 1
ATOM 6518 N N . THR B 1 257 ? 20.188 -16.219 7.992 1 96 257 THR B N 1
ATOM 6519 C CA . THR B 1 257 ? 20.891 -15.656 6.844 1 96 257 THR B CA 1
ATOM 6520 C C . THR B 1 257 ? 21.188 -14.172 7.059 1 96 257 THR B C 1
ATOM 6522 O O . THR B 1 257 ? 22.25 -13.688 6.707 1 96 257 THR B O 1
ATOM 6525 N N . TYR B 1 258 ? 20.266 -13.469 7.605 1 96.62 258 TYR B N 1
ATOM 6526 C CA . TYR B 1 258 ? 20.422 -12.047 7.883 1 96.62 258 TYR B CA 1
ATOM 6527 C C . TYR B 1 258 ? 21.547 -11.812 8.883 1 96.62 258 TYR B C 1
ATOM 6529 O O . TYR B 1 258 ? 22.406 -10.953 8.68 1 96.62 258 TYR B O 1
ATOM 6537 N N . LEU B 1 259 ? 21.516 -12.539 9.969 1 95.88 259 LEU B N 1
ATOM 6538 C CA . LEU B 1 259 ? 22.516 -12.359 11.016 1 95.88 259 LEU B CA 1
ATOM 6539 C C . LEU B 1 259 ? 23.906 -12.656 10.484 1 95.88 259 LEU B C 1
ATOM 6541 O O . LEU B 1 259 ? 24.875 -11.953 10.82 1 95.88 259 LEU B O 1
ATOM 6545 N N . LYS B 1 260 ? 23.969 -13.648 9.672 1 95.5 260 LYS B N 1
ATOM 6546 C CA . LYS B 1 260 ? 25.25 -13.953 9.039 1 95.5 260 LYS B CA 1
ATOM 6547 C C . LYS B 1 260 ? 25.688 -12.812 8.133 1 95.5 260 LYS B C 1
ATOM 6549 O O . LYS B 1 260 ? 26.859 -12.406 8.172 1 95.5 260 LYS B O 1
ATOM 6554 N N . HIS B 1 261 ? 24.797 -12.367 7.34 1 95.81 261 HIS B N 1
ATOM 6555 C CA . HIS B 1 261 ? 25.109 -11.258 6.445 1 95.81 261 HIS B CA 1
ATOM 6556 C C . HIS B 1 261 ? 25.484 -10 7.23 1 95.81 261 HIS B C 1
ATOM 6558 O O . HIS B 1 261 ? 26.422 -9.297 6.867 1 95.81 261 HIS B O 1
ATOM 6564 N N . GLN B 1 262 ? 24.766 -9.695 8.266 1 95.19 262 GLN B N 1
ATOM 6565 C CA . GLN B 1 262 ? 25.062 -8.539 9.109 1 95.19 262 GLN B CA 1
ATOM 6566 C C . GLN B 1 262 ? 26.469 -8.625 9.688 1 95.19 262 GLN B C 1
ATOM 6568 O O . GLN B 1 262 ? 27.188 -7.625 9.727 1 95.19 262 GLN B O 1
ATOM 6573 N N . ALA B 1 263 ? 26.828 -9.789 10.109 1 94.19 263 ALA B N 1
ATOM 6574 C CA . ALA B 1 263 ? 28.172 -9.992 10.641 1 94.19 263 ALA B CA 1
ATOM 6575 C C . ALA B 1 263 ? 29.234 -9.711 9.586 1 94.19 263 ALA B C 1
ATOM 6577 O O . ALA B 1 263 ? 30.266 -9.117 9.883 1 94.19 263 ALA B O 1
ATOM 6578 N N . GLU B 1 264 ? 28.906 -10.125 8.414 1 94.94 264 GLU B N 1
ATOM 6579 C CA . GLU B 1 264 ? 29.844 -9.859 7.32 1 94.94 264 GLU B CA 1
ATOM 6580 C C . GLU B 1 264 ? 29.969 -8.367 7.051 1 94.94 264 GLU B C 1
ATOM 6582 O O . GLU B 1 264 ? 31.062 -7.859 6.828 1 94.94 264 GLU B O 1
ATOM 6587 N N . VAL B 1 265 ? 28.844 -7.699 7.047 1 94.5 265 VAL B N 1
ATOM 6588 C CA . VAL B 1 265 ? 28.828 -6.258 6.812 1 94.5 265 VAL B CA 1
ATOM 6589 C C . VAL B 1 265 ? 29.594 -5.547 7.922 1 94.5 265 VAL B C 1
ATOM 6591 O O . VAL B 1 265 ? 30.422 -4.66 7.652 1 94.5 265 VAL B O 1
ATOM 6594 N N . MET B 1 266 ? 29.438 -5.953 9.125 1 92.69 266 MET B N 1
ATOM 6595 C CA . MET B 1 266 ? 30.109 -5.336 10.266 1 92.69 266 MET B CA 1
ATOM 6596 C C . MET B 1 266 ? 31.609 -5.566 10.195 1 92.69 266 MET B C 1
ATOM 6598 O O . MET B 1 266 ? 32.406 -4.676 10.531 1 92.69 266 MET B O 1
ATOM 6602 N N . GLN B 1 267 ? 31.922 -6.691 9.758 1 92.31 267 GLN B N 1
ATOM 6603 C CA . GLN B 1 267 ? 33.344 -6.996 9.609 1 92.31 267 GLN B CA 1
ATOM 6604 C C . GLN B 1 267 ? 34 -6.102 8.555 1 92.31 267 GLN B C 1
ATOM 6606 O O . GLN B 1 267 ? 35.125 -5.637 8.734 1 92.31 267 GLN B O 1
ATOM 6611 N N . GLN B 1 268 ? 33.25 -5.797 7.562 1 91.88 268 GLN B N 1
ATOM 6612 C CA . GLN B 1 268 ? 33.75 -4.945 6.484 1 91.88 268 GLN B CA 1
ATOM 6613 C C . GLN B 1 268 ? 33.906 -3.502 6.953 1 91.88 268 GLN B C 1
ATOM 6615 O O . GLN B 1 268 ? 34.719 -2.748 6.402 1 91.88 268 GLN B O 1
ATOM 6620 N N . LEU B 1 269 ? 33.156 -3.154 7.906 1 91.56 269 LEU B N 1
ATOM 6621 C CA . LEU B 1 269 ? 33.156 -1.767 8.359 1 91.56 269 LEU B CA 1
ATOM 6622 C C . LEU B 1 269 ? 34.188 -1.527 9.43 1 91.56 269 LEU B C 1
ATOM 6624 O O . LEU B 1 269 ? 34.531 -0.38 9.75 1 91.56 269 LEU B O 1
ATOM 6628 N N . ARG B 1 270 ? 34.781 -2.615 9.891 1 89.94 270 ARG B N 1
ATOM 6629 C CA . ARG B 1 270 ? 35.781 -2.482 10.938 1 89.94 270 ARG B CA 1
ATOM 6630 C C . ARG B 1 270 ? 37.031 -1.793 10.406 1 89.94 270 ARG B C 1
ATOM 6632 O O . ARG B 1 270 ? 37.438 -2.033 9.273 1 89.94 270 ARG B O 1
ATOM 6639 N N . GLY B 1 271 ? 37.594 -0.883 11.227 1 85.94 271 GLY B N 1
ATOM 6640 C CA . GLY B 1 271 ? 38.875 -0.251 10.898 1 85.94 271 GLY B CA 1
ATOM 6641 C C . GLY B 1 271 ? 38.719 1.098 10.219 1 85.94 271 GLY B C 1
ATOM 6642 O O . GLY B 1 271 ? 39.688 1.792 9.969 1 85.94 271 GLY B O 1
ATOM 6643 N N . ARG B 1 272 ? 37.531 1.43 9.883 1 86.44 272 ARG B N 1
ATOM 6644 C CA . ARG B 1 272 ? 37.344 2.736 9.258 1 86.44 272 ARG B CA 1
ATOM 6645 C C . ARG B 1 272 ? 36.312 3.551 10.023 1 86.44 272 ARG B C 1
ATOM 6647 O O . ARG B 1 272 ? 35.531 2.996 10.789 1 86.44 272 ARG B O 1
ATOM 6654 N N . ASP B 1 273 ? 36.406 4.883 9.82 1 89.31 273 ASP B N 1
ATOM 6655 C CA . ASP B 1 273 ? 35.375 5.77 10.367 1 89.31 273 ASP B CA 1
ATOM 6656 C C . ASP B 1 273 ? 34.125 5.727 9.523 1 89.31 273 ASP B C 1
ATOM 6658 O O . ASP B 1 273 ? 34.156 6 8.32 1 89.31 273 ASP B O 1
ATOM 6662 N N . ILE B 1 274 ? 33.094 5.398 10.219 1 91.62 274 ILE B N 1
ATOM 6663 C CA . ILE B 1 274 ? 31.875 5.16 9.445 1 91.62 274 ILE B CA 1
ATOM 6664 C C . ILE B 1 274 ? 30.906 6.332 9.625 1 91.62 274 ILE B C 1
ATOM 6666 O O . ILE B 1 274 ? 30.812 6.906 10.711 1 91.62 274 ILE B O 1
ATOM 6670 N N . TRP B 1 275 ? 30.281 6.684 8.523 1 92.12 275 TRP B N 1
ATOM 6671 C CA . TRP B 1 275 ? 29.203 7.68 8.5 1 92.12 275 TRP B CA 1
ATOM 6672 C C . TRP B 1 275 ? 27.844 7.012 8.352 1 92.12 275 TRP B C 1
ATOM 6674 O O . TRP B 1 275 ? 27.578 6.344 7.348 1 92.12 275 TRP B O 1
ATOM 6684 N N . LEU B 1 276 ? 27.031 7.238 9.359 1 92.31 276 LEU B N 1
ATOM 6685 C CA . LEU B 1 276 ? 25.766 6.531 9.391 1 92.31 276 LEU B CA 1
ATOM 6686 C C . LEU B 1 276 ? 24.594 7.488 9.156 1 92.31 276 LEU B C 1
ATOM 6688 O O . LEU B 1 276 ? 24.688 8.664 9.508 1 92.31 276 LEU B O 1
ATOM 6692 N N . SER B 1 277 ? 23.625 6.984 8.469 1 91.62 277 SER B N 1
ATOM 6693 C CA . SER B 1 277 ? 22.312 7.625 8.367 1 91.62 277 SER B CA 1
ATOM 6694 C C . SER B 1 277 ? 21.234 6.781 9.039 1 91.62 277 SER B C 1
ATOM 6696 O O . SER B 1 277 ? 21.188 5.562 8.859 1 91.62 277 SER B O 1
ATOM 6698 N N . GLY B 1 278 ? 20.422 7.398 9.875 1 89.12 278 GLY B N 1
ATOM 6699 C CA . GLY B 1 278 ? 19.391 6.68 10.602 1 89.12 278 GLY B CA 1
ATOM 6700 C C . GLY B 1 278 ? 18.016 7.273 10.43 1 89.12 278 GLY B C 1
ATOM 6701 O O . GLY B 1 278 ? 17.859 8.492 10.328 1 89.12 278 GLY B O 1
ATOM 6702 N N . ASP B 1 279 ? 17.031 6.398 10.305 1 86.75 279 ASP B N 1
ATOM 6703 C CA . ASP B 1 279 ? 15.641 6.836 10.211 1 86.75 279 ASP B CA 1
ATOM 6704 C C . ASP B 1 279 ? 14.695 5.789 10.781 1 86.75 279 ASP B C 1
ATOM 6706 O O . ASP B 1 279 ? 14.93 4.586 10.633 1 86.75 279 ASP B O 1
ATOM 6710 N N . GLY B 1 280 ? 13.734 6.348 11.461 1 82.12 280 GLY B N 1
ATOM 6711 C CA . GLY B 1 280 ? 12.703 5.488 12.023 1 82.12 280 GLY B CA 1
ATOM 6712 C C . GLY B 1 280 ? 11.391 5.551 11.25 1 82.12 280 GLY B C 1
ATOM 6713 O O . GLY B 1 280 ? 11.031 6.598 10.711 1 82.12 280 GLY B O 1
ATOM 6714 N N . ARG B 1 281 ? 10.805 4.43 11.188 1 80.19 281 ARG B N 1
ATOM 6715 C CA . ARG B 1 281 ? 9.492 4.348 10.555 1 80.19 281 ARG B CA 1
ATOM 6716 C C . ARG B 1 281 ? 8.43 3.896 11.547 1 80.19 281 ARG B C 1
ATOM 6718 O O . ARG B 1 281 ? 8.531 2.809 12.117 1 80.19 281 ARG B O 1
ATOM 6725 N N . CYS B 1 282 ? 7.562 4.84 11.82 1 73.06 282 CYS B N 1
ATOM 6726 C CA . CYS B 1 282 ? 6.406 4.555 12.656 1 73.06 282 CYS B CA 1
ATOM 6727 C C . CYS B 1 282 ? 5.109 4.871 11.922 1 73.06 282 CYS B C 1
ATOM 6729 O O . CYS B 1 282 ? 4.93 5.98 11.414 1 73.06 282 CYS B O 1
ATOM 6731 N N . ASP B 1 283 ? 4.391 3.881 11.758 1 65.19 283 ASP B N 1
ATOM 6732 C CA . ASP B 1 283 ? 3.139 4.105 11.039 1 65.19 283 ASP B CA 1
ATOM 6733 C C . ASP B 1 283 ? 2.074 4.695 11.961 1 65.19 283 ASP B C 1
ATOM 6735 O O . ASP B 1 283 ? 2.221 4.672 13.188 1 65.19 283 ASP B O 1
ATOM 6739 N N . SER B 1 284 ? 1.211 5.391 11.32 1 58.09 284 SER B N 1
ATOM 6740 C CA . SER B 1 284 ? 0.091 5.988 12.039 1 58.09 284 SER B CA 1
ATOM 6741 C C . SER B 1 284 ? -0.948 4.938 12.414 1 58.09 284 SER B C 1
ATOM 6743 O O . SER B 1 284 ? -0.959 3.84 11.859 1 58.09 284 SER B O 1
ATOM 6745 N N . PRO B 1 285 ? -1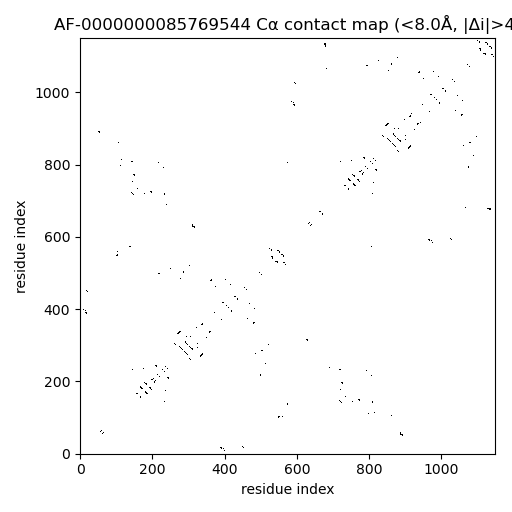.732 5.406 13.344 1 51.25 285 PRO B N 1
ATOM 6746 C CA . PRO B 1 285 ? -2.822 4.488 13.688 1 51.25 285 PRO B CA 1
ATOM 6747 C C . PRO B 1 285 ? -3.717 4.164 12.492 1 51.25 285 PRO B C 1
ATOM 6749 O O . PRO B 1 285 ? -4.023 5.051 11.688 1 51.25 285 PRO B O 1
ATOM 6752 N N . GLY B 1 286 ? -4.02 3.004 12.266 1 51.53 286 GLY B N 1
ATOM 6753 C CA . GLY B 1 286 ? -4.738 2.516 11.102 1 51.53 286 GLY B CA 1
ATOM 6754 C C . GLY B 1 286 ? -3.879 1.665 10.188 1 51.53 286 GLY B C 1
ATOM 6755 O O . GLY B 1 286 ? -4.398 0.926 9.352 1 51.53 286 GLY B O 1
ATOM 6756 N N . TYR B 1 287 ? -2.637 1.964 10.438 1 60.84 287 TYR B N 1
ATOM 6757 C CA . TYR B 1 287 ? -1.672 1.122 9.734 1 60.84 287 TYR B CA 1
ATOM 6758 C C . TYR B 1 287 ? -0.909 0.237 10.711 1 60.84 287 TYR B C 1
ATOM 6760 O O . TYR B 1 287 ? -1.441 -0.148 11.758 1 60.84 287 TYR B O 1
ATOM 6768 N N . ASN B 1 288 ? 0.199 -0.35 10.227 1 61.94 288 ASN B N 1
ATOM 6769 C CA . ASN B 1 288 ? 1.036 -1.16 11.102 1 61.94 288 ASN B CA 1
ATOM 6770 C C . ASN B 1 288 ? 1.7 -0.311 12.188 1 61.94 288 ASN B C 1
ATOM 6772 O O . ASN B 1 288 ? 2.928 -0.221 12.242 1 61.94 288 ASN B O 1
ATOM 6776 N N . ALA B 1 289 ? 0.827 0.317 13.062 1 62.59 289 ALA B N 1
ATOM 6777 C CA . ALA B 1 289 ? 1.338 1.278 14.039 1 62.59 289 ALA B CA 1
ATOM 6778 C C . ALA B 1 289 ? 1.858 0.571 15.289 1 62.59 289 ALA B C 1
ATOM 6780 O O . ALA B 1 289 ? 2.422 1.208 16.172 1 62.59 289 ALA B O 1
ATOM 6781 N N . LYS B 1 290 ? 1.748 -0.7 15.25 1 69.19 290 LYS B N 1
ATOM 6782 C CA . LYS B 1 290 ? 2.148 -1.462 16.422 1 69.19 290 LYS B CA 1
ATOM 6783 C C . LYS B 1 290 ? 3.666 -1.505 16.562 1 69.19 290 LYS B C 1
ATOM 6785 O O . LYS B 1 290 ? 4.191 -1.599 17.672 1 69.19 290 LYS B O 1
ATOM 6790 N N . TYR B 1 291 ? 4.234 -1.431 15.461 1 78.25 291 TYR B N 1
ATOM 6791 C CA . TYR B 1 291 ? 5.684 -1.597 15.477 1 78.25 291 TYR B CA 1
ATOM 6792 C C . TYR B 1 291 ? 6.379 -0.4 14.844 1 78.25 291 TYR B C 1
ATOM 6794 O O . TYR B 1 291 ? 5.82 0.253 13.961 1 78.25 291 TYR B O 1
ATOM 6802 N N . CYS B 1 292 ? 7.516 -0.146 15.422 1 82.62 292 CYS B N 1
ATOM 6803 C CA . CYS B 1 292 ? 8.406 0.862 14.859 1 82.62 292 CYS B CA 1
ATOM 6804 C C . CYS B 1 292 ? 9.742 0.246 14.461 1 82.62 292 CYS B C 1
ATOM 6806 O O . CYS B 1 292 ? 10.281 -0.603 15.18 1 82.62 292 CYS B O 1
ATOM 6808 N N . SER B 1 293 ? 10.117 0.599 13.312 1 87.44 293 SER B N 1
ATOM 6809 C CA . SER B 1 293 ? 11.406 0.101 12.852 1 87.44 293 SER B CA 1
ATOM 6810 C C . SER B 1 293 ? 12.43 1.231 12.734 1 87.44 293 SER B C 1
ATOM 6812 O O . SER B 1 293 ? 12.062 2.377 12.461 1 87.44 293 SER B O 1
ATOM 6814 N N . TYR B 1 294 ? 13.633 1 13.062 1 88.81 294 TYR B N 1
ATOM 6815 C CA . TYR B 1 294 ? 14.742 1.938 12.898 1 88.81 294 TYR B CA 1
ATOM 6816 C C . TYR B 1 294 ? 15.867 1.313 12.086 1 88.81 294 TYR B C 1
ATOM 6818 O O . TYR B 1 294 ? 16.297 0.193 12.375 1 88.81 294 TYR B O 1
ATOM 6826 N N . THR B 1 295 ? 16.266 1.964 11.117 1 92.81 295 THR B N 1
ATOM 6827 C CA . THR B 1 295 ? 17.281 1.437 10.203 1 92.81 295 THR B CA 1
ATOM 6828 C C . THR B 1 295 ? 18.5 2.357 10.148 1 92.81 295 THR B C 1
ATOM 6830 O O . THR B 1 295 ? 18.359 3.582 10.141 1 92.81 295 THR B O 1
ATOM 6833 N N . LEU B 1 296 ? 19.672 1.803 10.18 1 93.31 296 LEU B N 1
ATOM 6834 C CA . LEU B 1 296 ? 20.938 2.514 10.016 1 93.31 296 LEU B CA 1
ATOM 6835 C C . LEU B 1 296 ? 21.641 2.088 8.734 1 93.31 296 LEU B C 1
ATOM 6837 O O . LEU B 1 296 ? 21.797 0.892 8.469 1 93.31 296 LEU B O 1
ATOM 6841 N N . MET B 1 297 ? 22.047 3.023 7.984 1 94.88 297 MET B N 1
ATOM 6842 C CA . MET B 1 297 ? 22.719 2.793 6.707 1 94.88 297 MET B CA 1
ATOM 6843 C C . MET B 1 297 ? 24.094 3.457 6.688 1 94.88 297 MET B C 1
ATOM 6845 O O . MET B 1 297 ? 24.25 4.578 7.176 1 94.88 297 MET B O 1
ATOM 6849 N N . ASP B 1 298 ? 25.047 2.73 6.188 1 93.62 298 ASP B N 1
ATOM 6850 C CA . ASP B 1 298 ? 26.344 3.344 5.93 1 93.62 298 ASP B CA 1
ATOM 6851 C C . ASP B 1 298 ? 26.281 4.25 4.699 1 93.62 298 ASP B C 1
ATOM 6853 O O . ASP B 1 298 ? 25.938 3.799 3.605 1 93.62 298 ASP B O 1
ATOM 6857 N N . SER B 1 299 ? 26.688 5.445 4.879 1 88.62 299 SER B N 1
ATOM 6858 C CA . SER B 1 299 ? 26.531 6.445 3.824 1 88.62 299 SER B CA 1
ATOM 6859 C C . SER B 1 299 ? 27.469 6.164 2.652 1 88.62 299 SER B C 1
ATOM 6861 O O . SER B 1 299 ? 27.156 6.504 1.509 1 88.62 299 SER B O 1
ATOM 6863 N N . LYS B 1 300 ? 28.5 5.574 2.854 1 86.5 300 LYS B N 1
ATOM 6864 C CA . LYS B 1 300 ? 29.484 5.324 1.804 1 86.5 300 LYS B CA 1
ATOM 6865 C C . LYS B 1 300 ? 29.094 4.113 0.964 1 86.5 300 LYS B C 1
ATOM 6867 O O . LYS B 1 300 ? 29.047 4.191 -0.264 1 86.5 300 LYS B O 1
ATOM 6872 N N . THR B 1 301 ? 28.859 3.057 1.625 1 89.62 301 THR B N 1
ATOM 6873 C CA . THR B 1 301 ? 28.578 1.812 0.919 1 89.62 301 THR B CA 1
ATOM 6874 C C . THR B 1 301 ? 27.094 1.7 0.593 1 89.62 301 THR B C 1
ATOM 6876 O O . THR B 1 301 ? 26.688 0.876 -0.233 1 89.62 301 THR B O 1
ATOM 6879 N N . GLN B 1 302 ? 26.234 2.443 1.31 1 91.75 302 GLN B N 1
ATOM 6880 C CA . GLN B 1 302 ? 24.781 2.418 1.2 1 91.75 302 GLN B CA 1
ATOM 6881 C C . GLN B 1 302 ? 24.219 1.082 1.677 1 91.75 302 GLN B C 1
ATOM 6883 O O . GLN B 1 302 ? 23.078 0.732 1.354 1 91.75 302 GLN B O 1
ATOM 6888 N N . GLN B 1 303 ? 25.047 0.368 2.367 1 94.88 303 GLN B N 1
ATOM 6889 C CA . GLN B 1 303 ? 24.578 -0.877 2.957 1 94.88 303 GLN B CA 1
ATOM 6890 C C . GLN B 1 303 ? 23.844 -0.617 4.273 1 94.88 303 GLN B C 1
ATOM 6892 O O . GLN B 1 303 ? 24.25 0.244 5.055 1 94.88 303 GLN B O 1
ATOM 6897 N N . ILE B 1 304 ? 22.766 -1.353 4.422 1 96.62 304 ILE B N 1
ATOM 6898 C CA . ILE B 1 304 ? 22.109 -1.321 5.719 1 96.62 304 ILE B CA 1
ATOM 6899 C C . ILE B 1 304 ? 22.922 -2.107 6.742 1 96.62 304 ILE B C 1
ATOM 6901 O O . ILE B 1 304 ? 23.203 -3.295 6.547 1 96.62 304 ILE B O 1
ATOM 6905 N N . VAL B 1 305 ? 23.281 -1.432 7.742 1 94.81 305 VAL B N 1
ATOM 6906 C CA . VAL B 1 305 ? 24.172 -2.023 8.734 1 94.81 305 VAL B CA 1
ATOM 6907 C C . VAL B 1 305 ? 23.344 -2.713 9.82 1 94.81 305 VAL B C 1
ATOM 6909 O O . VAL B 1 305 ? 23.719 -3.779 10.312 1 94.81 305 VAL B O 1
ATOM 6912 N N . ASN B 1 306 ? 22.281 -2.055 10.172 1 93.25 306 ASN B N 1
ATOM 6913 C CA . ASN B 1 306 ? 21.453 -2.594 11.242 1 93.25 306 ASN B CA 1
ATOM 6914 C C . ASN B 1 306 ? 20 -2.109 11.117 1 93.25 306 ASN B C 1
ATOM 6916 O O . ASN B 1 306 ? 19.75 -1.005 10.633 1 93.25 306 ASN B O 1
ATOM 6920 N N . THR B 1 307 ? 19.172 -2.957 11.469 1 93.25 307 THR B N 1
ATOM 6921 C CA . THR B 1 307 ? 17.75 -2.611 11.586 1 93.25 307 THR B CA 1
ATOM 6922 C C . THR B 1 307 ? 17.156 -3.195 12.867 1 93.25 307 THR B C 1
ATOM 6924 O O . THR B 1 307 ? 17.516 -4.305 13.273 1 93.25 307 THR B O 1
ATOM 6927 N N . GLU B 1 308 ? 16.344 -2.355 13.492 1 89.88 308 GLU B N 1
ATOM 6928 C CA . GLU B 1 308 ? 15.688 -2.795 14.719 1 89.88 308 GLU B CA 1
ATOM 6929 C C . GLU B 1 308 ? 14.18 -2.596 14.633 1 89.88 308 GLU B C 1
ATOM 6931 O O . GLU B 1 308 ? 13.711 -1.606 14.07 1 89.88 308 GLU B O 1
ATOM 6936 N N . LEU B 1 309 ? 13.523 -3.621 15.117 1 88.69 309 LEU B N 1
ATOM 6937 C CA . LEU B 1 309 ? 12.07 -3.578 15.219 1 88.69 309 LEU B CA 1
ATOM 6938 C C . LEU B 1 309 ? 11.625 -3.598 16.672 1 88.69 309 LEU B C 1
ATOM 6940 O O . LEU B 1 309 ? 12.047 -4.461 17.453 1 88.69 309 LEU B O 1
ATOM 6944 N N . VAL B 1 310 ? 10.828 -2.541 17 1 82.06 310 VAL B N 1
ATOM 6945 C CA . VAL B 1 310 ? 10.383 -2.473 18.391 1 82.06 310 VAL B CA 1
ATOM 6946 C C . VAL B 1 310 ? 8.875 -2.225 18.453 1 82.06 310 VAL B C 1
ATOM 6948 O O . VAL B 1 310 ? 8.312 -1.59 17.547 1 82.06 310 VAL B O 1
ATOM 6951 N N . GLN B 1 311 ? 8.336 -2.785 19.391 1 75.88 311 GLN B N 1
ATOM 6952 C CA . GLN B 1 311 ? 6.938 -2.451 19.656 1 75.88 311 GLN B CA 1
ATOM 6953 C C . GLN B 1 311 ? 6.805 -1.049 20.234 1 75.88 311 GLN B C 1
ATOM 6955 O O . GLN B 1 311 ? 7.59 -0.657 21.109 1 75.88 311 GLN B O 1
ATOM 6960 N N . VAL B 1 312 ? 5.914 -0.346 19.656 1 67.38 312 VAL B N 1
ATOM 6961 C CA . VAL B 1 312 ? 5.785 1.067 20 1 67.38 312 VAL B CA 1
ATOM 6962 C C . VAL B 1 312 ? 5.562 1.219 21.5 1 67.38 312 VAL B C 1
ATOM 6964 O O . VAL B 1 312 ? 5.984 2.211 22.109 1 67.38 312 VAL B O 1
ATOM 6967 N N . THR B 1 313 ? 5 0.179 22.172 1 59.34 313 THR B N 1
ATOM 6968 C CA . THR B 1 313 ? 4.734 0.251 23.594 1 59.34 313 THR B CA 1
ATOM 6969 C C . THR B 1 313 ? 6.012 0.009 24.391 1 59.34 313 THR B C 1
ATOM 6971 O O . THR B 1 313 ? 6.086 0.361 25.578 1 59.34 313 THR B O 1
ATOM 6974 N N . ASP B 1 314 ? 6.945 -0.636 23.859 1 58.31 314 ASP B N 1
ATOM 6975 C CA . ASP B 1 314 ? 8.141 -1.053 24.578 1 58.31 314 ASP B CA 1
ATOM 6976 C C . ASP B 1 314 ? 9.133 0.103 24.719 1 58.31 314 ASP B C 1
ATOM 6978 O O . ASP B 1 314 ? 9.992 0.091 25.609 1 58.31 314 ASP B O 1
ATOM 6982 N N . THR B 1 315 ? 9.148 0.862 23.656 1 57.5 315 THR B N 1
ATOM 6983 C CA . THR B 1 315 ? 10.148 1.915 23.75 1 57.5 315 THR B CA 1
ATOM 6984 C C . THR B 1 315 ? 9.492 3.27 24.016 1 57.5 315 THR B C 1
ATOM 6986 O O . THR B 1 315 ? 8.359 3.504 23.594 1 57.5 315 THR B O 1
ATOM 6989 N N . THR B 1 316 ? 10.07 3.965 24.906 1 53.06 316 THR B N 1
ATOM 6990 C CA . THR B 1 316 ? 9.609 5.27 25.375 1 53.06 316 THR B CA 1
ATOM 6991 C C . THR B 1 316 ? 9.57 6.27 24.219 1 53.06 316 THR B C 1
ATOM 6993 O O . THR B 1 316 ? 8.711 7.152 24.188 1 53.06 316 THR B O 1
ATOM 6996 N N . SER B 1 317 ? 10.648 6.168 23.312 1 60.25 317 SER B N 1
ATOM 6997 C CA . SER B 1 317 ? 10.734 7.191 22.281 1 60.25 317 SER B CA 1
ATOM 6998 C C . SER B 1 317 ? 11.555 6.703 21.094 1 60.25 317 SER B C 1
ATOM 7000 O O . SER B 1 317 ? 12.258 5.699 21.188 1 60.25 317 SER B O 1
ATOM 7002 N N . SER B 1 318 ? 11.273 7.176 19.922 1 64.56 318 SER B N 1
ATOM 7003 C CA . SER B 1 318 ? 12.141 6.965 18.766 1 64.56 318 SER B CA 1
ATOM 7004 C C . SER B 1 318 ? 13.609 7.195 19.125 1 64.56 318 SER B C 1
ATOM 7006 O O . SER B 1 318 ? 14.5 6.574 18.547 1 64.56 318 SER B O 1
ATOM 7008 N N . VAL B 1 319 ? 13.789 7.938 20.094 1 68.5 319 VAL B N 1
ATOM 7009 C CA . VAL B 1 319 ? 15.133 8.281 20.562 1 68.5 319 VAL B CA 1
ATOM 7010 C C . VAL B 1 319 ? 15.797 7.051 21.172 1 68.5 319 VAL B C 1
ATOM 7012 O O . VAL B 1 319 ? 16.984 6.805 20.953 1 68.5 319 VAL B O 1
ATOM 7015 N N . ALA B 1 320 ? 15 6.34 21.844 1 71.88 320 ALA B N 1
ATOM 7016 C CA . ALA B 1 320 ? 15.531 5.133 22.469 1 71.88 320 ALA B CA 1
ATOM 7017 C C . ALA B 1 320 ? 15.977 4.121 21.422 1 71.88 320 ALA B C 1
ATOM 7019 O O . ALA B 1 320 ? 16.953 3.396 21.625 1 71.88 320 ALA B O 1
ATOM 7020 N N . MET B 1 321 ? 15.32 4.176 20.359 1 74 321 MET B N 1
ATOM 7021 C CA . MET B 1 321 ? 15.656 3.254 19.266 1 74 321 MET B CA 1
ATOM 7022 C C . MET B 1 321 ? 16.969 3.643 18.609 1 74 321 MET B C 1
ATOM 7024 O O . MET B 1 321 ? 17.781 2.777 18.297 1 74 321 MET B O 1
ATOM 7028 N N . GLU B 1 322 ? 17.094 4.836 18.391 1 74.56 322 GLU B N 1
ATOM 7029 C CA . GLU B 1 322 ? 18.359 5.328 17.844 1 74.56 322 GLU B CA 1
ATOM 7030 C C . GLU B 1 322 ? 19.531 4.934 18.734 1 74.56 322 GLU B C 1
ATOM 7032 O O . GLU B 1 322 ? 20.562 4.488 18.234 1 74.56 322 GLU B O 1
ATOM 7037 N N . LYS B 1 323 ? 19.312 5.07 20.016 1 76.94 323 LYS B N 1
ATOM 7038 C CA . LYS B 1 323 ? 20.359 4.719 20.969 1 76.94 323 LYS B CA 1
ATOM 7039 C C . LYS B 1 323 ? 20.703 3.238 20.875 1 76.94 323 LYS B C 1
ATOM 7041 O O . LYS B 1 323 ? 21.891 2.879 20.812 1 76.94 323 LYS B O 1
ATOM 7046 N N . LYS B 1 324 ? 19.734 2.459 20.828 1 76.81 324 LYS B N 1
ATOM 7047 C CA . LYS B 1 324 ? 19.938 1.015 20.75 1 76.81 324 LYS B CA 1
ATOM 7048 C C . LYS B 1 324 ? 20.75 0.643 19.5 1 76.81 324 LYS B C 1
ATOM 7050 O O . LYS B 1 324 ? 21.641 -0.202 19.578 1 76.81 324 LYS B O 1
ATOM 7055 N N . CYS B 1 325 ? 20.453 1.262 18.438 1 80 325 CYS B N 1
ATOM 7056 C CA . CYS B 1 325 ? 21.109 0.948 17.172 1 80 325 CYS B CA 1
ATOM 7057 C C . CYS B 1 325 ? 22.562 1.4 17.188 1 80 325 CYS B C 1
ATOM 7059 O O . CYS B 1 325 ? 23.453 0.66 16.766 1 80 325 CYS B O 1
ATOM 7061 N N . VAL B 1 326 ? 22.828 2.551 17.734 1 82.44 326 VAL B N 1
ATOM 7062 C CA . VAL B 1 326 ? 24.188 3.082 17.781 1 82.44 326 VAL B CA 1
ATOM 7063 C C . VAL B 1 326 ? 25.031 2.277 18.766 1 82.44 326 VAL B C 1
ATOM 7065 O O . VAL B 1 326 ? 26.188 1.946 18.469 1 82.44 326 VAL B O 1
ATOM 7068 N N . ASP B 1 327 ? 24.406 1.89 19.859 1 85.69 327 ASP B N 1
ATOM 7069 C CA . ASP B 1 327 ? 25.094 1.082 20.844 1 85.69 327 ASP B CA 1
ATOM 7070 C C . ASP B 1 327 ? 25.516 -0.27 20.266 1 85.69 327 ASP B C 1
ATOM 7072 O O . ASP B 1 327 ? 26.609 -0.762 20.547 1 85.69 327 ASP B O 1
ATOM 7076 N N . LYS B 1 328 ? 24.672 -0.789 19.531 1 85.06 328 LYS B N 1
ATOM 7077 C CA . LYS B 1 328 ? 24.953 -2.086 18.922 1 85.06 328 LYS B CA 1
ATOM 7078 C C . LYS B 1 328 ? 26.125 -1.996 17.969 1 85.06 328 LYS B C 1
ATOM 7080 O O . LYS B 1 328 ? 26.984 -2.883 17.938 1 85.06 328 LYS B O 1
ATOM 7085 N N . ILE B 1 329 ? 26.188 -0.962 17.234 1 87.25 329 ILE B N 1
ATOM 7086 C CA . ILE B 1 329 ? 27.25 -0.78 16.25 1 87.25 329 ILE B CA 1
ATOM 7087 C C . ILE B 1 329 ? 28.578 -0.518 16.969 1 87.25 329 ILE B C 1
ATOM 7089 O O . ILE B 1 329 ? 29.594 -1.138 16.656 1 87.25 329 ILE B O 1
ATOM 7093 N N . GLU B 1 330 ? 28.531 0.334 17.922 1 86.12 330 GLU B N 1
ATOM 7094 C CA . GLU B 1 330 ? 29.734 0.64 18.672 1 86.12 330 GLU B CA 1
ATOM 7095 C C . GLU B 1 330 ? 30.203 -0.565 19.484 1 86.12 330 GLU B C 1
ATOM 7097 O O . GLU B 1 330 ? 31.406 -0.756 19.703 1 86.12 330 GLU B O 1
ATOM 7102 N N . GLY B 1 331 ? 29.25 -1.338 19.938 1 85.31 331 GLY B N 1
ATOM 7103 C CA . GLY B 1 331 ? 29.562 -2.555 20.672 1 85.31 331 GLY B CA 1
ATOM 7104 C C . GLY B 1 331 ? 30.328 -3.566 19.828 1 85.31 331 GLY B C 1
ATOM 7105 O O . GLY B 1 331 ? 31.031 -4.418 20.375 1 85.31 331 GLY B O 1
ATOM 7106 N N . ASN B 1 332 ? 30.25 -3.492 18.609 1 88.19 332 ASN B N 1
ATOM 7107 C CA . ASN B 1 332 ? 30.969 -4.387 17.688 1 88.19 332 ASN B CA 1
ATOM 7108 C C . ASN B 1 332 ? 32.312 -3.803 17.266 1 88.19 332 ASN B C 1
ATOM 7110 O O . ASN B 1 332 ? 32.844 -4.199 16.234 1 88.19 332 ASN B O 1
ATOM 7114 N N . ASN B 1 333 ? 32.719 -2.797 17.969 1 87.25 333 ASN B N 1
ATOM 7115 C CA . ASN B 1 333 ? 34.031 -2.176 17.781 1 87.25 333 ASN B CA 1
ATOM 7116 C C . ASN B 1 333 ? 34.094 -1.41 16.453 1 87.25 333 ASN B C 1
ATOM 7118 O O . ASN B 1 333 ? 35.094 -1.488 15.734 1 87.25 333 ASN B O 1
ATOM 7122 N N . ILE B 1 334 ? 33.031 -0.878 16.078 1 90.62 334 ILE B N 1
ATOM 7123 C CA . ILE B 1 334 ? 33 -0.018 14.906 1 90.62 334 ILE B CA 1
ATOM 7124 C C . ILE B 1 334 ? 32.969 1.446 15.336 1 90.62 334 ILE B C 1
ATOM 7126 O O . ILE B 1 334 ? 32.156 1.828 16.203 1 90.62 334 ILE B O 1
ATOM 7130 N N . LYS B 1 335 ? 33.812 2.168 14.781 1 90.81 335 LYS B N 1
ATOM 7131 C CA . LYS B 1 335 ? 33.906 3.582 15.133 1 90.81 335 LYS B CA 1
ATOM 7132 C C . LYS B 1 335 ? 32.938 4.418 14.305 1 90.81 335 LYS B C 1
ATOM 7134 O O . LYS B 1 335 ? 33.094 4.527 13.086 1 90.81 335 LYS B O 1
ATOM 7139 N N . VAL B 1 336 ? 32.062 5.008 14.945 1 91.69 336 VAL B N 1
ATOM 7140 C CA . VAL B 1 336 ? 31.078 5.859 14.281 1 91.69 336 VAL B CA 1
ATOM 7141 C C . VAL B 1 336 ? 31.531 7.316 14.344 1 91.69 336 VAL B C 1
ATOM 7143 O O . VAL B 1 336 ? 31.688 7.883 15.422 1 91.69 336 VAL B O 1
ATOM 7146 N N . ALA B 1 337 ? 31.766 7.816 13.164 1 91.56 337 ALA B N 1
ATOM 7147 C CA . ALA B 1 337 ? 32.25 9.188 13.086 1 91.56 337 ALA B CA 1
ATOM 7148 C C . ALA B 1 337 ? 31.094 10.18 13.055 1 91.56 337 ALA B C 1
ATOM 7150 O O . ALA B 1 337 ? 31.188 11.266 13.633 1 91.56 337 ALA B O 1
ATOM 7151 N N . SER B 1 338 ? 30.125 9.781 12.367 1 92.12 338 SER B N 1
ATOM 7152 C CA . SER B 1 338 ? 29.016 10.711 12.188 1 92.12 338 SER B CA 1
ATOM 7153 C C . SER B 1 338 ? 27.688 9.977 12.023 1 92.12 338 SER B C 1
ATOM 7155 O O . SER B 1 338 ? 27.672 8.836 11.547 1 92.12 338 SER B O 1
ATOM 7157 N N . VAL B 1 339 ? 26.656 10.656 12.5 1 90.25 339 VAL B N 1
ATOM 7158 C CA . VAL B 1 339 ? 25.297 10.148 12.312 1 90.25 339 VAL B CA 1
ATOM 7159 C C . VAL B 1 339 ? 24.406 11.25 11.758 1 90.25 339 VAL B C 1
ATOM 7161 O O . VAL B 1 339 ? 24.375 12.359 12.289 1 90.25 339 VAL B O 1
ATOM 7164 N N . ALA B 1 340 ? 23.812 10.922 10.648 1 90.94 340 ALA B N 1
ATOM 7165 C CA . ALA B 1 340 ? 22.875 11.859 10.055 1 90.94 340 ALA B CA 1
ATOM 7166 C C . ALA B 1 340 ? 21.438 11.453 10.359 1 90.94 340 ALA B C 1
ATOM 7168 O O . ALA B 1 340 ? 21.047 10.289 10.172 1 90.94 340 ALA B O 1
ATOM 7169 N N . THR B 1 341 ? 20.656 12.32 10.961 1 87.44 341 THR B N 1
ATOM 7170 C CA . THR B 1 341 ? 19.266 12.078 11.289 1 87.44 341 THR B CA 1
ATOM 7171 C C . THR B 1 341 ? 18.391 13.266 10.891 1 87.44 341 THR B C 1
ATOM 7173 O O . THR B 1 341 ? 18.906 14.25 10.352 1 87.44 341 THR B O 1
ATOM 7176 N N . ASP B 1 342 ? 17.109 13.031 11.117 1 82.44 342 ASP B N 1
ATOM 7177 C CA . ASP B 1 342 ? 16.219 14.172 10.961 1 82.44 342 ASP B CA 1
ATOM 7178 C C . ASP B 1 342 ? 16.406 15.18 12.102 1 82.44 342 ASP B C 1
ATOM 7180 O O . ASP B 1 342 ? 17.188 14.93 13.023 1 82.44 342 ASP B O 1
ATOM 7184 N N . ARG B 1 343 ? 15.766 16.359 11.961 1 79.19 343 ARG B N 1
ATOM 7185 C CA . ARG B 1 343 ? 15.914 17.422 12.945 1 79.19 343 ARG B CA 1
ATOM 7186 C C . ARG B 1 343 ? 15.062 17.156 14.18 1 79.19 343 ARG B C 1
ATOM 7188 O O . ARG B 1 343 ? 14.102 17.891 14.453 1 79.19 343 ARG B O 1
ATOM 7195 N N . HIS B 1 344 ? 15.484 16.078 14.852 1 77.38 344 HIS B N 1
ATOM 7196 C CA . HIS B 1 344 ? 14.727 15.742 16.062 1 77.38 344 HIS B CA 1
ATOM 7197 C C . HIS B 1 344 ? 15.461 16.203 17.312 1 77.38 344 HIS B C 1
ATOM 7199 O O . HIS B 1 344 ? 16.625 15.828 17.531 1 77.38 344 HIS B O 1
ATOM 7205 N N . ALA B 1 345 ? 14.812 16.938 18.062 1 76.94 345 ALA B N 1
ATOM 7206 C CA . ALA B 1 345 ? 15.438 17.547 19.234 1 76.94 345 ALA B CA 1
ATOM 7207 C C . ALA B 1 345 ? 15.898 16.469 20.219 1 76.94 345 ALA B C 1
ATOM 7209 O O . ALA B 1 345 ? 16.969 16.578 20.812 1 76.94 345 ALA B O 1
ATOM 7210 N N . GLY B 1 346 ? 15.086 15.438 20.344 1 77.5 346 GLY B N 1
ATOM 7211 C CA . GLY B 1 346 ? 15.445 14.352 21.25 1 77.5 346 GLY B CA 1
ATOM 7212 C C . GLY B 1 346 ? 16.703 13.617 20.812 1 77.5 346 GLY B C 1
ATOM 7213 O O . GLY B 1 346 ? 17.531 13.266 21.656 1 77.5 346 GLY B O 1
ATOM 7214 N N . ILE B 1 347 ? 16.844 13.453 19.578 1 81.56 347 ILE B N 1
ATOM 7215 C CA . ILE B 1 347 ? 18.031 12.766 19.047 1 81.56 347 ILE B CA 1
ATOM 7216 C C . ILE B 1 347 ? 19.266 13.648 19.219 1 81.56 347 ILE B C 1
ATOM 7218 O O . ILE B 1 347 ? 20.344 13.156 19.547 1 81.56 347 ILE B O 1
ATOM 7222 N N . ARG B 1 348 ? 19.062 14.906 18.969 1 82.75 348 ARG B N 1
ATOM 7223 C CA . ARG B 1 348 ? 20.156 15.852 19.141 1 82.75 348 ARG B CA 1
ATOM 7224 C C . ARG B 1 348 ? 20.688 15.812 20.562 1 82.75 348 ARG B C 1
ATOM 7226 O O . ARG B 1 348 ? 21.891 15.805 20.781 1 82.75 348 ARG B O 1
ATOM 7233 N N . LYS B 1 349 ? 19.719 15.852 21.453 1 84.5 349 LYS B N 1
ATOM 7234 C CA . LYS B 1 349 ? 20.109 15.789 22.875 1 84.5 349 LYS B CA 1
ATOM 7235 C C . LYS B 1 349 ? 20.812 14.477 23.188 1 84.5 349 LYS B C 1
ATOM 7237 O O . LYS B 1 349 ? 21.828 14.461 23.891 1 84.5 349 LYS B O 1
ATOM 7242 N N . LEU B 1 350 ? 20.328 13.438 22.641 1 85.62 350 LEU B N 1
ATOM 7243 C CA . LEU B 1 350 ? 20.891 12.109 22.875 1 85.62 350 LEU B CA 1
ATOM 7244 C C . LEU B 1 350 ? 22.328 12.047 22.391 1 85.62 350 LEU B C 1
ATOM 7246 O O . LEU B 1 350 ? 23.203 11.555 23.109 1 85.62 350 LEU B O 1
ATOM 7250 N N . ILE B 1 351 ? 22.562 12.5 21.25 1 86.25 351 ILE B N 1
ATOM 7251 C CA . ILE B 1 351 ? 23.906 12.422 20.656 1 86.25 351 ILE B CA 1
ATOM 7252 C C . ILE B 1 351 ? 24.859 13.312 21.438 1 86.25 351 ILE B C 1
ATOM 7254 O O . ILE B 1 351 ? 26 12.922 21.719 1 86.25 351 ILE B O 1
ATOM 7258 N N . ARG B 1 352 ? 24.422 14.445 21.844 1 86.31 352 ARG B N 1
ATOM 7259 C CA . ARG B 1 352 ? 25.25 15.398 22.562 1 86.31 352 ARG B CA 1
ATOM 7260 C C . ARG B 1 352 ? 25.641 14.852 23.938 1 86.31 352 ARG B C 1
ATOM 7262 O O . ARG B 1 352 ? 26.781 15.047 24.375 1 86.31 352 ARG B O 1
ATOM 7269 N N . THR B 1 353 ? 24.703 14.164 24.547 1 89.44 353 THR B N 1
ATOM 7270 C CA . THR B 1 353 ? 24.906 13.734 25.922 1 89.44 353 THR B CA 1
ATOM 7271 C C . THR B 1 353 ? 25.578 12.359 25.953 1 89.44 353 THR B C 1
ATOM 7273 O O . THR B 1 353 ? 26.547 12.148 26.688 1 89.44 353 THR B O 1
ATOM 7276 N N . ASP B 1 354 ? 25.078 11.461 25.156 1 87.5 354 ASP B N 1
ATOM 7277 C CA . ASP B 1 354 ? 25.5 10.07 25.266 1 87.5 354 ASP B CA 1
ATOM 7278 C C . ASP B 1 354 ? 26.656 9.758 24.312 1 87.5 354 ASP B C 1
ATOM 7280 O O . ASP B 1 354 ? 27.438 8.852 24.547 1 87.5 354 ASP B O 1
ATOM 7284 N N . TYR B 1 355 ? 26.703 10.523 23.219 1 90.06 355 TYR B N 1
ATOM 7285 C CA . TYR B 1 355 ? 27.719 10.25 22.203 1 90.06 355 TYR B CA 1
ATOM 7286 C C . TYR B 1 355 ? 28.422 11.531 21.766 1 90.06 355 TYR B C 1
ATOM 7288 O O . TYR B 1 355 ? 28.453 11.859 20.578 1 90.06 355 TYR B O 1
ATOM 7296 N N . PRO B 1 356 ? 29.109 12.156 22.594 1 89.25 356 PRO B N 1
ATOM 7297 C CA . PRO B 1 356 ? 29.719 13.445 22.266 1 89.25 356 PRO B CA 1
ATOM 7298 C C . PRO B 1 356 ? 30.828 13.32 21.219 1 89.25 356 PRO B C 1
ATOM 7300 O O . PRO B 1 356 ? 31.172 14.305 20.547 1 89.25 356 PRO B O 1
ATOM 7303 N N . HIS B 1 357 ? 31.328 12.148 21.062 1 90.38 357 HIS B N 1
ATOM 7304 C CA . HIS B 1 357 ? 32.406 11.938 20.094 1 90.38 357 HIS B CA 1
ATOM 7305 C C . HIS B 1 357 ? 31.875 11.797 18.672 1 90.38 357 HIS B C 1
ATOM 7307 O O . HIS B 1 357 ? 32.625 11.812 17.719 1 90.38 357 HIS B O 1
ATOM 7313 N N . ILE B 1 358 ? 30.641 11.648 18.531 1 91.38 358 ILE B N 1
ATOM 7314 C CA . ILE B 1 358 ? 30 11.477 17.219 1 91.38 358 ILE B CA 1
ATOM 7315 C C . ILE B 1 358 ? 29.516 12.82 16.703 1 91.38 358 ILE B C 1
ATOM 7317 O O . ILE B 1 358 ? 28.859 13.578 17.438 1 91.38 358 ILE B O 1
ATOM 7321 N N . THR B 1 359 ? 29.828 13.117 15.477 1 91.25 359 THR B N 1
ATOM 7322 C CA . THR B 1 359 ? 29.312 14.328 14.844 1 91.25 359 THR B CA 1
ATOM 7323 C C . THR B 1 359 ? 27.875 14.117 14.375 1 91.25 359 THR B C 1
ATOM 7325 O O . THR B 1 359 ? 27.594 13.156 13.656 1 91.25 359 THR B O 1
ATOM 7328 N N . HIS B 1 360 ? 27.062 14.977 14.797 1 91.5 360 HIS B N 1
ATOM 7329 C CA . HIS B 1 360 ? 25.672 14.859 14.406 1 91.5 360 HIS B CA 1
ATOM 7330 C C . HIS B 1 360 ? 25.375 15.734 13.188 1 91.5 360 HIS B C 1
ATOM 7332 O O . HIS B 1 360 ? 25.5 16.953 13.242 1 91.5 360 HIS B O 1
ATOM 7338 N N . ASN B 1 361 ? 24.953 15.141 12.156 1 91.81 361 ASN B N 1
ATOM 7339 C CA . ASN B 1 361 ? 24.547 15.844 10.938 1 91.81 361 ASN B CA 1
ATOM 7340 C C . ASN B 1 361 ? 23.047 15.766 10.711 1 91.81 361 ASN B C 1
ATOM 7342 O O . ASN B 1 361 ? 22.422 14.766 11.047 1 91.81 361 ASN B O 1
ATOM 7346 N N . PHE B 1 362 ? 22.531 16.844 10.18 1 91.69 362 PHE B N 1
ATOM 7347 C CA . PHE B 1 362 ? 21.125 16.844 9.789 1 91.69 362 PHE B CA 1
ATOM 7348 C C . PHE B 1 362 ? 20.969 16.469 8.328 1 91.69 362 PHE B C 1
ATOM 7350 O O . PHE B 1 362 ? 21.859 16.734 7.512 1 91.69 362 PHE B O 1
ATOM 7357 N N . ASP B 1 363 ? 19.828 15.828 8.086 1 88.94 363 ASP B N 1
ATOM 7358 C CA . ASP B 1 363 ? 19.453 15.547 6.699 1 88.94 363 ASP B CA 1
ATOM 7359 C C . ASP B 1 363 ? 19.109 16.844 5.957 1 88.94 363 ASP B C 1
ATOM 7361 O O . ASP B 1 363 ? 18.125 17.5 6.266 1 88.94 363 ASP B O 1
ATOM 7365 N N . VAL B 1 364 ? 19.859 17.156 4.984 1 87.75 364 VAL B N 1
ATOM 7366 C CA . VAL B 1 364 ? 19.703 18.406 4.242 1 87.75 364 VAL B CA 1
ATOM 7367 C C . VAL B 1 364 ? 18.344 18.438 3.545 1 87.75 364 VAL B C 1
ATOM 7369 O O . VAL B 1 364 ? 17.688 19.469 3.51 1 87.75 364 VAL B O 1
ATOM 7372 N N . TRP B 1 365 ? 17.984 17.328 3.113 1 84.81 365 TRP B N 1
ATOM 7373 C CA . TRP B 1 365 ? 16.719 17.266 2.4 1 84.81 365 TRP B CA 1
ATOM 7374 C C . TRP B 1 365 ? 15.555 17.641 3.318 1 84.81 365 TRP B C 1
ATOM 7376 O O . TRP B 1 365 ? 14.688 18.438 2.947 1 84.81 365 TRP B O 1
ATOM 7386 N N . HIS B 1 366 ? 15.539 17.016 4.395 1 84.75 366 HIS B N 1
ATOM 7387 C CA . HIS B 1 366 ? 14.469 17.312 5.344 1 84.75 366 HIS B CA 1
ATOM 7388 C C . HIS B 1 366 ? 14.508 18.766 5.789 1 84.75 366 HIS B C 1
ATOM 7390 O O . HIS B 1 366 ? 13.461 19.375 6.031 1 84.75 366 HIS B O 1
ATOM 7396 N N . PHE B 1 367 ? 15.648 19.234 5.91 1 89.88 367 PHE B N 1
ATOM 7397 C CA . PHE B 1 367 ? 15.812 20.641 6.289 1 89.88 367 PHE B CA 1
ATOM 7398 C C . PHE B 1 367 ? 15.25 21.562 5.215 1 89.88 367 PHE B C 1
ATOM 7400 O O . PHE B 1 367 ? 14.5 22.484 5.516 1 89.88 367 PHE B O 1
ATOM 7407 N N . VAL B 1 368 ? 15.578 21.297 4.031 1 87.56 368 VAL B N 1
ATOM 7408 C CA . VAL B 1 368 ? 15.117 22.094 2.9 1 87.56 368 VAL B CA 1
ATOM 7409 C C . VAL B 1 368 ? 13.594 22 2.785 1 87.56 368 VAL B C 1
ATOM 7411 O O . VAL B 1 368 ? 12.93 23 2.504 1 87.56 368 VAL B O 1
ATOM 7414 N N . LYS B 1 369 ? 13.117 20.844 3.016 1 82.62 369 LYS B N 1
ATOM 7415 C CA . LYS B 1 369 ? 11.672 20.656 2.969 1 82.62 369 LYS B CA 1
ATOM 7416 C C . LYS B 1 369 ? 10.969 21.516 4.012 1 82.62 369 LYS B C 1
ATOM 7418 O O . LYS B 1 369 ? 9.938 22.125 3.732 1 82.62 369 LYS B O 1
ATOM 7423 N N . SER B 1 370 ? 11.508 21.516 5.164 1 87.25 370 SER B N 1
ATOM 7424 C CA . SER B 1 370 ? 10.953 22.328 6.238 1 87.25 370 SER B CA 1
ATOM 7425 C C . SER B 1 370 ? 11.023 23.812 5.902 1 87.25 370 SER B C 1
ATOM 7427 O O . SER B 1 370 ? 10.078 24.562 6.172 1 87.25 370 SER B O 1
ATOM 7429 N N . LEU B 1 371 ? 12.094 24.188 5.355 1 91 371 LEU B N 1
ATOM 7430 C CA . LEU B 1 371 ? 12.281 25.578 4.957 1 91 371 LEU B CA 1
ATOM 7431 C C . LEU B 1 371 ? 11.289 25.969 3.861 1 91 371 LEU B C 1
ATOM 7433 O O . LEU B 1 371 ? 10.719 27.047 3.895 1 91 371 LEU B O 1
ATOM 7437 N N . ARG B 1 372 ? 11.156 25.109 2.959 1 88.75 372 ARG B N 1
ATOM 7438 C CA . ARG B 1 372 ? 10.219 25.344 1.868 1 88.75 372 ARG B CA 1
ATOM 7439 C C . ARG B 1 372 ? 8.805 25.562 2.398 1 88.75 372 ARG B C 1
ATOM 7441 O O . ARG B 1 372 ? 8.094 26.469 1.951 1 88.75 372 ARG B O 1
ATOM 7448 N N . LYS B 1 373 ? 8.43 24.766 3.293 1 86 373 LYS B N 1
ATOM 7449 C CA . LYS B 1 373 ? 7.102 24.891 3.895 1 86 373 LYS B CA 1
ATOM 7450 C C . LYS B 1 373 ? 6.926 26.234 4.574 1 86 373 LYS B C 1
ATOM 7452 O O . LYS B 1 373 ? 5.875 26.875 4.449 1 86 373 LYS B O 1
ATOM 7457 N N . LYS B 1 374 ? 7.914 26.656 5.258 1 90.69 374 LYS B N 1
ATOM 7458 C CA . LYS B 1 374 ? 7.883 27.953 5.93 1 90.69 374 LYS B CA 1
ATOM 7459 C C . LYS B 1 374 ? 7.77 29.094 4.922 1 90.69 374 LYS B C 1
ATOM 7461 O O . LYS B 1 374 ? 7.004 30.047 5.133 1 90.69 374 LYS B O 1
ATOM 7466 N N . LEU B 1 375 ? 8.508 29 3.881 1 92.06 375 LEU B N 1
ATOM 7467 C CA . LEU B 1 375 ? 8.492 30.016 2.842 1 92.06 375 LEU B CA 1
ATOM 7468 C C . LEU B 1 375 ? 7.133 30.078 2.156 1 92.06 375 LEU B C 1
ATOM 7470 O O . LEU B 1 375 ? 6.617 31.172 1.885 1 92.06 375 LEU B O 1
ATOM 7474 N N . LEU B 1 376 ? 6.594 28.906 1.974 1 89.06 376 LEU B N 1
ATOM 7475 C CA . LEU B 1 376 ? 5.273 28.844 1.349 1 89.06 376 LEU B CA 1
ATOM 7476 C C . LEU B 1 376 ? 4.219 29.484 2.252 1 89.06 376 LEU B C 1
ATOM 7478 O O . LEU B 1 376 ? 3.336 30.188 1.774 1 89.06 376 LEU B O 1
ATOM 7482 N N . ALA B 1 377 ? 4.316 29.188 3.488 1 89.06 377 ALA B N 1
ATOM 7483 C CA . ALA B 1 377 ? 3.389 29.781 4.457 1 89.06 377 ALA B CA 1
ATOM 7484 C C . ALA B 1 377 ? 3.512 31.297 4.484 1 89.06 377 ALA B C 1
ATOM 7486 O O . ALA B 1 377 ? 2.504 32 4.555 1 89.06 377 ALA B O 1
ATOM 7487 N N . LYS B 1 378 ? 4.711 31.781 4.387 1 91.06 378 LYS B N 1
ATOM 7488 C CA . LYS B 1 378 ? 4.961 33.219 4.395 1 91.06 378 LYS B CA 1
ATOM 7489 C C . LYS B 1 378 ? 4.5 33.875 3.092 1 91.06 378 LYS B C 1
ATOM 7491 O O . LYS B 1 378 ? 4.035 35 3.088 1 91.06 378 LYS B O 1
ATOM 7496 N N . ALA B 1 379 ? 4.641 33.125 2.068 1 88.75 379 ALA B N 1
ATOM 7497 C CA . ALA B 1 379 ? 4.262 33.656 0.752 1 88.75 379 ALA B CA 1
ATOM 7498 C C . ALA B 1 379 ? 2.75 33.812 0.648 1 88.75 379 ALA B C 1
ATOM 7500 O O . ALA B 1 379 ? 2.268 34.594 -0.18 1 88.75 379 ALA B O 1
ATOM 7501 N N . LYS B 1 380 ? 2.102 33.094 1.466 1 83.75 380 LYS B N 1
ATOM 7502 C CA . LYS B 1 380 ? 0.644 33.188 1.445 1 83.75 380 LYS B CA 1
ATOM 7503 C C . LYS B 1 380 ? 0.15 34.406 2.199 1 83.75 380 LYS B C 1
ATOM 7505 O O . LYS B 1 380 ? -1.006 34.812 2.053 1 83.75 380 LYS B O 1
ATOM 7510 N N . LYS B 1 381 ? 1.014 34.969 2.932 1 84.81 381 LYS B N 1
ATOM 7511 C CA . LYS B 1 381 ? 0.63 36.188 3.656 1 84.81 381 LYS B CA 1
ATOM 7512 C C . LYS B 1 381 ? 0.326 37.312 2.695 1 84.81 381 LYS B C 1
ATOM 7514 O O . LYS B 1 381 ? 0.756 37.312 1.54 1 84.81 381 LYS B O 1
ATOM 7519 N N . LYS B 1 382 ? -0.448 38.219 3.234 1 81.62 382 LYS B N 1
ATOM 7520 C CA . LYS B 1 382 ? -0.854 39.344 2.42 1 81.62 382 LYS B CA 1
ATOM 7521 C C . LYS B 1 382 ? 0.359 40.125 1.9 1 81.62 382 LYS B C 1
ATOM 7523 O O . LYS B 1 382 ? 1.303 40.375 2.65 1 81.62 382 LYS B O 1
ATOM 7528 N N . ASP B 1 383 ? 0.551 40.469 0.635 1 81.94 383 ASP B N 1
ATOM 7529 C CA . ASP B 1 383 ? 1.549 41.312 -0.034 1 81.94 383 ASP B CA 1
ATOM 7530 C C . ASP B 1 383 ? 2.887 40.594 -0.139 1 81.94 383 ASP B C 1
ATOM 7532 O O . ASP B 1 383 ? 3.943 41.219 -0.187 1 81.94 383 ASP B O 1
ATOM 7536 N N . CYS B 1 384 ? 2.881 39.312 -0.008 1 89.56 384 CYS B N 1
ATOM 7537 C CA . CYS B 1 384 ? 4.137 38.562 -0.092 1 89.56 384 CYS B CA 1
ATOM 7538 C C . CYS B 1 384 ? 4.113 37.562 -1.251 1 89.56 384 CYS B C 1
ATOM 7540 O O . CYS B 1 384 ? 4.879 36.594 -1.264 1 89.56 384 CYS B O 1
ATOM 7542 N N . ASP B 1 385 ? 3.279 37.812 -2.137 1 86.06 385 ASP B N 1
ATOM 7543 C CA . ASP B 1 385 ? 3.084 36.906 -3.27 1 86.06 385 ASP B CA 1
ATOM 7544 C C . ASP B 1 385 ? 4.324 36.875 -4.164 1 86.06 385 ASP B C 1
ATOM 7546 O O . ASP B 1 385 ? 4.562 35.875 -4.863 1 86.06 385 ASP B O 1
ATOM 7550 N N . GLU B 1 386 ? 5.062 37.906 -4.062 1 87.38 386 GLU B N 1
ATOM 7551 C CA . GLU B 1 386 ? 6.258 38 -4.891 1 87.38 386 GLU B CA 1
ATOM 7552 C C . GLU B 1 386 ? 7.309 36.969 -4.469 1 87.38 386 GLU B C 1
ATOM 7554 O O . GLU B 1 386 ? 8.25 36.719 -5.215 1 87.38 386 GLU B O 1
ATOM 7559 N N . LEU B 1 387 ? 7.039 36.406 -3.375 1 90.62 387 LEU B N 1
ATOM 7560 C CA . LEU B 1 387 ? 8 35.438 -2.842 1 90.62 387 LEU B CA 1
ATOM 7561 C C . LEU B 1 387 ? 7.844 34.094 -3.52 1 90.62 387 LEU B C 1
ATOM 7563 O O . LEU B 1 387 ? 8.797 33.312 -3.574 1 90.62 387 LEU B O 1
ATOM 7567 N N . THR B 1 388 ? 6.75 33.812 -4.027 1 85.94 388 THR B N 1
ATOM 7568 C CA . THR B 1 388 ? 6.379 32.469 -4.527 1 85.94 388 THR B CA 1
ATOM 7569 C C . THR B 1 388 ? 7.328 32.031 -5.637 1 85.94 388 THR B C 1
ATOM 7571 O O . THR B 1 388 ? 7.863 30.922 -5.598 1 85.94 388 THR B O 1
ATOM 7574 N N . PRO B 1 389 ? 7.66 32.906 -6.512 1 82.06 389 PRO B N 1
ATOM 7575 C CA . PRO B 1 389 ? 8.531 32.469 -7.594 1 82.06 389 PRO B CA 1
ATOM 7576 C C . PRO B 1 389 ? 9.969 32.219 -7.133 1 82.06 389 PRO B C 1
ATOM 7578 O O . PRO B 1 389 ? 10.719 31.5 -7.793 1 82.06 389 PRO B O 1
ATOM 7581 N N . TRP B 1 390 ? 10.32 32.781 -6.012 1 89.19 390 TRP B N 1
ATOM 7582 C CA . TRP B 1 390 ? 11.695 32.688 -5.531 1 89.19 390 TRP B CA 1
ATOM 7583 C C . TRP B 1 390 ? 11.883 31.453 -4.648 1 89.19 390 TRP B C 1
ATOM 7585 O O . TRP B 1 390 ? 13.016 31.078 -4.344 1 89.19 390 TRP B O 1
ATOM 7595 N N . ILE B 1 391 ? 10.898 30.797 -4.27 1 88.19 391 ILE B N 1
ATOM 7596 C CA . ILE B 1 391 ? 10.969 29.75 -3.254 1 88.19 391 ILE B CA 1
ATOM 7597 C C . ILE B 1 391 ? 11.883 28.625 -3.734 1 88.19 391 ILE B C 1
ATOM 7599 O O . ILE B 1 391 ? 12.773 28.172 -3 1 88.19 391 ILE B O 1
ATOM 7603 N N . GLN B 1 392 ? 11.734 28.203 -4.934 1 82.31 392 GLN B N 1
ATOM 7604 C CA . GLN B 1 392 ? 12.578 27.125 -5.461 1 82.31 392 GLN B CA 1
ATOM 7605 C C . GLN B 1 392 ? 14.039 27.562 -5.52 1 82.31 392 GLN B C 1
ATOM 7607 O O . GLN B 1 392 ? 14.93 26.766 -5.195 1 82.31 392 GLN B O 1
ATOM 7612 N N . ALA B 1 393 ? 14.195 28.719 -5.926 1 84.44 393 ALA B N 1
ATOM 7613 C CA . ALA B 1 393 ? 15.555 29.234 -6.027 1 84.44 393 ALA B CA 1
ATOM 7614 C C . ALA B 1 393 ? 16.219 29.312 -4.656 1 84.44 393 ALA B C 1
ATOM 7616 O O . ALA B 1 393 ? 17.406 29.016 -4.512 1 84.44 393 ALA B O 1
ATOM 7617 N N . ILE B 1 394 ? 15.469 29.688 -3.754 1 91.06 394 ILE B N 1
ATOM 7618 C CA . ILE B 1 394 ? 15.984 29.797 -2.393 1 91.06 394 ILE B CA 1
ATOM 7619 C C . ILE B 1 394 ? 16.359 28.422 -1.863 1 91.06 394 ILE B C 1
ATOM 7621 O O . ILE B 1 394 ? 17.422 28.25 -1.25 1 91.06 394 ILE B O 1
ATOM 7625 N N . CYS B 1 395 ? 15.547 27.438 -2.107 1 88 395 CYS B N 1
ATOM 7626 C CA . CYS B 1 395 ? 15.82 26.062 -1.685 1 88 395 CYS B CA 1
ATOM 7627 C C . CYS B 1 395 ? 17.078 25.516 -2.363 1 88 395 CYS B C 1
ATOM 7629 O O . CYS B 1 395 ? 17.922 24.906 -1.713 1 88 395 CYS B O 1
ATOM 7631 N N . ASN B 1 396 ? 17.219 25.812 -3.586 1 85.81 396 ASN B N 1
ATOM 7632 C CA . ASN B 1 396 ? 18.406 25.391 -4.324 1 85.81 396 ASN B CA 1
ATOM 7633 C C . ASN B 1 396 ? 19.672 26.062 -3.795 1 85.81 396 ASN B C 1
ATOM 7635 O O . ASN B 1 396 ? 20.734 25.453 -3.75 1 85.81 396 ASN B O 1
ATOM 7639 N N . HIS B 1 397 ? 19.469 27.266 -3.475 1 91.06 397 HIS B N 1
ATOM 7640 C CA . HIS B 1 397 ? 20.594 28 -2.902 1 91.06 397 HIS B CA 1
ATOM 7641 C C . HIS B 1 397 ? 21.078 27.359 -1.615 1 91.06 397 HIS B C 1
ATOM 7643 O O . HIS B 1 397 ? 22.297 27.234 -1.401 1 91.06 397 HIS B O 1
ATOM 7649 N N . LEU B 1 398 ? 20.172 26.969 -0.847 1 92.69 398 LEU B N 1
ATOM 7650 C CA . LEU B 1 398 ? 20.578 26.312 0.397 1 92.69 398 LEU B CA 1
ATOM 7651 C C . LEU B 1 398 ? 21.328 25.016 0.117 1 92.69 398 LEU B C 1
ATOM 7653 O O . LEU B 1 398 ? 22.359 24.75 0.745 1 92.69 398 LEU B O 1
ATOM 7657 N N . TRP B 1 399 ? 20.828 24.297 -0.789 1 88.38 399 TRP B N 1
ATOM 7658 C CA . TRP B 1 399 ? 21.484 23.062 -1.191 1 88.38 399 TRP B CA 1
ATOM 7659 C C . TRP B 1 399 ? 22.922 23.328 -1.651 1 88.38 399 TRP B C 1
ATOM 7661 O O . TRP B 1 399 ? 23.844 22.656 -1.233 1 88.38 399 TRP B O 1
ATOM 7671 N N . TRP B 1 400 ? 22.984 24.266 -2.43 1 89.62 400 TRP B N 1
ATOM 7672 C CA . TRP B 1 400 ? 24.281 24.656 -2.963 1 89.62 400 TRP B CA 1
ATOM 7673 C C . TRP B 1 400 ? 25.219 25.094 -1.843 1 89.62 400 TRP B C 1
ATOM 7675 O O . TRP B 1 400 ? 26.406 24.719 -1.828 1 89.62 400 TRP B O 1
ATOM 7685 N N . CYS B 1 401 ? 24.719 25.844 -0.993 1 92.88 401 CYS B N 1
ATOM 7686 C CA . CYS B 1 401 ? 25.531 26.312 0.129 1 92.88 401 CYS B CA 1
ATOM 7687 C C . CYS B 1 401 ? 26.062 25.156 0.947 1 92.88 401 CYS B C 1
ATOM 7689 O O . CYS B 1 401 ? 27.25 25.141 1.32 1 92.88 401 CYS B O 1
ATOM 7691 N N . CYS B 1 402 ? 25.266 24.188 1.18 1 91.25 402 CYS B N 1
ATOM 7692 C CA . CYS B 1 402 ? 25.672 23.047 1.982 1 91.25 402 CYS B CA 1
ATOM 7693 C C . CYS B 1 402 ? 26.766 22.234 1.281 1 91.25 402 CYS B C 1
ATOM 7695 O O . CYS B 1 402 ? 27.688 21.734 1.929 1 91.25 402 CYS B O 1
ATOM 7697 N N . GLN B 1 403 ? 26.734 22.172 0.04 1 88.31 403 GLN B N 1
ATOM 7698 C CA . GLN B 1 403 ? 27.656 21.375 -0.737 1 88.31 403 GLN B CA 1
ATOM 7699 C C . GLN B 1 403 ? 29 22.078 -0.903 1 88.31 403 GLN B C 1
ATOM 7701 O O . GLN B 1 403 ? 30.047 21.438 -1.035 1 88.31 403 GLN B O 1
ATOM 7706 N N . HIS B 1 404 ? 28.969 23.406 -0.796 1 90.25 404 HIS B N 1
ATOM 7707 C CA . HIS B 1 404 ? 30.156 24.141 -1.204 1 90.25 404 HIS B CA 1
ATOM 7708 C C . HIS B 1 404 ? 30.75 24.938 -0.039 1 90.25 404 HIS B C 1
ATOM 7710 O O . HIS B 1 404 ? 31.688 25.719 -0.222 1 90.25 404 HIS B O 1
ATOM 7716 N N . CYS B 1 405 ? 30.297 24.75 1.068 1 91.94 405 CYS B N 1
ATOM 7717 C CA . CYS B 1 405 ? 30.75 25.516 2.219 1 91.94 405 CYS B CA 1
ATOM 7718 C C . CYS B 1 405 ? 32.094 25 2.734 1 91.94 405 CYS B C 1
ATOM 7720 O O . CYS B 1 405 ? 32.656 25.578 3.658 1 91.94 405 CYS B O 1
ATOM 7722 N N . GLY B 1 406 ? 32.594 23.922 2.182 1 89.56 406 GLY B N 1
ATOM 7723 C CA . GLY B 1 406 ? 33.875 23.375 2.617 1 89.56 406 GLY B CA 1
ATOM 7724 C C . GLY B 1 406 ? 33.844 22.875 4.047 1 89.56 406 GLY B C 1
ATOM 7725 O O . GLY B 1 406 ? 34.812 23.016 4.777 1 89.56 406 GLY B O 1
ATOM 7726 N N . GLN B 1 407 ? 32.812 22.531 4.586 1 91.5 407 GLN B N 1
ATOM 7727 C CA . GLN B 1 407 ? 32.594 21.938 5.906 1 91.5 407 GLN B CA 1
ATOM 7728 C C . GLN B 1 407 ? 32.875 22.969 7.004 1 91.5 407 GLN B C 1
ATOM 7730 O O . GLN B 1 407 ? 33.375 22.625 8.07 1 91.5 407 GLN B O 1
ATOM 7735 N N . ASP B 1 408 ? 32.594 24.219 6.684 1 93.75 408 ASP B N 1
ATOM 7736 C CA . ASP B 1 408 ? 32.719 25.328 7.633 1 93.75 408 ASP B CA 1
ATOM 7737 C C . ASP B 1 408 ? 31.375 26 7.883 1 93.75 408 ASP B C 1
ATOM 7739 O O . ASP B 1 408 ? 30.75 26.516 6.957 1 93.75 408 ASP B O 1
ATOM 7743 N N . ALA B 1 409 ? 31.031 26.047 9.141 1 94.44 409 ALA B N 1
ATOM 7744 C CA . ALA B 1 409 ? 29.719 26.547 9.516 1 94.44 409 ALA B CA 1
ATOM 7745 C C . ALA B 1 409 ? 29.609 28.047 9.25 1 94.44 409 ALA B C 1
ATOM 7747 O O . ALA B 1 409 ? 28.562 28.547 8.836 1 94.44 409 ALA B O 1
ATOM 7748 N N . LYS B 1 410 ? 30.672 28.766 9.5 1 94.5 410 LYS B N 1
ATOM 7749 C CA . LYS B 1 410 ? 30.656 30.203 9.281 1 94.5 410 LYS B CA 1
ATOM 7750 C C . LYS B 1 410 ? 30.484 30.531 7.797 1 94.5 410 LYS B C 1
ATOM 7752 O O . LYS B 1 410 ? 29.688 31.406 7.438 1 94.5 410 LYS B O 1
ATOM 7757 N N . THR B 1 411 ? 31.219 29.812 6.996 1 95.44 411 THR B N 1
ATOM 7758 C CA . THR B 1 411 ? 31.094 30 5.555 1 95.44 411 THR B CA 1
ATOM 7759 C C . THR B 1 411 ? 29.672 29.672 5.09 1 95.44 411 THR B C 1
ATOM 7761 O O . THR B 1 411 ? 29.109 30.391 4.27 1 95.44 411 THR B O 1
ATOM 7764 N N . LEU B 1 412 ? 29.141 28.625 5.617 1 96.31 412 LEU B N 1
ATOM 7765 C CA . LEU B 1 412 ? 27.797 28.219 5.242 1 96.31 412 LEU B CA 1
ATOM 7766 C C . LEU B 1 412 ? 26.781 29.297 5.59 1 96.31 412 LEU B C 1
ATOM 7768 O O . LEU B 1 412 ? 25.906 29.609 4.781 1 96.31 412 LEU B O 1
ATOM 7772 N N . ARG B 1 413 ? 26.906 29.906 6.746 1 96.38 413 ARG B N 1
ATOM 7773 C CA . ARG B 1 413 ? 25.969 30.953 7.188 1 96.38 413 ARG B CA 1
ATOM 7774 C C . ARG B 1 413 ? 26.047 32.188 6.289 1 96.38 413 ARG B C 1
ATOM 7776 O O . ARG B 1 413 ? 25.016 32.75 5.918 1 96.38 413 ARG B O 1
ATOM 7783 N N . GLU B 1 414 ? 27.234 32.5 5.965 1 95.56 414 GLU B N 1
ATOM 7784 C CA . GLU B 1 414 ? 27.422 33.688 5.117 1 95.56 414 GLU B CA 1
ATOM 7785 C C . GLU B 1 414 ? 26.875 33.438 3.711 1 95.56 414 GLU B C 1
ATOM 7787 O O . GLU B 1 414 ? 26.234 34.312 3.121 1 95.56 414 GLU B O 1
ATOM 7792 N N . MET B 1 415 ? 27.172 32.25 3.248 1 95.19 415 MET B N 1
ATOM 7793 C CA . MET B 1 415 ? 26.656 31.906 1.933 1 95.19 415 MET B CA 1
ATOM 7794 C C . MET B 1 415 ? 25.125 31.906 1.934 1 95.19 415 MET B C 1
ATOM 7796 O O . MET B 1 415 ? 24.5 32.469 1.032 1 95.19 415 MET B O 1
ATOM 7800 N N . TRP B 1 416 ? 24.578 31.297 2.947 1 96.12 416 TRP B N 1
ATOM 7801 C CA . TRP B 1 416 ? 23.125 31.203 3.064 1 96.12 416 TRP B CA 1
ATOM 7802 C C . TRP B 1 416 ? 22.484 32.594 3.15 1 96.12 416 TRP B C 1
ATOM 7804 O O . TRP B 1 416 ? 21.531 32.875 2.428 1 96.12 416 TRP B O 1
ATOM 7814 N N . THR B 1 417 ? 23.016 33.5 3.906 1 96 417 THR B N 1
ATOM 7815 C CA . THR B 1 417 ? 22.438 34.812 4.137 1 96 417 THR B CA 1
ATOM 7816 C C . THR B 1 417 ? 22.641 35.719 2.926 1 96 417 THR B C 1
ATOM 7818 O O . THR B 1 417 ? 21.969 36.719 2.785 1 96 417 THR B O 1
ATOM 7821 N N . SER B 1 418 ? 23.5 35.344 2.049 1 94.5 418 SER B N 1
ATOM 7822 C CA . SER B 1 418 ? 23.781 36.156 0.864 1 94.5 418 SER B CA 1
ATOM 7823 C C . SER B 1 418 ? 22.578 36.188 -0.072 1 94.5 418 SER B C 1
ATOM 7825 O O . SER B 1 418 ? 22.5 37.062 -0.957 1 94.5 418 SER B O 1
ATOM 7827 N N . ILE B 1 419 ? 21.672 35.281 0.162 1 94.94 419 ILE B N 1
ATOM 7828 C CA . ILE B 1 419 ? 20.484 35.219 -0.679 1 94.94 419 ILE B CA 1
ATOM 7829 C C . ILE B 1 419 ? 19.703 36.531 -0.532 1 94.94 419 ILE B C 1
ATOM 7831 O O . ILE B 1 419 ? 19.047 36.969 -1.472 1 94.94 419 ILE B O 1
ATOM 7835 N N . LEU B 1 420 ? 19.828 37.188 0.654 1 94.94 420 LEU B N 1
ATOM 7836 C CA . LEU B 1 420 ? 19.109 38.438 0.93 1 94.94 420 LEU B CA 1
ATOM 7837 C C . LEU B 1 420 ? 19.625 39.562 0.053 1 94.94 420 LEU B C 1
ATOM 7839 O O . LEU B 1 420 ? 18.875 40.469 -0.298 1 94.94 420 LEU B O 1
ATOM 7843 N N . LYS B 1 421 ? 20.844 39.469 -0.342 1 94.12 421 LYS B N 1
ATOM 7844 C CA . LYS B 1 421 ? 21.453 40.438 -1.238 1 94.12 421 LYS B CA 1
ATOM 7845 C C . LYS B 1 421 ? 21.219 40.062 -2.699 1 94.12 421 LYS B C 1
ATOM 7847 O O . LYS B 1 421 ? 20.844 40.938 -3.508 1 94.12 421 LYS B O 1
ATOM 7852 N N . HIS B 1 422 ? 21.344 38.812 -2.928 1 92.31 422 HIS B N 1
ATOM 7853 C CA . HIS B 1 422 ? 21.188 38.344 -4.297 1 92.31 422 HIS B CA 1
ATOM 7854 C C . HIS B 1 422 ? 19.797 38.625 -4.828 1 92.31 422 HIS B C 1
ATOM 7856 O O . HIS B 1 422 ? 19.641 39.062 -5.965 1 92.31 422 HIS B O 1
ATOM 7862 N N . ILE B 1 423 ? 18.828 38.406 -4.043 1 92.44 423 ILE B N 1
ATOM 7863 C CA . ILE B 1 423 ? 17.438 38.469 -4.473 1 92.44 423 ILE B CA 1
ATOM 7864 C C . ILE B 1 423 ? 17.047 39.906 -4.797 1 92.44 423 ILE B C 1
ATOM 7866 O O . ILE B 1 423 ? 16.062 40.125 -5.516 1 92.44 423 ILE B O 1
ATOM 7870 N N . VAL B 1 424 ? 17.781 40.938 -4.289 1 92.81 424 VAL B N 1
ATOM 7871 C CA . VAL B 1 424 ? 17.516 42.344 -4.59 1 92.81 424 VAL B CA 1
ATOM 7872 C C . VAL B 1 424 ? 18.547 42.844 -5.609 1 92.81 424 VAL B C 1
ATOM 7874 O O . VAL B 1 424 ? 18.781 44.031 -5.711 1 92.81 424 VAL B O 1
ATOM 7877 N N . ASN B 1 425 ? 19.234 41.969 -6.285 1 91.31 425 ASN B N 1
ATOM 7878 C CA . ASN B 1 425 ? 20.141 42.219 -7.402 1 91.31 425 ASN B CA 1
ATOM 7879 C C . ASN B 1 425 ? 21.453 42.844 -6.934 1 91.31 425 ASN B C 1
ATOM 7881 O O . ASN B 1 425 ? 22 43.719 -7.598 1 91.31 425 ASN B O 1
ATOM 7885 N N . VAL B 1 426 ? 21.859 42.5 -5.805 1 92.12 426 VAL B N 1
ATOM 7886 C CA . VAL B 1 426 ? 23.172 42.844 -5.289 1 92.12 426 VAL B CA 1
ATOM 7887 C C . VAL B 1 426 ? 24.062 41.594 -5.293 1 92.12 426 VAL B C 1
ATOM 7889 O O . VAL B 1 426 ? 23.766 40.594 -4.617 1 92.12 426 VAL B O 1
ATOM 7892 N N . HIS B 1 427 ? 25.203 41.656 -6.004 1 92.12 427 HIS B N 1
ATOM 7893 C CA . HIS B 1 427 ? 25.969 40.438 -6.234 1 92.12 427 HIS B CA 1
ATOM 7894 C C . HIS B 1 427 ? 27.359 40.531 -5.629 1 92.12 427 HIS B C 1
ATOM 7896 O O . HIS B 1 427 ? 28.156 39.594 -5.727 1 92.12 427 HIS B O 1
ATOM 7902 N N . SER B 1 428 ? 27.656 41.688 -5.047 1 92.69 428 SER B N 1
ATOM 7903 C CA . SER B 1 428 ? 28.922 41.875 -4.336 1 92.69 428 SER B CA 1
ATOM 7904 C C . SER B 1 428 ? 28.734 42.719 -3.082 1 92.69 428 SER B C 1
ATOM 7906 O O . SER B 1 428 ? 27.969 43.688 -3.09 1 92.69 428 SER B O 1
ATOM 7908 N N . TRP B 1 429 ? 29.406 42.281 -2 1 92.75 429 TRP B N 1
ATOM 7909 C CA . TRP B 1 429 ? 29.281 43 -0.728 1 92.75 429 TRP B CA 1
ATOM 7910 C C . TRP B 1 429 ? 30.562 42.906 0.083 1 92.75 429 TRP B C 1
ATOM 7912 O O . TRP B 1 429 ? 31.422 42.062 -0.195 1 92.75 429 TRP B O 1
ATOM 7922 N N . VAL B 1 430 ? 30.688 43.812 1.029 1 89.19 430 VAL B N 1
ATOM 7923 C CA . VAL B 1 430 ? 31.906 43.906 1.828 1 89.19 430 VAL B CA 1
ATOM 7924 C C . VAL B 1 430 ? 31.672 43.25 3.197 1 89.19 430 VAL B C 1
ATOM 7926 O O . VAL B 1 430 ? 32.625 42.844 3.861 1 89.19 430 VAL B O 1
ATOM 7929 N N . ASP B 1 431 ? 30.484 43.125 3.5 1 87.62 431 ASP B N 1
ATOM 7930 C CA . ASP B 1 431 ? 30.172 42.594 4.82 1 87.62 431 ASP B CA 1
ATOM 7931 C C . ASP B 1 431 ? 30.453 41.094 4.895 1 87.62 431 ASP B C 1
ATOM 7933 O O . ASP B 1 431 ? 30.375 40.375 3.879 1 87.62 431 ASP B O 1
ATOM 7937 N N . GLY B 1 432 ? 30.906 40.656 6.023 1 86.31 432 GLY B N 1
ATOM 7938 C CA . GLY B 1 432 ? 31.203 39.25 6.219 1 86.31 432 GLY B CA 1
ATOM 7939 C C . GLY B 1 432 ? 32.688 38.938 6.195 1 86.31 432 GLY B C 1
ATOM 7940 O O . GLY B 1 432 ? 33.5 39.875 6.023 1 86.31 432 GLY B O 1
ATOM 7941 N N . GLU B 1 433 ? 33.062 37.719 6.375 1 91.62 433 GLU B N 1
ATOM 7942 C CA . GLU B 1 433 ? 34.469 37.375 6.477 1 91.62 433 GLU B CA 1
ATOM 7943 C C . GLU B 1 433 ? 34.906 36.469 5.32 1 91.62 433 GLU B C 1
ATOM 7945 O O . GLU B 1 433 ? 36 36.594 4.797 1 91.62 433 GLU B O 1
ATOM 7950 N N . LYS B 1 434 ? 34.031 35.656 4.891 1 92.31 434 LYS B N 1
ATOM 7951 C CA . LYS B 1 434 ? 34.5 34.562 4.043 1 92.31 434 LYS B CA 1
ATOM 7952 C C . LYS B 1 434 ? 33.844 34.625 2.67 1 92.31 434 LYS B C 1
ATOM 7954 O O . LYS B 1 434 ? 34.438 34.156 1.68 1 92.31 434 LYS B O 1
ATOM 7959 N N . PHE B 1 435 ? 32.656 35.094 2.57 1 93.38 435 PHE B N 1
ATOM 7960 C CA . PHE B 1 435 ? 31.891 35.062 1.327 1 93.38 435 PHE B CA 1
ATOM 7961 C C . PHE B 1 435 ? 31.453 36.469 0.923 1 93.38 435 PHE B C 1
ATOM 7963 O O . PHE B 1 435 ? 30.625 37.062 1.599 1 93.38 435 PHE B O 1
ATOM 7970 N N . HIS B 1 436 ? 31.906 36.969 -0.302 1 93.62 436 HIS B N 1
ATOM 7971 C CA . HIS B 1 436 ? 31.719 38.406 -0.594 1 93.62 436 HIS B CA 1
ATOM 7972 C C . HIS B 1 436 ? 31.094 38.594 -1.975 1 93.62 436 HIS B C 1
ATOM 7974 O O . HIS B 1 436 ? 30.891 39.719 -2.408 1 93.62 436 HIS B O 1
ATOM 7980 N N . GLN B 1 437 ? 30.859 37.5 -2.631 1 91.81 437 GLN B N 1
ATOM 7981 C CA . GLN B 1 437 ? 30.266 37.625 -3.953 1 91.81 437 GLN B CA 1
ATOM 7982 C C . GLN B 1 437 ? 29.5 36.375 -4.348 1 91.81 437 GLN B C 1
ATOM 7984 O O . GLN B 1 437 ? 29.828 35.281 -3.893 1 91.81 437 GLN B O 1
ATOM 7989 N N . CYS B 1 438 ? 28.484 36.562 -5.117 1 89.62 438 CYS B N 1
ATOM 7990 C CA . CYS B 1 438 ? 27.719 35.438 -5.629 1 89.62 438 CYS B CA 1
ATOM 7991 C C . CYS B 1 438 ? 28.578 34.562 -6.535 1 89.62 438 CYS B C 1
ATOM 7993 O O . CYS B 1 438 ? 29.469 35.062 -7.215 1 89.62 438 CYS B O 1
ATOM 7995 N N . ALA B 1 439 ? 28.359 33.281 -6.484 1 84.5 439 ALA B N 1
ATOM 7996 C CA . ALA B 1 439 ? 29.172 32.312 -7.215 1 84.5 439 ALA B CA 1
ATOM 7997 C C . ALA B 1 439 ? 28.625 32.094 -8.625 1 84.5 439 ALA B C 1
ATOM 7999 O O . ALA B 1 439 ? 28.297 30.969 -9.008 1 84.5 439 ALA B O 1
ATOM 8000 N N . HIS B 1 440 ? 28.391 33.062 -9.344 1 81.81 440 HIS B N 1
ATOM 8001 C CA . HIS B 1 440 ? 27.984 33 -10.742 1 81.81 440 HIS B CA 1
ATOM 8002 C C . HIS B 1 440 ? 28.672 34.062 -11.578 1 81.81 440 HIS B C 1
ATOM 8004 O O . HIS B 1 440 ? 29.109 35.094 -11.039 1 81.81 440 HIS B O 1
ATOM 8010 N N . PRO B 1 441 ? 28.781 33.906 -12.844 1 80.19 441 PRO B N 1
ATOM 8011 C CA . PRO B 1 441 ? 29.344 34.938 -13.711 1 80.19 441 PRO B CA 1
ATOM 8012 C C . PRO B 1 441 ? 28.438 36.156 -13.812 1 80.19 441 PRO B C 1
ATOM 8014 O O . PRO B 1 441 ? 27.25 36.094 -13.477 1 80.19 441 PRO B O 1
ATOM 8017 N N . PRO B 1 442 ? 29.062 37.25 -14.172 1 81.69 442 PRO B N 1
ATOM 8018 C CA . PRO B 1 442 ? 28.234 38.469 -14.312 1 81.69 442 PRO B CA 1
ATOM 8019 C C . PRO B 1 442 ? 27.047 38.281 -15.242 1 81.69 442 PRO B C 1
ATOM 8021 O O . PRO B 1 442 ? 27.156 37.594 -16.266 1 81.69 442 PRO B O 1
ATOM 8024 N N . LEU B 1 443 ? 25.953 38.75 -14.75 1 81.25 443 LEU B N 1
ATOM 8025 C CA . LEU B 1 443 ? 24.703 38.594 -15.492 1 81.25 443 LEU B CA 1
ATOM 8026 C C . LEU B 1 443 ? 24.641 39.562 -16.656 1 81.25 443 LEU B C 1
ATOM 8028 O O . LEU B 1 443 ? 25.078 40.719 -16.531 1 81.25 443 LEU B O 1
ATOM 8032 N N . SER B 1 444 ? 24.156 39.094 -17.719 1 78.25 444 SER B N 1
ATOM 8033 C CA . SER B 1 444 ? 23.938 39.969 -18.844 1 78.25 444 SER B CA 1
ATOM 8034 C C . SER B 1 444 ? 22.797 40.938 -18.578 1 78.25 444 SER B C 1
ATOM 8036 O O . SER B 1 444 ? 21.984 40.719 -17.672 1 78.25 444 SER B O 1
ATOM 8038 N N . GLU B 1 445 ? 22.766 42.031 -19.281 1 77.25 445 GLU B N 1
ATOM 8039 C CA . GLU B 1 445 ? 21.719 43.031 -19.141 1 77.25 445 GLU B CA 1
ATOM 8040 C C . GLU B 1 445 ? 20.344 42.406 -19.391 1 77.25 445 GLU B C 1
ATOM 8042 O O . GLU B 1 445 ? 19.375 42.75 -18.703 1 77.25 445 GLU B O 1
ATOM 8047 N N . GLU B 1 446 ? 20.297 41.531 -20.297 1 73.81 446 GLU B N 1
ATOM 8048 C CA . GLU B 1 446 ? 19.031 40.875 -20.641 1 73.81 446 GLU B CA 1
ATOM 8049 C C . GLU B 1 446 ? 18.562 39.969 -19.5 1 73.81 446 GLU B C 1
ATOM 8051 O O . GLU B 1 446 ? 17.375 39.969 -19.172 1 73.81 446 GLU B O 1
ATOM 8056 N N . GLU B 1 447 ? 19.438 39.312 -18.953 1 74.69 447 GLU B N 1
ATOM 8057 C CA . GLU B 1 447 ? 19.109 38.406 -17.844 1 74.69 447 GLU B CA 1
ATOM 8058 C C . GLU B 1 447 ? 18.609 39.188 -16.625 1 74.69 447 GLU B C 1
ATOM 8060 O O . GLU B 1 447 ? 17.656 38.781 -15.961 1 74.69 447 GLU B O 1
ATOM 8065 N N . THR B 1 448 ? 19.25 40.281 -16.422 1 78.38 448 THR B N 1
ATOM 8066 C CA . THR B 1 448 ? 18.906 41.125 -15.273 1 78.38 448 THR B CA 1
ATOM 8067 C C . THR B 1 448 ? 17.5 41.688 -15.43 1 78.38 448 THR B C 1
ATOM 8069 O O . THR B 1 448 ? 16.766 41.844 -14.453 1 78.38 448 THR B O 1
ATOM 8072 N N . ARG B 1 449 ? 17.219 41.938 -16.625 1 72.69 449 ARG B N 1
ATOM 8073 C CA . ARG B 1 449 ? 15.922 42.531 -16.891 1 72.69 449 ARG B CA 1
ATOM 8074 C C . ARG B 1 449 ? 14.789 41.531 -16.781 1 72.69 449 ARG B C 1
ATOM 8076 O O . ARG B 1 449 ? 13.68 41.875 -16.359 1 72.69 449 ARG B O 1
ATOM 8083 N N . LEU B 1 450 ? 15.117 40.312 -16.969 1 71.12 450 LEU B N 1
ATOM 8084 C CA . LEU B 1 450 ? 14.086 39.281 -17.062 1 71.12 450 LEU B CA 1
ATOM 8085 C C . LEU B 1 450 ? 13.812 38.656 -15.688 1 71.12 450 LEU B C 1
ATOM 8087 O O . LEU B 1 450 ? 12.781 38.031 -15.484 1 71.12 450 LEU B O 1
ATOM 8091 N N . LYS B 1 451 ? 14.609 38.969 -14.75 1 78.38 451 LYS B N 1
ATOM 8092 C CA . LYS B 1 451 ? 14.453 38.344 -13.43 1 78.38 451 LYS B CA 1
ATOM 8093 C C . LYS B 1 451 ? 13.555 39.188 -12.531 1 78.38 451 LYS B C 1
ATOM 8095 O O . LYS B 1 451 ? 13.516 40.438 -12.664 1 78.38 451 LYS B O 1
ATOM 8100 N N . CYS B 1 452 ? 12.734 38.531 -11.695 1 80.88 452 CYS B N 1
ATOM 8101 C CA . CYS B 1 452 ? 11.805 39.219 -10.789 1 80.88 452 CYS B CA 1
ATOM 8102 C C . CYS B 1 452 ? 12.484 39.562 -9.469 1 80.88 452 CYS B C 1
ATOM 8104 O O . CYS B 1 452 ? 12.211 38.938 -8.438 1 80.88 452 CYS B O 1
ATOM 8106 N N . TRP B 1 453 ? 13.258 40.688 -9.594 1 89.31 453 TRP B N 1
ATOM 8107 C CA . TRP B 1 453 ? 13.977 41.125 -8.398 1 89.31 453 TRP B CA 1
ATOM 8108 C C . TRP B 1 453 ? 13.016 41.688 -7.355 1 89.31 453 TRP B C 1
ATOM 8110 O O . TRP B 1 453 ? 12.016 42.312 -7.703 1 89.31 453 TRP B O 1
ATOM 8120 N N . LEU B 1 454 ? 13.336 41.406 -6.137 1 91.06 454 LEU B N 1
ATOM 8121 C CA . LEU B 1 454 ? 12.578 42.031 -5.055 1 91.06 454 LEU B CA 1
ATOM 8122 C C . LEU B 1 454 ? 13.141 43.406 -4.727 1 91.06 454 LEU B C 1
ATOM 8124 O O . LEU B 1 454 ? 14.305 43.688 -5.004 1 91.06 454 LEU B O 1
ATOM 8128 N N . LYS B 1 455 ? 12.188 44.219 -4.246 1 90.81 455 LYS B N 1
ATOM 8129 C CA . LYS B 1 455 ? 12.641 45.5 -3.768 1 90.81 455 LYS B CA 1
ATOM 8130 C C . LYS B 1 455 ? 13.188 45.406 -2.346 1 90.81 455 LYS B C 1
ATOM 8132 O O . LYS B 1 455 ? 12.555 44.812 -1.472 1 90.81 455 LYS B O 1
ATOM 8137 N N . ALA B 1 456 ? 14.367 46 -2.195 1 93.19 456 ALA B N 1
ATOM 8138 C CA . ALA B 1 456 ? 14.977 46 -0.867 1 93.19 456 ALA B CA 1
ATOM 8139 C C . ALA B 1 456 ? 14.078 46.688 0.153 1 93.19 456 ALA B C 1
ATOM 8141 O O . ALA B 1 456 ? 13.57 47.781 -0.098 1 93.19 456 ALA B O 1
ATOM 8142 N N . GLY B 1 457 ? 13.742 46.062 1.196 1 91.12 457 GLY B N 1
ATOM 8143 C CA . GLY B 1 457 ? 12.938 46.656 2.246 1 91.12 457 GLY B CA 1
ATOM 8144 C C . GLY B 1 457 ? 11.445 46.438 2.057 1 91.12 457 GLY B C 1
ATOM 8145 O O . GLY B 1 457 ? 10.641 46.844 2.887 1 91.12 457 GLY B O 1
ATOM 8146 N N . SER B 1 458 ? 11.125 45.875 0.958 1 91.75 458 SER B N 1
ATOM 8147 C CA . SER B 1 458 ? 9.711 45.562 0.735 1 91.75 458 SER B CA 1
ATOM 8148 C C . SER B 1 458 ? 9.195 44.562 1.777 1 91.75 458 SER B C 1
ATOM 8150 O O . SER B 1 458 ? 9.977 43.969 2.523 1 91.75 458 SER B O 1
ATOM 8152 N N . SER B 1 459 ? 7.934 44.5 1.929 1 91.38 459 SER B N 1
ATOM 8153 C CA . SER B 1 459 ? 7.312 43.594 2.871 1 91.38 459 SER B CA 1
ATOM 8154 C C . SER B 1 459 ? 7.766 42.156 2.617 1 91.38 459 SER B C 1
ATOM 8156 O O . SER B 1 459 ? 8.039 41.406 3.561 1 91.38 459 SER B O 1
ATOM 8158 N N . THR B 1 460 ? 7.883 41.844 1.374 1 92.25 460 THR B N 1
ATOM 8159 C CA . THR B 1 460 ? 8.328 40.5 0.99 1 92.25 460 THR B CA 1
ATOM 8160 C C . THR B 1 460 ? 9.773 40.281 1.404 1 92.25 460 THR B C 1
ATOM 8162 O O . THR B 1 460 ? 10.125 39.219 1.907 1 92.25 460 THR B O 1
ATOM 8165 N N . HIS B 1 461 ? 10.57 41.281 1.16 1 94.19 461 HIS B N 1
ATOM 8166 C CA . HIS B 1 461 ? 11.977 41.188 1.526 1 94.19 461 HIS B CA 1
ATOM 8167 C C . HIS B 1 461 ? 12.148 41.062 3.035 1 94.19 461 HIS B C 1
ATOM 8169 O O . HIS B 1 461 ? 13 40.281 3.504 1 94.19 461 HIS B O 1
ATOM 8175 N N . LEU B 1 462 ? 11.359 41.719 3.781 1 93.88 462 LEU B N 1
ATOM 8176 C CA . LEU B 1 462 ? 11.445 41.688 5.238 1 93.88 462 LEU B CA 1
ATOM 8177 C C . LEU B 1 462 ? 11 40.312 5.773 1 93.88 462 LEU B C 1
ATOM 8179 O O . LEU B 1 462 ? 11.602 39.781 6.711 1 93.88 462 LEU B O 1
ATOM 8183 N N . VAL B 1 463 ? 9.984 39.844 5.18 1 93.25 463 VAL B N 1
ATOM 8184 C CA . VAL B 1 463 ? 9.492 38.531 5.578 1 93.25 463 VAL B CA 1
ATOM 8185 C C . VAL B 1 463 ? 10.547 37.469 5.289 1 93.25 463 VAL B C 1
ATOM 8187 O O . VAL B 1 463 ? 10.742 36.531 6.086 1 93.25 463 VAL B O 1
ATOM 8190 N N . LEU B 1 464 ? 11.156 37.594 4.199 1 94.69 464 LEU B N 1
ATOM 8191 C CA . LEU B 1 464 ? 12.234 36.688 3.859 1 94.69 464 LEU B CA 1
ATOM 8192 C C . LEU B 1 464 ? 13.383 36.812 4.855 1 94.69 464 LEU B C 1
ATOM 8194 O O . LEU B 1 464 ? 13.984 35.781 5.234 1 94.69 464 LEU B O 1
ATOM 8198 N N . GLN B 1 465 ? 13.703 38 5.23 1 94.88 465 GLN B N 1
ATOM 8199 C CA . GLN B 1 465 ? 14.758 38.25 6.211 1 94.88 465 GLN B CA 1
ATOM 8200 C C . GLN B 1 465 ? 14.453 37.5 7.523 1 94.88 465 GLN B C 1
ATOM 8202 O O . GLN B 1 465 ? 15.367 37 8.172 1 94.88 465 GLN B O 1
ATOM 8207 N N . GLU B 1 466 ? 13.266 37.469 7.84 1 94.12 466 GLU B N 1
ATOM 8208 C CA . GLU B 1 466 ? 12.859 36.75 9.062 1 94.12 466 GLU B CA 1
ATOM 8209 C C . GLU B 1 466 ? 13.164 35.281 8.977 1 94.12 466 GLU B C 1
ATOM 8211 O O . GLU B 1 466 ? 13.586 34.656 9.961 1 94.12 466 GLU B O 1
ATOM 8216 N N . VAL B 1 467 ? 12.961 34.719 7.844 1 94.62 467 VAL B N 1
ATOM 8217 C CA . VAL B 1 467 ? 13.164 33.312 7.66 1 94.62 467 VAL B CA 1
ATOM 8218 C C . VAL B 1 467 ? 14.656 33 7.562 1 94.62 467 VAL B C 1
ATOM 8220 O O . VAL B 1 467 ? 15.148 32.062 8.203 1 94.62 467 VAL B O 1
ATOM 8223 N N . VAL B 1 468 ? 15.352 33.781 6.816 1 95.69 468 VAL B N 1
ATOM 8224 C CA . VAL B 1 468 ? 16.75 33.531 6.512 1 95.69 468 VAL B CA 1
ATOM 8225 C C . VAL B 1 468 ? 17.609 33.812 7.75 1 95.69 468 VAL B C 1
ATOM 8227 O O . VAL B 1 468 ? 18.562 33.094 8.031 1 95.69 468 VAL B O 1
ATOM 8230 N N . LEU B 1 469 ? 17.219 34.812 8.484 1 95.19 469 LEU B N 1
ATOM 8231 C CA . LEU B 1 469 ? 18.031 35.219 9.625 1 95.19 469 LEU B CA 1
ATOM 8232 C C . LEU B 1 469 ? 17.5 34.625 10.922 1 95.19 469 LEU B C 1
ATOM 8234 O O . LEU B 1 469 ? 17.891 35.031 12.016 1 95.19 469 LEU B O 1
ATOM 8238 N N . ASN B 1 470 ? 16.609 33.719 10.789 1 94.44 470 ASN B N 1
ATOM 8239 C CA . ASN B 1 470 ? 16.094 33.031 11.969 1 94.44 470 ASN B CA 1
ATOM 8240 C C . ASN B 1 470 ? 17.234 32.406 12.789 1 94.44 470 ASN B C 1
ATOM 8242 O O . ASN B 1 470 ? 18.062 31.688 12.258 1 94.44 470 ASN B O 1
ATOM 8246 N N . LYS B 1 471 ? 17.25 32.594 14.023 1 92.25 471 LYS B N 1
ATOM 8247 C CA . LYS B 1 471 ? 18.344 32.188 14.898 1 92.25 471 LYS B CA 1
ATOM 8248 C C . LYS B 1 471 ? 18.5 30.672 14.93 1 92.25 471 LYS B C 1
ATOM 8250 O O . LYS B 1 471 ? 19.609 30.156 14.906 1 92.25 471 LYS B O 1
ATOM 8255 N N . THR B 1 472 ? 17.375 30.016 15.023 1 90.5 472 THR B N 1
ATOM 8256 C CA . THR B 1 472 ? 17.391 28.562 15.086 1 90.5 472 THR B CA 1
ATOM 8257 C C . THR B 1 472 ? 17.938 27.969 13.789 1 90.5 472 THR B C 1
ATOM 8259 O O . THR B 1 472 ? 18.719 27.016 13.805 1 90.5 472 THR B O 1
ATOM 8262 N N . VAL B 1 473 ? 17.484 28.562 12.727 1 92.62 473 VAL B N 1
ATOM 8263 C CA . VAL B 1 473 ? 17.938 28.109 11.414 1 92.62 473 VAL B CA 1
ATOM 8264 C C . VAL B 1 473 ? 19.453 28.281 11.289 1 92.62 473 VAL B C 1
ATOM 8266 O O . VAL B 1 473 ? 20.156 27.359 10.875 1 92.62 473 VAL B O 1
ATOM 8269 N N . LEU B 1 474 ? 19.922 29.422 11.688 1 94.38 474 LEU B N 1
ATOM 8270 C CA . LEU B 1 474 ? 21.344 29.719 11.578 1 94.38 474 LEU B CA 1
ATOM 8271 C C . LEU B 1 474 ? 22.172 28.828 12.5 1 94.38 474 LEU B C 1
ATOM 8273 O O . LEU B 1 474 ? 23.25 28.359 12.133 1 94.38 474 LEU B O 1
ATOM 8277 N N . LYS B 1 475 ? 21.625 28.516 13.625 1 91.75 475 LYS B N 1
ATOM 8278 C CA . LYS B 1 475 ? 22.312 27.625 14.555 1 91.75 475 LYS B CA 1
ATOM 8279 C C . LYS B 1 475 ? 22.375 26.203 14.016 1 91.75 475 LYS B C 1
ATOM 8281 O O . LYS B 1 475 ? 23.391 25.531 14.133 1 91.75 475 LYS B O 1
ATOM 8286 N N . ASP B 1 476 ? 21.312 25.766 13.445 1 91.62 476 ASP B N 1
ATOM 8287 C CA . ASP B 1 476 ? 21.188 24.406 12.938 1 91.62 476 ASP B CA 1
ATOM 8288 C C . ASP B 1 476 ? 22.125 24.172 11.75 1 91.62 476 ASP B C 1
ATOM 8290 O O . ASP B 1 476 ? 22.438 23.031 11.422 1 91.62 476 ASP B O 1
ATOM 8294 N N . MET B 1 477 ? 22.562 25.234 11.141 1 92.88 477 MET B N 1
ATOM 8295 C CA . MET B 1 477 ? 23.406 25.109 9.953 1 92.88 477 MET B CA 1
ATOM 8296 C C . MET B 1 477 ? 24.734 24.453 10.305 1 92.88 477 MET B C 1
ATOM 8298 O O . MET B 1 477 ? 25.406 23.906 9.43 1 92.88 477 MET B O 1
ATOM 8302 N N . GLU B 1 478 ? 25.047 24.484 11.531 1 91.88 478 GLU B N 1
ATOM 8303 C CA . GLU B 1 478 ? 26.266 23.812 11.969 1 91.88 478 GLU B CA 1
ATOM 8304 C C . GLU B 1 478 ? 26.188 22.312 11.703 1 91.88 478 GLU B C 1
ATOM 8306 O O . GLU B 1 478 ? 27.219 21.672 11.492 1 91.88 478 GLU B O 1
ATOM 8311 N N . HIS B 1 479 ? 25.031 21.812 11.656 1 93.38 479 HIS B N 1
ATOM 8312 C CA . HIS B 1 479 ? 24.812 20.391 11.461 1 93.38 479 HIS B CA 1
ATOM 8313 C C . HIS B 1 479 ? 24.609 20.047 9.984 1 93.38 479 HIS B C 1
ATOM 8315 O O . HIS B 1 479 ? 24.297 18.906 9.633 1 93.38 479 HIS B O 1
ATOM 8321 N N . LEU B 1 480 ? 24.781 21.031 9.102 1 94.06 480 LEU B N 1
ATOM 8322 C CA . LEU B 1 480 ? 24.547 20.828 7.68 1 94.06 480 LEU B CA 1
ATOM 8323 C C . LEU B 1 480 ? 25.844 20.922 6.887 1 94.06 480 LEU B C 1
ATOM 8325 O O . LEU B 1 480 ? 25.844 20.781 5.66 1 94.06 480 LEU B O 1
ATOM 8329 N N . VAL B 1 481 ? 26.891 21.078 7.504 1 91.81 481 VAL B N 1
ATOM 8330 C CA . VAL B 1 481 ? 28.156 21.453 6.883 1 91.81 481 VAL B CA 1
ATOM 8331 C C . VAL B 1 481 ? 28.672 20.297 6.031 1 91.81 481 VAL B C 1
ATOM 8333 O O . VAL B 1 481 ? 29.406 20.516 5.055 1 91.81 481 VAL B O 1
ATOM 8336 N N . HIS B 1 482 ? 28.297 19.094 6.332 1 89.94 482 HIS B N 1
ATOM 8337 C CA . HIS B 1 482 ? 28.812 17.953 5.598 1 89.94 482 HIS B CA 1
ATOM 8338 C C . HIS B 1 482 ? 27.844 17.531 4.488 1 89.94 482 HIS B C 1
ATOM 8340 O O . HIS B 1 482 ? 28.109 16.562 3.766 1 89.94 482 HIS B O 1
ATOM 8346 N N . SER B 1 483 ? 26.734 18.188 4.312 1 86.62 483 SER B N 1
ATOM 8347 C CA . SER B 1 483 ? 25.766 17.969 3.244 1 86.62 483 SER B CA 1
ATOM 8348 C C . SER B 1 483 ? 25.312 16.516 3.193 1 86.62 483 SER B C 1
ATOM 8350 O O . SER B 1 483 ? 25.297 15.898 2.127 1 86.62 483 SER B O 1
ATOM 8352 N N . CYS B 1 484 ? 25.078 16 4.375 1 84.56 484 CYS B N 1
ATOM 8353 C CA . CYS B 1 484 ? 24.594 14.633 4.445 1 84.56 484 CYS B CA 1
ATOM 8354 C C . CYS B 1 484 ? 23.109 14.562 4.113 1 84.56 484 CYS B C 1
ATOM 8356 O O . CYS B 1 484 ? 22.328 15.445 4.512 1 84.56 484 CYS B O 1
ATOM 8358 N N . HIS B 1 485 ? 22.781 13.625 3.23 1 80.81 485 HIS B N 1
ATOM 8359 C CA . HIS B 1 485 ? 21.359 13.438 2.959 1 80.81 485 HIS B CA 1
ATOM 8360 C C . HIS B 1 485 ? 20.969 11.969 3.039 1 80.81 485 HIS B C 1
ATOM 8362 O O . HIS B 1 485 ? 21.812 11.086 2.809 1 80.81 485 HIS B O 1
ATOM 8368 N N . THR B 1 486 ? 19.734 11.711 3.408 1 79.06 486 THR B N 1
ATOM 8369 C CA . THR B 1 486 ? 19.266 10.359 3.672 1 79.06 486 THR B CA 1
ATOM 8370 C C . THR B 1 486 ? 18.438 9.836 2.496 1 79.06 486 THR B C 1
ATOM 8372 O O . THR B 1 486 ? 17.5 9.055 2.684 1 79.06 486 THR B O 1
ATOM 8375 N N . GLY B 1 487 ? 18.75 10.273 1.261 1 77.38 487 GLY B N 1
ATOM 8376 C CA . GLY B 1 487 ? 18.016 9.828 0.083 1 77.38 487 GLY B CA 1
ATOM 8377 C C . GLY B 1 487 ? 18.078 8.328 -0.133 1 77.38 487 GLY B C 1
ATOM 8378 O O . GLY B 1 487 ? 17.062 7.695 -0.433 1 77.38 487 GLY B O 1
ATOM 8379 N N . ALA B 1 488 ? 19.281 7.793 0.067 1 83.06 488 ALA B N 1
ATOM 8380 C CA . ALA B 1 488 ? 19.469 6.352 -0.11 1 83.06 488 ALA B CA 1
ATOM 8381 C C . ALA B 1 488 ? 18.625 5.57 0.898 1 83.06 488 ALA B C 1
ATOM 8383 O O . ALA B 1 488 ? 18.078 4.516 0.571 1 83.06 488 ALA B O 1
ATOM 8384 N N . LEU B 1 489 ? 18.562 6.102 2.035 1 90 489 LEU B N 1
ATOM 8385 C CA . LEU B 1 489 ? 17.766 5.453 3.068 1 90 489 LEU B CA 1
ATOM 8386 C C . LEU B 1 489 ? 16.281 5.492 2.715 1 90 489 LEU B C 1
ATOM 8388 O O . LEU B 1 489 ? 15.547 4.539 2.986 1 90 489 LEU B O 1
ATOM 8392 N N . GLU B 1 490 ? 15.859 6.5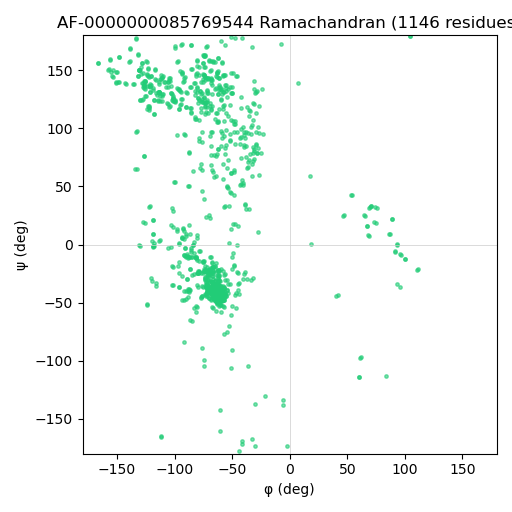27 2.105 1 83.69 490 GLU B N 1
ATOM 8393 C CA . GLU B 1 490 ? 14.477 6.625 1.648 1 83.69 490 GLU B CA 1
ATOM 8394 C C . GLU B 1 490 ? 14.18 5.598 0.558 1 83.69 490 GLU B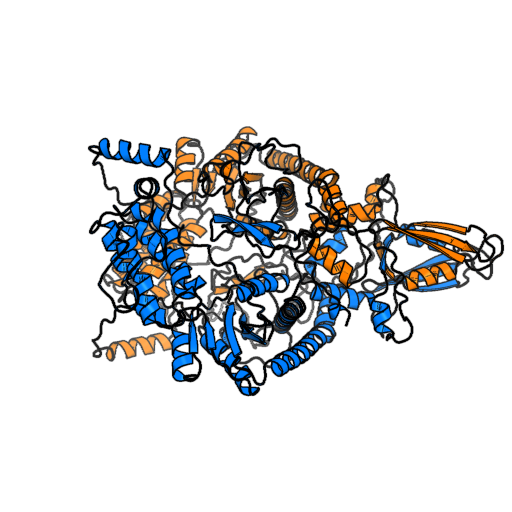 C 1
ATOM 8396 O O . GLU B 1 490 ? 13.078 5.047 0.499 1 83.69 490 GLU B O 1
ATOM 8401 N N . VAL B 1 491 ? 15.141 5.43 -0.265 1 83.56 491 VAL B N 1
ATOM 8402 C CA . VAL B 1 491 ? 14.992 4.418 -1.308 1 83.56 491 VAL B CA 1
ATOM 8403 C C . VAL B 1 491 ? 14.805 3.045 -0.671 1 83.56 491 VAL B C 1
ATOM 8405 O O . VAL B 1 491 ? 13.938 2.275 -1.092 1 83.56 491 VAL B O 1
ATOM 8408 N N . PHE B 1 492 ? 15.57 2.799 0.314 1 92.19 492 PHE B N 1
ATOM 8409 C CA . PHE B 1 492 ? 15.414 1.53 1.017 1 92.19 492 PHE B CA 1
ATOM 8410 C C . PHE B 1 492 ? 14.031 1.427 1.645 1 92.19 492 PHE B C 1
ATOM 8412 O O . PHE B 1 492 ? 13.383 0.38 1.565 1 92.19 492 PHE B O 1
ATOM 8419 N N . HIS B 1 493 ? 13.594 2.428 2.27 1 88.81 493 HIS B N 1
ATOM 8420 C CA . HIS B 1 493 ? 12.305 2.391 2.945 1 88.81 493 HIS B CA 1
ATOM 8421 C C . HIS B 1 493 ? 11.172 2.174 1.95 1 88.81 493 HIS B C 1
ATOM 8423 O O . HIS B 1 493 ? 10.164 1.538 2.277 1 88.81 493 HIS B O 1
ATOM 8429 N N . ASN B 1 494 ? 11.344 2.709 0.827 1 83.94 494 ASN B N 1
ATOM 8430 C CA . ASN B 1 494 ? 10.367 2.42 -0.219 1 83.94 494 ASN B CA 1
ATOM 8431 C C . ASN B 1 494 ? 10.391 0.947 -0.614 1 83.94 494 ASN B C 1
ATOM 8433 O O . ASN B 1 494 ? 9.336 0.34 -0.822 1 83.94 494 ASN B O 1
ATOM 8437 N N . SER B 1 495 ? 11.625 0.436 -0.721 1 87.88 495 SER B N 1
ATOM 8438 C CA . SER B 1 495 ? 11.766 -0.978 -1.05 1 87.88 495 SER B CA 1
ATOM 8439 C C . SER B 1 495 ? 11.211 -1.864 0.061 1 87.88 495 SER B C 1
ATOM 8441 O O . SER B 1 495 ? 10.719 -2.963 -0.201 1 87.88 495 SER B O 1
ATOM 8443 N N . LEU B 1 496 ? 11.344 -1.325 1.244 1 93.12 496 LEU B N 1
ATOM 8444 C CA . LEU B 1 496 ? 10.828 -2.051 2.4 1 93.12 496 LEU B CA 1
ATOM 8445 C C . LEU B 1 496 ? 9.32 -2.262 2.283 1 93.12 496 LEU B C 1
ATOM 8447 O O . LEU B 1 496 ? 8.789 -3.271 2.752 1 93.12 496 LEU B O 1
ATOM 8451 N N . LEU B 1 497 ? 8.656 -1.442 1.604 1 89.06 497 LEU B N 1
ATOM 8452 C CA . LEU B 1 497 ? 7.207 -1.515 1.47 1 89.06 497 LEU B CA 1
ATOM 8453 C C . LEU B 1 497 ? 6.801 -2.705 0.606 1 89.06 497 LEU B C 1
ATOM 8455 O O . LEU B 1 497 ? 5.664 -3.178 0.69 1 89.06 497 LEU B O 1
ATOM 8459 N N . LYS B 1 498 ? 7.691 -3.148 -0.232 1 89 498 LYS B N 1
ATOM 8460 C CA . LYS B 1 498 ? 7.441 -4.367 -0.996 1 89 498 LYS B CA 1
ATOM 8461 C C . LYS B 1 498 ? 7.23 -5.562 -0.07 1 89 498 LYS B C 1
ATOM 8463 O O . LYS B 1 498 ? 6.367 -6.406 -0.321 1 89 498 LYS B O 1
ATOM 8468 N N . TYR B 1 499 ? 7.969 -5.492 0.965 1 93.06 499 TYR B N 1
ATOM 8469 C CA . TYR B 1 499 ? 7.945 -6.629 1.88 1 93.06 499 TYR B CA 1
ATOM 8470 C C . TYR B 1 499 ? 6.98 -6.379 3.031 1 93.06 499 TYR B C 1
ATOM 8472 O O . TYR B 1 499 ? 6.289 -7.297 3.48 1 93.06 499 TYR B O 1
ATOM 8480 N N . CYS B 1 500 ? 6.941 -5.141 3.461 1 91.19 500 CYS B N 1
ATOM 8481 C CA . CYS B 1 500 ? 6.082 -4.762 4.578 1 91.19 500 CYS B CA 1
ATOM 8482 C C . CYS B 1 500 ? 5.184 -3.592 4.203 1 91.19 500 CYS B C 1
ATOM 8484 O O . CYS B 1 500 ? 5.375 -2.475 4.688 1 91.19 500 CYS B O 1
ATOM 8486 N N . PRO B 1 501 ? 4.199 -3.945 3.449 1 84 501 PRO B N 1
ATOM 8487 C CA . PRO B 1 501 ? 3.273 -2.855 3.139 1 84 501 PRO B CA 1
ATOM 8488 C C . PRO B 1 501 ? 2.578 -2.299 4.379 1 84 501 PRO B C 1
ATOM 8490 O O . PRO B 1 501 ? 2.258 -3.053 5.301 1 84 501 PRO B O 1
ATOM 8493 N N . LYS B 1 502 ? 2.27 -1.004 4.398 1 76.69 502 LYS B N 1
ATOM 8494 C CA . LYS B 1 502 ? 1.731 -0.326 5.574 1 76.69 502 LYS B CA 1
ATOM 8495 C C . LYS B 1 502 ? 0.296 -0.763 5.852 1 76.69 502 LYS B C 1
ATOM 8497 O O . LYS B 1 502 ? -0.173 -0.685 6.988 1 76.69 502 LYS B O 1
ATOM 8502 N N . ARG B 1 503 ? -0.383 -1.225 4.855 1 73.69 503 ARG B N 1
ATOM 8503 C CA . ARG B 1 503 ? -1.805 -1.526 4.984 1 73.69 503 ARG B CA 1
ATOM 8504 C C . ARG B 1 503 ? -2.018 -2.936 5.523 1 73.69 503 ARG B C 1
ATOM 8506 O O . ARG B 1 503 ? -3.145 -3.316 5.848 1 73.69 503 ARG B O 1
ATOM 8513 N N . GLN B 1 504 ? -0.958 -3.684 5.555 1 78.06 504 GLN B N 1
ATOM 8514 C CA . GLN B 1 504 ? -1.079 -5.066 6.008 1 78.06 504 GLN B CA 1
ATOM 8515 C C . GLN B 1 504 ? -0.547 -5.227 7.43 1 78.06 504 GLN B C 1
ATOM 8517 O O . GLN B 1 504 ? 0.473 -4.637 7.789 1 78.06 504 GLN B O 1
ATOM 8522 N N . GLU B 1 505 ? -1.26 -6.023 8.133 1 76.25 505 GLU B N 1
ATOM 8523 C CA . GLU B 1 505 ? -0.833 -6.301 9.5 1 76.25 505 GLU B CA 1
ATOM 8524 C C . GLU B 1 505 ? 0.064 -7.535 9.555 1 76.25 505 GLU B C 1
ATOM 8526 O O . GLU B 1 505 ? -0.181 -8.523 8.859 1 76.25 505 GLU B O 1
ATOM 8531 N N . PHE B 1 506 ? 1.058 -7.426 10.383 1 83.69 506 PHE B N 1
ATOM 8532 C CA . PHE B 1 506 ? 1.986 -8.539 10.57 1 83.69 506 PHE B CA 1
ATOM 8533 C C . PHE B 1 506 ? 2.199 -8.82 12.047 1 83.69 506 PHE B C 1
ATOM 8535 O O . PHE B 1 506 ? 2.131 -7.91 12.875 1 83.69 506 PHE B O 1
ATOM 8542 N N . THR B 1 507 ? 2.48 -10.102 12.305 1 81.56 507 THR B N 1
ATOM 8543 C CA . THR B 1 507 ? 3.035 -10.414 13.617 1 81.56 507 THR B CA 1
ATOM 8544 C C . THR B 1 507 ? 4.496 -9.984 13.695 1 81.56 507 THR B C 1
ATOM 8546 O O . THR B 1 507 ? 5.137 -9.734 12.672 1 81.56 507 THR B O 1
ATOM 8549 N N . TYR B 1 508 ? 5.012 -9.875 14.914 1 86.69 508 TYR B N 1
ATOM 8550 C CA . TYR B 1 508 ? 6.371 -9.391 15.109 1 86.69 508 TYR B CA 1
ATOM 8551 C C . TYR B 1 508 ? 7.375 -10.25 14.352 1 86.69 508 TYR B C 1
ATOM 8553 O O . TYR B 1 508 ? 8.156 -9.742 13.547 1 86.69 508 TYR B O 1
ATOM 8561 N N . PRO B 1 509 ? 7.348 -11.578 14.57 1 90.19 509 PRO B N 1
ATOM 8562 C CA . PRO B 1 509 ? 8.352 -12.383 13.859 1 90.19 509 PRO B CA 1
ATOM 8563 C C . PRO B 1 509 ? 8.211 -12.289 12.344 1 90.19 509 PRO B C 1
ATOM 8565 O O . PRO B 1 509 ? 9.219 -12.32 11.625 1 90.19 509 PRO B O 1
ATOM 8568 N N . HIS B 1 510 ? 6.984 -12.211 11.977 1 91.69 510 HIS B N 1
ATOM 8569 C CA . HIS B 1 510 ? 6.723 -12.117 10.547 1 91.69 510 HIS B CA 1
ATOM 8570 C C . HIS B 1 510 ? 7.258 -10.805 9.977 1 91.69 510 HIS B C 1
ATOM 8572 O O . HIS B 1 510 ? 7.914 -10.805 8.93 1 91.69 510 HIS B O 1
ATOM 8578 N N . MET B 1 511 ? 7.016 -9.742 10.664 1 91.75 511 MET B N 1
ATOM 8579 C CA . MET B 1 511 ? 7.477 -8.43 10.211 1 91.75 511 MET B CA 1
ATOM 8580 C C . MET B 1 511 ? 9 -8.352 10.25 1 91.75 511 MET B C 1
ATOM 8582 O O . MET B 1 511 ? 9.617 -7.797 9.336 1 91.75 511 MET B O 1
ATOM 8586 N N . GLN B 1 512 ? 9.492 -8.867 11.289 1 94.12 512 GLN B N 1
ATOM 8587 C CA . GLN B 1 512 ? 10.945 -8.867 11.43 1 94.12 512 GLN B CA 1
ATOM 8588 C C . GLN B 1 512 ? 11.609 -9.617 10.281 1 94.12 512 GLN B C 1
ATOM 8590 O O . GLN B 1 512 ? 12.578 -9.141 9.695 1 94.12 512 GLN B O 1
ATOM 8595 N N . ALA B 1 513 ? 11.102 -10.758 9.992 1 95.94 513 ALA B N 1
ATOM 8596 C CA . ALA B 1 513 ? 11.656 -11.555 8.898 1 95.94 513 ALA B CA 1
ATOM 8597 C C . ALA B 1 513 ? 11.562 -10.812 7.57 1 95.94 513 ALA B C 1
ATOM 8599 O O . ALA B 1 513 ? 12.5 -10.836 6.766 1 95.94 513 ALA B O 1
ATOM 8600 N N . ARG B 1 514 ? 10.445 -10.219 7.348 1 96.06 514 ARG B N 1
ATOM 8601 C CA . ARG B 1 514 ? 10.25 -9.461 6.117 1 96.06 514 ARG B CA 1
ATOM 8602 C C . ARG B 1 514 ? 11.203 -8.266 6.047 1 96.06 514 ARG B C 1
ATOM 8604 O O . ARG B 1 514 ? 11.688 -7.918 4.973 1 96.06 514 ARG B O 1
ATOM 8611 N N . MET B 1 515 ? 11.469 -7.676 7.152 1 95.88 515 MET B N 1
ATOM 8612 C CA . MET B 1 515 ? 12.445 -6.598 7.207 1 95.88 515 MET B CA 1
ATOM 8613 C C . MET B 1 515 ? 13.844 -7.113 6.863 1 95.88 515 MET B C 1
ATOM 8615 O O . MET B 1 515 ? 14.578 -6.469 6.113 1 95.88 515 MET B O 1
ATOM 8619 N N . HIS B 1 516 ? 14.141 -8.227 7.438 1 97.19 516 HIS B N 1
ATOM 8620 C CA . HIS B 1 516 ? 15.422 -8.852 7.133 1 97.19 516 HIS B CA 1
ATOM 8621 C C . HIS B 1 516 ? 15.555 -9.148 5.645 1 97.19 516 HIS B C 1
ATOM 8623 O O . HIS B 1 516 ? 16.625 -8.938 5.055 1 97.19 516 HIS B O 1
ATOM 8629 N N . LEU B 1 517 ? 14.5 -9.617 5.105 1 96.75 517 LEU B N 1
ATOM 8630 C CA . LEU B 1 517 ? 14.492 -9.898 3.672 1 96.75 517 LEU B CA 1
ATOM 8631 C C . LEU B 1 517 ? 14.727 -8.617 2.871 1 96.75 517 LEU B C 1
ATOM 8633 O O . LEU B 1 517 ? 15.453 -8.633 1.874 1 96.75 517 LEU B O 1
ATOM 8637 N N . ALA B 1 518 ? 14.086 -7.547 3.283 1 96.56 518 ALA B N 1
ATOM 8638 C CA . ALA B 1 518 ? 14.266 -6.262 2.609 1 96.56 518 ALA B CA 1
ATOM 8639 C C . ALA B 1 518 ? 15.719 -5.816 2.654 1 96.56 518 ALA B C 1
ATOM 8641 O O . ALA B 1 518 ? 16.25 -5.316 1.661 1 96.56 518 ALA B O 1
ATOM 8642 N N . VAL B 1 519 ? 16.344 -5.973 3.797 1 97.12 519 VAL B N 1
ATOM 8643 C CA . VAL B 1 519 ? 17.734 -5.59 3.961 1 97.12 519 VAL B CA 1
ATOM 8644 C C . VAL B 1 519 ? 18.609 -6.434 3.043 1 97.12 519 VAL B C 1
ATOM 8646 O O . VAL B 1 519 ? 19.484 -5.906 2.35 1 97.12 519 VAL B O 1
ATOM 8649 N N . LEU B 1 520 ? 18.375 -7.746 3.068 1 96.19 520 LEU B N 1
ATOM 8650 C CA . LEU B 1 520 ? 19.141 -8.633 2.211 1 96.19 520 LEU B CA 1
ATOM 8651 C C . LEU B 1 520 ? 18.984 -8.258 0.743 1 96.19 520 LEU B C 1
ATOM 8653 O O . LEU B 1 520 ? 19.953 -8.195 -0.001 1 96.19 520 LEU B O 1
ATOM 8657 N N . ASP B 1 521 ? 17.781 -8.062 0.348 1 94.81 521 ASP B N 1
ATOM 8658 C CA . ASP B 1 521 ? 17.484 -7.668 -1.025 1 94.81 521 ASP B CA 1
ATOM 8659 C C . ASP B 1 521 ? 18.219 -6.383 -1.394 1 94.81 521 ASP B C 1
ATOM 8661 O O . ASP B 1 521 ? 18.828 -6.289 -2.461 1 94.81 521 ASP B O 1
ATOM 8665 N N . HIS B 1 522 ? 18.188 -5.445 -0.515 1 95.31 522 HIS B N 1
ATOM 8666 C CA . HIS B 1 522 ? 18.844 -4.16 -0.758 1 95.31 522 HIS B CA 1
ATOM 8667 C C . HIS B 1 522 ? 20.359 -4.316 -0.815 1 95.31 522 HIS B C 1
ATOM 8669 O O . HIS B 1 522 ? 21 -3.898 -1.788 1 95.31 522 HIS B O 1
ATOM 8675 N N . ASN B 1 523 ? 20.953 -4.895 0.205 1 95.12 523 ASN B N 1
ATOM 8676 C CA . ASN B 1 523 ? 22.391 -5.004 0.323 1 95.12 523 ASN B CA 1
ATOM 8677 C C . ASN B 1 523 ? 23 -5.82 -0.82 1 95.12 523 ASN B C 1
ATOM 8679 O O . ASN B 1 523 ? 24.109 -5.551 -1.262 1 95.12 523 ASN B O 1
ATOM 8683 N N . MET B 1 524 ? 22.266 -6.762 -1.305 1 92.69 524 MET B N 1
ATOM 8684 C CA . MET B 1 524 ? 22.766 -7.617 -2.371 1 92.69 524 MET B CA 1
ATOM 8685 C C . MET B 1 524 ? 22.625 -6.938 -3.729 1 92.69 524 MET B C 1
ATOM 8687 O O . MET B 1 524 ? 23.219 -7.387 -4.715 1 92.69 524 MET B O 1
ATOM 8691 N N . ASN B 1 525 ? 21.875 -5.805 -3.77 1 90 525 ASN B N 1
ATOM 8692 C CA . ASN B 1 525 ? 21.594 -5.18 -5.059 1 90 525 ASN B CA 1
ATOM 8693 C C . ASN B 1 525 ? 22 -3.707 -5.062 1 90 525 ASN B C 1
ATOM 8695 O O . ASN B 1 525 ? 21.438 -2.912 -5.824 1 90 525 ASN B O 1
ATOM 8699 N N . ILE B 1 526 ? 22.797 -3.17 -4.234 1 85.75 526 ILE B N 1
ATOM 8700 C CA . ILE B 1 526 ? 23.219 -1.775 -4.137 1 85.75 526 ILE B CA 1
ATOM 8701 C C . ILE B 1 526 ? 24.047 -1.399 -5.355 1 85.75 526 ILE B C 1
ATOM 8703 O O . ILE B 1 526 ? 23.922 -0.297 -5.891 1 85.75 526 ILE B O 1
ATOM 8707 N N . ASN B 1 527 ? 24.984 -2.09 -5.848 1 79.5 527 ASN B N 1
ATOM 8708 C CA . ASN B 1 527 ? 25.922 -1.71 -6.902 1 79.5 527 ASN B CA 1
ATOM 8709 C C . ASN B 1 527 ? 25.5 -2.283 -8.258 1 79.5 527 ASN B C 1
ATOM 8711 O O . ASN B 1 527 ? 26.328 -2.85 -8.969 1 79.5 527 ASN B O 1
ATOM 8715 N N . ARG B 1 528 ? 24.172 -1.91 -8.523 1 83.69 528 ARG B N 1
ATOM 8716 C CA . ARG B 1 528 ? 23.719 -2.367 -9.828 1 83.69 528 ARG B CA 1
ATOM 8717 C C . ARG B 1 528 ? 24.203 -1.431 -10.93 1 83.69 528 ARG B C 1
ATOM 8719 O O . ARG B 1 528 ? 24.203 -0.21 -10.766 1 83.69 528 ARG B O 1
ATOM 8726 N N . LYS B 1 529 ? 24.672 -1.987 -11.922 1 82.81 529 LYS B N 1
ATOM 8727 C CA . LYS B 1 529 ? 25.141 -1.197 -13.055 1 82.81 529 LYS B CA 1
ATOM 8728 C C . LYS B 1 529 ? 23.984 -0.642 -13.867 1 82.81 529 LYS B C 1
ATOM 8730 O O . LYS B 1 529 ? 22.875 -1.207 -13.859 1 82.81 529 LYS B O 1
ATOM 8735 N N . GLN B 1 530 ? 24.25 0.505 -14.344 1 83.56 530 GLN B N 1
ATOM 8736 C CA . GLN B 1 530 ? 23.234 1.086 -15.227 1 83.56 530 GLN B CA 1
ATOM 8737 C C . GLN B 1 530 ? 23 0.206 -16.453 1 83.56 530 GLN B C 1
ATOM 8739 O O . GLN B 1 530 ? 23.953 -0.32 -17.031 1 83.56 530 GLN B O 1
ATOM 8744 N N . ALA B 1 531 ? 21.75 0.007 -16.781 1 82.38 531 ALA B N 1
ATOM 8745 C CA . ALA B 1 531 ? 21.406 -0.812 -17.938 1 82.38 531 ALA B CA 1
ATOM 8746 C C . ALA B 1 531 ? 21.812 -0.13 -19.234 1 82.38 531 ALA B C 1
ATOM 8748 O O . ALA B 1 531 ? 21.812 1.1 -19.328 1 82.38 531 ALA B O 1
ATOM 8749 N N . VAL B 1 532 ? 22.219 -0.839 -20.109 1 79.81 532 VAL B N 1
ATOM 8750 C CA . VAL B 1 532 ? 22.609 -0.342 -21.422 1 79.81 532 VAL B CA 1
ATOM 8751 C C . VAL B 1 532 ? 21.703 -0.938 -22.5 1 79.81 532 VAL B C 1
ATOM 8753 O O . VAL B 1 532 ? 21.078 -1.981 -22.281 1 79.81 532 VAL B O 1
ATOM 8756 N N . VAL B 1 533 ? 21.531 -0.158 -23.562 1 76.56 533 VAL B N 1
ATOM 8757 C CA . VAL B 1 533 ? 20.719 -0.64 -24.672 1 76.56 533 VAL B CA 1
ATOM 8758 C C . VAL B 1 533 ? 21.391 -1.863 -25.297 1 76.56 533 VAL B C 1
ATOM 8760 O O . VAL B 1 533 ? 22.531 -1.787 -25.766 1 76.56 533 VAL B O 1
ATOM 8763 N N . LYS B 1 534 ? 20.781 -2.955 -25.172 1 73.06 534 LYS B N 1
ATOM 8764 C CA . LYS B 1 534 ? 21.328 -4.203 -25.688 1 73.06 534 LYS B CA 1
ATOM 8765 C C . LYS B 1 534 ? 20.922 -4.426 -27.141 1 73.06 534 LYS B C 1
ATOM 8767 O O . LYS B 1 534 ? 21.656 -5.039 -27.922 1 73.06 534 LYS B O 1
ATOM 8772 N N . ARG B 1 535 ? 19.75 -4.059 -27.359 1 70.38 535 ARG B N 1
ATOM 8773 C CA . ARG B 1 535 ? 19.281 -4.184 -28.734 1 70.38 535 ARG B CA 1
ATOM 8774 C C . ARG B 1 535 ? 18.828 -2.836 -29.281 1 70.38 535 ARG B C 1
ATOM 8776 O O . ARG B 1 535 ? 18.047 -2.131 -28.641 1 70.38 535 ARG B O 1
ATOM 8783 N N . ALA B 1 536 ? 19.484 -2.461 -30.281 1 65.12 536 ALA B N 1
ATOM 8784 C CA . ALA B 1 536 ? 19.172 -1.18 -30.906 1 65.12 536 ALA B CA 1
ATOM 8785 C C . ALA B 1 536 ? 17.797 -1.228 -31.594 1 65.12 536 ALA B C 1
ATOM 8787 O O . ALA B 1 536 ? 17.531 -2.115 -32.406 1 65.12 536 ALA B O 1
ATOM 8788 N N . THR B 1 537 ? 16.906 -0.784 -30.922 1 60.75 537 THR B N 1
ATOM 8789 C CA . THR B 1 537 ? 15.648 -0.602 -31.656 1 60.75 537 THR B CA 1
ATOM 8790 C C . THR B 1 537 ? 15.469 0.858 -32.062 1 60.75 537 THR B C 1
ATOM 8792 O O . THR B 1 537 ? 16.297 1.711 -31.719 1 60.75 537 THR B O 1
ATOM 8795 N N . LYS B 1 538 ? 14.422 1.148 -32.969 1 58.19 538 LYS B N 1
ATOM 8796 C CA . LYS B 1 538 ? 14.141 2.498 -33.438 1 58.19 538 LYS B CA 1
ATOM 8797 C C . LYS B 1 538 ? 13.938 3.465 -32.281 1 58.19 538 LYS B C 1
ATOM 8799 O O . LYS B 1 538 ? 14.281 4.645 -32.375 1 58.19 538 LYS B O 1
ATOM 8804 N N . SER B 1 539 ? 13.414 2.805 -31.219 1 58.84 539 SER B N 1
ATOM 8805 C CA . SER B 1 539 ? 13.047 3.652 -30.078 1 58.84 539 SER B CA 1
ATOM 8806 C C . SER B 1 539 ? 14.141 3.672 -29.031 1 58.84 539 SER B C 1
ATOM 8808 O O . SER B 1 539 ? 14.125 4.512 -28.125 1 58.84 539 SER B O 1
ATOM 8810 N N . THR B 1 540 ? 14.922 2.637 -29.25 1 63.12 540 THR B N 1
ATOM 8811 C CA . THR B 1 540 ? 15.992 2.568 -28.266 1 63.12 540 THR B CA 1
ATOM 8812 C C . THR B 1 540 ? 17.297 3.092 -28.859 1 63.12 540 THR B C 1
ATOM 8814 O O . THR B 1 540 ? 17.484 3.08 -30.078 1 63.12 540 THR B O 1
ATOM 8817 N N . GLY B 1 541 ? 18.078 4.004 -28.406 1 61.06 541 GLY B N 1
ATOM 8818 C CA . GLY B 1 541 ? 19.375 4.527 -28.828 1 61.06 541 GLY B CA 1
ATOM 8819 C C . GLY B 1 541 ? 20.344 3.447 -29.266 1 61.06 541 GLY B C 1
ATOM 8820 O O . GLY B 1 541 ? 19.938 2.299 -29.484 1 61.06 541 GLY B O 1
ATOM 8821 N N . ALA B 1 542 ? 21.484 3.842 -29.688 1 69.56 542 ALA B N 1
ATOM 8822 C CA . ALA B 1 542 ? 22.547 2.943 -30.141 1 69.56 542 ALA B CA 1
ATOM 8823 C C . ALA B 1 542 ? 22.906 1.941 -29.047 1 69.56 542 ALA B C 1
ATOM 8825 O O . ALA B 1 542 ? 22.703 2.205 -27.859 1 69.56 542 ALA B O 1
ATOM 8826 N N . ILE B 1 543 ? 23.25 0.755 -29.391 1 77.06 543 ILE B N 1
ATOM 8827 C CA . ILE B 1 543 ? 23.688 -0.3 -28.484 1 77.06 543 ILE B CA 1
ATOM 8828 C C . ILE B 1 543 ? 24.797 0.226 -27.578 1 77.06 543 ILE B C 1
ATOM 8830 O O . ILE B 1 543 ? 25.703 0.93 -28.047 1 77.06 543 ILE B O 1
ATOM 8834 N N . GLY B 1 544 ? 24.688 0.028 -26.297 1 75.5 544 GLY B N 1
ATOM 8835 C CA . GLY B 1 544 ? 25.719 0.415 -25.344 1 75.5 544 GLY B CA 1
ATOM 8836 C C . GLY B 1 544 ? 25.406 1.717 -24.625 1 75.5 544 GLY B C 1
ATOM 8837 O O . GLY B 1 544 ? 26.094 2.084 -23.672 1 75.5 544 GLY B O 1
ATOM 8838 N N . ILE B 1 545 ? 24.438 2.371 -25.141 1 75.31 545 ILE B N 1
ATOM 8839 C CA . ILE B 1 545 ? 24.094 3.652 -24.531 1 75.31 545 ILE B CA 1
ATOM 8840 C C . ILE B 1 545 ? 23.312 3.416 -23.234 1 75.31 545 ILE B C 1
ATOM 8842 O O . ILE B 1 545 ? 22.453 2.543 -23.188 1 75.31 545 ILE B O 1
ATOM 8846 N N . PRO B 1 546 ? 23.875 4.141 -22.25 1 79.25 546 PRO B N 1
ATOM 8847 C CA . PRO B 1 546 ? 23.141 4.004 -20.984 1 79.25 546 PRO B CA 1
ATOM 8848 C C . PRO B 1 546 ? 21.656 4.352 -21.109 1 79.25 546 PRO B C 1
ATOM 8850 O O . PRO B 1 546 ? 21.297 5.273 -21.859 1 79.25 546 PRO B O 1
ATOM 8853 N N . ARG B 1 547 ? 20.844 3.549 -20.5 1 77.56 547 ARG B N 1
ATOM 8854 C CA . ARG B 1 547 ? 19.406 3.721 -20.578 1 77.56 547 ARG B CA 1
ATOM 8855 C C . ARG B 1 547 ? 18.906 4.695 -19.5 1 77.56 547 ARG B C 1
ATOM 8857 O O . ARG B 1 547 ? 19.375 4.664 -18.359 1 77.56 547 ARG B O 1
ATOM 8864 N N . PHE B 1 548 ? 18.062 5.562 -19.875 1 71.19 548 PHE B N 1
ATOM 8865 C CA . PHE B 1 548 ? 17.438 6.508 -18.953 1 71.19 548 PHE B CA 1
ATOM 8866 C C . PHE B 1 548 ? 15.914 6.43 -19.062 1 71.19 548 PHE B C 1
ATOM 8868 O O . PHE B 1 548 ? 15.375 6.023 -20.094 1 71.19 548 PHE B O 1
ATOM 8875 N N . THR B 1 549 ? 15.273 6.523 -17.891 1 66.94 549 THR B N 1
ATOM 8876 C CA . THR B 1 549 ? 13.812 6.609 -17.875 1 66.94 549 THR B CA 1
ATOM 8877 C C . THR B 1 549 ? 13.352 7.965 -17.359 1 66.94 549 THR B C 1
ATOM 8879 O O . THR B 1 549 ? 14.023 8.578 -16.531 1 66.94 549 THR B O 1
ATOM 8882 N N . MET B 1 550 ? 12.367 8.5 -17.938 1 59.34 550 MET B N 1
ATOM 8883 C CA . MET B 1 550 ? 11.828 9.781 -17.484 1 59.34 550 MET B CA 1
ATOM 8884 C C . MET B 1 550 ? 10.812 9.586 -16.359 1 59.34 550 MET B C 1
ATOM 8886 O O . MET B 1 550 ? 9.898 8.758 -16.484 1 59.34 550 MET B O 1
ATOM 8890 N N . THR B 1 551 ? 11.219 10.078 -15.203 1 57.69 551 THR B N 1
ATOM 8891 C CA . THR B 1 551 ? 10.289 9.992 -14.078 1 57.69 551 THR B CA 1
ATOM 8892 C C . THR B 1 551 ? 9.898 11.391 -13.602 1 57.69 551 THR B C 1
ATOM 8894 O O . THR B 1 551 ? 10.703 12.32 -13.672 1 57.69 551 THR B O 1
ATOM 8897 N N . TYR B 1 552 ? 8.664 11.523 -13.234 1 45.31 552 TYR B N 1
ATOM 8898 C CA . TYR B 1 552 ? 8.211 12.805 -12.711 1 45.31 552 TYR B CA 1
ATOM 8899 C C . TYR B 1 552 ? 8.57 12.953 -11.234 1 45.31 552 TYR B C 1
ATOM 8901 O O . TYR B 1 552 ? 8.172 12.117 -10.414 1 45.31 552 TYR B O 1
ATOM 8909 N N . SER B 1 553 ? 9.531 13.805 -10.914 1 51.88 553 SER B N 1
ATOM 8910 C CA . SER B 1 553 ? 9.938 14.094 -9.539 1 51.88 553 SER B CA 1
ATOM 8911 C C . SER B 1 553 ? 8.883 14.93 -8.82 1 51.88 553 SER B C 1
ATOM 8913 O O . SER B 1 553 ? 8.617 16.062 -9.219 1 51.88 553 SER B O 1
ATOM 8915 N N . LYS B 1 554 ? 8.281 14.297 -7.805 1 49.5 554 LYS B N 1
ATOM 8916 C CA . LYS B 1 554 ? 7.297 15 -6.992 1 49.5 554 LYS B CA 1
ATOM 8917 C C . LYS B 1 554 ? 7.891 16.281 -6.395 1 49.5 554 LYS B C 1
ATOM 8919 O O . LYS B 1 554 ? 7.227 17.312 -6.352 1 49.5 554 LYS B O 1
ATOM 8924 N N . ALA B 1 555 ? 9.117 16.078 -5.953 1 45.5 555 ALA B N 1
ATOM 8925 C CA . ALA B 1 555 ? 9.828 17.141 -5.258 1 45.5 555 ALA B CA 1
ATOM 8926 C C . ALA B 1 555 ? 10.094 18.312 -6.188 1 45.5 555 ALA B C 1
ATOM 8928 O O . ALA B 1 555 ? 9.922 19.469 -5.801 1 45.5 555 ALA B O 1
ATOM 8929 N N . GLN B 1 556 ? 10.359 17.953 -7.418 1 47.12 556 GLN B N 1
ATOM 8930 C CA . GLN B 1 556 ? 10.812 18.984 -8.336 1 47.12 556 GLN B CA 1
ATOM 8931 C C . GLN B 1 556 ? 9.711 19.375 -9.32 1 47.12 556 GLN B C 1
ATOM 8933 O O . GLN B 1 556 ? 9.852 20.344 -10.062 1 47.12 556 GLN B O 1
ATOM 8938 N N . ARG B 1 557 ? 8.594 18.625 -9.148 1 44.66 557 ARG B N 1
ATOM 8939 C CA . ARG B 1 557 ? 7.445 18.812 -10.031 1 44.66 557 ARG B CA 1
ATOM 8940 C C . ARG B 1 557 ? 7.883 18.875 -11.492 1 44.66 557 ARG B C 1
ATOM 8942 O O . ARG B 1 557 ? 7.426 19.734 -12.25 1 44.66 557 ARG B O 1
ATOM 8949 N N . LYS B 1 558 ? 9.008 18.297 -11.82 1 50.28 558 LYS B N 1
ATOM 8950 C CA . LYS B 1 558 ? 9.547 18.203 -13.172 1 50.28 558 LYS B CA 1
ATOM 8951 C C . LYS B 1 558 ? 9.93 16.766 -13.523 1 50.28 558 LYS B C 1
ATOM 8953 O O . LYS B 1 558 ? 10.102 15.938 -12.633 1 50.28 558 LYS B O 1
ATOM 8958 N N . TRP B 1 559 ? 9.891 16.438 -14.875 1 48.12 559 TRP B N 1
ATOM 8959 C CA . TRP B 1 559 ? 10.359 15.133 -15.344 1 48.12 559 TRP B CA 1
ATOM 8960 C C . TRP B 1 559 ? 11.883 15.039 -15.25 1 48.12 559 TRP B C 1
ATOM 8962 O O . TRP B 1 559 ? 12.594 15.984 -15.602 1 48.12 559 TRP B O 1
ATOM 8972 N N . VAL B 1 560 ? 12.344 14.211 -14.633 1 58.94 560 VAL B N 1
ATOM 8973 C CA . VAL B 1 560 ? 13.773 13.992 -14.453 1 58.94 560 VAL B CA 1
ATOM 8974 C C . VAL B 1 560 ? 14.172 12.648 -15.062 1 58.94 560 VAL B C 1
ATOM 8976 O O . VAL B 1 560 ? 13.414 11.68 -14.984 1 58.94 560 VAL B O 1
ATOM 8979 N N . ALA B 1 561 ? 15.242 12.688 -15.898 1 63.56 561 ALA B N 1
ATOM 8980 C CA . ALA B 1 561 ? 15.812 11.438 -16.406 1 63.56 561 ALA B CA 1
ATOM 8981 C C . ALA B 1 561 ? 16.5 10.656 -15.289 1 63.56 561 ALA B C 1
ATOM 8983 O O . ALA B 1 561 ? 17.359 11.195 -14.594 1 63.56 561 ALA B O 1
ATOM 8984 N N . LYS B 1 562 ? 15.977 9.555 -15.125 1 67.38 562 LYS B N 1
ATOM 8985 C CA . LYS B 1 562 ? 16.609 8.688 -14.133 1 67.38 562 LYS B CA 1
ATOM 8986 C C . LYS B 1 562 ? 17.328 7.516 -14.789 1 67.38 562 LYS B C 1
ATOM 8988 O O . LYS B 1 562 ? 16.875 7.004 -15.82 1 67.38 562 LYS B O 1
ATOM 8993 N N . LYS B 1 563 ? 18.438 7.223 -14.258 1 72.69 563 LYS B N 1
ATOM 8994 C CA . LYS B 1 563 ? 19.188 6.059 -14.727 1 72.69 563 LYS B CA 1
ATOM 8995 C C . LYS B 1 563 ? 18.375 4.777 -14.531 1 72.69 563 LYS B C 1
ATOM 8997 O O . LYS B 1 563 ? 17.703 4.617 -13.523 1 72.69 563 LYS B O 1
ATOM 9002 N N . VAL B 1 564 ? 18.391 4.012 -15.594 1 76.19 564 VAL B N 1
ATOM 9003 C CA . VAL B 1 564 ? 17.797 2.684 -15.484 1 76.19 564 VAL B CA 1
ATOM 9004 C C . VAL B 1 564 ? 18.891 1.663 -15.148 1 76.19 564 VAL B C 1
ATOM 9006 O O . VAL B 1 564 ? 19.922 1.6 -15.82 1 76.19 564 VAL B O 1
ATOM 9009 N N . TYR B 1 565 ? 18.641 0.982 -14.102 1 77.94 565 TYR B N 1
ATOM 9010 C CA . TYR B 1 565 ? 19.641 0.013 -13.656 1 77.94 565 TYR B CA 1
ATOM 9011 C C . TYR B 1 565 ? 19.297 -1.389 -14.141 1 77.94 565 TYR B C 1
ATOM 9013 O O . TYR B 1 565 ? 18.141 -1.658 -14.516 1 77.94 565 TYR B O 1
ATOM 9021 N N . GLU B 1 566 ? 20.312 -2.172 -14.188 1 81.12 566 GLU B N 1
ATOM 9022 C CA . GLU B 1 566 ? 20.109 -3.58 -14.516 1 81.12 566 GLU B CA 1
ATOM 9023 C C . GLU B 1 566 ? 19.172 -4.25 -13.508 1 81.12 566 GLU B C 1
ATOM 9025 O O . GLU B 1 566 ? 19.016 -3.768 -12.391 1 81.12 566 GLU B O 1
ATOM 9030 N N . ALA B 1 567 ? 18.594 -5.324 -14.039 1 79.69 567 ALA B N 1
ATOM 9031 C CA . ALA B 1 567 ? 17.656 -6.047 -13.188 1 79.69 567 ALA B CA 1
ATOM 9032 C C . ALA B 1 567 ? 18.344 -6.586 -11.938 1 79.69 567 ALA B C 1
ATOM 9034 O O . ALA B 1 567 ? 19.531 -6.898 -11.961 1 79.69 567 ALA B O 1
ATOM 9035 N N . LYS B 1 568 ? 17.641 -6.555 -10.883 1 85.31 568 LYS B N 1
ATOM 9036 C CA . LYS B 1 568 ? 18.141 -7.113 -9.633 1 85.31 568 LYS B CA 1
ATOM 9037 C C . LYS B 1 568 ? 18.484 -8.586 -9.789 1 85.31 568 LYS B C 1
ATOM 9039 O O . LYS B 1 568 ? 17.859 -9.297 -10.578 1 85.31 568 LYS B O 1
ATOM 9044 N N . SER B 1 569 ? 19.469 -8.93 -9.094 1 83.75 569 SER B N 1
ATOM 9045 C CA . SER B 1 569 ? 19.828 -10.344 -9.031 1 83.75 569 SER B CA 1
ATOM 9046 C C . SER B 1 569 ? 19.266 -11 -7.773 1 83.75 569 SER B C 1
ATOM 9048 O O . SER B 1 569 ? 19.312 -10.414 -6.691 1 83.75 569 SER B O 1
ATOM 9050 N N . TYR B 1 570 ? 18.688 -12.18 -7.934 1 85.44 570 TYR B N 1
ATOM 9051 C CA . TYR B 1 570 ? 18.125 -12.891 -6.789 1 85.44 570 TYR B CA 1
ATOM 9052 C C . TYR B 1 570 ? 18.766 -14.266 -6.641 1 85.44 570 TYR B C 1
ATOM 9054 O O . TYR B 1 570 ? 18.141 -15.188 -6.117 1 85.44 570 TYR B O 1
ATOM 9062 N N . ASP B 1 571 ? 19.922 -14.328 -6.988 1 80.44 571 ASP B N 1
ATOM 9063 C CA . ASP B 1 571 ? 20.625 -15.602 -6.887 1 80.44 571 ASP B CA 1
ATOM 9064 C C . ASP B 1 571 ? 20.812 -16.016 -5.426 1 80.44 571 ASP B C 1
ATOM 9066 O O . ASP B 1 571 ? 20.875 -17.203 -5.117 1 80.44 571 ASP B O 1
ATOM 9070 N N . TYR B 1 572 ? 20.781 -15.062 -4.617 1 81.5 572 TYR B N 1
ATOM 9071 C CA . TYR B 1 572 ? 21 -15.328 -3.199 1 81.5 572 TYR B CA 1
ATOM 9072 C C . TYR B 1 572 ? 19.766 -15.984 -2.584 1 81.5 572 TYR B C 1
ATOM 9074 O O . TYR B 1 572 ? 19.859 -16.641 -1.543 1 81.5 572 TYR B O 1
ATOM 9082 N N . VAL B 1 573 ? 18.641 -15.844 -3.18 1 86.19 573 VAL B N 1
ATOM 9083 C CA . VAL B 1 573 ? 17.391 -16.375 -2.66 1 86.19 573 VAL B CA 1
ATOM 9084 C C . VAL B 1 573 ? 17.406 -17.906 -2.762 1 86.19 573 VAL B C 1
ATOM 9086 O O . VAL B 1 573 ? 16.891 -18.594 -1.874 1 86.19 573 VAL B O 1
ATOM 9089 N N . LYS B 1 574 ? 18.062 -18.469 -3.781 1 75.88 574 LYS B N 1
ATOM 9090 C CA . LYS B 1 574 ? 18.125 -19.906 -4 1 75.88 574 LYS B CA 1
ATOM 9091 C C . LYS B 1 574 ? 19.062 -20.578 -2.998 1 75.88 574 LYS B C 1
ATOM 9093 O O . LYS B 1 574 ? 18.922 -21.781 -2.717 1 75.88 574 LYS B O 1
ATOM 9098 N N . LYS B 1 575 ? 20 -19.734 -2.445 1 69.5 575 LYS B N 1
ATOM 9099 C CA . LYS B 1 575 ? 20.984 -20.281 -1.518 1 69.5 575 LYS B CA 1
ATOM 9100 C C . LYS B 1 575 ? 20.422 -20.344 -0.097 1 69.5 575 LYS B C 1
ATOM 9102 O O . LYS B 1 575 ? 20.75 -21.25 0.667 1 69.5 575 LYS B O 1
#

Organism: Holothuria leucospilota (NCBI:txid206669)